Protein AF-A0A564VXL8-F1 (afdb_monomer)

Secondary structure (DSSP, 8-state):
----TT--------PPSS------------B-STT--BHHHHHHHHHTS-------EEEEEES-S----SS-HHHHHHHHHT-SEEEE--S-TTS-TT------HHHHHHHHHHHHH-TT-EEEEEEE--TT-GGG-BTTB-----TTS--TT-----TTS----SHHHHHHHHHHHHHTT--EEEEESTT----HHHHHHHHT--GGG-SSHHHHHHHHHHHHHHHHHHTT-EEEEESS-GGGT-SGGGG--TT-EEEEETSSB-TTTSBB--HHHHHHHHIIIIITTTS---EEEEE----TTGGGTHHHHHHHHHHHHHHTT-SEEE-SBT------THHHHTTS-S-EEEEE-SSSEEEEEETTEEEEEE--TT--SB--HHHHTT-EEEETTEEES-TTS-HHHHHHHHHHHHHHHHHHHHHS-HHHHHHHHHHHHTTTS----S--TTSS--GGGS-----B-SSTTTEEEEEEEPTTS-EEEEEEEEEESEEEEEEEEE-TTTTTTTT--SSPEEEEESEEEEEE-TTS---GGG--------TTS-EEEEEEEEEETTEEEEE--EEEE--TTSS--EEEPPPPSS-EEEEEEEEEEE-SBTTB-EEEEEEEET-EEEETTTTTTTS-EE---B---SS-SEEEBEEEEEEEEEETTEEEEEEEEEESSTT-EEEEEPPHHHHHHTTT-EEEEEESEEEETTS---PPPTTS-EEEEEEEESSSSS-SEEE-TT--EE-TTTSSEEEEEEEEPPTT-S-EEEEEEEESPPTT-EEEEEEEEEEETT-EE-----STT----EEEEE-HHHHHHS-TT--SEEEEETT--EEEE-TTS-EEE-HHHHHHHHHHTT--S-HHHHHHHHHHHTTT-----PPPEEEPP-SSTTSTTPEEEEETTEEEE-S---------S--------------SSHHHHHHHHEEEEE-SSEEEEEETTEEEEEEE-SS-------SEEEE-S--EEEEGGGTT-EEE--EEEESTT--SPPEEEES-TTTEEE-TTSEEEE-SSEEEEEEEEETTEEEEEEEEEE--BPP-EEEEEEEEEEETTEEEEEEEEEEEEEE-SSS---S--SS--SSEEE-TT-EEEEEE-TTTSTTEEEEEEEEETTTTEEEEEEEEEETT-EEEE--SSSSEEEEEEEEESTT--S---HHHHHHHHHHEEEEEE-

Organism: NCBI:txid89014

Solvent-accessible surface area (backbone atoms only — not comparable to full-atom values): 67188 Å² total; per-residue (Å²): 139,84,92,63,90,93,62,87,83,83,85,84,84,82,85,83,87,79,100,73,89,87,88,81,74,90,80,85,82,66,73,80,57,97,87,71,57,52,56,68,62,53,52,54,53,63,69,52,64,74,69,60,56,55,62,73,35,36,36,37,35,40,86,39,54,65,65,75,80,80,72,50,56,68,56,36,10,55,62,55,27,71,24,34,33,44,36,28,24,52,70,56,51,68,37,70,70,78,67,81,65,72,62,45,72,63,30,49,50,18,53,52,48,11,32,72,75,20,78,73,39,37,40,26,40,50,46,70,44,59,62,34,42,79,91,40,38,41,96,81,41,62,40,57,59,38,98,85,61,42,64,86,85,56,76,39,58,67,80,65,40,50,66,72,64,39,50,65,54,47,49,57,47,53,52,51,42,45,77,74,70,38,43,24,38,32,40,36,55,71,80,45,64,85,50,36,55,44,52,16,36,28,62,73,47,64,52,86,82,40,94,43,47,42,55,36,51,24,50,51,48,39,54,52,49,51,57,32,51,78,63,68,24,33,44,30,46,43,58,91,54,72,80,81,40,49,72,36,58,62,73,42,42,73,75,19,35,40,35,30,64,39,19,48,21,18,76,79,71,25,18,51,45,69,34,53,55,56,39,31,49,41,29,63,70,27,39,77,67,61,61,26,46,40,40,38,26,42,34,20,28,60,50,92,81,33,78,90,40,44,56,35,53,50,34,49,56,50,49,49,37,51,28,21,56,33,26,29,40,31,50,30,76,74,34,90,80,80,85,46,71,63,53,61,63,66,32,68,40,75,53,76,49,70,42,77,77,50,100,44,30,28,30,28,35,26,70,93,44,38,38,39,36,37,51,45,89,82,65,60,57,60,70,42,64,81,58,57,69,59,25,41,32,28,49,70,86,44,77,48,57,47,53,81,50,53,74,68,48,48,50,47,50,49,50,50,51,47,48,50,49,47,48,49,54,67,68,35,54,74,65,56,48,52,50,53,55,45,56,55,56,68,72,73,74,80,88,70,99,71,62,44,69,83,80,44,72,45,46,66,74,72,62,89,87,64,77,42,57,74,41,60,94,25,45,52,74,48,79,45,77,47,98,87,73,44,27,30,40,39,36,39,32,44,78,22,39,55,39,43,42,33,38,62,62,32,36,88,89,43,31,78,80,65,62,71,77,35,45,28,42,42,45,37,26,56,49,78,48,78,54,59,45,91,83,24,53,74,81,76,86,89,69,70,84,70,90,61,100,52,98,78,57,56,40,60,46,68,31,43,37,36,24,39,75,88,43,83,50,70,43,74,44,80,72,50,72,52,49,99,42,71,45,81,23,43,27,38,64,58,49,72,64,39,56,60,43,29,31,30,48,35,38,37,39,35,33,80,35,93,93,33,27,26,28,36,36,39,32,36,33,52,42,38,28,31,56,65,38,79,57,55,65,49,60,66,47,77,51,66,62,60,71,48,73,95,63,65,81,45,67,44,52,37,50,73,49,75,44,86,42,68,56,100,82,43,74,20,32,31,34,41,38,35,27,71,35,30,70,15,28,35,23,30,69,55,55,66,68,60,32,57,72,39,38,68,33,38,33,40,44,33,26,73,45,49,48,38,75,80,74,57,49,37,60,80,43,99,87,64,32,22,37,36,38,20,33,15,62,70,41,87,57,38,65,74,41,71,53,40,52,80,44,72,34,75,34,94,88,74,76,43,75,25,32,48,51,75,50,67,38,52,77,81,45,77,33,35,18,40,35,38,39,34,32,68,34,66,62,76,37,36,37,38,35,34,52,32,42,26,30,44,77,71,43,76,45,80,45,81,78,90,66,104,70,80,74,71,75,42,80,42,82,43,46,79,73,50,61,78,68,52,75,85,68,67,60,46,33,41,36,27,20,83,75,9,48,35,32,35,35,44,101,83,57,49,82,43,82,47,43,73,67,60,39,53,56,40,43,76,73,67,50,87,68,53,60,43,51,49,28,31,50,50,46,40,54,79,65,68,74,80,86,79,88,82,87,64,75,46,72,50,76,78,93,54,91,90,48,72,84,47,46,32,35,69,56,96,89,40,83,41,74,59,92,75,83,80,93,75,86,80,81,76,97,85,75,87,86,90,88,86,91,91,88,86,91,86,84,70,82,46,71,63,56,42,65,74,34,49,44,84,46,70,62,47,52,30,42,31,38,22,53,71,90,46,77,74,43,76,43,74,48,90,74,84,50,89,69,30,66,47,78,38,45,37,60,71,66,71,69,42,78,42,49,50,90,45,56,69,42,76,45,79,54,51,70,50,49,32,53,87,72,40,63,58,68,63,44,50,46,43,78,32,52,70,24,31,30,54,38,77,82,35,38,32,30,35,58,34,73,42,71,17,45,39,34,43,33,29,77,94,32,64,24,73,38,48,40,35,25,38,74,43,61,62,83,67,45,74,52,66,43,22,35,73,45,76,49,92,32,36,54,28,47,47,82,33,52,26,16,22,26,49,33,34,75,99,63,84,86,88,57,56,44,89,79,60,68,42,33,44,80,44,54,53,75,42,35,34,43,38,38,32,36,35,90,58,21,60,64,28,31,41,30,46,36,29,30,29,74,77,80,47,32,59,80,43,70,70,52,82,39,55,36,65,49,76,45,76,48,59,38,91,50,69,54,30,28,43,38,40,30,33,30,40,47,95,85,38,75,44,65,61,46,71,71,55,49,51,23,46,63,74,18,51,49,37,35,61,45,132

Mean predicted aligned error: 24.3 Å

Structure (mmCIF, N/CA/C/O backbone):
data_AF-A0A564VXL8-F1
#
_entry.id   AF-A0A564VXL8-F1
#
loop_
_atom_site.group_PDB
_atom_site.id
_atom_site.type_symbol
_atom_site.label_atom_id
_atom_site.label_alt_id
_atom_site.label_comp_id
_atom_site.label_asym_id
_atom_site.label_entity_id
_atom_site.label_seq_id
_atom_site.pdbx_PDB_ins_code
_atom_site.Cartn_x
_atom_site.Cartn_y
_atom_site.Cartn_z
_atom_site.occupancy
_atom_site.B_iso_or_equiv
_atom_site.auth_seq_id
_atom_site.auth_comp_id
_atom_site.auth_asym_id
_atom_site.auth_atom_id
_atom_site.pdbx_PDB_model_num
ATOM 1 N N . MET A 1 1 ? -8.190 -43.971 -50.756 1.00 29.62 1 MET A N 1
ATOM 2 C CA . MET A 1 1 ? -9.412 -43.405 -50.144 1.00 29.62 1 MET A CA 1
ATOM 3 C C . MET A 1 1 ? -10.398 -43.028 -51.246 1.00 29.62 1 MET A C 1
ATOM 5 O O . MET A 1 1 ? -9.946 -42.550 -52.278 1.00 29.62 1 MET A O 1
ATOM 9 N N . ALA A 1 2 ? -11.702 -43.246 -51.049 1.00 28.55 2 ALA A N 1
ATOM 10 C CA . ALA A 1 2 ? -12.784 -42.711 -51.888 1.00 28.55 2 ALA A CA 1
ATOM 11 C C . ALA A 1 2 ? -13.807 -42.001 -50.977 1.00 28.55 2 ALA A C 1
ATOM 13 O O . ALA A 1 2 ? -14.049 -42.472 -49.870 1.00 28.55 2 ALA A O 1
ATOM 14 N N . LYS A 1 3 ? -14.346 -40.857 -51.423 1.00 28.62 3 LYS A N 1
ATOM 15 C CA . LYS A 1 3 ? -15.185 -39.925 -50.641 1.00 28.62 3 LYS A CA 1
ATOM 16 C C . LYS A 1 3 ? -16.661 -40.353 -50.639 1.00 28.62 3 LYS A C 1
ATOM 18 O O . LYS A 1 3 ? -17.232 -40.532 -51.714 1.00 28.62 3 LYS A O 1
ATOM 23 N N . TYR A 1 4 ? -17.299 -40.394 -49.469 1.00 31.86 4 TYR A N 1
ATOM 24 C CA . TYR A 1 4 ? -18.759 -40.308 -49.344 1.00 31.86 4 TYR A CA 1
ATOM 25 C C . TYR A 1 4 ? -19.129 -39.565 -48.050 1.00 31.86 4 TYR A C 1
ATOM 27 O O . TYR A 1 4 ? -18.658 -39.933 -46.983 1.00 31.86 4 TYR A O 1
ATOM 35 N N . ASN A 1 5 ? -19.925 -38.495 -48.163 1.00 32.25 5 ASN A N 1
ATOM 36 C CA . ASN A 1 5 ? -20.487 -37.695 -47.061 1.00 32.25 5 ASN A CA 1
ATOM 37 C C . ASN A 1 5 ? -19.540 -37.292 -45.913 1.00 32.25 5 ASN A C 1
ATOM 39 O O . ASN A 1 5 ? -19.836 -37.480 -44.738 1.00 32.25 5 ASN A O 1
ATOM 43 N N . GLY A 1 6 ? -18.434 -36.635 -46.265 1.00 40.25 6 GLY A N 1
ATOM 44 C CA . GLY A 1 6 ? -17.789 -35.672 -45.362 1.00 40.25 6 GLY A CA 1
ATOM 45 C C . GLY A 1 6 ? -17.031 -36.229 -44.155 1.00 40.25 6 GLY A C 1
ATOM 46 O O . GLY A 1 6 ? -16.489 -35.435 -43.402 1.00 40.25 6 GLY A O 1
ATOM 47 N N . SER A 1 7 ? -16.915 -37.547 -43.989 1.00 31.95 7 SER A N 1
ATOM 48 C CA . SER A 1 7 ? -16.052 -38.163 -42.972 1.00 31.95 7 SER A CA 1
ATOM 49 C C . SER A 1 7 ? -15.096 -39.176 -43.609 1.00 31.95 7 SER A C 1
ATOM 51 O O . SER A 1 7 ? -15.462 -39.928 -44.514 1.00 31.95 7 SER A O 1
ATOM 53 N N . VAL A 1 8 ? -13.831 -39.143 -43.181 1.00 34.41 8 VAL A N 1
ATOM 54 C CA . VAL A 1 8 ? -12.792 -40.108 -43.561 1.00 34.41 8 VAL A CA 1
ATOM 55 C C . VAL A 1 8 ? -12.618 -41.071 -42.391 1.00 34.41 8 VAL A C 1
ATOM 57 O O . VAL A 1 8 ? -12.062 -40.691 -41.368 1.00 34.41 8 VAL A O 1
ATOM 60 N N . GLU A 1 9 ? -13.071 -42.316 -42.532 1.00 32.81 9 GLU A N 1
ATOM 61 C CA . GLU A 1 9 ? -12.716 -43.391 -41.597 1.00 32.81 9 GLU A CA 1
ATOM 62 C C . GLU A 1 9 ? -11.432 -44.101 -42.050 1.00 32.81 9 GLU A C 1
ATOM 64 O O . GLU A 1 9 ? -11.309 -44.553 -43.194 1.00 32.81 9 GLU A O 1
ATOM 69 N N . LEU A 1 10 ? -10.479 -44.243 -41.126 1.00 33.66 10 LEU A N 1
ATOM 70 C CA . LEU A 1 10 ? -9.322 -45.126 -41.266 1.00 33.66 10 LEU A CA 1
ATOM 71 C C . LEU A 1 10 ? -9.709 -46.537 -40.809 1.00 33.66 10 LEU A C 1
ATOM 73 O O . LEU A 1 10 ? -9.839 -46.804 -39.618 1.00 33.66 10 LEU A O 1
ATOM 77 N N . ILE A 1 11 ? -9.841 -47.468 -41.753 1.00 34.69 11 ILE A N 1
ATOM 78 C CA . ILE A 1 11 ? -9.915 -48.898 -41.431 1.00 34.69 11 ILE A CA 1
ATOM 79 C C . ILE A 1 11 ? -8.510 -49.351 -41.007 1.00 34.69 11 ILE A C 1
ATOM 81 O O . ILE A 1 11 ? -7.605 -49.418 -41.841 1.00 34.69 11 ILE A O 1
ATOM 85 N N . SER A 1 12 ? -8.315 -49.685 -39.728 1.00 34.81 12 SER A N 1
ATOM 86 C CA . SER A 1 12 ? -7.120 -50.409 -39.280 1.00 34.81 12 SER A CA 1
ATOM 87 C C . SER A 1 12 ? -7.321 -51.911 -39.524 1.00 34.81 12 SER A C 1
ATOM 89 O O . SER A 1 12 ? -8.365 -52.472 -39.192 1.00 34.81 12 SER A O 1
ATOM 91 N N . GLY A 1 13 ? -6.351 -52.574 -40.164 1.00 40.12 13 GLY A N 1
ATOM 92 C CA . GLY A 1 13 ? -6.460 -54.021 -40.390 1.00 40.12 13 GLY A CA 1
ATOM 93 C C . GLY A 1 13 ? -5.650 -54.639 -41.527 1.00 40.12 13 GLY A C 1
ATOM 94 O O . GLY A 1 13 ? -6.109 -55.626 -42.096 1.00 40.12 13 GLY A O 1
ATOM 95 N N . ILE A 1 14 ? -4.461 -54.131 -41.872 1.00 35.22 14 ILE A N 1
ATOM 96 C CA . ILE A 1 14 ? -3.555 -54.868 -42.770 1.00 35.22 14 ILE A CA 1
ATOM 97 C C . ILE A 1 14 ? -2.266 -55.202 -42.025 1.00 35.22 14 ILE A C 1
ATOM 99 O O . ILE A 1 14 ? -1.442 -54.335 -41.751 1.00 35.22 14 ILE A O 1
ATOM 103 N N . THR A 1 15 ? -2.092 -56.484 -41.712 1.00 37.84 15 THR A N 1
ATOM 104 C CA . THR A 1 15 ? -0.802 -57.056 -41.319 1.00 37.84 15 THR A CA 1
ATOM 105 C C . THR A 1 15 ? -0.006 -57.369 -42.583 1.00 37.84 15 THR A C 1
ATOM 107 O O . THR A 1 15 ? -0.531 -57.971 -43.521 1.00 37.84 15 THR A O 1
ATOM 110 N N . GLN A 1 16 ? 1.257 -56.956 -42.626 1.00 36.09 16 GLN A N 1
ATOM 111 C CA . GLN A 1 16 ? 2.110 -57.122 -43.798 1.00 36.09 16 GLN A CA 1
ATOM 112 C C . GLN A 1 16 ? 2.775 -58.506 -43.811 1.00 36.09 16 GLN A C 1
ATOM 114 O O . GLN A 1 16 ? 3.246 -59.001 -42.789 1.00 36.09 16 GLN A O 1
ATOM 119 N N . ALA A 1 17 ? 2.841 -59.121 -44.991 1.00 42.19 17 ALA A N 1
ATOM 120 C CA . ALA A 1 17 ? 3.703 -60.264 -45.247 1.00 42.19 17 ALA A CA 1
ATOM 121 C C . ALA A 1 17 ? 5.101 -59.761 -45.643 1.00 42.19 17 ALA A C 1
ATOM 123 O O . ALA A 1 17 ? 5.220 -58.980 -46.585 1.00 42.19 17 ALA A O 1
ATOM 124 N N . ASN A 1 18 ? 6.127 -60.298 -44.974 1.00 42.34 18 ASN A N 1
ATOM 125 C CA . ASN A 1 18 ? 7.558 -60.284 -45.328 1.00 42.34 18 ASN A CA 1
ATOM 126 C C . ASN A 1 18 ? 8.426 -59.172 -44.701 1.00 42.34 18 ASN A C 1
ATOM 128 O O . ASN A 1 18 ? 8.756 -58.183 -45.344 1.00 42.34 18 ASN A O 1
ATOM 132 N N . ASN A 1 19 ? 8.877 -59.440 -43.468 1.00 47.06 19 ASN A N 1
ATOM 133 C CA . ASN A 1 19 ? 9.958 -58.797 -42.700 1.00 47.06 19 ASN A CA 1
ATOM 134 C C . ASN A 1 19 ? 11.134 -58.201 -43.518 1.00 47.06 19 ASN A C 1
ATOM 136 O O . ASN A 1 19 ? 12.159 -58.873 -43.656 1.00 47.06 19 ASN A O 1
ATOM 140 N N . GLN A 1 20 ? 11.064 -56.939 -43.957 1.00 37.53 20 GLN A N 1
ATOM 141 C CA . GLN A 1 20 ? 12.248 -56.135 -44.305 1.00 37.53 20 GLN A CA 1
ATOM 142 C C . GLN A 1 20 ? 12.030 -54.642 -43.996 1.00 37.53 20 GLN A C 1
ATOM 144 O O . GLN A 1 20 ? 11.112 -54.029 -44.538 1.00 37.53 20 GLN A O 1
ATOM 149 N N . ASP A 1 21 ? 12.909 -54.073 -43.163 1.00 39.97 21 ASP A N 1
ATOM 150 C CA . ASP A 1 21 ? 13.113 -52.625 -42.978 1.00 39.97 21 ASP A CA 1
ATOM 151 C C . ASP A 1 21 ? 13.974 -52.080 -44.146 1.00 39.97 21 ASP A C 1
ATOM 153 O O . ASP A 1 21 ? 14.759 -52.837 -44.718 1.00 39.97 21 ASP A O 1
ATOM 157 N N . PHE A 1 22 ? 13.956 -50.836 -44.636 1.00 34.47 22 PHE A N 1
ATOM 158 C CA . PHE A 1 22 ? 13.780 -49.465 -44.117 1.00 34.47 22 PHE A CA 1
ATOM 159 C C . PHE A 1 22 ? 13.578 -48.551 -45.382 1.00 34.47 22 PHE A C 1
ATOM 161 O O . PHE A 1 22 ? 13.425 -49.070 -46.488 1.00 34.47 22 PHE A O 1
ATOM 168 N N . PRO A 1 23 ? 13.847 -47.232 -45.353 1.00 45.22 23 PRO A N 1
ATOM 169 C CA . PRO A 1 23 ? 13.042 -46.073 -44.968 1.00 45.22 23 PRO A CA 1
ATOM 170 C C . PRO A 1 23 ? 12.539 -45.301 -46.213 1.00 45.22 23 PRO A C 1
ATOM 172 O O . PRO A 1 23 ? 13.340 -44.893 -47.054 1.00 45.22 23 PRO A O 1
ATOM 175 N N . LEU A 1 24 ? 11.242 -45.018 -46.346 1.00 30.56 24 LEU A N 1
ATOM 176 C CA . LEU A 1 24 ? 10.763 -44.135 -47.419 1.00 30.56 24 LEU A CA 1
ATOM 177 C C . LEU A 1 24 ? 9.848 -43.045 -46.873 1.00 30.56 24 LEU A C 1
ATOM 179 O O . LEU A 1 24 ? 8.676 -43.270 -46.605 1.00 30.56 24 LEU A O 1
ATOM 183 N N . MET A 1 25 ? 10.493 -41.885 -46.743 1.00 29.72 25 MET A N 1
ATOM 184 C CA . MET A 1 25 ? 10.031 -40.531 -47.039 1.00 29.72 25 MET A CA 1
ATOM 185 C C . MET A 1 25 ? 8.633 -40.144 -46.568 1.00 29.72 25 MET A C 1
ATOM 187 O O . MET A 1 25 ? 7.625 -40.581 -47.114 1.00 29.72 25 MET A O 1
ATOM 191 N N . GLU A 1 26 ? 8.616 -39.179 -45.651 1.00 31.92 26 GLU A N 1
ATOM 192 C CA . GLU A 1 26 ? 7.490 -38.284 -45.422 1.00 31.92 26 GLU A CA 1
ATOM 193 C C . GLU A 1 26 ? 7.058 -37.637 -46.747 1.00 31.92 26 GLU A C 1
ATOM 195 O O . GLU A 1 26 ? 7.600 -36.623 -47.198 1.00 31.92 26 GLU A O 1
ATOM 200 N N . SER A 1 27 ? 6.072 -38.240 -47.406 1.00 33.03 27 SER A N 1
ATOM 201 C CA . SER A 1 27 ? 5.342 -37.597 -48.486 1.00 33.03 27 SER A CA 1
ATOM 202 C C . SER A 1 27 ? 4.476 -36.497 -47.879 1.00 33.03 27 SER A C 1
ATOM 204 O O . SER A 1 27 ? 3.426 -36.761 -47.295 1.00 33.03 27 SER A O 1
ATOM 206 N N . HIS A 1 28 ? 4.957 -35.268 -48.021 1.00 40.66 28 HIS A N 1
ATOM 207 C CA . HIS A 1 28 ? 4.242 -34.033 -47.753 1.00 40.66 28 HIS A CA 1
ATOM 208 C C . HIS A 1 28 ? 3.138 -33.853 -48.801 1.00 40.66 28 HIS A C 1
ATOM 210 O O . HIS A 1 28 ? 3.454 -33.678 -49.977 1.00 40.66 28 HIS A O 1
ATOM 216 N N . ALA A 1 29 ? 1.870 -33.881 -48.392 1.00 41.16 29 ALA A N 1
ATOM 217 C CA . ALA A 1 29 ? 0.790 -33.129 -49.039 1.00 41.16 29 ALA A CA 1
ATOM 218 C C . ALA A 1 29 ? -0.510 -33.277 -48.238 1.00 41.16 29 ALA A C 1
ATOM 220 O O . ALA A 1 29 ? -1.245 -34.246 -48.421 1.00 41.16 29 ALA A O 1
ATOM 221 N N . ILE A 1 30 ? -0.815 -32.290 -47.394 1.00 38.69 30 ILE A N 1
ATOM 222 C CA . ILE A 1 30 ? -2.192 -31.999 -46.984 1.00 38.69 30 ILE A CA 1
ATOM 223 C C . ILE A 1 30 ? -2.379 -30.483 -47.132 1.00 38.69 30 ILE A C 1
ATOM 225 O O . ILE A 1 30 ? -1.865 -29.702 -46.336 1.00 38.69 30 ILE A O 1
ATOM 229 N N . GLN A 1 31 ? -3.041 -30.092 -48.224 1.00 43.16 31 GLN A N 1
ATOM 230 C CA . GLN A 1 31 ? -3.655 -28.772 -48.406 1.00 43.16 31 GLN A CA 1
ATOM 231 C C . GLN A 1 31 ? -4.952 -28.731 -47.601 1.00 43.16 31 GLN A C 1
ATOM 233 O O . GLN A 1 31 ? -5.659 -29.741 -47.545 1.00 43.16 31 GLN A O 1
ATOM 238 N N . VAL A 1 32 ? -5.248 -27.586 -46.991 1.00 47.50 32 VAL A N 1
ATOM 239 C CA . VAL A 1 32 ? -6.334 -27.473 -46.005 1.00 47.50 32 VAL A CA 1
ATOM 240 C C . VAL A 1 32 ? -7.461 -26.541 -46.468 1.00 47.50 32 VAL A C 1
ATOM 242 O O . VAL A 1 32 ? -8.558 -26.636 -45.928 1.00 47.50 32 VAL A O 1
ATOM 245 N N . ASP A 1 33 ? -7.256 -25.724 -47.508 1.00 47.19 33 ASP A N 1
ATOM 246 C CA . ASP A 1 33 ? -8.294 -24.848 -48.068 1.00 47.19 33 ASP A CA 1
ATOM 247 C C . ASP A 1 33 ? -8.207 -24.652 -49.596 1.00 47.19 33 ASP A C 1
ATOM 249 O O . ASP A 1 33 ? -7.270 -25.106 -50.264 1.00 47.19 33 ASP A O 1
ATOM 253 N N . ASP A 1 34 ? -9.239 -23.999 -50.143 1.00 42.66 34 ASP A N 1
ATOM 254 C CA . ASP A 1 34 ? -9.434 -23.755 -51.579 1.00 42.66 34 ASP A CA 1
ATOM 255 C C . ASP A 1 34 ? -8.483 -22.675 -52.156 1.00 42.66 34 ASP A C 1
ATOM 257 O O . ASP A 1 34 ? -8.385 -22.549 -53.379 1.00 42.66 34 ASP A O 1
ATOM 261 N N . ASP A 1 35 ? -7.738 -21.953 -51.306 1.00 44.69 35 ASP A N 1
ATOM 262 C CA . ASP A 1 35 ? -6.829 -20.858 -51.692 1.00 44.69 35 ASP A CA 1
ATOM 263 C C . ASP A 1 35 ? -5.343 -21.271 -51.742 1.00 44.69 35 ASP A C 1
ATOM 265 O O . ASP A 1 35 ? -4.486 -20.513 -52.202 1.00 44.69 35 ASP A O 1
ATOM 269 N N . GLY A 1 36 ? -5.023 -22.515 -51.373 1.00 42.50 36 GLY A N 1
ATOM 270 C CA . GLY A 1 36 ? -3.720 -23.128 -51.637 1.00 42.50 36 GLY A CA 1
ATOM 271 C C . GLY A 1 36 ? -2.654 -22.917 -50.560 1.00 42.50 36 GLY A C 1
ATOM 272 O O . GLY A 1 36 ? -1.474 -23.140 -50.846 1.00 42.50 36 GLY A O 1
ATOM 273 N N . THR A 1 37 ? -3.041 -22.556 -49.336 1.00 45.72 37 THR A N 1
ATOM 274 C CA . THR A 1 37 ? -2.110 -22.320 -48.218 1.00 45.72 37 THR A CA 1
ATOM 275 C C . THR A 1 37 ? -1.658 -23.642 -47.579 1.00 45.72 37 THR A C 1
ATOM 277 O O . THR A 1 37 ? -2.438 -24.595 -47.462 1.00 45.72 37 THR A O 1
ATOM 280 N N . ARG A 1 38 ? -0.378 -23.755 -47.185 1.00 45.25 38 ARG A N 1
ATOM 281 C CA . ARG A 1 38 ? 0.159 -24.990 -46.581 1.00 45.25 38 ARG A CA 1
ATOM 282 C C . ARG A 1 38 ? -0.058 -25.026 -45.060 1.00 45.25 38 ARG A C 1
ATOM 284 O O . ARG A 1 38 ? 0.027 -24.012 -44.377 1.00 45.25 38 ARG A O 1
ATOM 291 N N . LEU A 1 39 ? -0.286 -26.226 -44.517 1.00 40.94 39 LEU A N 1
ATOM 292 C CA . LEU A 1 39 ? -0.550 -26.466 -43.089 1.00 40.94 39 LEU A CA 1
ATOM 293 C C . LEU A 1 39 ? 0.599 -26.020 -42.158 1.00 40.94 39 LEU A C 1
ATOM 295 O O . LEU A 1 39 ? 0.351 -25.635 -41.020 1.00 40.94 39 LEU A O 1
ATOM 299 N N . ASP A 1 40 ? 1.846 -26.045 -42.627 1.00 46.09 40 ASP A N 1
ATOM 300 C CA . ASP A 1 40 ? 3.012 -25.559 -41.881 1.00 46.09 40 ASP A CA 1
ATOM 301 C C . ASP A 1 40 ? 3.010 -24.032 -41.708 1.00 46.09 40 ASP A C 1
ATOM 303 O O . ASP A 1 40 ? 3.363 -23.550 -40.635 1.00 46.09 40 ASP A O 1
ATOM 307 N N . GLU A 1 41 ? 2.521 -23.276 -42.694 1.00 43.53 41 GLU A N 1
ATOM 308 C CA . GLU A 1 41 ? 2.374 -21.814 -42.596 1.00 43.53 41 GLU A CA 1
ATOM 309 C C . GLU A 1 41 ? 1.259 -21.413 -41.616 1.00 43.53 41 GLU A C 1
ATOM 311 O O . GLU A 1 41 ? 1.416 -20.449 -40.862 1.00 43.53 41 GLU A O 1
ATOM 316 N N . VAL A 1 42 ? 0.170 -22.192 -41.564 1.00 45.28 42 VAL A N 1
ATOM 317 C CA . VAL A 1 42 ? -0.944 -22.008 -40.612 1.00 45.28 42 VAL A CA 1
ATOM 318 C C . VAL A 1 42 ? -0.514 -22.335 -39.175 1.00 45.28 42 VAL A C 1
ATOM 320 O O . VAL A 1 42 ? -0.863 -21.626 -38.232 1.00 45.28 42 VAL A O 1
ATOM 323 N N . LEU A 1 43 ? 0.297 -23.379 -38.986 1.00 41.91 43 LEU A N 1
ATOM 324 C CA . LEU A 1 43 ? 0.823 -23.751 -37.669 1.00 41.91 43 LEU A CA 1
ATOM 325 C C . LEU A 1 43 ? 1.894 -22.773 -37.159 1.00 41.91 43 LEU A C 1
ATOM 327 O O . LEU A 1 43 ? 1.966 -22.538 -35.951 1.00 41.91 43 LEU A O 1
ATOM 331 N N . ASP A 1 44 ? 2.683 -22.158 -38.045 1.00 42.09 44 ASP A N 1
ATOM 332 C CA . ASP A 1 44 ? 3.592 -21.065 -37.669 1.00 42.09 44 ASP A CA 1
ATOM 333 C C . ASP A 1 44 ? 2.828 -19.786 -37.291 1.00 42.09 44 ASP A C 1
ATOM 335 O O . ASP A 1 44 ? 3.235 -19.090 -36.361 1.00 42.09 44 ASP A O 1
ATOM 339 N N . THR A 1 45 ? 1.680 -19.503 -37.920 1.00 36.69 45 THR A N 1
ATOM 340 C CA . THR A 1 45 ? 0.812 -18.383 -37.507 1.00 36.69 45 THR A CA 1
ATOM 341 C C . THR A 1 45 ? 0.081 -18.659 -36.189 1.00 36.69 45 THR A C 1
ATOM 343 O O . THR A 1 45 ? -0.051 -17.746 -35.377 1.00 36.69 45 THR A O 1
ATOM 346 N N . MET A 1 46 ? -0.313 -19.906 -35.903 1.00 35.81 46 MET A N 1
ATOM 347 C CA . MET A 1 46 ? -0.923 -20.272 -34.611 1.00 35.81 46 MET A CA 1
ATOM 348 C C . MET A 1 46 ? 0.079 -20.324 -33.445 1.00 35.81 46 MET A C 1
ATOM 350 O O . MET A 1 46 ? -0.278 -19.989 -32.318 1.00 35.81 46 MET A O 1
ATOM 354 N N . LYS A 1 47 ? 1.357 -20.648 -33.692 1.00 37.66 47 LYS A N 1
ATOM 355 C CA . LYS A 1 47 ? 2.435 -20.456 -32.697 1.00 37.66 47 LYS A CA 1
ATOM 356 C C . LYS A 1 47 ? 2.770 -18.980 -32.450 1.00 37.66 47 LYS A C 1
ATOM 358 O O . LYS A 1 47 ? 3.395 -18.660 -31.442 1.00 37.66 47 LYS A O 1
ATOM 363 N N . GLN A 1 48 ? 2.341 -18.088 -33.342 1.00 32.44 48 GLN A N 1
ATOM 364 C CA . GLN A 1 48 ? 2.463 -16.635 -33.232 1.00 32.44 48 GLN A CA 1
ATOM 365 C C . GLN A 1 48 ? 1.195 -15.969 -32.674 1.00 32.44 48 GLN A C 1
ATOM 367 O O . GLN A 1 48 ? 0.899 -14.819 -33.005 1.00 32.44 48 GLN A O 1
ATOM 372 N N . GLY A 1 49 ? 0.479 -16.619 -31.749 1.00 32.72 49 GLY A N 1
ATOM 373 C CA . GLY A 1 49 ? -0.231 -15.851 -30.727 1.00 32.72 49 GLY A CA 1
ATOM 374 C C . GLY A 1 49 ? 0.806 -14.955 -30.050 1.00 32.72 49 GLY A C 1
ATOM 375 O O . GLY A 1 49 ? 1.628 -15.452 -29.286 1.00 32.72 49 GLY A O 1
ATOM 376 N N . LYS A 1 50 ? 0.871 -13.676 -30.447 1.00 35.69 50 LYS A N 1
ATOM 377 C CA . LYS A 1 50 ? 1.931 -12.733 -30.065 1.00 35.69 50 LYS A CA 1
ATOM 378 C C . LYS A 1 50 ? 2.073 -12.750 -28.545 1.00 35.69 50 LYS A C 1
ATOM 380 O O . LYS A 1 50 ? 1.282 -12.131 -27.840 1.00 35.69 50 LYS A O 1
ATOM 385 N N . ILE A 1 51 ? 3.090 -13.447 -28.043 1.00 33.22 51 ILE A N 1
ATOM 386 C CA . ILE A 1 51 ? 3.539 -13.302 -26.664 1.00 33.22 51 ILE A CA 1
ATOM 387 C C . ILE A 1 51 ? 3.932 -11.830 -26.549 1.00 33.22 51 ILE A C 1
ATOM 389 O O . ILE A 1 51 ? 4.958 -11.413 -27.086 1.00 33.22 51 ILE A O 1
ATOM 393 N N . MET A 1 52 ? 3.092 -11.015 -25.914 1.00 41.56 52 MET A N 1
ATOM 394 C CA . MET A 1 52 ? 3.405 -9.623 -25.601 1.00 41.56 52 MET A CA 1
ATOM 395 C C . MET A 1 52 ? 4.406 -9.617 -24.441 1.00 41.56 52 MET A C 1
ATOM 397 O O . MET A 1 52 ? 4.079 -9.247 -23.320 1.00 41.56 52 MET A O 1
ATOM 401 N N . ARG A 1 53 ? 5.639 -10.068 -24.702 1.00 47.03 53 ARG A N 1
ATOM 402 C CA . ARG A 1 53 ? 6.751 -9.951 -23.758 1.00 47.03 53 ARG A CA 1
ATOM 403 C C . ARG A 1 53 ? 7.157 -8.482 -23.732 1.00 47.03 53 ARG A C 1
ATOM 405 O O . ARG A 1 53 ? 7.624 -7.957 -24.744 1.00 47.03 53 ARG A O 1
ATOM 412 N N . GLN A 1 54 ? 6.984 -7.799 -22.603 1.00 61.34 54 GLN A N 1
ATOM 413 C CA . GLN A 1 54 ? 7.665 -6.521 -22.424 1.00 61.34 54 GLN A CA 1
ATOM 414 C C . GLN A 1 54 ? 9.133 -6.832 -22.156 1.00 61.34 54 GLN A C 1
ATOM 416 O O . GLN A 1 54 ? 9.529 -7.113 -21.029 1.00 61.34 54 GLN A O 1
ATOM 421 N N . ASP A 1 55 ? 9.950 -6.794 -23.205 1.00 70.69 55 ASP A N 1
ATOM 422 C CA . ASP A 1 55 ? 11.393 -6.715 -23.017 1.00 70.69 55 ASP A CA 1
ATOM 423 C C . ASP A 1 55 ? 11.696 -5.431 -22.225 1.00 70.69 55 ASP A C 1
ATOM 425 O O . ASP A 1 55 ? 11.387 -4.334 -22.695 1.00 70.69 55 ASP A O 1
ATOM 429 N N . PHE A 1 56 ? 12.291 -5.570 -21.039 1.00 88.75 56 PHE A N 1
ATOM 430 C CA . PHE A 1 56 ? 12.860 -4.456 -20.280 1.00 88.75 56 PHE A CA 1
ATOM 431 C C . PHE A 1 56 ? 14.383 -4.592 -20.244 1.00 88.75 56 PHE A C 1
ATOM 433 O O . PHE A 1 56 ? 14.944 -5.400 -19.496 1.00 88.75 56 PHE A O 1
ATOM 440 N N . GLY A 1 57 ? 15.058 -3.838 -21.101 1.00 92.12 57 GLY A N 1
ATOM 441 C CA . GLY A 1 57 ? 16.502 -3.865 -21.280 1.00 92.12 57 GLY A CA 1
ATOM 442 C C . GLY A 1 57 ? 17.216 -2.718 -20.577 1.00 92.12 57 GLY A C 1
ATOM 443 O O . GLY A 1 57 ? 16.663 -1.639 -20.368 1.00 92.12 57 GLY A O 1
ATOM 444 N N . LEU A 1 58 ? 18.487 -2.928 -20.244 1.00 95.19 58 LEU A N 1
ATOM 445 C CA . LEU A 1 58 ? 19.360 -1.835 -19.818 1.00 95.19 58 LEU A CA 1
ATOM 446 C C . LEU A 1 58 ? 20.039 -1.216 -21.040 1.00 95.19 58 LEU A C 1
ATOM 448 O O . LEU A 1 58 ? 20.459 -1.932 -21.953 1.00 95.19 58 LEU A O 1
ATOM 452 N N . ALA A 1 59 ? 20.167 0.106 -21.037 1.00 95.31 59 ALA A N 1
ATOM 453 C CA . ALA A 1 59 ? 20.907 0.854 -22.041 1.00 95.31 59 ALA A CA 1
ATOM 454 C C . ALA A 1 59 ? 22.111 1.556 -21.405 1.00 95.31 59 ALA A C 1
ATOM 456 O O . ALA A 1 59 ? 22.031 2.078 -20.293 1.00 95.31 59 ALA A O 1
ATOM 457 N N . TRP A 1 60 ? 23.230 1.575 -22.121 1.00 94.56 60 TRP A N 1
ATOM 458 C CA . TRP A 1 60 ? 24.442 2.286 -21.727 1.00 94.56 60 TRP A CA 1
ATOM 459 C C . TRP A 1 60 ? 24.893 3.202 -22.856 1.00 94.56 60 TRP A C 1
ATOM 461 O O . TRP A 1 60 ? 24.871 2.802 -24.018 1.00 94.56 60 TRP A O 1
ATOM 471 N N . ILE A 1 61 ? 25.328 4.416 -22.522 1.00 91.38 61 ILE A N 1
ATOM 472 C CA . ILE A 1 61 ? 25.771 5.417 -23.496 1.00 91.38 61 ILE A CA 1
ATOM 473 C C . ILE A 1 61 ? 27.051 6.105 -23.032 1.00 91.38 61 ILE A C 1
ATOM 475 O O . ILE A 1 61 ? 27.130 6.562 -21.891 1.00 91.38 61 ILE A O 1
ATOM 479 N N . TYR A 1 62 ? 28.050 6.208 -23.916 1.00 88.62 62 TYR A N 1
ATOM 480 C CA . TYR A 1 62 ? 29.231 7.043 -23.686 1.00 88.62 62 TYR A CA 1
ATOM 481 C C . TYR A 1 62 ? 29.946 7.467 -24.974 1.00 88.62 62 TYR A C 1
ATOM 483 O O . TYR A 1 62 ? 29.988 6.736 -25.965 1.00 88.62 62 TYR A O 1
ATOM 491 N N . TRP A 1 63 ? 30.598 8.629 -24.933 1.00 83.19 63 TRP A N 1
ATOM 492 C CA . TRP A 1 63 ? 31.410 9.141 -26.034 1.00 83.19 63 TRP A CA 1
ATOM 493 C C . TRP A 1 63 ? 32.812 8.529 -26.003 1.00 83.19 63 TRP A C 1
ATOM 495 O O . TRP A 1 63 ? 33.771 9.133 -25.524 1.00 83.19 63 TRP A O 1
ATOM 505 N N . THR A 1 64 ? 32.920 7.275 -26.445 1.00 80.88 64 THR A N 1
ATOM 506 C CA . THR A 1 64 ? 34.187 6.543 -26.436 1.00 80.88 64 THR A CA 1
ATOM 507 C C . THR A 1 64 ? 34.371 5.653 -27.661 1.00 80.88 64 THR A C 1
ATOM 509 O O . THR A 1 64 ? 33.442 5.002 -28.137 1.00 80.88 64 THR A O 1
ATOM 512 N N . ASN A 1 65 ? 35.619 5.571 -28.121 1.00 79.56 65 ASN A N 1
ATOM 513 C CA . ASN A 1 65 ? 36.115 4.550 -29.044 1.00 79.56 65 ASN A CA 1
ATOM 514 C C . ASN A 1 65 ? 36.907 3.441 -28.319 1.00 79.56 65 ASN A C 1
ATOM 516 O O . ASN A 1 65 ? 37.491 2.572 -28.974 1.00 79.56 65 ASN A O 1
ATOM 520 N N . ASN A 1 66 ? 36.932 3.487 -26.985 1.00 86.88 66 ASN A N 1
ATOM 521 C CA . ASN A 1 66 ? 37.573 2.523 -26.110 1.00 86.88 66 ASN A CA 1
ATOM 522 C C . ASN A 1 66 ? 36.562 1.967 -25.095 1.00 86.88 66 ASN A C 1
ATOM 524 O O . ASN A 1 66 ? 36.048 2.702 -24.251 1.00 86.88 66 ASN A O 1
ATOM 528 N N . LEU A 1 67 ? 36.288 0.670 -25.194 1.00 90.12 67 LEU A N 1
ATOM 529 C CA . LEU A 1 67 ? 35.427 -0.074 -24.273 1.00 90.12 67 LEU A CA 1
ATOM 530 C C . LEU A 1 67 ? 36.215 -0.730 -23.131 1.00 90.12 67 LEU A C 1
ATOM 532 O O . LEU A 1 67 ? 35.626 -1.393 -22.288 1.00 90.12 67 LEU A O 1
ATOM 536 N N . GLU A 1 68 ? 37.537 -0.587 -23.085 1.00 92.00 68 GLU A N 1
ATOM 537 C CA . GLU A 1 68 ? 38.328 -1.109 -21.974 1.00 92.00 68 GLU A CA 1
ATOM 538 C C . GLU A 1 68 ? 38.066 -0.285 -20.706 1.00 92.00 68 GLU A C 1
ATOM 540 O O . GLU A 1 68 ? 38.308 0.924 -20.665 1.00 92.00 68 GLU A O 1
ATOM 545 N N . LEU A 1 69 ? 37.612 -0.955 -19.646 1.00 87.19 69 LEU A N 1
ATOM 546 C CA . LEU A 1 69 ? 37.446 -0.374 -18.309 1.00 87.19 69 LEU A CA 1
ATOM 547 C C . LEU A 1 69 ? 38.662 -0.664 -17.415 1.00 87.19 69 LEU A C 1
ATOM 549 O O . LEU A 1 69 ? 38.758 -0.137 -16.307 1.00 87.19 69 LEU A O 1
ATOM 553 N N . GLY A 1 70 ? 39.594 -1.496 -17.891 1.00 87.38 70 GLY A N 1
ATOM 554 C CA . GLY A 1 70 ? 40.824 -1.860 -17.187 1.00 87.38 70 GLY A CA 1
ATOM 555 C C . GLY A 1 70 ? 40.714 -3.118 -16.322 1.00 87.38 70 GLY A C 1
ATOM 556 O O . GLY A 1 70 ? 41.661 -3.425 -15.598 1.00 87.38 70 GLY A O 1
ATOM 557 N N . ASN A 1 71 ? 39.610 -3.874 -16.407 1.00 87.19 71 ASN A N 1
ATOM 558 C CA . ASN A 1 71 ? 39.418 -5.120 -15.643 1.00 87.19 71 ASN A CA 1
ATOM 559 C C . ASN A 1 71 ? 39.752 -6.385 -16.451 1.00 87.19 71 ASN A C 1
ATOM 561 O O . ASN A 1 71 ? 39.607 -7.505 -15.949 1.00 87.19 71 ASN A O 1
ATOM 565 N N . GLY A 1 72 ? 40.209 -6.204 -17.693 1.00 89.94 72 GLY A N 1
ATOM 566 C CA . GLY A 1 72 ? 40.484 -7.264 -18.658 1.00 89.94 72 GLY A CA 1
ATOM 567 C C . GLY A 1 72 ? 39.274 -7.582 -19.540 1.00 89.94 72 GLY A C 1
ATOM 568 O O . GLY A 1 72 ? 38.129 -7.406 -19.133 1.00 89.94 72 GLY A O 1
ATOM 569 N N . ILE A 1 73 ? 39.549 -8.095 -20.745 1.00 91.81 73 ILE A N 1
ATOM 570 C CA . ILE A 1 73 ? 38.561 -8.285 -21.823 1.00 91.81 73 ILE A CA 1
ATOM 571 C C . ILE A 1 73 ? 37.309 -9.048 -21.363 1.00 91.81 73 ILE A C 1
ATOM 573 O O . ILE A 1 73 ? 36.202 -8.627 -21.677 1.00 91.81 73 ILE A O 1
ATOM 577 N N . GLU A 1 74 ? 37.462 -10.150 -20.618 1.00 94.62 74 GLU A N 1
ATOM 578 C CA . GLU A 1 74 ? 36.318 -10.971 -20.186 1.00 94.62 74 GLU A CA 1
ATOM 579 C C . GLU A 1 74 ? 35.425 -10.234 -19.179 1.00 94.62 74 GLU A C 1
ATOM 581 O O . GLU A 1 74 ? 34.208 -10.227 -19.330 1.00 94.62 74 GLU A O 1
ATOM 586 N N . ASN A 1 75 ? 36.012 -9.577 -18.175 1.00 90.94 75 ASN A N 1
ATOM 587 C CA . ASN A 1 75 ? 35.241 -8.864 -17.153 1.00 90.94 75 ASN A CA 1
ATOM 588 C C . ASN A 1 75 ? 34.539 -7.638 -17.742 1.00 90.94 75 ASN A C 1
ATOM 590 O O . ASN A 1 75 ? 33.372 -7.395 -17.441 1.00 90.94 75 ASN A O 1
ATOM 594 N N . ASP A 1 76 ? 35.225 -6.901 -18.617 1.00 93.81 76 ASP A N 1
ATOM 595 C CA . ASP A 1 76 ? 34.632 -5.765 -19.318 1.00 93.81 76 ASP A CA 1
ATOM 596 C C . ASP A 1 76 ? 33.489 -6.250 -20.232 1.00 93.81 76 ASP A C 1
ATOM 598 O O . ASP A 1 76 ? 32.402 -5.672 -20.224 1.00 93.81 76 ASP A O 1
ATOM 602 N N . ALA A 1 77 ? 33.662 -7.377 -20.934 1.00 95.75 77 ALA A N 1
ATOM 603 C CA . ALA A 1 77 ? 32.604 -7.984 -21.743 1.00 95.75 77 ALA A CA 1
ATOM 604 C C . ALA A 1 77 ? 31.392 -8.431 -20.910 1.00 95.75 77 ALA A C 1
ATOM 606 O O . ALA A 1 77 ? 30.257 -8.190 -21.324 1.00 95.75 77 ALA A O 1
ATOM 607 N N . ILE A 1 78 ? 31.606 -9.023 -19.729 1.00 92.88 78 ILE A N 1
ATOM 608 C CA . ILE A 1 78 ? 30.529 -9.366 -18.790 1.00 92.88 78 ILE A CA 1
ATOM 609 C C . ILE A 1 78 ? 29.755 -8.104 -18.393 1.00 92.88 78 ILE A C 1
ATOM 611 O O . ILE A 1 78 ? 28.526 -8.116 -18.426 1.00 92.88 78 ILE A O 1
ATOM 615 N N . MET A 1 79 ? 30.441 -6.997 -18.091 1.00 91.62 79 MET A N 1
ATOM 616 C CA . MET A 1 79 ? 29.789 -5.732 -17.732 1.00 91.62 79 MET A CA 1
ATOM 617 C C . MET A 1 79 ? 28.910 -5.179 -18.862 1.00 91.62 79 MET A C 1
ATOM 619 O O . MET A 1 79 ? 27.765 -4.792 -18.617 1.00 91.62 79 MET A O 1
ATOM 623 N N . TYR A 1 80 ? 29.400 -5.181 -20.105 1.00 94.19 80 TYR A N 1
ATOM 624 C CA . TYR A 1 80 ? 28.598 -4.747 -21.254 1.00 94.19 80 TYR A CA 1
ATOM 625 C C . TYR A 1 80 ? 27.463 -5.720 -21.591 1.00 94.19 80 TYR A C 1
ATOM 627 O O . TYR A 1 80 ? 26.393 -5.269 -21.987 1.00 94.19 80 TYR A O 1
ATOM 635 N N . SER A 1 81 ? 27.639 -7.029 -21.370 1.00 94.12 81 SER A N 1
ATOM 636 C CA . SER A 1 81 ? 26.608 -8.042 -21.657 1.00 94.12 81 SER A CA 1
ATOM 637 C C . SER A 1 81 ? 25.330 -7.884 -20.827 1.00 94.12 81 SER A C 1
ATOM 639 O O . SER A 1 81 ? 24.269 -8.340 -21.238 1.00 94.12 81 SER A O 1
ATOM 641 N N . LYS A 1 82 ? 25.393 -7.173 -19.694 1.00 91.94 82 LYS A N 1
ATOM 642 C CA . LYS A 1 82 ? 24.214 -6.837 -18.876 1.00 91.94 82 LYS A CA 1
ATOM 643 C C . LYS A 1 82 ? 23.250 -5.859 -19.555 1.00 91.94 82 LYS A C 1
ATOM 645 O O . LYS A 1 82 ? 22.139 -5.661 -19.068 1.00 91.94 82 LYS A O 1
ATOM 650 N N . HIS A 1 83 ? 23.686 -5.229 -20.643 1.00 94.69 83 HIS A N 1
ATOM 651 C CA . HIS A 1 83 ? 22.922 -4.245 -21.393 1.00 94.69 83 HIS A CA 1
ATOM 652 C C . HIS A 1 83 ? 22.406 -4.861 -22.687 1.00 94.69 83 HIS A C 1
ATOM 654 O O . HIS A 1 83 ? 23.066 -5.695 -23.301 1.00 94.69 83 HIS A O 1
ATOM 660 N N . ASP A 1 84 ? 21.233 -4.406 -23.111 1.00 94.56 84 ASP A N 1
ATOM 661 C CA . ASP A 1 84 ? 20.656 -4.759 -24.406 1.00 94.56 84 ASP A CA 1
ATOM 662 C C . ASP A 1 84 ? 21.011 -3.707 -25.461 1.00 94.56 84 ASP A C 1
ATOM 664 O O . ASP A 1 84 ? 21.039 -4.010 -26.653 1.00 94.56 84 ASP A O 1
ATOM 668 N N . LEU A 1 85 ? 21.321 -2.478 -25.030 1.00 95.50 85 LEU A N 1
ATOM 669 C CA . LEU A 1 85 ? 21.774 -1.387 -25.888 1.00 95.50 85 LEU A CA 1
ATOM 670 C C . LEU A 1 85 ? 23.100 -0.827 -25.365 1.00 95.50 85 LEU A C 1
ATOM 672 O O . LEU A 1 85 ? 23.191 -0.402 -24.213 1.00 95.50 85 LEU A O 1
ATOM 676 N N . VAL A 1 86 ? 24.116 -0.779 -26.225 1.00 94.62 86 VAL A N 1
ATOM 677 C CA . VAL A 1 86 ? 25.387 -0.090 -25.958 1.00 94.62 86 VAL A CA 1
ATOM 678 C C . VAL A 1 86 ? 25.608 0.955 -27.038 1.00 94.62 86 VAL A C 1
ATOM 680 O O . VAL A 1 86 ? 25.748 0.641 -28.218 1.00 94.62 86 VAL A O 1
ATOM 683 N N . LEU A 1 87 ? 25.635 2.212 -26.623 1.00 92.25 87 LEU A N 1
ATOM 684 C CA . LEU A 1 87 ? 25.807 3.358 -27.491 1.00 92.25 87 LEU A CA 1
ATOM 685 C C . LEU A 1 87 ? 27.211 3.918 -27.329 1.00 92.25 87 LEU A C 1
ATOM 687 O O . LEU A 1 87 ? 27.652 4.226 -26.218 1.00 92.25 87 LEU A O 1
ATOM 691 N N . THR A 1 88 ? 27.895 4.081 -28.453 1.00 88.94 88 THR A N 1
ATOM 692 C CA . THR A 1 88 ? 29.241 4.647 -28.499 1.00 88.94 88 THR A CA 1
ATOM 693 C C . THR A 1 88 ? 29.306 5.770 -29.509 1.00 88.94 88 THR A C 1
ATOM 695 O O . THR A 1 88 ? 28.682 5.692 -30.564 1.00 88.94 88 THR A O 1
ATOM 698 N N . GLN A 1 89 ? 30.128 6.775 -29.236 1.00 81.12 89 GLN A N 1
ATOM 699 C CA . GLN A 1 89 ? 30.504 7.761 -30.240 1.00 81.12 89 GLN A CA 1
ATOM 700 C C . GLN A 1 89 ? 31.939 7.509 -30.697 1.00 81.12 89 GLN A C 1
ATOM 702 O O . GLN A 1 89 ? 32.892 7.936 -30.046 1.00 81.12 89 GLN A O 1
ATOM 707 N N . ARG A 1 90 ? 32.109 6.811 -31.828 1.00 75.75 90 ARG A N 1
ATOM 708 C CA . ARG A 1 90 ? 33.436 6.688 -32.453 1.00 75.75 90 ARG A CA 1
ATOM 709 C C . ARG A 1 90 ? 33.854 7.974 -33.167 1.00 75.75 90 ARG A C 1
ATOM 711 O O . ARG A 1 90 ? 35.045 8.235 -33.291 1.00 75.75 90 ARG A O 1
ATOM 718 N N . LEU A 1 91 ? 32.887 8.761 -33.625 1.00 70.00 91 LEU A N 1
ATOM 719 C CA . LEU A 1 91 ? 33.075 10.025 -34.329 1.00 70.00 91 LEU A CA 1
ATOM 720 C C . LEU A 1 91 ? 33.560 11.133 -33.378 1.00 70.00 91 LEU A C 1
ATOM 722 O O . LEU A 1 91 ? 32.868 11.474 -32.428 1.00 70.00 91 LEU A O 1
ATOM 726 N N . ASP A 1 92 ? 34.732 11.714 -33.630 1.00 62.44 92 ASP A N 1
ATOM 727 C CA . ASP A 1 92 ? 35.215 12.852 -32.836 1.00 62.44 92 ASP A CA 1
ATOM 728 C C . ASP A 1 92 ? 34.499 14.141 -33.265 1.00 62.44 92 ASP A C 1
ATOM 730 O O . ASP A 1 92 ? 34.683 14.597 -34.398 1.00 62.44 92 ASP A O 1
ATOM 734 N N . LEU A 1 93 ? 33.734 14.724 -32.333 1.00 59.47 93 LEU A N 1
ATOM 735 C CA . LEU A 1 93 ? 32.986 15.981 -32.477 1.00 59.47 93 LEU A CA 1
ATOM 736 C C . LEU A 1 93 ? 33.864 17.161 -32.929 1.00 59.47 93 LEU A C 1
ATOM 738 O O . LEU A 1 93 ? 33.379 18.077 -33.584 1.00 59.47 93 LEU A O 1
ATOM 742 N N . ASN A 1 94 ? 35.166 17.131 -32.626 1.00 55.59 94 ASN A N 1
ATOM 743 C CA . ASN A 1 94 ? 36.103 18.218 -32.915 1.00 55.59 94 ASN A CA 1
ATOM 744 C C . ASN A 1 94 ? 36.974 17.966 -34.160 1.00 55.59 94 ASN A C 1
ATOM 746 O O . ASN A 1 94 ? 37.915 18.724 -34.415 1.00 55.59 94 ASN A O 1
ATOM 750 N N . SER A 1 95 ? 36.716 16.904 -34.935 1.00 53.47 95 SER A N 1
ATOM 751 C CA . SER A 1 95 ? 37.541 16.528 -36.092 1.00 53.47 95 SER A CA 1
ATOM 752 C C . SER A 1 95 ? 36.737 16.388 -37.389 1.00 53.47 95 SER A C 1
ATOM 754 O O . SER A 1 95 ? 35.527 16.179 -37.395 1.00 53.47 95 SER A O 1
ATOM 756 N N . LEU A 1 96 ? 37.422 16.503 -38.534 1.00 51.84 96 LEU A N 1
ATOM 757 C CA . LEU A 1 96 ? 36.810 16.296 -39.849 1.00 51.84 96 LEU A CA 1
ATOM 758 C C . LEU A 1 96 ? 36.166 14.902 -39.934 1.00 51.84 96 LEU A C 1
ATOM 760 O O . LEU A 1 96 ? 36.825 13.896 -39.667 1.00 51.84 96 LEU A O 1
ATOM 764 N N . ALA A 1 97 ? 34.928 14.851 -40.441 1.00 54.97 97 ALA A N 1
ATOM 765 C CA . ALA A 1 97 ? 34.137 13.645 -40.722 1.00 54.97 97 ALA A CA 1
ATOM 766 C C . ALA A 1 97 ? 34.769 12.675 -41.756 1.00 54.97 97 ALA A C 1
ATOM 768 O O . ALA A 1 97 ? 34.096 11.825 -42.327 1.00 54.97 97 ALA A O 1
ATOM 769 N N . THR A 1 98 ? 36.065 12.792 -42.038 1.00 55.41 98 THR A N 1
ATOM 770 C CA . THR A 1 98 ? 36.819 11.919 -42.941 1.00 55.41 98 THR A CA 1
ATOM 771 C C . THR A 1 98 ? 37.666 10.881 -42.204 1.00 55.41 98 THR A C 1
ATOM 773 O O . THR A 1 98 ? 38.204 9.986 -42.850 1.00 55.41 98 THR A O 1
ATOM 776 N N . SER A 1 99 ? 37.801 10.964 -40.874 1.00 63.38 99 SER A N 1
ATOM 777 C CA . SER A 1 99 ? 38.724 10.111 -40.111 1.00 63.38 99 SER A CA 1
ATOM 778 C C . SER A 1 99 ? 38.261 8.657 -39.927 1.00 63.38 99 SER A C 1
ATOM 780 O O . SER A 1 99 ? 39.107 7.826 -39.599 1.00 63.38 99 SER A O 1
ATOM 782 N N . LYS A 1 100 ? 36.965 8.346 -40.154 1.00 74.44 100 LYS A N 1
ATOM 783 C CA . LYS A 1 100 ? 36.327 7.006 -40.052 1.00 74.44 100 LYS A CA 1
ATOM 784 C C . LYS A 1 100 ? 37.023 6.083 -39.021 1.00 74.44 100 LYS A C 1
ATOM 786 O O . LYS A 1 100 ? 37.607 5.063 -39.388 1.00 74.44 100 LYS A O 1
ATOM 791 N N . PRO A 1 101 ? 37.026 6.452 -37.727 1.00 75.19 101 PRO A N 1
ATOM 792 C CA . PRO A 1 101 ? 37.773 5.733 -36.699 1.00 75.19 101 PRO A CA 1
ATOM 793 C C . PRO A 1 101 ? 37.139 4.373 -36.379 1.00 75.19 101 PRO A C 1
ATOM 795 O O . PRO A 1 101 ? 35.916 4.213 -36.375 1.00 75.19 101 PRO A O 1
ATOM 798 N N . THR A 1 102 ? 37.977 3.378 -36.081 1.00 76.38 102 THR A N 1
ATOM 799 C CA . THR A 1 102 ? 37.542 2.027 -35.690 1.00 76.38 102 THR A CA 1
ATOM 800 C C . THR A 1 102 ? 37.864 1.749 -34.228 1.00 76.38 102 THR A C 1
ATOM 802 O O . THR A 1 102 ? 38.873 2.241 -33.728 1.00 76.38 102 THR A O 1
ATOM 805 N N . PHE A 1 103 ? 37.090 0.875 -33.580 1.00 84.94 103 PHE A N 1
ATOM 806 C CA . PHE A 1 103 ? 37.449 0.333 -32.268 1.00 84.94 103 PHE A CA 1
ATOM 807 C C . PHE A 1 103 ? 38.861 -0.268 -32.262 1.00 84.94 103 PHE A C 1
ATOM 809 O O . PHE A 1 103 ? 39.274 -0.927 -33.229 1.00 84.94 103 PHE A O 1
ATOM 816 N N . ALA A 1 104 ? 39.563 -0.083 -31.143 1.00 84.44 104 ALA A N 1
ATOM 817 C CA . ALA A 1 104 ? 40.801 -0.796 -30.850 1.00 84.44 104 ALA A CA 1
ATOM 818 C C . ALA A 1 104 ? 40.576 -2.323 -30.846 1.00 84.44 104 ALA A C 1
ATOM 820 O O . ALA A 1 104 ? 39.443 -2.797 -30.728 1.00 84.44 104 ALA A O 1
ATOM 821 N N . GLY A 1 105 ? 41.655 -3.102 -30.991 1.00 87.38 105 GLY A N 1
ATOM 822 C CA . GLY A 1 105 ? 41.586 -4.570 -31.031 1.00 87.38 105 GLY A CA 1
ATOM 823 C C . GLY A 1 105 ? 40.869 -5.162 -29.815 1.00 87.38 105 GLY A C 1
ATOM 824 O O . GLY A 1 105 ? 39.955 -5.970 -29.978 1.00 87.38 105 GLY A O 1
ATOM 825 N N . ASP A 1 106 ? 41.208 -4.674 -28.626 1.00 92.12 106 ASP A N 1
ATOM 826 C CA . ASP A 1 106 ? 40.633 -5.147 -27.367 1.00 92.12 106 ASP A CA 1
ATOM 827 C C . ASP A 1 106 ? 39.166 -4.725 -27.232 1.00 92.12 106 ASP A C 1
ATOM 829 O O . ASP A 1 106 ? 38.324 -5.548 -26.893 1.00 92.12 106 ASP A O 1
ATOM 833 N N . SER A 1 107 ? 38.805 -3.505 -27.643 1.00 91.88 107 SER A N 1
ATOM 834 C CA . SER A 1 107 ? 37.399 -3.068 -27.704 1.00 91.88 107 SER A CA 1
ATOM 835 C C . SER A 1 107 ? 36.547 -3.916 -28.660 1.00 91.88 107 SER A C 1
ATOM 837 O O . SER A 1 107 ? 35.406 -4.248 -28.341 1.00 91.88 107 SER A O 1
ATOM 839 N N . LYS A 1 108 ? 37.095 -4.328 -29.816 1.00 92.31 108 LYS A N 1
ATOM 840 C CA . LYS A 1 108 ? 36.420 -5.276 -30.725 1.00 92.31 108 LYS A CA 1
ATOM 841 C C . LYS A 1 108 ? 36.235 -6.642 -30.066 1.00 92.31 108 LYS A C 1
ATOM 843 O O . LYS A 1 108 ? 35.182 -7.253 -30.234 1.00 92.31 108 LYS A O 1
ATOM 848 N N . ALA A 1 109 ? 37.242 -7.118 -29.330 1.00 94.00 109 ALA A N 1
ATOM 849 C CA . ALA A 1 109 ? 37.172 -8.381 -28.603 1.00 94.00 109 ALA A CA 1
ATOM 850 C C . ALA A 1 109 ? 36.130 -8.331 -27.473 1.00 94.00 109 ALA A C 1
ATOM 852 O O . ALA A 1 109 ? 35.318 -9.248 -27.374 1.00 94.00 109 ALA A O 1
ATOM 853 N N . ILE A 1 110 ? 36.098 -7.242 -26.697 1.00 96.19 110 ILE A N 1
ATOM 854 C CA . ILE A 1 110 ? 35.115 -6.986 -25.636 1.00 96.19 110 ILE A CA 1
ATOM 855 C C . ILE A 1 110 ? 33.702 -7.000 -26.211 1.00 96.19 110 ILE A C 1
ATOM 857 O O . ILE A 1 110 ? 32.867 -7.770 -25.749 1.00 96.19 110 ILE A O 1
ATOM 861 N N . LEU A 1 111 ? 33.433 -6.201 -27.250 1.00 94.19 111 LEU A N 1
ATOM 862 C CA . LEU A 1 111 ? 32.093 -6.108 -27.830 1.00 94.19 111 LEU A CA 1
ATOM 863 C C . LEU A 1 111 ? 31.636 -7.440 -28.430 1.00 94.19 111 LEU A C 1
ATOM 865 O O . LEU A 1 111 ? 30.495 -7.853 -28.228 1.00 94.19 111 LEU A O 1
ATOM 869 N N . LYS A 1 112 ? 32.530 -8.137 -29.142 1.00 95.00 112 LYS A N 1
ATOM 870 C CA . LYS A 1 112 ? 32.240 -9.471 -29.673 1.00 95.00 112 LYS A CA 1
ATOM 871 C C . LYS A 1 112 ? 31.872 -10.431 -28.541 1.00 95.00 112 LYS A C 1
ATOM 873 O O . LYS A 1 112 ? 30.845 -11.097 -28.622 1.00 95.00 112 LYS A O 1
ATOM 878 N N . ARG A 1 113 ? 32.683 -10.475 -27.482 1.00 96.81 113 ARG A N 1
ATOM 879 C CA . ARG A 1 113 ? 32.461 -11.356 -26.335 1.00 96.81 113 ARG A CA 1
ATOM 880 C C . ARG A 1 113 ? 31.184 -10.996 -25.571 1.00 96.81 113 ARG A C 1
ATOM 882 O O . ARG A 1 113 ? 30.444 -11.888 -25.176 1.00 96.81 113 ARG A O 1
ATOM 889 N N . ALA A 1 114 ? 30.874 -9.711 -25.429 1.00 96.31 114 ALA A N 1
ATOM 890 C CA . ALA A 1 114 ? 29.641 -9.244 -24.803 1.00 96.31 114 ALA A CA 1
ATOM 891 C C . ALA A 1 114 ? 28.397 -9.690 -25.590 1.00 96.31 114 ALA A C 1
ATOM 893 O O . ALA A 1 114 ? 27.435 -10.145 -24.979 1.00 96.31 114 ALA A O 1
ATOM 894 N N . LYS A 1 115 ? 28.436 -9.641 -26.932 1.00 96.19 115 LYS A N 1
ATOM 895 C CA . LYS A 1 115 ? 27.366 -10.164 -27.805 1.00 96.19 115 LYS A CA 1
ATOM 896 C C . LYS A 1 115 ? 27.232 -11.690 -27.745 1.00 96.19 115 LYS A C 1
ATOM 898 O O . LYS A 1 115 ? 26.135 -12.213 -27.895 1.00 96.19 115 LYS A O 1
ATOM 903 N N . GLU A 1 116 ? 28.326 -12.420 -27.524 1.00 96.12 116 GLU A N 1
ATOM 904 C CA . GLU A 1 116 ? 28.268 -13.872 -27.284 1.00 96.12 116 GLU A CA 1
ATOM 905 C C . GLU A 1 116 ? 27.587 -14.201 -25.944 1.00 96.12 116 GLU A C 1
ATOM 907 O O . GLU A 1 116 ? 26.859 -15.186 -25.858 1.00 96.12 116 GLU A O 1
ATOM 912 N N . LEU A 1 117 ? 27.821 -13.384 -24.910 1.00 94.31 117 LEU A N 1
ATOM 913 C CA . LEU A 1 117 ? 27.217 -13.537 -23.582 1.00 94.31 117 LEU A CA 1
ATOM 914 C C . LEU A 1 117 ? 25.749 -13.084 -23.548 1.00 94.31 117 LEU A C 1
ATOM 916 O O . LEU A 1 117 ? 24.926 -13.734 -22.909 1.00 94.31 117 LEU A O 1
ATOM 920 N N . ASN A 1 118 ? 25.416 -12.003 -24.256 1.00 94.56 118 ASN A N 1
ATOM 921 C CA . ASN A 1 118 ? 24.052 -11.527 -24.459 1.00 94.56 118 ASN A CA 1
ATOM 922 C C . ASN A 1 118 ? 23.764 -11.366 -25.962 1.00 94.56 118 ASN A C 1
ATOM 924 O O . ASN A 1 118 ? 24.037 -10.306 -26.530 1.00 94.56 118 ASN A O 1
ATOM 928 N N . PRO A 1 119 ? 23.152 -12.372 -26.611 1.00 93.31 119 PRO A N 1
ATOM 929 C CA . PRO A 1 119 ? 22.792 -12.299 -28.026 1.00 93.31 119 PRO A CA 1
ATOM 930 C C . PRO A 1 119 ? 21.778 -11.198 -28.379 1.00 93.31 119 PRO A C 1
ATOM 932 O O . PRO A 1 119 ? 21.622 -10.887 -29.558 1.00 93.31 119 PRO A O 1
ATOM 935 N N . LYS A 1 120 ? 21.084 -10.610 -27.389 1.00 90.69 120 LYS A N 1
ATOM 936 C CA . LYS A 1 120 ? 20.179 -9.466 -27.589 1.00 90.69 120 LYS A CA 1
ATOM 937 C C . LYS A 1 120 ? 20.918 -8.123 -27.628 1.00 90.69 120 LYS A C 1
ATOM 939 O O . LYS A 1 120 ? 20.312 -7.131 -28.031 1.00 90.69 120 LYS A O 1
ATOM 944 N N . LEU A 1 121 ? 22.191 -8.075 -27.217 1.00 95.62 121 LEU A N 1
ATOM 945 C CA . LEU A 1 121 ? 22.981 -6.847 -27.160 1.00 95.62 121 LEU A CA 1
ATOM 946 C C . LEU A 1 121 ? 23.174 -6.255 -28.560 1.00 95.62 121 LEU A C 1
ATOM 948 O O . LEU A 1 121 ? 23.799 -6.857 -29.437 1.00 95.62 121 LEU A O 1
ATOM 952 N N . ARG A 1 122 ? 22.711 -5.018 -28.727 1.00 95.88 122 ARG A N 1
ATOM 953 C CA . ARG A 1 122 ? 22.878 -4.222 -29.940 1.00 95.88 122 ARG A CA 1
ATOM 954 C C . ARG A 1 122 ? 23.751 -3.009 -29.672 1.00 95.88 122 ARG A C 1
ATOM 956 O O . ARG A 1 122 ? 23.568 -2.289 -28.691 1.00 95.88 122 ARG A O 1
ATOM 963 N N . GLN A 1 123 ? 24.690 -2.778 -30.574 1.00 94.81 123 GLN A N 1
ATOM 964 C CA . GLN A 1 123 ? 25.597 -1.649 -30.543 1.00 94.81 123 GLN A CA 1
ATOM 965 C C . GLN A 1 123 ? 25.147 -0.579 -31.537 1.00 94.81 123 GLN A C 1
ATOM 967 O O . GLN A 1 123 ? 24.939 -0.862 -32.719 1.00 94.81 123 GLN A O 1
ATOM 972 N N . PHE A 1 124 ? 25.013 0.649 -31.045 1.00 94.62 124 PHE A N 1
ATOM 973 C CA . PHE A 1 124 ? 24.577 1.799 -31.829 1.00 94.62 124 PHE A CA 1
ATOM 974 C C . PHE A 1 124 ? 25.655 2.880 -31.867 1.00 94.62 124 PHE A C 1
ATOM 976 O O . PHE A 1 124 ? 26.292 3.184 -30.854 1.00 94.62 124 PHE A O 1
ATOM 983 N N . GLU A 1 125 ? 25.819 3.494 -33.036 1.00 90.19 125 GLU A N 1
ATOM 984 C CA . GLU A 1 125 ? 26.689 4.656 -33.208 1.00 90.19 125 GLU A CA 1
ATOM 985 C C . GLU A 1 125 ? 25.940 5.945 -32.952 1.00 90.19 125 GLU A C 1
ATOM 987 O O . GLU A 1 125 ? 24.905 6.203 -33.557 1.00 90.19 125 GLU A O 1
ATOM 992 N N . TYR A 1 126 ? 26.494 6.775 -32.086 1.00 87.19 126 TYR A N 1
ATOM 993 C CA . TYR A 1 126 ? 25.990 8.112 -31.843 1.00 87.19 126 TYR A CA 1
ATOM 994 C C . TYR A 1 126 ? 26.377 9.051 -32.994 1.00 87.19 126 TYR A C 1
ATOM 996 O O . TYR A 1 126 ? 27.559 9.182 -33.330 1.00 87.19 126 TYR A O 1
ATOM 1004 N N . ILE A 1 127 ? 25.383 9.733 -33.563 1.00 80.75 127 ILE A N 1
ATOM 1005 C CA . ILE A 1 127 ? 25.549 10.792 -34.560 1.00 80.75 127 ILE A CA 1
ATOM 1006 C C . ILE A 1 127 ? 24.753 12.029 -34.131 1.00 80.75 127 ILE A C 1
ATOM 1008 O O . ILE A 1 127 ? 23.560 11.947 -33.847 1.00 80.75 127 ILE A O 1
ATOM 1012 N N . GLN A 1 128 ? 25.403 13.190 -34.122 1.00 75.31 128 GLN A N 1
ATOM 1013 C CA . GLN A 1 128 ? 24.784 14.460 -33.741 1.00 75.31 128 GLN A CA 1
ATOM 1014 C C . GLN A 1 128 ? 24.562 15.353 -34.964 1.00 75.31 128 GLN A C 1
ATOM 1016 O O . GLN A 1 128 ? 25.399 15.376 -35.869 1.00 75.31 128 GLN A O 1
ATOM 1021 N N . SER A 1 129 ? 23.426 16.056 -35.005 1.00 66.56 129 SER A N 1
ATOM 1022 C CA . SER A 1 129 ? 23.123 17.039 -36.051 1.00 66.56 129 SER A CA 1
ATOM 1023 C C . SER A 1 129 ? 23.626 18.412 -35.649 1.00 66.56 129 SER A C 1
ATOM 1025 O O . SER A 1 129 ? 23.096 19.033 -34.732 1.00 66.56 129 SER A O 1
ATOM 1027 N N . GLU A 1 130 ? 24.598 18.928 -36.387 1.00 60.22 130 GLU A N 1
ATOM 1028 C CA . GLU A 1 130 ? 25.204 20.232 -36.092 1.00 60.22 130 GLU A CA 1
ATOM 1029 C C . GLU A 1 130 ? 24.523 21.388 -36.857 1.00 60.22 130 GLU A C 1
ATOM 1031 O O . GLU A 1 130 ? 24.797 22.556 -36.597 1.00 60.22 130 GLU A O 1
ATOM 1036 N N . SER A 1 131 ? 23.605 21.088 -37.791 1.00 52.91 131 SER A N 1
ATOM 1037 C CA . SER A 1 131 ? 22.895 22.077 -38.630 1.00 52.91 131 SER A CA 1
ATOM 1038 C C . SER A 1 131 ? 21.851 22.924 -37.883 1.00 52.91 131 SER A C 1
ATOM 1040 O O . SER A 1 131 ? 21.405 23.941 -38.405 1.00 52.91 131 SER A O 1
ATOM 1042 N N . GLY A 1 132 ? 21.448 22.521 -36.672 1.00 52.03 132 GLY A N 1
ATOM 1043 C CA . GLY A 1 132 ? 20.328 23.108 -35.916 1.00 52.03 132 GLY A CA 1
ATOM 1044 C C . GLY A 1 132 ? 20.694 23.627 -34.520 1.00 52.03 132 GLY A C 1
ATOM 1045 O O . GLY A 1 132 ? 19.827 23.792 -33.668 1.00 52.03 132 GLY A O 1
ATOM 1046 N N . ARG A 1 133 ? 21.977 23.864 -34.242 1.00 55.38 133 ARG A N 1
ATOM 1047 C CA . ARG A 1 133 ? 22.492 24.215 -32.908 1.00 55.38 133 ARG A CA 1
ATOM 1048 C C . ARG A 1 133 ? 22.901 25.699 -32.844 1.00 55.38 133 ARG A C 1
ATOM 1050 O O . ARG A 1 133 ? 23.684 26.176 -33.662 1.00 55.38 133 ARG A O 1
ATOM 1057 N N . ILE A 1 134 ? 22.351 26.459 -31.885 1.00 52.22 134 ILE A N 1
ATOM 1058 C CA . ILE A 1 134 ? 22.594 27.917 -31.733 1.00 52.22 134 ILE A CA 1
ATOM 1059 C C . ILE A 1 134 ? 24.003 28.261 -31.227 1.00 52.22 13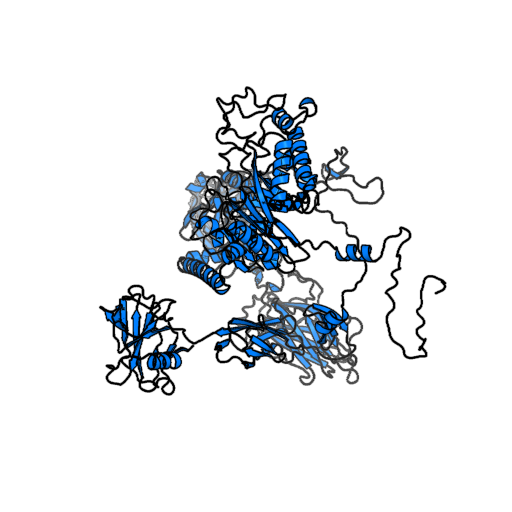4 ILE A C 1
ATOM 1061 O O . ILE A 1 134 ?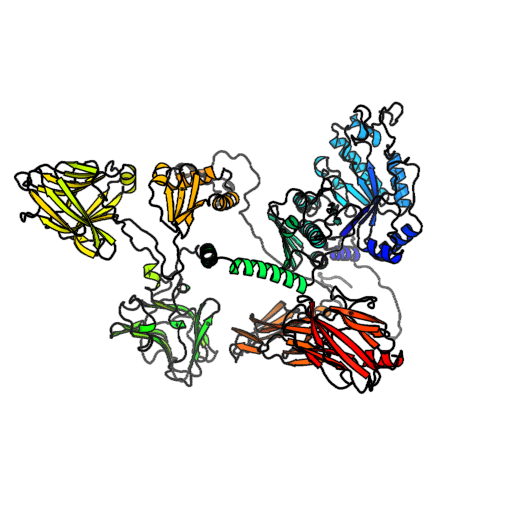 24.470 29.389 -31.382 1.00 52.22 134 ILE A O 1
ATOM 1065 N N . ASP A 1 135 ? 24.675 27.303 -30.600 1.00 55.34 135 ASP A N 1
ATOM 1066 C CA . ASP A 1 135 ? 26.034 27.416 -30.076 1.00 55.34 135 ASP A CA 1
ATOM 1067 C C . ASP A 1 135 ? 27.111 27.366 -31.173 1.00 55.34 135 ASP A C 1
ATOM 1069 O O . ASP A 1 135 ? 28.260 27.697 -30.892 1.00 55.34 135 ASP A O 1
ATOM 1073 N N . PHE A 1 136 ? 26.731 27.089 -32.428 1.00 54.44 136 PHE A N 1
ATOM 1074 C CA . PHE A 1 136 ? 27.587 27.195 -33.620 1.00 54.44 136 PHE A CA 1
ATOM 1075 C C . PHE A 1 136 ? 27.223 28.390 -34.516 1.00 54.44 136 PHE A C 1
ATOM 1077 O O . PHE A 1 136 ? 27.346 28.341 -35.742 1.00 54.44 136 PHE A O 1
ATOM 1084 N N . THR A 1 137 ? 26.746 29.479 -33.909 1.00 52.78 137 THR A N 1
ATOM 1085 C CA . THR A 1 137 ? 26.426 30.722 -34.621 1.00 52.78 137 THR A CA 1
ATOM 1086 C C . THR A 1 137 ? 27.615 31.685 -34.639 1.00 52.78 137 THR A C 1
ATOM 1088 O O . THR A 1 137 ? 28.286 31.896 -33.630 1.00 52.78 137 THR A O 1
ATOM 1091 N N . TYR A 1 138 ? 27.849 32.339 -35.780 1.00 49.06 138 TYR A N 1
ATOM 1092 C CA . TYR A 1 138 ? 28.757 33.487 -35.887 1.00 49.06 138 TYR A CA 1
ATOM 1093 C C . TYR A 1 138 ? 27.912 34.737 -36.166 1.00 49.06 138 TYR A C 1
ATOM 1095 O O . TYR A 1 138 ? 27.207 34.800 -37.167 1.00 49.06 138 TYR A O 1
ATOM 1103 N N . ASN A 1 139 ? 27.922 35.728 -35.263 1.00 52.81 139 ASN A N 1
ATOM 1104 C CA . ASN A 1 139 ? 27.044 36.916 -35.313 1.00 52.81 139 ASN A CA 1
ATOM 1105 C C . ASN A 1 139 ? 25.525 36.621 -35.359 1.00 52.81 139 ASN A C 1
ATOM 1107 O O . ASN A 1 139 ? 24.756 37.440 -35.862 1.00 52.81 139 ASN A O 1
ATOM 1111 N N . GLY A 1 140 ? 25.078 35.488 -34.808 1.00 56.66 140 GLY A N 1
ATOM 1112 C CA . GLY A 1 140 ? 23.660 35.102 -34.808 1.00 56.66 140 GLY A CA 1
ATOM 1113 C C . GLY A 1 140 ? 23.164 34.494 -36.125 1.00 56.66 140 GLY A C 1
ATOM 1114 O O . GLY A 1 140 ? 21.964 34.282 -36.260 1.00 56.66 140 GLY A O 1
ATOM 1115 N N . ASP A 1 141 ? 24.071 34.212 -37.064 1.00 57.62 141 ASP A N 1
ATOM 1116 C CA . ASP A 1 141 ? 23.805 33.442 -38.279 1.00 57.62 141 ASP A CA 1
ATOM 1117 C C . ASP A 1 141 ? 24.119 31.959 -38.016 1.00 57.62 141 ASP A C 1
ATOM 1119 O O . ASP A 1 141 ? 25.208 31.636 -37.524 1.00 57.62 141 ASP A O 1
ATOM 1123 N N . HIS A 1 142 ? 23.150 31.071 -38.257 1.00 61.31 142 HIS A N 1
ATOM 1124 C CA . HIS A 1 142 ? 23.274 29.629 -38.011 1.00 61.31 142 HIS A CA 1
ATOM 1125 C C . HIS A 1 142 ? 23.909 28.907 -39.203 1.00 61.31 142 HIS A C 1
ATOM 1127 O O . HIS A 1 142 ? 23.889 29.389 -40.335 1.00 61.31 142 HIS A O 1
ATOM 1133 N N . ALA A 1 143 ? 24.501 27.738 -38.952 1.00 64.69 143 ALA A N 1
ATOM 1134 C CA . ALA A 1 143 ? 25.133 26.936 -39.992 1.00 64.69 143 ALA A CA 1
ATOM 1135 C C . ALA A 1 143 ? 24.098 26.412 -41.004 1.00 64.69 143 ALA A C 1
ATOM 1137 O O . ALA A 1 143 ? 23.316 25.523 -40.684 1.00 64.69 143 ALA A O 1
ATOM 1138 N N . HIS A 1 144 ? 24.128 26.929 -42.237 1.00 67.94 144 HIS A N 1
ATOM 1139 C CA . HIS A 1 144 ? 23.233 26.520 -43.322 1.00 67.94 144 HIS A CA 1
ATOM 1140 C C . HIS A 1 144 ? 23.976 26.254 -44.639 1.00 67.94 144 HIS A C 1
ATOM 1142 O O . HIS A 1 144 ? 25.011 26.861 -44.936 1.00 67.94 144 HIS A O 1
ATOM 1148 N N . LEU A 1 145 ? 23.413 25.347 -45.442 1.00 70.44 145 LEU A N 1
ATOM 1149 C CA . LEU A 1 145 ? 23.837 25.095 -46.817 1.00 70.44 145 LEU A CA 1
ATOM 1150 C C . LEU A 1 145 ? 23.269 26.157 -47.763 1.00 70.44 145 LEU A C 1
ATOM 1152 O O . LEU A 1 145 ? 22.124 26.585 -47.624 1.00 70.44 145 LEU A O 1
ATOM 1156 N N . ASN A 1 146 ? 24.043 26.532 -48.780 1.00 70.44 146 ASN A N 1
ATOM 1157 C CA . ASN A 1 146 ? 23.535 27.330 -49.892 1.00 70.44 146 ASN A CA 1
ATOM 1158 C C . ASN A 1 146 ? 22.505 26.532 -50.714 1.00 70.44 146 ASN A C 1
ATOM 1160 O O . ASN A 1 146 ? 22.493 25.301 -50.704 1.00 70.44 146 ASN A O 1
ATOM 1164 N N . SER A 1 147 ? 21.711 27.229 -51.535 1.00 69.06 147 SER A N 1
ATOM 1165 C CA . SER A 1 147 ? 20.718 26.602 -52.425 1.00 69.06 147 SER A CA 1
ATOM 1166 C C . SER A 1 147 ? 21.299 25.640 -53.468 1.00 69.06 147 SER A C 1
ATOM 1168 O O . SER A 1 147 ? 20.558 24.884 -54.087 1.00 69.06 147 SER A O 1
ATOM 1170 N N . ASP A 1 148 ? 22.611 25.693 -53.710 1.00 70.81 148 ASP A N 1
ATOM 1171 C CA . ASP A 1 148 ? 23.342 24.769 -54.582 1.00 70.81 148 ASP A CA 1
ATOM 1172 C C . ASP A 1 148 ? 23.945 23.567 -53.824 1.00 70.81 148 ASP A C 1
ATOM 1174 O O . ASP A 1 148 ? 24.688 22.780 -54.411 1.00 70.81 148 ASP A O 1
ATOM 1178 N N . GLY A 1 149 ? 23.643 23.424 -52.528 1.00 65.62 149 GLY A N 1
ATOM 1179 C CA . GLY A 1 149 ? 24.163 22.364 -51.665 1.00 65.62 149 GLY A CA 1
ATOM 1180 C C . GLY A 1 149 ? 25.619 22.566 -51.235 1.00 65.62 149 GLY A C 1
ATOM 1181 O O . GLY A 1 149 ? 26.229 21.637 -50.703 1.00 65.62 149 GLY A O 1
ATOM 1182 N N . THR A 1 150 ? 26.206 23.748 -51.464 1.00 69.69 150 THR A N 1
ATOM 1183 C CA . THR A 1 150 ? 27.592 24.056 -51.080 1.00 69.69 150 THR A CA 1
ATOM 1184 C C . THR A 1 150 ? 27.687 24.893 -49.803 1.00 69.69 150 THR A C 1
ATOM 1186 O O . THR A 1 150 ? 26.747 25.567 -49.393 1.00 69.69 150 THR A O 1
ATOM 1189 N N . TRP A 1 151 ? 28.880 24.897 -49.203 1.00 65.94 151 TRP A N 1
ATOM 1190 C CA . TRP A 1 151 ? 29.261 25.804 -48.110 1.00 65.94 151 TRP A CA 1
ATOM 1191 C C . TRP A 1 151 ? 30.033 27.040 -48.597 1.00 65.94 151 TRP A C 1
ATOM 1193 O O . TRP A 1 151 ? 30.542 27.820 -47.790 1.00 65.94 151 TRP A O 1
ATOM 1203 N N . ILE A 1 152 ? 30.209 27.207 -49.913 1.00 61.72 152 ILE A N 1
ATOM 1204 C CA . ILE A 1 152 ? 31.073 28.254 -50.467 1.00 61.72 152 ILE A CA 1
ATOM 1205 C C . ILE A 1 152 ? 30.450 29.622 -50.160 1.00 61.72 152 ILE A C 1
ATOM 1207 O O . ILE A 1 152 ? 29.416 29.978 -50.713 1.00 61.72 152 ILE A O 1
ATOM 1211 N N . GLY A 1 153 ? 31.092 30.389 -49.274 1.00 58.16 153 GLY A N 1
ATOM 1212 C CA . GLY A 1 153 ? 30.618 31.708 -48.840 1.00 58.16 153 GLY A CA 1
ATOM 1213 C C . GLY A 1 153 ? 29.773 31.718 -47.560 1.00 58.16 153 GLY A C 1
ATOM 1214 O O . GLY A 1 153 ? 29.392 32.804 -47.137 1.00 58.16 153 GLY A O 1
ATOM 1215 N N . SER A 1 154 ? 29.527 30.562 -46.931 1.00 61.91 154 SER A N 1
ATOM 1216 C CA . SER A 1 154 ? 28.860 30.490 -45.623 1.00 61.91 154 SER A CA 1
ATOM 1217 C C . SER A 1 154 ? 29.718 31.138 -44.528 1.00 61.91 154 SER A C 1
ATOM 1219 O O . SER A 1 154 ? 30.935 30.939 -44.476 1.00 61.91 154 SER A O 1
ATOM 1221 N N . THR A 1 155 ? 29.079 31.931 -43.667 1.00 59.00 155 THR A N 1
ATOM 1222 C CA . THR A 1 155 ? 29.695 32.697 -42.570 1.00 59.00 155 THR A CA 1
ATOM 1223 C C . THR A 1 155 ? 29.761 31.945 -41.239 1.00 59.00 155 THR A C 1
ATOM 1225 O O . THR A 1 155 ? 30.313 32.482 -40.280 1.00 59.00 155 THR A O 1
ATOM 1228 N N . ALA A 1 156 ? 29.237 30.718 -41.170 1.00 61.88 156 ALA A N 1
ATOM 1229 C CA . ALA A 1 156 ? 29.175 29.928 -39.943 1.00 61.88 156 ALA A CA 1
ATOM 1230 C C . ALA A 1 156 ? 30.552 29.394 -39.494 1.00 61.88 156 ALA A C 1
ATOM 1232 O O . ALA A 1 156 ? 31.369 28.943 -40.303 1.00 61.88 156 ALA A O 1
ATOM 1233 N N . GLU A 1 157 ? 30.811 29.413 -38.183 1.00 62.06 157 GLU A N 1
ATOM 1234 C CA . GLU A 1 157 ? 32.043 28.881 -37.593 1.00 62.06 157 GLU A CA 1
ATOM 1235 C C . GLU A 1 157 ? 31.926 27.363 -37.364 1.00 62.06 157 GLU A C 1
ATOM 1237 O O . GLU A 1 157 ? 31.351 26.903 -36.387 1.00 62.06 157 GLU A O 1
ATOM 1242 N N . LEU A 1 158 ? 32.506 26.571 -38.273 1.00 60.03 158 LEU A N 1
ATOM 1243 C CA . LEU A 1 158 ? 32.414 25.097 -38.280 1.00 60.03 158 LEU A CA 1
ATOM 1244 C C . LEU A 1 158 ? 33.638 24.401 -37.649 1.00 60.03 158 LEU A C 1
ATOM 1246 O O . LEU A 1 158 ? 34.012 23.297 -38.060 1.00 60.03 158 LEU A O 1
ATOM 1250 N N . SER A 1 159 ? 34.354 25.081 -36.748 1.00 57.88 159 SER A N 1
ATOM 1251 C CA . SER A 1 159 ? 35.645 24.633 -36.198 1.00 57.88 159 SER A CA 1
ATOM 1252 C C . SER A 1 159 ? 35.520 23.531 -35.131 1.00 57.88 159 SER A C 1
ATOM 1254 O O . SER A 1 159 ? 36.521 22.877 -34.845 1.00 57.88 159 SER A O 1
ATOM 1256 N N . GLY A 1 160 ? 34.311 23.277 -34.613 1.00 53.06 160 GLY A N 1
ATOM 1257 C CA . GLY A 1 160 ? 34.016 22.268 -33.584 1.00 53.06 160 GLY A CA 1
ATOM 1258 C C . GLY A 1 160 ? 32.792 21.395 -33.881 1.00 53.06 160 GLY A C 1
ATOM 1259 O O . GLY A 1 160 ? 32.157 20.928 -32.945 1.00 53.06 160 GLY A O 1
ATOM 1260 N N . CYS A 1 161 ? 32.443 21.226 -35.162 1.00 55.66 161 CYS A N 1
ATOM 1261 C CA . CYS A 1 161 ? 31.281 20.448 -35.598 1.00 55.66 161 CYS A CA 1
ATOM 1262 C C . CYS A 1 161 ? 31.689 19.230 -36.428 1.00 55.66 161 CYS A C 1
ATOM 1264 O O . CYS A 1 161 ? 32.574 19.305 -37.295 1.00 55.66 161 CYS A O 1
ATOM 1266 N N . THR A 1 162 ? 30.922 18.151 -36.284 1.00 57.97 162 THR A N 1
ATOM 1267 C CA . THR A 1 162 ? 30.957 17.030 -37.222 1.00 57.97 162 THR A CA 1
ATOM 1268 C C . THR A 1 162 ? 30.429 17.454 -38.599 1.00 57.97 162 THR A C 1
ATOM 1270 O O . THR A 1 162 ? 29.289 17.880 -38.759 1.00 57.97 162 THR A O 1
ATOM 1273 N N . LYS A 1 163 ? 31.254 17.286 -39.638 1.00 64.56 163 LYS A N 1
ATOM 1274 C CA . LYS A 1 163 ? 30.974 17.752 -41.007 1.00 64.56 163 LYS A CA 1
ATOM 1275 C C . LYS A 1 163 ? 30.102 16.810 -41.861 1.00 64.56 163 LYS A C 1
ATOM 1277 O O . LYS A 1 163 ? 30.546 16.397 -42.932 1.00 64.56 163 LYS A O 1
ATOM 1282 N N . ILE A 1 164 ? 28.906 16.441 -41.393 1.00 70.00 164 ILE A N 1
ATOM 1283 C CA . ILE A 1 164 ? 27.938 15.615 -42.146 1.00 70.00 164 ILE A CA 1
ATOM 1284 C C . ILE A 1 164 ? 26.800 16.513 -42.627 1.00 70.00 164 ILE A C 1
ATOM 1286 O O . ILE A 1 164 ? 25.947 16.921 -41.846 1.00 70.00 164 ILE A O 1
ATOM 1290 N N . TYR A 1 165 ? 26.810 16.855 -43.913 1.00 73.12 165 TYR A N 1
ATOM 1291 C CA . TYR A 1 165 ? 26.020 17.976 -44.421 1.00 73.12 165 TYR A CA 1
ATOM 1292 C C . TYR A 1 165 ? 25.057 17.617 -45.539 1.00 73.12 165 TYR A C 1
ATOM 1294 O O . TYR A 1 165 ? 24.102 18.348 -45.749 1.00 73.12 165 TYR A O 1
ATOM 1302 N N . THR A 1 166 ? 25.275 16.514 -46.245 1.00 79.88 166 THR A N 1
ATOM 1303 C CA . THR A 1 166 ? 24.389 16.076 -47.327 1.00 79.88 166 THR A CA 1
ATOM 1304 C C . THR A 1 166 ? 23.842 14.685 -47.051 1.00 79.88 166 THR A C 1
ATOM 1306 O O . THR A 1 166 ? 24.473 13.872 -46.374 1.00 79.88 166 THR A O 1
ATOM 1309 N N . TYR A 1 167 ? 22.684 14.374 -47.627 1.00 87.31 167 TYR A N 1
ATOM 1310 C CA . TYR A 1 167 ? 22.098 13.037 -47.565 1.00 87.31 167 TYR A CA 1
ATOM 1311 C C . TYR A 1 167 ? 23.041 11.937 -48.081 1.00 87.31 167 TYR A C 1
ATOM 1313 O O . TYR A 1 167 ? 23.055 10.828 -47.548 1.00 87.31 167 TYR A O 1
ATOM 1321 N N . GLU A 1 168 ? 23.871 12.245 -49.080 1.00 87.88 168 GLU A N 1
ATOM 1322 C CA . GLU A 1 168 ? 24.888 11.322 -49.595 1.00 87.88 168 GLU A CA 1
ATOM 1323 C C . GLU A 1 168 ? 25.974 11.040 -48.547 1.00 87.88 168 GLU A C 1
ATOM 1325 O O . GLU A 1 168 ? 26.274 9.883 -48.272 1.00 87.88 168 GLU A O 1
ATOM 1330 N N . GLN A 1 169 ? 26.481 12.074 -47.867 1.00 83.00 169 GLN A N 1
ATOM 1331 C CA . GLN A 1 169 ? 27.439 11.900 -46.770 1.00 83.00 169 GLN A CA 1
ATOM 1332 C C . GLN A 1 169 ? 26.842 11.108 -45.605 1.00 83.00 169 GLN A C 1
ATOM 1334 O O . GLN A 1 169 ? 27.535 10.301 -44.990 1.00 83.00 169 GLN A O 1
ATOM 1339 N N . ILE A 1 170 ? 25.558 11.320 -45.299 1.00 86.75 170 ILE A N 1
ATOM 1340 C CA . ILE A 1 170 ? 24.838 10.514 -44.309 1.00 86.75 170 ILE A CA 1
ATOM 1341 C C . ILE A 1 170 ? 24.845 9.043 -44.738 1.00 86.75 170 ILE A C 1
ATOM 1343 O O . ILE A 1 170 ? 25.231 8.177 -43.956 1.00 86.75 170 ILE A O 1
ATOM 1347 N N . CYS A 1 171 ? 24.476 8.760 -45.988 1.00 91.56 171 CYS A N 1
ATOM 1348 C CA . CYS A 1 171 ? 24.492 7.411 -46.546 1.00 91.56 171 CYS A CA 1
ATOM 1349 C C . CYS A 1 171 ? 25.881 6.753 -46.458 1.00 91.56 171 CYS A C 1
ATOM 1351 O O . CYS A 1 171 ? 25.966 5.622 -45.981 1.00 91.56 171 CYS A O 1
ATOM 1353 N N . ASP A 1 172 ? 26.952 7.471 -46.808 1.00 88.56 172 ASP A N 1
ATOM 1354 C CA . ASP A 1 172 ? 28.339 6.987 -46.720 1.00 88.56 172 ASP A CA 1
ATOM 1355 C C . ASP A 1 172 ? 28.756 6.597 -45.292 1.00 88.56 172 ASP A C 1
ATOM 1357 O O . ASP A 1 172 ? 29.579 5.694 -45.088 1.00 88.56 172 ASP A O 1
ATOM 1361 N N . TRP A 1 173 ? 28.223 7.298 -44.289 1.00 86.62 173 TRP A N 1
ATOM 1362 C CA . TRP A 1 173 ? 28.439 6.983 -42.878 1.00 86.62 173 TRP A CA 1
ATOM 1363 C C . TRP A 1 173 ? 27.637 5.767 -42.432 1.00 86.62 173 TRP A C 1
ATOM 1365 O O . TRP A 1 173 ? 28.186 4.905 -41.747 1.00 86.62 173 TRP A O 1
ATOM 1375 N N . LEU A 1 174 ? 26.377 5.656 -42.857 1.00 91.38 174 LEU A N 1
ATOM 1376 C CA . LEU A 1 174 ? 25.562 4.472 -42.587 1.00 91.38 174 LEU A CA 1
ATOM 1377 C C . LEU A 1 174 ? 26.197 3.210 -43.187 1.00 91.38 174 LEU A C 1
ATOM 1379 O O . LEU A 1 174 ? 26.264 2.183 -42.511 1.00 91.38 174 LEU A O 1
ATOM 1383 N N . ASP A 1 175 ? 26.714 3.292 -44.416 1.00 93.38 175 ASP A N 1
ATOM 1384 C CA . ASP A 1 175 ? 27.448 2.193 -45.054 1.00 93.38 175 ASP A CA 1
ATOM 1385 C C . ASP A 1 175 ? 28.681 1.804 -44.225 1.00 93.38 175 ASP A C 1
ATOM 1387 O O . ASP A 1 175 ? 28.856 0.638 -43.871 1.00 93.38 175 ASP A O 1
ATOM 1391 N N . TYR A 1 176 ? 29.474 2.787 -43.792 1.00 89.75 176 TYR A N 1
ATOM 1392 C CA . TYR A 1 176 ? 30.635 2.545 -42.934 1.00 89.75 176 TYR A CA 1
ATOM 1393 C C . TYR A 1 176 ? 30.280 1.918 -41.570 1.00 89.75 176 TYR A C 1
ATOM 1395 O O . TYR A 1 176 ? 30.962 1.002 -41.097 1.00 89.75 176 TYR A O 1
ATOM 1403 N N . PHE A 1 177 ? 29.219 2.381 -40.906 1.00 90.19 177 PHE A N 1
ATOM 1404 C CA . PHE A 1 177 ? 28.786 1.808 -39.628 1.00 90.19 177 PHE A CA 1
ATOM 1405 C C . PHE A 1 177 ? 28.354 0.355 -39.790 1.00 90.19 177 PHE A C 1
ATOM 1407 O O . PHE A 1 177 ? 28.756 -0.498 -38.994 1.00 90.19 177 PHE A O 1
ATOM 1414 N N . LYS A 1 178 ? 27.629 0.046 -40.869 1.00 92.94 178 LYS A N 1
ATOM 1415 C CA . LYS A 1 178 ? 27.247 -1.330 -41.173 1.00 92.94 178 LYS A CA 1
ATOM 1416 C C . LYS A 1 178 ? 28.462 -2.210 -41.464 1.00 92.94 178 LYS A C 1
ATOM 1418 O O . LYS A 1 178 ? 28.576 -3.292 -40.891 1.00 92.94 178 LYS A O 1
ATOM 1423 N N . GLU A 1 179 ? 29.390 -1.738 -42.296 1.00 91.56 179 GLU A N 1
ATOM 1424 C CA . GLU A 1 179 ? 30.636 -2.446 -42.629 1.00 91.56 179 GLU A CA 1
ATOM 1425 C C . GLU A 1 179 ? 31.501 -2.731 -41.395 1.00 91.56 179 GLU A C 1
ATOM 1427 O O . GLU A 1 179 ? 32.185 -3.753 -41.330 1.00 91.56 179 GLU A O 1
ATOM 1432 N N . THR A 1 180 ? 31.460 -1.849 -40.394 1.00 87.19 180 THR A N 1
ATOM 1433 C CA . THR A 1 180 ? 32.233 -2.000 -39.154 1.00 87.19 180 THR A CA 1
ATOM 1434 C C . THR A 1 180 ? 31.492 -2.717 -38.024 1.00 87.19 180 THR A C 1
ATOM 1436 O O . THR A 1 180 ? 32.035 -2.815 -36.921 1.00 87.19 180 THR A O 1
ATOM 1439 N N . GLY A 1 181 ? 30.316 -3.286 -38.307 1.00 88.31 181 GLY A N 1
ATOM 1440 C CA . GLY A 1 181 ? 29.617 -4.213 -37.414 1.00 88.31 181 GLY A CA 1
ATOM 1441 C C . GLY A 1 181 ? 28.653 -3.573 -36.414 1.00 88.31 181 GLY A C 1
ATOM 1442 O O . GLY A 1 181 ? 28.297 -4.234 -35.434 1.00 88.31 181 GLY A O 1
ATOM 1443 N N . SER A 1 182 ? 28.239 -2.325 -36.641 1.00 92.06 182 SER A N 1
ATOM 1444 C CA . SER A 1 182 ? 27.186 -1.680 -35.851 1.00 92.06 182 SER A CA 1
ATOM 1445 C C . SER A 1 182 ? 25.804 -2.221 -36.211 1.00 92.06 182 SER A C 1
ATOM 1447 O O . SER A 1 182 ? 25.530 -2.572 -37.363 1.00 92.06 182 SER A O 1
ATOM 1449 N N . ASP A 1 183 ? 24.925 -2.276 -35.214 1.00 96.00 183 ASP A N 1
ATOM 1450 C CA . ASP A 1 183 ? 23.546 -2.751 -35.366 1.00 96.00 183 ASP A CA 1
ATOM 1451 C C . ASP A 1 183 ? 22.576 -1.596 -35.645 1.00 96.00 183 ASP A C 1
ATOM 1453 O O . ASP A 1 183 ? 21.486 -1.815 -36.177 1.00 96.00 183 ASP A O 1
ATOM 1457 N N . GLY A 1 184 ? 22.975 -0.361 -35.332 1.00 95.31 184 GLY A N 1
ATOM 1458 C CA . GLY A 1 184 ? 22.164 0.814 -35.600 1.00 95.31 184 GLY A CA 1
ATOM 1459 C C . GLY A 1 184 ? 22.848 2.150 -35.335 1.00 95.31 184 GLY A C 1
ATOM 1460 O O . GLY A 1 184 ? 24.050 2.219 -35.074 1.00 95.31 184 GLY A O 1
ATOM 1461 N N . VAL A 1 185 ? 22.055 3.218 -35.414 1.00 92.88 185 VAL A N 1
ATOM 1462 C CA . VAL A 1 185 ? 22.499 4.607 -35.225 1.00 92.88 185 VAL A CA 1
ATOM 1463 C C . VAL A 1 185 ? 21.580 5.349 -34.254 1.00 92.88 185 VAL A C 1
ATOM 1465 O O . VAL A 1 185 ? 20.361 5.264 -34.367 1.00 92.88 185 VAL A O 1
ATOM 1468 N N . PHE A 1 186 ? 22.160 6.074 -33.302 1.00 91.31 186 PHE A N 1
ATOM 1469 C CA . PHE A 1 186 ? 21.470 6.986 -32.396 1.00 91.31 186 PHE A CA 1
ATOM 1470 C C . PHE A 1 186 ? 21.573 8.413 -32.924 1.00 91.31 186 PHE A C 1
ATOM 1472 O O . PHE A 1 186 ? 22.667 8.967 -32.999 1.00 91.31 186 PHE A O 1
ATOM 1479 N N . TRP A 1 187 ? 20.431 8.988 -33.280 1.00 87.62 187 TRP A N 1
ATOM 1480 C CA . TRP A 1 187 ? 20.302 10.311 -33.874 1.00 87.62 187 TRP A CA 1
ATOM 1481 C C . TRP A 1 187 ? 20.027 11.352 -32.790 1.00 87.62 187 TRP A C 1
ATOM 1483 O O . TRP A 1 187 ? 18.895 11.460 -32.314 1.00 87.62 187 TRP A O 1
ATOM 1493 N N . ASP A 1 188 ? 21.052 12.131 -32.438 1.00 81.31 188 ASP A N 1
ATOM 1494 C CA . ASP A 1 188 ? 20.957 13.205 -31.449 1.00 81.31 188 ASP A CA 1
ATOM 1495 C C . ASP A 1 188 ? 20.839 14.605 -32.069 1.00 81.31 188 ASP A C 1
ATOM 1497 O O . ASP A 1 188 ? 21.536 14.936 -33.026 1.00 81.31 188 ASP A O 1
ATOM 1501 N N . ASP A 1 189 ? 19.958 15.442 -31.531 1.00 75.81 189 ASP A N 1
ATOM 1502 C CA . ASP A 1 189 ? 19.666 16.804 -32.009 1.00 75.81 189 ASP A CA 1
ATOM 1503 C C . ASP A 1 189 ? 19.150 16.945 -33.471 1.00 75.81 189 ASP A C 1
ATOM 1505 O O . ASP A 1 189 ? 19.017 18.053 -33.992 1.00 75.81 189 ASP A O 1
ATOM 1509 N N . TRP A 1 190 ? 18.758 15.860 -34.151 1.00 73.75 190 TRP A N 1
ATOM 1510 C CA . TRP A 1 190 ? 18.325 15.877 -35.570 1.00 73.75 190 TRP A CA 1
ATOM 1511 C C . TRP A 1 190 ? 16.929 16.476 -35.843 1.00 73.75 190 TRP A C 1
ATOM 1513 O O . TRP A 1 190 ? 16.483 16.488 -36.990 1.00 73.75 190 TRP A O 1
ATOM 1523 N N . GLY A 1 191 ? 16.241 16.973 -34.809 1.00 71.00 191 GLY A N 1
ATOM 1524 C CA . GLY A 1 191 ? 14.918 17.611 -34.891 1.00 71.00 191 GLY A CA 1
ATOM 1525 C C . GLY A 1 191 ? 14.892 19.107 -34.549 1.00 71.00 191 GLY A C 1
ATOM 1526 O O . GLY A 1 191 ? 13.802 19.662 -34.395 1.00 71.00 191 GLY A O 1
ATOM 1527 N N . TYR A 1 192 ? 16.056 19.749 -34.388 1.00 70.75 192 TYR A N 1
ATOM 1528 C CA . TYR A 1 192 ? 16.191 21.167 -34.012 1.00 70.75 192 TYR A CA 1
ATOM 1529 C C . TYR A 1 192 ? 16.502 22.105 -35.192 1.00 70.75 192 TYR A C 1
ATOM 1531 O O . TYR A 1 192 ? 16.918 23.239 -34.972 1.00 70.75 192 TYR A O 1
ATOM 1539 N N . ASP A 1 193 ? 16.303 21.674 -36.441 1.00 76.56 193 ASP A N 1
ATOM 1540 C CA . ASP A 1 193 ? 16.544 22.532 -37.608 1.00 76.56 193 ASP A CA 1
ATOM 1541 C C . ASP A 1 193 ? 15.678 23.812 -37.569 1.00 76.56 193 ASP A C 1
ATOM 1543 O O . ASP A 1 193 ? 14.499 23.772 -37.210 1.00 76.56 193 ASP A O 1
ATOM 1547 N N . PHE A 1 194 ? 16.262 24.959 -37.938 1.00 73.00 194 PHE A N 1
ATOM 1548 C CA . PHE A 1 194 ? 15.625 26.277 -37.783 1.00 73.00 194 PHE A CA 1
ATOM 1549 C C . PHE A 1 194 ? 14.794 26.715 -38.987 1.00 73.00 194 PHE A C 1
ATOM 1551 O O . PHE A 1 194 ? 13.810 27.441 -38.822 1.00 73.00 194 PHE A O 1
ATOM 1558 N N . ALA A 1 195 ? 15.183 26.293 -40.192 1.00 80.19 195 ALA A N 1
ATOM 1559 C CA . ALA A 1 195 ? 14.499 26.648 -41.425 1.00 80.19 195 ALA A CA 1
ATOM 1560 C C . ALA A 1 195 ? 14.227 25.422 -42.295 1.00 80.19 195 ALA A C 1
ATOM 1562 O O . ALA A 1 195 ? 14.969 24.440 -42.327 1.00 80.19 195 ALA A O 1
ATOM 1563 N N . LYS A 1 196 ? 13.120 25.500 -43.028 1.00 86.88 196 LYS A N 1
ATOM 1564 C CA . LYS A 1 196 ? 12.675 24.457 -43.951 1.00 86.88 196 LYS A CA 1
ATOM 1565 C C . LYS A 1 196 ? 13.682 24.266 -45.087 1.00 86.88 196 LYS A C 1
ATOM 1567 O O . LYS A 1 196 ? 13.912 23.146 -45.534 1.00 86.88 196 LYS A O 1
ATOM 1572 N N . GLU A 1 197 ? 14.264 25.365 -45.552 1.00 85.50 197 GLU A N 1
ATOM 1573 C CA . GLU A 1 197 ? 15.264 25.413 -46.611 1.00 85.50 197 GLU A CA 1
ATOM 1574 C C . GLU A 1 197 ? 16.513 24.612 -46.226 1.00 85.50 197 GLU A C 1
ATOM 1576 O O . GLU A 1 197 ? 16.985 23.823 -47.039 1.00 85.50 197 GLU A O 1
ATOM 1581 N N . ASP A 1 198 ? 16.972 24.719 -44.976 1.00 79.06 198 ASP A N 1
ATOM 1582 C CA . ASP A 1 198 ? 18.154 24.007 -44.471 1.00 79.06 198 ASP A CA 1
ATOM 1583 C C . ASP A 1 198 ? 17.947 22.490 -44.505 1.00 79.06 198 ASP A C 1
ATOM 1585 O O . ASP A 1 198 ? 18.788 21.745 -45.014 1.00 79.06 198 ASP A O 1
ATOM 1589 N N . VAL A 1 199 ? 16.774 22.044 -44.041 1.00 84.38 199 VAL A N 1
ATOM 1590 C CA . VAL A 1 199 ? 16.349 20.641 -44.116 1.00 84.38 199 VAL A CA 1
ATOM 1591 C C . VAL A 1 199 ? 16.316 20.176 -45.568 1.00 84.38 199 VAL A C 1
ATOM 1593 O O . VAL A 1 199 ? 16.838 19.111 -45.896 1.00 84.38 199 VAL A O 1
ATOM 1596 N N . CYS A 1 200 ? 15.727 20.980 -46.455 1.00 88.12 200 CYS A N 1
ATOM 1597 C CA . CYS A 1 200 ? 15.601 20.615 -47.857 1.00 88.12 200 CYS A CA 1
ATOM 1598 C C . CYS A 1 200 ? 16.969 20.500 -48.537 1.00 88.12 200 CYS A C 1
ATOM 1600 O O . CYS A 1 200 ? 17.238 19.489 -49.178 1.00 88.12 200 CYS A O 1
ATOM 1602 N N . TYR A 1 201 ? 17.868 21.466 -48.353 1.00 85.38 201 TYR A N 1
ATOM 1603 C CA . TYR A 1 201 ? 19.197 21.426 -48.964 1.00 85.38 201 TYR A CA 1
ATOM 1604 C C . TYR A 1 201 ? 20.062 20.287 -48.416 1.00 85.38 201 TYR A C 1
ATOM 1606 O O . TYR A 1 201 ? 20.710 19.596 -49.203 1.00 85.38 201 TYR A O 1
ATOM 1614 N N . GLN A 1 202 ? 20.020 20.020 -47.104 1.00 82.00 202 GLN A N 1
ATOM 1615 C CA . GLN A 1 202 ? 20.708 18.872 -46.497 1.00 82.00 202 GLN A CA 1
ATOM 1616 C C . GLN A 1 202 ? 20.215 17.547 -47.094 1.00 82.00 202 GLN A C 1
ATOM 1618 O O . GLN A 1 202 ? 21.017 16.658 -47.394 1.00 82.00 202 GLN A O 1
ATOM 1623 N N . MET A 1 203 ? 18.902 17.423 -47.304 1.00 87.81 203 MET A N 1
ATOM 1624 C CA . MET A 1 203 ? 18.275 16.199 -47.802 1.00 87.81 203 MET A CA 1
ATOM 1625 C C . MET A 1 203 ? 18.212 16.108 -49.336 1.00 87.81 203 MET A C 1
ATOM 1627 O O . MET A 1 203 ? 17.768 15.092 -49.867 1.00 87.81 203 MET A O 1
ATOM 1631 N N . GLY A 1 204 ? 18.675 17.130 -50.065 1.00 88.00 204 GLY A N 1
ATOM 1632 C CA . GLY A 1 204 ? 18.586 17.188 -51.528 1.00 88.00 204 GLY A CA 1
ATOM 1633 C C . GLY A 1 204 ? 17.152 17.355 -52.055 1.00 88.00 204 GLY A C 1
ATOM 1634 O O . GLY A 1 204 ? 16.853 16.951 -53.177 1.00 88.00 204 GLY A O 1
ATOM 1635 N N . LEU A 1 205 ? 16.263 17.927 -51.244 1.00 90.88 205 LEU A N 1
ATOM 1636 C CA . LEU A 1 205 ? 14.869 18.222 -51.562 1.00 90.88 205 LEU A CA 1
ATOM 1637 C C . LEU A 1 205 ? 14.711 19.649 -52.105 1.00 90.88 205 LEU A C 1
ATOM 1639 O O . LEU A 1 205 ? 15.516 20.539 -51.829 1.00 90.88 205 LEU A O 1
ATOM 1643 N N . ASN A 1 206 ? 13.630 19.887 -52.843 1.00 91.12 206 ASN A N 1
ATOM 1644 C CA . ASN A 1 206 ? 13.262 21.218 -53.313 1.00 91.12 206 ASN A CA 1
ATOM 1645 C C . ASN A 1 206 ? 12.395 21.941 -52.255 1.00 91.12 206 ASN A C 1
ATOM 1647 O O . ASN A 1 206 ? 11.286 21.479 -51.980 1.00 91.12 206 ASN A O 1
ATOM 1651 N N . PRO A 1 207 ? 12.823 23.093 -51.693 1.00 90.94 207 PRO A N 1
ATOM 1652 C CA . PRO A 1 207 ? 12.061 23.807 -50.661 1.00 90.94 207 PRO A CA 1
ATOM 1653 C C . PRO A 1 207 ? 10.656 24.254 -51.083 1.00 90.94 207 PRO A C 1
ATOM 1655 O O . PRO A 1 207 ? 9.816 24.509 -50.220 1.00 90.94 207 PRO A O 1
ATOM 1658 N N . ALA A 1 208 ? 10.397 24.381 -52.389 1.00 92.38 208 ALA A N 1
ATOM 1659 C CA . ALA A 1 208 ? 9.087 24.759 -52.917 1.00 92.38 208 ALA A CA 1
ATOM 1660 C C . ALA A 1 208 ? 8.028 23.651 -52.778 1.00 92.38 208 ALA A C 1
ATOM 1662 O O . ALA A 1 208 ? 6.841 23.957 -52.841 1.00 92.38 208 ALA A O 1
ATOM 1663 N N . ASP A 1 209 ? 8.442 22.398 -52.566 1.00 94.94 209 ASP A N 1
ATOM 1664 C CA . ASP A 1 209 ? 7.532 21.251 -52.444 1.00 94.94 209 ASP A CA 1
ATOM 1665 C C . ASP A 1 209 ? 6.973 21.093 -51.015 1.00 94.94 209 ASP A C 1
ATOM 1667 O O . ASP A 1 209 ? 6.121 20.241 -50.764 1.00 94.94 209 ASP A O 1
ATOM 1671 N N . TYR A 1 210 ? 7.437 21.919 -50.071 1.00 93.19 210 TYR A N 1
ATOM 1672 C CA . TYR A 1 210 ? 7.062 21.860 -48.661 1.00 93.19 210 TYR A CA 1
ATOM 1673 C C . TYR A 1 210 ? 6.589 23.234 -48.189 1.00 93.19 210 TYR A C 1
ATOM 1675 O O . TYR A 1 210 ? 7.288 24.232 -48.352 1.00 93.19 210 TYR A O 1
ATOM 1683 N N . ASP A 1 211 ? 5.425 23.299 -47.546 1.00 89.81 211 ASP A N 1
ATOM 1684 C CA . ASP A 1 211 ? 4.862 24.573 -47.077 1.00 89.81 211 ASP A CA 1
ATOM 1685 C C . ASP A 1 211 ? 5.406 25.000 -45.705 1.00 89.81 211 ASP A C 1
ATOM 1687 O O . ASP A 1 211 ? 5.463 26.187 -45.390 1.00 89.81 211 ASP A O 1
ATOM 1691 N N . THR A 1 212 ? 5.826 24.040 -44.874 1.00 91.94 212 THR A N 1
ATOM 1692 C CA . THR A 1 212 ? 6.235 24.278 -43.480 1.00 91.94 212 THR A CA 1
ATOM 1693 C C . THR A 1 212 ? 7.512 23.521 -43.122 1.00 91.94 212 THR A C 1
ATOM 1695 O O . THR A 1 212 ? 7.844 22.512 -43.744 1.00 91.94 212 THR A O 1
ATOM 1698 N N . LEU A 1 213 ? 8.206 23.981 -42.076 1.00 87.25 213 LEU A N 1
ATOM 1699 C CA . LEU A 1 213 ? 9.351 23.277 -41.489 1.00 87.25 213 LEU A CA 1
ATOM 1700 C C . LEU A 1 213 ? 8.975 21.854 -41.048 1.00 87.25 213 LEU A C 1
ATOM 1702 O O . LEU A 1 213 ? 9.696 20.915 -41.360 1.00 87.25 213 LEU A O 1
ATOM 1706 N N . ASN A 1 214 ? 7.821 21.677 -40.395 1.00 89.69 214 ASN A N 1
ATOM 1707 C CA . ASN A 1 214 ? 7.361 20.357 -39.958 1.00 89.69 214 ASN A CA 1
ATOM 1708 C C . ASN A 1 214 ? 7.146 19.395 -41.135 1.00 89.69 214 ASN A C 1
ATOM 1710 O O . ASN A 1 214 ? 7.526 18.234 -41.034 1.00 89.69 214 ASN A O 1
ATOM 1714 N N . ALA A 1 215 ? 6.614 19.871 -42.268 1.00 91.06 215 ALA A N 1
ATOM 1715 C CA . ALA A 1 215 ? 6.457 19.040 -43.464 1.00 91.06 215 ALA A CA 1
ATOM 1716 C C . ALA A 1 215 ? 7.812 18.552 -44.011 1.00 91.06 215 ALA A C 1
ATOM 1718 O O . ALA A 1 215 ? 7.949 17.375 -44.339 1.00 91.06 215 ALA A O 1
ATOM 1719 N N . ALA A 1 216 ? 8.823 19.427 -44.047 1.00 90.25 216 ALA A N 1
ATOM 1720 C CA . ALA A 1 216 ? 10.175 19.051 -44.460 1.00 90.25 216 ALA A CA 1
ATOM 1721 C C . ALA A 1 216 ? 10.864 18.122 -43.440 1.00 90.25 216 ALA A C 1
ATOM 1723 O O . ALA A 1 216 ? 11.492 17.142 -43.833 1.00 90.25 216 ALA A O 1
ATOM 1724 N N . LEU A 1 217 ? 10.713 18.377 -42.134 1.00 88.31 217 LEU A N 1
ATOM 1725 C CA . LEU A 1 217 ? 11.235 17.516 -41.065 1.00 88.31 217 LEU A CA 1
ATOM 1726 C C . LEU A 1 217 ? 10.610 16.116 -41.097 1.00 88.31 217 LEU A C 1
ATOM 1728 O O . LEU A 1 217 ? 11.305 15.124 -40.886 1.00 88.31 217 LEU A O 1
ATOM 1732 N N . ASN A 1 218 ? 9.310 16.027 -41.383 1.00 90.88 218 ASN A N 1
ATOM 1733 C CA . ASN A 1 218 ? 8.612 14.756 -41.532 1.00 90.88 218 ASN A CA 1
ATOM 1734 C C . ASN A 1 218 ? 9.222 13.922 -42.667 1.00 90.88 218 ASN A C 1
ATOM 1736 O O . ASN A 1 218 ? 9.503 12.740 -42.480 1.00 90.88 218 ASN A O 1
ATOM 1740 N N . GLU A 1 219 ? 9.485 14.541 -43.820 1.00 93.12 219 GLU A N 1
ATOM 1741 C CA . GLU A 1 219 ? 10.132 13.848 -44.935 1.00 93.12 219 GLU A CA 1
ATOM 1742 C C . GLU A 1 219 ? 11.592 13.493 -44.628 1.00 93.12 219 GLU A C 1
ATOM 1744 O O . GLU A 1 219 ? 12.015 12.366 -44.887 1.00 93.12 219 GLU A O 1
ATOM 1749 N N . LYS A 1 220 ? 12.348 14.398 -43.988 1.00 89.44 220 LYS A N 1
ATOM 1750 C CA . LYS A 1 220 ? 13.713 14.123 -43.513 1.00 89.44 220 LYS A CA 1
ATOM 1751 C C . LYS A 1 220 ? 13.753 12.844 -42.676 1.00 89.44 220 LYS A C 1
ATOM 1753 O O . LYS A 1 220 ? 14.531 11.946 -42.990 1.00 89.44 220 LYS A O 1
ATOM 1758 N N . TRP A 1 221 ? 12.883 12.706 -41.674 1.00 90.06 221 TRP A N 1
ATOM 1759 C CA . TRP A 1 221 ? 12.827 11.494 -40.852 1.00 90.06 221 TRP A CA 1
ATOM 1760 C C . TRP A 1 221 ? 12.476 10.240 -41.661 1.00 90.06 221 TRP A C 1
ATOM 1762 O O . TRP A 1 221 ? 13.158 9.225 -41.513 1.00 90.06 221 TRP A O 1
ATOM 1772 N N . LYS A 1 222 ? 11.496 10.302 -42.575 1.00 92.69 222 LYS A N 1
ATOM 1773 C CA . LYS A 1 222 ? 11.159 9.171 -43.465 1.00 92.69 222 LYS A CA 1
ATOM 1774 C C . LYS A 1 222 ? 12.355 8.727 -44.310 1.00 92.69 222 LYS A C 1
ATOM 1776 O O . LYS A 1 222 ? 12.626 7.526 -44.420 1.00 92.69 222 LYS A O 1
ATOM 1781 N N . MET A 1 223 ? 13.103 9.679 -44.869 1.00 94.12 223 MET A N 1
ATOM 1782 C CA . MET A 1 223 ? 14.305 9.412 -45.663 1.00 94.12 223 MET A CA 1
ATOM 1783 C C . MET A 1 223 ? 15.429 8.782 -44.832 1.00 94.12 223 MET A C 1
ATOM 1785 O O . MET A 1 223 ? 16.074 7.843 -45.308 1.00 94.12 223 MET A O 1
ATOM 1789 N N . LEU A 1 224 ? 15.666 9.272 -43.609 1.00 91.56 224 LEU A N 1
ATOM 1790 C CA . LEU A 1 224 ? 16.690 8.738 -42.703 1.00 91.56 224 LEU A CA 1
ATOM 1791 C C . LEU A 1 224 ? 16.350 7.314 -42.249 1.00 91.56 224 LEU A C 1
ATOM 1793 O O . LEU A 1 224 ? 17.191 6.421 -42.354 1.00 91.56 224 LEU A O 1
ATOM 1797 N N . ILE A 1 225 ? 15.102 7.073 -41.842 1.00 93.81 225 ILE A N 1
ATOM 1798 C CA . ILE A 1 225 ? 14.624 5.746 -41.430 1.00 93.81 225 ILE A CA 1
ATOM 1799 C C . ILE A 1 225 ? 14.768 4.746 -42.575 1.00 93.81 225 ILE A C 1
ATOM 1801 O O . ILE A 1 225 ? 15.379 3.686 -42.421 1.00 93.81 225 ILE A O 1
ATOM 1805 N N . THR A 1 226 ? 14.303 5.129 -43.764 1.00 95.94 226 THR A N 1
ATOM 1806 C CA . THR A 1 226 ? 14.429 4.303 -44.969 1.00 95.94 226 THR A CA 1
ATOM 1807 C C . THR A 1 226 ? 15.894 4.004 -45.298 1.00 95.94 226 THR A C 1
ATOM 1809 O O . THR A 1 226 ? 16.221 2.888 -45.708 1.00 95.94 226 THR A O 1
ATOM 1812 N N . ALA A 1 227 ? 16.796 4.976 -45.126 1.00 95.81 227 ALA A N 1
ATOM 1813 C CA . ALA A 1 227 ? 18.223 4.795 -45.378 1.00 95.81 227 ALA A CA 1
ATOM 1814 C C . ALA A 1 227 ? 18.873 3.801 -44.404 1.00 95.81 227 ALA A C 1
ATOM 1816 O O . ALA A 1 227 ? 19.684 2.982 -44.847 1.00 95.81 227 ALA A O 1
ATOM 1817 N N . CYS A 1 228 ? 18.508 3.852 -43.118 1.00 96.25 228 CYS A N 1
ATOM 1818 C CA . CYS A 1 228 ? 18.945 2.896 -42.099 1.00 96.25 228 CYS A CA 1
ATOM 1819 C C . CYS A 1 228 ? 18.422 1.485 -42.402 1.00 96.25 228 CYS A C 1
ATOM 1821 O O . CYS A 1 228 ? 19.210 0.542 -42.519 1.00 96.25 228 CYS A O 1
ATOM 1823 N N . HIS A 1 229 ? 17.113 1.335 -42.626 1.00 97.06 229 HIS A N 1
ATOM 1824 C CA . HIS A 1 229 ? 16.492 0.026 -42.856 1.00 97.06 229 HIS A CA 1
ATOM 1825 C C . HIS A 1 229 ? 17.004 -0.658 -44.124 1.00 97.06 229 HIS A C 1
ATOM 1827 O O . HIS A 1 229 ? 17.289 -1.854 -44.092 1.00 97.06 229 HIS A O 1
ATOM 1833 N N . LYS A 1 230 ? 17.229 0.088 -45.217 1.00 96.75 230 LYS A N 1
ATOM 1834 C CA . LYS A 1 230 ? 17.844 -0.448 -46.450 1.00 96.75 230 LYS A CA 1
ATOM 1835 C C . LYS A 1 230 ? 19.227 -1.066 -46.221 1.00 96.75 230 LYS A C 1
ATOM 1837 O O . LYS A 1 230 ? 19.636 -1.931 -46.988 1.00 96.75 230 LYS A O 1
ATOM 1842 N N . ARG A 1 231 ? 19.937 -0.633 -45.177 1.00 96.81 231 ARG A N 1
ATOM 1843 C CA . ARG A 1 231 ? 21.267 -1.127 -44.787 1.00 96.81 231 ARG A CA 1
ATOM 1844 C C . ARG A 1 231 ? 21.212 -2.168 -43.668 1.00 96.81 231 ARG A C 1
ATOM 1846 O O . ARG A 1 231 ? 22.251 -2.640 -43.211 1.00 96.81 231 ARG A O 1
ATOM 1853 N N . GLY A 1 232 ? 20.013 -2.536 -43.212 1.00 95.94 232 GLY A N 1
ATOM 1854 C CA . GLY A 1 232 ? 19.828 -3.416 -42.062 1.00 95.94 232 GLY A CA 1
ATOM 1855 C C . GLY A 1 232 ? 20.391 -2.814 -40.773 1.00 95.94 232 GLY A C 1
ATOM 1856 O O . GLY A 1 232 ? 21.012 -3.539 -39.993 1.00 95.94 232 GLY A O 1
ATOM 1857 N N . LEU A 1 233 ? 20.251 -1.497 -40.604 1.00 97.12 233 LEU A N 1
ATOM 1858 C CA . LEU A 1 233 ? 20.551 -0.764 -39.376 1.00 97.12 233 LEU A CA 1
ATOM 1859 C C . LEU A 1 233 ? 19.236 -0.365 -38.702 1.00 97.12 233 LEU A C 1
ATOM 1861 O O . LEU A 1 233 ? 18.341 0.161 -39.365 1.00 97.12 233 LEU A O 1
ATOM 1865 N N . ALA A 1 234 ? 19.141 -0.585 -37.393 1.00 96.50 234 ALA A N 1
ATOM 1866 C CA . ALA A 1 234 ? 18.103 0.017 -36.564 1.00 96.50 234 ALA A CA 1
ATOM 1867 C C . ALA A 1 234 ? 18.434 1.490 -36.288 1.00 96.50 234 ALA A C 1
ATOM 1869 O O . ALA A 1 234 ? 19.588 1.913 -36.419 1.00 96.50 234 ALA A O 1
ATOM 1870 N N . LEU A 1 235 ? 17.451 2.273 -35.855 1.00 92.94 235 LEU A N 1
ATOM 1871 C CA . LEU A 1 235 ? 17.710 3.627 -35.378 1.00 92.94 235 LEU A CA 1
ATOM 1872 C C . LEU A 1 235 ? 17.162 3.890 -33.978 1.00 92.94 235 LEU A C 1
ATOM 1874 O O . LEU A 1 235 ? 16.193 3.273 -33.539 1.00 92.94 235 LEU A O 1
ATOM 1878 N N . ILE A 1 236 ? 17.794 4.841 -33.297 1.00 93.06 236 ILE A N 1
ATOM 1879 C CA . ILE A 1 236 ? 17.291 5.443 -32.069 1.00 93.06 236 ILE A CA 1
ATOM 1880 C C . ILE A 1 236 ? 17.094 6.934 -32.318 1.00 93.06 236 ILE A C 1
ATOM 1882 O O . ILE A 1 236 ? 18.037 7.606 -32.730 1.00 93.06 236 ILE A O 1
ATOM 1886 N N . THR A 1 237 ? 15.895 7.457 -32.083 1.00 88.38 237 THR A N 1
ATOM 1887 C CA . THR A 1 237 ? 15.619 8.900 -32.190 1.00 88.38 237 THR A CA 1
ATOM 1888 C C . THR A 1 237 ? 15.686 9.553 -30.818 1.00 88.38 237 THR A C 1
ATOM 1890 O O . THR A 1 237 ? 15.031 9.050 -29.905 1.00 88.38 237 THR A O 1
ATOM 1893 N N . ASN A 1 238 ? 16.398 10.673 -30.671 1.00 83.00 238 ASN A N 1
ATOM 1894 C CA . ASN A 1 238 ? 16.395 11.469 -29.442 1.00 83.00 238 ASN A CA 1
ATOM 1895 C C . ASN A 1 238 ? 15.571 12.763 -29.578 1.00 83.00 238 ASN A C 1
ATOM 1897 O O . ASN A 1 238 ? 15.474 13.340 -30.661 1.00 83.00 238 ASN A O 1
ATOM 1901 N N . GLY A 1 239 ? 15.011 13.234 -28.462 1.00 62.25 239 GLY A N 1
ATOM 1902 C CA . GLY A 1 239 ? 14.278 14.497 -28.360 1.00 62.25 239 GLY A CA 1
ATOM 1903 C C . GLY A 1 239 ? 12.760 14.307 -28.398 1.00 62.25 239 GLY A C 1
ATOM 1904 O O . GLY A 1 239 ? 12.187 13.917 -29.412 1.00 62.25 239 GLY A O 1
ATOM 1905 N N . GLY A 1 240 ? 12.090 14.618 -27.282 1.00 54.34 240 GLY A N 1
ATOM 1906 C CA . GLY A 1 240 ? 10.668 14.353 -26.994 1.00 54.34 240 GLY A CA 1
ATOM 1907 C C . GLY A 1 240 ? 9.611 15.086 -27.840 1.00 54.34 240 GLY A C 1
ATOM 1908 O O . GLY A 1 240 ? 8.579 15.483 -27.309 1.00 54.34 240 GLY A O 1
ATOM 1909 N N . ARG A 1 241 ? 9.835 15.287 -29.145 1.00 52.00 241 ARG A N 1
ATOM 1910 C CA . ARG A 1 241 ? 8.899 15.929 -30.090 1.00 52.00 241 ARG A CA 1
ATOM 1911 C C . ARG A 1 241 ? 8.313 15.046 -31.214 1.00 52.00 241 ARG A C 1
ATOM 1913 O O . ARG A 1 241 ? 7.680 15.630 -32.097 1.00 52.00 241 ARG A O 1
ATOM 1920 N N . PRO A 1 242 ? 8.462 13.705 -31.263 1.00 55.25 242 PRO A N 1
ATOM 1921 C CA . PRO A 1 242 ? 8.191 12.957 -32.493 1.00 55.25 242 PRO A CA 1
ATOM 1922 C C . PRO A 1 242 ? 6.744 13.084 -33.008 1.00 55.25 242 PRO A C 1
ATOM 1924 O O . PRO A 1 242 ? 6.526 13.044 -34.217 1.00 55.25 242 PRO A O 1
ATOM 1927 N N . PHE A 1 243 ? 5.768 13.339 -32.129 1.00 58.53 243 PHE A N 1
ATOM 1928 C CA . PHE A 1 243 ? 4.342 13.310 -32.481 1.00 58.53 243 PHE A CA 1
ATOM 1929 C C . PHE A 1 243 ? 3.782 14.594 -33.110 1.00 58.53 243 PHE A C 1
ATOM 1931 O O . PHE A 1 243 ? 2.718 14.545 -33.718 1.00 58.53 243 PHE A O 1
ATOM 1938 N N . ASN A 1 244 ? 4.483 15.731 -33.014 1.00 67.06 244 ASN A N 1
ATOM 1939 C CA . ASN A 1 244 ? 3.960 17.020 -33.504 1.00 67.06 244 ASN A CA 1
ATOM 1940 C C . ASN A 1 244 ? 4.474 17.406 -34.904 1.00 67.06 244 ASN A C 1
ATOM 1942 O O . ASN A 1 244 ? 4.082 18.443 -35.441 1.00 67.06 244 ASN A O 1
ATOM 1946 N N . VAL A 1 245 ? 5.375 16.605 -35.483 1.00 77.69 245 VAL A N 1
ATOM 1947 C CA . VAL A 1 245 ? 6.058 16.907 -36.755 1.00 77.69 245 VAL A CA 1
ATOM 1948 C C . VAL A 1 245 ? 5.307 16.331 -37.960 1.00 77.69 245 VAL A C 1
ATOM 1950 O O . VAL A 1 245 ? 5.218 16.983 -38.996 1.00 77.69 245 VAL A O 1
ATOM 1953 N N . GLY A 1 246 ? 4.738 15.131 -37.830 1.00 82.31 246 GLY A N 1
ATOM 1954 C CA . GLY A 1 246 ? 4.023 14.434 -38.899 1.00 82.31 246 GLY A CA 1
ATOM 1955 C C . GLY A 1 246 ? 3.908 12.936 -38.613 1.00 82.31 246 GLY A C 1
ATOM 1956 O O . GLY A 1 246 ? 3.991 12.528 -37.462 1.00 82.31 246 GLY A O 1
ATOM 1957 N N . ASP A 1 247 ? 3.714 12.121 -39.648 1.00 87.25 247 ASP A N 1
ATOM 1958 C CA . ASP A 1 247 ? 3.471 10.671 -39.597 1.00 87.25 247 ASP A CA 1
ATOM 1959 C C . ASP A 1 247 ? 4.729 9.799 -39.781 1.00 87.25 247 ASP A C 1
ATOM 1961 O O . ASP A 1 247 ? 4.618 8.585 -39.947 1.00 87.25 247 ASP A O 1
ATOM 1965 N N . TRP A 1 248 ? 5.932 10.377 -39.776 1.00 88.69 248 TRP A N 1
ATOM 1966 C CA . TRP A 1 248 ? 7.193 9.654 -39.985 1.00 88.69 248 TRP A CA 1
ATOM 1967 C C . TRP A 1 248 ? 7.399 8.465 -39.035 1.00 88.69 248 TRP A C 1
ATOM 1969 O O . TRP A 1 248 ? 8.025 7.483 -39.426 1.00 88.69 248 TRP A O 1
ATOM 1979 N N . TYR A 1 249 ? 6.840 8.504 -37.820 1.00 86.69 249 TYR A N 1
ATOM 1980 C CA . TYR A 1 249 ? 6.906 7.398 -36.855 1.00 86.69 249 TYR A CA 1
ATOM 1981 C C . TYR A 1 249 ? 6.283 6.099 -37.397 1.00 86.69 249 TYR A C 1
ATOM 1983 O O . TYR A 1 249 ? 6.631 5.017 -36.935 1.00 86.69 249 TYR A O 1
ATOM 1991 N N . SER A 1 250 ? 5.402 6.179 -38.404 1.00 88.25 250 SER A N 1
ATOM 1992 C CA . SER A 1 250 ? 4.825 5.007 -39.082 1.00 88.25 250 SER A CA 1
ATOM 1993 C C . SER A 1 250 ? 5.854 4.201 -39.883 1.00 88.25 250 SER A C 1
ATOM 1995 O O . SER A 1 250 ? 5.609 3.039 -40.202 1.00 88.25 250 SER A O 1
ATOM 1997 N N . TYR A 1 251 ? 7.014 4.796 -40.184 1.00 91.88 251 TYR A N 1
ATOM 1998 C CA . TYR A 1 251 ? 8.130 4.123 -40.847 1.00 91.88 251 TYR A CA 1
ATOM 1999 C C . TYR A 1 251 ? 9.007 3.352 -39.856 1.00 91.88 251 TYR A C 1
ATOM 2001 O O . TYR A 1 251 ? 9.816 2.535 -40.288 1.00 91.88 251 TYR A O 1
ATOM 2009 N N . LEU A 1 252 ? 8.859 3.581 -38.546 1.00 92.19 252 LEU A N 1
ATOM 2010 C CA . LEU A 1 252 ? 9.603 2.845 -37.530 1.00 92.19 252 LEU A CA 1
ATOM 2011 C C . LEU A 1 252 ? 9.071 1.414 -37.387 1.00 92.19 252 LEU A C 1
ATOM 2013 O O . LEU A 1 252 ? 7.863 1.162 -37.424 1.00 92.19 252 LEU A O 1
ATOM 2017 N N . ASN A 1 253 ? 9.983 0.473 -37.168 1.00 93.38 253 ASN A N 1
ATOM 2018 C CA . ASN A 1 253 ? 9.665 -0.926 -36.911 1.00 93.38 253 ASN A CA 1
ATOM 2019 C C . ASN A 1 253 ? 10.064 -1.352 -35.484 1.00 93.38 253 ASN A C 1
ATOM 2021 O O . ASN A 1 253 ? 10.548 -0.558 -34.683 1.00 93.38 253 ASN A O 1
ATOM 2025 N N . GLU A 1 254 ? 9.830 -2.620 -35.154 1.00 91.25 254 GLU A N 1
ATOM 2026 C CA . GLU A 1 254 ? 10.070 -3.207 -33.824 1.00 91.25 254 GLU A CA 1
ATOM 2027 C C . GLU A 1 254 ? 11.541 -3.231 -33.373 1.00 91.25 254 GLU A C 1
ATOM 2029 O O . GLU A 1 254 ? 11.826 -3.409 -32.186 1.00 91.25 254 GLU A O 1
ATOM 2034 N N . ASN A 1 255 ? 12.480 -3.035 -34.302 1.00 92.75 255 ASN A N 1
ATOM 2035 C CA . ASN A 1 255 ? 13.899 -2.905 -33.992 1.00 92.75 255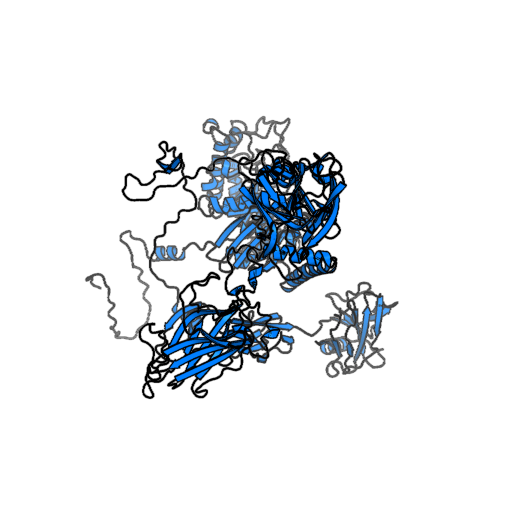 ASN A CA 1
ATOM 2036 C C . ASN A 1 255 ? 14.284 -1.462 -33.638 1.00 92.75 255 ASN A C 1
ATOM 2038 O O . ASN A 1 255 ? 15.347 -1.256 -33.051 1.00 92.75 255 ASN A O 1
ATOM 2042 N N . ASP A 1 256 ? 13.460 -0.472 -33.959 1.00 94.69 256 ASP A N 1
ATOM 2043 C CA . ASP A 1 256 ? 13.777 0.928 -33.698 1.00 94.69 256 ASP A CA 1
ATOM 2044 C C . ASP A 1 256 ? 13.398 1.339 -32.271 1.00 94.69 256 ASP A C 1
ATOM 2046 O O . ASP A 1 256 ? 12.568 0.707 -31.607 1.00 94.69 256 ASP A O 1
ATOM 2050 N N . VAL A 1 257 ? 14.036 2.404 -31.783 1.00 94.00 257 VAL A N 1
ATOM 2051 C CA . VAL A 1 257 ? 13.847 2.903 -30.417 1.00 94.00 257 VAL A CA 1
ATOM 2052 C C . VAL A 1 257 ? 13.604 4.411 -30.421 1.00 94.00 257 VAL A C 1
ATOM 2054 O O . VAL A 1 257 ? 14.235 5.160 -31.160 1.00 94.00 257 VAL A O 1
ATOM 2057 N N . ILE A 1 258 ? 12.714 4.882 -29.557 1.00 91.62 258 ILE A N 1
ATOM 2058 C CA . ILE A 1 258 ? 12.539 6.305 -29.262 1.00 91.62 258 ILE A CA 1
ATOM 2059 C C . ILE A 1 258 ? 13.138 6.566 -27.882 1.00 91.62 258 ILE A C 1
ATOM 2061 O O . ILE A 1 258 ? 12.669 6.009 -26.892 1.00 91.62 258 ILE A O 1
ATOM 2065 N N . ALA A 1 259 ? 14.178 7.391 -27.810 1.00 91.75 259 ALA A N 1
ATOM 2066 C CA . ALA A 1 259 ? 14.780 7.831 -26.561 1.00 91.75 259 ALA A CA 1
ATOM 2067 C C . ALA A 1 259 ? 14.084 9.095 -26.045 1.00 91.75 259 ALA A C 1
ATOM 2069 O O . ALA A 1 259 ? 14.024 10.123 -26.722 1.00 91.75 259 ALA A O 1
ATOM 2070 N N . MET A 1 260 ? 13.566 9.013 -24.823 1.00 90.25 260 MET A N 1
ATOM 2071 C CA . MET A 1 260 ? 13.078 10.150 -24.056 1.00 90.25 260 MET A CA 1
ATOM 2072 C C . MET A 1 260 ? 14.179 10.604 -23.107 1.00 90.25 260 MET A C 1
ATOM 2074 O O . MET A 1 260 ? 14.335 10.061 -22.015 1.00 90.25 260 MET A O 1
ATOM 2078 N N . GLU A 1 261 ? 14.970 11.578 -23.539 1.00 88.50 261 GLU A N 1
ATOM 2079 C CA . GLU A 1 261 ? 16.011 12.170 -22.707 1.00 88.50 261 GLU A CA 1
ATOM 2080 C C . GLU A 1 261 ? 15.442 13.095 -21.626 1.00 88.50 261 GLU A C 1
ATOM 2082 O O . GLU A 1 261 ? 14.478 13.825 -21.858 1.00 88.50 261 GLU A O 1
ATOM 2087 N N . SER A 1 262 ? 16.087 13.104 -20.453 1.00 91.31 262 SER A N 1
ATOM 2088 C CA . SER A 1 262 ? 15.679 13.904 -19.294 1.00 91.31 262 SER A CA 1
ATOM 2089 C C . SER A 1 262 ? 14.243 13.590 -18.868 1.00 91.31 262 SER A C 1
ATOM 2091 O O . SER A 1 262 ? 13.495 14.483 -18.477 1.00 91.31 262 SER A O 1
ATOM 2093 N N . CYS A 1 263 ? 13.867 12.314 -18.972 1.00 91.75 263 CYS A N 1
ATOM 2094 C CA . CYS A 1 263 ? 12.498 11.846 -18.808 1.00 91.75 263 CYS A CA 1
ATOM 2095 C C . CYS A 1 263 ? 11.978 12.075 -17.382 1.00 91.75 263 CYS A C 1
ATOM 2097 O O . CYS A 1 263 ? 11.109 12.908 -17.141 1.00 91.75 263 CYS A O 1
ATOM 2099 N N . MET A 1 264 ? 12.533 11.363 -16.412 1.00 94.38 264 MET A N 1
ATOM 2100 C CA . MET A 1 264 ? 12.218 11.454 -14.990 1.00 94.38 264 MET A CA 1
ATOM 2101 C C . MET A 1 264 ? 13.273 12.243 -14.212 1.00 94.38 264 MET A C 1
ATOM 2103 O O . MET A 1 264 ? 12.943 12.838 -13.183 1.00 94.38 264 MET A O 1
ATOM 2107 N N . ILE A 1 265 ? 14.527 12.266 -14.679 1.00 95.00 265 ILE A N 1
ATOM 2108 C CA . ILE A 1 265 ? 15.613 13.039 -14.063 1.00 95.00 265 ILE A CA 1
ATOM 2109 C C . ILE A 1 265 ? 16.422 13.777 -15.127 1.00 95.00 265 ILE A C 1
ATOM 2111 O O . ILE A 1 265 ? 17.049 13.169 -15.994 1.00 95.00 265 ILE A O 1
ATOM 2115 N N . SER A 1 266 ? 16.444 15.105 -15.013 1.00 93.12 266 SER A N 1
ATOM 2116 C CA . SER A 1 266 ? 17.044 16.002 -16.001 1.00 93.12 266 SER A CA 1
ATOM 2117 C C . SER A 1 266 ? 18.572 15.952 -16.032 1.00 93.12 266 SER A C 1
ATOM 2119 O O . SER A 1 266 ? 19.221 15.957 -14.984 1.00 93.12 266 SER A O 1
ATOM 2121 N N . SER A 1 267 ? 19.163 16.035 -17.228 1.00 89.50 267 SER A N 1
ATOM 2122 C CA . SER A 1 267 ? 20.593 16.342 -17.390 1.00 89.50 267 SER A CA 1
ATOM 2123 C C . SER A 1 267 ? 20.952 17.736 -16.859 1.00 89.50 267 SER A C 1
ATOM 2125 O O . SER A 1 267 ? 22.070 17.957 -16.384 1.00 89.50 267 SER A O 1
ATOM 2127 N N . ALA A 1 268 ? 19.993 18.668 -16.855 1.00 88.50 268 ALA A N 1
ATOM 2128 C CA . ALA A 1 268 ? 20.136 20.018 -16.327 1.00 88.50 268 ALA A CA 1
ATOM 2129 C C . ALA A 1 268 ? 19.952 20.032 -14.798 1.00 88.50 268 ALA A C 1
ATOM 2131 O O . ALA A 1 268 ? 18.890 20.341 -14.255 1.00 88.50 268 ALA A O 1
ATOM 2132 N N . GLY A 1 269 ? 21.025 19.684 -14.085 1.00 87.50 269 GLY A N 1
ATOM 2133 C CA . GLY A 1 269 ? 21.094 19.792 -12.624 1.00 87.50 269 GLY A CA 1
ATOM 2134 C C . GLY A 1 269 ? 20.488 18.619 -11.848 1.00 87.50 269 GLY A C 1
ATOM 2135 O O . GLY A 1 269 ? 20.228 18.773 -10.653 1.00 87.50 269 GLY A O 1
ATOM 2136 N N . ASN A 1 270 ? 20.269 17.468 -12.502 1.00 93.50 270 ASN A N 1
ATOM 2137 C CA . ASN A 1 270 ? 19.727 16.244 -11.897 1.00 93.50 270 ASN A CA 1
ATOM 2138 C C . ASN A 1 270 ? 18.424 16.496 -11.124 1.00 93.50 270 ASN A C 1
ATOM 2140 O O . ASN A 1 270 ? 18.258 16.053 -9.985 1.00 93.50 270 ASN A O 1
ATOM 2144 N N . THR A 1 271 ? 17.533 17.281 -11.729 1.00 95.06 271 THR A N 1
ATOM 2145 C CA . THR A 1 271 ? 16.255 17.683 -11.138 1.00 95.06 271 THR A CA 1
ATOM 2146 C C . THR A 1 271 ? 15.127 16.733 -11.516 1.00 95.06 271 THR A C 1
ATOM 2148 O O . THR A 1 271 ? 15.165 16.118 -12.583 1.00 95.06 271 THR A O 1
ATOM 2151 N N . TRP A 1 272 ? 14.127 16.620 -10.642 1.00 94.75 272 TRP A N 1
ATOM 2152 C CA . TRP A 1 272 ? 12.912 15.848 -10.894 1.00 94.75 272 TRP A CA 1
ATOM 2153 C C . TRP A 1 272 ? 12.170 16.355 -12.134 1.00 94.75 272 TRP A C 1
ATOM 2155 O O . TRP A 1 272 ? 11.981 17.558 -12.307 1.00 94.75 272 TRP A O 1
ATOM 2165 N N . GLN A 1 273 ? 11.728 15.423 -12.974 1.00 93.88 273 GLN A N 1
ATOM 2166 C CA . GLN A 1 273 ? 10.897 15.658 -14.155 1.00 93.88 273 GLN A CA 1
ATOM 2167 C C . GLN A 1 273 ? 9.652 14.754 -14.103 1.00 93.88 273 GLN A C 1
ATOM 2169 O O . GLN A 1 273 ? 9.554 13.869 -13.246 1.00 93.88 273 GLN A O 1
ATOM 2174 N N . ASN A 1 274 ? 8.688 15.005 -14.994 1.00 92.44 274 ASN A N 1
ATOM 2175 C CA . ASN A 1 274 ? 7.399 14.297 -15.053 1.00 92.44 274 ASN A CA 1
ATOM 2176 C C . ASN A 1 274 ? 7.237 13.417 -16.309 1.00 92.44 274 ASN A C 1
ATOM 2178 O O . ASN A 1 274 ? 6.117 13.054 -16.675 1.00 92.44 274 ASN A O 1
ATOM 2182 N N . GLY A 1 275 ? 8.333 13.088 -16.998 1.00 90.62 275 GLY A N 1
ATOM 2183 C CA . GLY A 1 275 ? 8.310 12.352 -18.266 1.00 90.62 275 GLY A CA 1
ATOM 2184 C C . GLY A 1 275 ? 7.796 10.918 -18.158 1.00 90.62 275 GLY A C 1
ATOM 2185 O O . GLY A 1 275 ? 7.431 10.342 -19.178 1.00 90.62 275 GLY A O 1
ATOM 2186 N N . HIS A 1 276 ? 7.652 10.366 -16.948 1.00 92.88 276 HIS A N 1
ATOM 2187 C CA . HIS A 1 276 ? 6.933 9.108 -16.719 1.00 92.88 276 HIS A CA 1
ATOM 2188 C C . HIS A 1 276 ? 5.492 9.152 -17.259 1.00 92.88 276 HIS A C 1
ATOM 2190 O O . HIS A 1 276 ? 5.023 8.171 -17.828 1.00 92.88 276 HIS A O 1
ATOM 2196 N N . THR A 1 277 ? 4.843 10.321 -17.217 1.00 92.25 277 THR A N 1
ATOM 2197 C CA . THR A 1 277 ? 3.529 10.537 -17.849 1.00 92.25 277 THR A CA 1
ATOM 2198 C C . THR A 1 277 ? 3.608 10.335 -19.362 1.00 92.25 277 THR A C 1
ATOM 2200 O O . THR A 1 277 ? 2.796 9.628 -19.945 1.00 92.25 277 THR A O 1
ATOM 2203 N N . SER A 1 278 ? 4.641 10.886 -20.004 1.00 90.50 278 SER A N 1
ATOM 2204 C CA . SER A 1 278 ? 4.838 10.752 -21.448 1.00 90.50 278 SER A CA 1
ATOM 2205 C C . SER A 1 278 ? 5.216 9.329 -21.874 1.00 90.50 278 SER A C 1
ATOM 2207 O O . SER A 1 278 ? 4.836 8.909 -22.967 1.00 90.50 278 SER A O 1
ATOM 2209 N N . LEU A 1 279 ? 5.920 8.570 -21.022 1.00 92.44 279 LEU A N 1
ATOM 2210 C CA . LEU A 1 279 ? 6.154 7.138 -21.240 1.00 92.44 279 LEU A CA 1
ATOM 2211 C C . LEU A 1 279 ? 4.827 6.371 -21.275 1.00 92.44 279 LEU A C 1
ATOM 2213 O O . LEU A 1 279 ? 4.579 5.624 -22.224 1.00 92.44 279 LEU A O 1
ATOM 2217 N N . TYR A 1 280 ? 3.963 6.605 -20.282 1.00 93.56 280 TYR A N 1
ATOM 2218 C CA . TYR A 1 280 ? 2.646 5.977 -20.198 1.00 93.56 280 TYR A CA 1
ATOM 2219 C C . TYR A 1 280 ? 1.753 6.367 -21.381 1.00 93.56 280 TYR A C 1
ATOM 2221 O O . TYR A 1 280 ? 1.144 5.501 -22.014 1.00 93.56 280 TYR A O 1
ATOM 2229 N N . ASP A 1 281 ? 1.723 7.653 -21.738 1.00 90.94 281 ASP A N 1
ATOM 2230 C CA . ASP A 1 281 ? 0.951 8.158 -22.875 1.00 90.94 281 ASP A CA 1
ATOM 2231 C C . ASP A 1 281 ? 1.426 7.546 -24.196 1.00 90.94 281 ASP A C 1
ATOM 2233 O O . ASP A 1 281 ? 0.605 7.207 -25.050 1.00 90.94 281 ASP A O 1
ATOM 2237 N N . TYR A 1 282 ? 2.739 7.370 -24.377 1.00 90.06 282 TYR A N 1
ATOM 2238 C CA . TYR A 1 282 ? 3.273 6.668 -25.540 1.00 90.06 282 TYR A CA 1
ATOM 2239 C C . TYR A 1 282 ? 2.832 5.206 -25.566 1.00 90.06 282 TYR A C 1
ATOM 2241 O O . TYR A 1 282 ? 2.316 4.723 -26.578 1.00 90.06 282 TYR A O 1
ATOM 2249 N N . TYR A 1 283 ? 3.027 4.500 -24.453 1.00 90.12 283 TYR A N 1
ATOM 2250 C CA . TYR A 1 283 ? 2.702 3.086 -24.346 1.00 90.12 283 TYR A CA 1
ATOM 2251 C C . TYR A 1 283 ? 1.228 2.829 -24.683 1.00 90.12 283 TYR A C 1
ATOM 2253 O O . TYR A 1 283 ? 0.924 2.020 -25.562 1.00 90.12 283 TYR A O 1
ATOM 2261 N N . THR A 1 284 ? 0.326 3.572 -24.044 1.00 89.44 284 THR A N 1
ATOM 2262 C CA . THR A 1 284 ? -1.126 3.405 -24.178 1.00 89.44 284 THR A CA 1
ATOM 2263 C C . THR A 1 284 ? -1.663 3.887 -25.522 1.00 89.44 284 THR A C 1
ATOM 2265 O O . THR A 1 284 ? -2.418 3.168 -26.174 1.00 89.44 284 THR A O 1
ATOM 2268 N N . ASN A 1 285 ? -1.264 5.075 -25.986 1.00 87.44 285 ASN A N 1
ATOM 2269 C CA . ASN A 1 285 ? -1.887 5.680 -27.165 1.00 87.44 285 ASN A CA 1
ATOM 2270 C C . ASN A 1 285 ? -1.241 5.258 -28.488 1.00 87.44 285 ASN A C 1
ATOM 2272 O O . ASN A 1 285 ? -1.923 5.288 -29.522 1.00 87.44 285 ASN A O 1
ATOM 2276 N N . TRP A 1 286 ? 0.039 4.871 -28.469 1.00 87.06 286 TRP A N 1
ATOM 2277 C CA . TRP A 1 286 ? 0.837 4.638 -29.676 1.00 87.06 286 TRP A CA 1
ATOM 2278 C C . TRP A 1 286 ? 1.306 3.195 -29.825 1.00 87.06 286 TRP A C 1
ATOM 2280 O O . TRP A 1 286 ? 1.062 2.597 -30.874 1.00 87.06 286 TRP A O 1
ATOM 2290 N N . TYR A 1 287 ? 1.961 2.641 -28.803 1.00 88.12 287 TYR A N 1
ATOM 2291 C CA . TYR A 1 287 ? 2.596 1.325 -28.899 1.00 88.12 287 TYR A CA 1
ATOM 2292 C C . TYR A 1 287 ? 1.577 0.179 -28.865 1.00 88.12 287 TYR A C 1
ATOM 2294 O O . TYR A 1 287 ? 1.512 -0.611 -29.805 1.00 88.12 287 TYR A O 1
ATOM 2302 N N . VAL A 1 288 ? 0.730 0.118 -27.828 1.00 85.19 288 VAL A N 1
ATOM 2303 C CA . VAL A 1 288 ? -0.265 -0.962 -27.653 1.00 85.19 288 VAL A CA 1
ATOM 2304 C C . VAL A 1 288 ? -1.280 -0.994 -28.802 1.00 85.19 288 VAL A C 1
ATOM 2306 O O . VAL A 1 288 ? -1.658 -2.067 -29.262 1.00 85.19 288 VAL A O 1
ATOM 2309 N N . ASN A 1 289 ? -1.641 0.175 -29.338 1.00 83.62 289 ASN A N 1
ATOM 2310 C CA . ASN A 1 289 ? -2.558 0.301 -30.476 1.00 83.62 289 ASN A CA 1
ATOM 2311 C C . ASN A 1 289 ? -1.885 0.072 -31.843 1.00 83.62 289 ASN A C 1
ATOM 2313 O O . ASN A 1 289 ? -2.526 0.233 -32.880 1.00 83.62 289 ASN A O 1
ATOM 2317 N N . GLY A 1 290 ? -0.582 -0.227 -31.877 1.00 84.00 290 GLY A N 1
ATOM 2318 C CA . GLY A 1 290 ? 0.165 -0.493 -33.108 1.00 84.00 290 GLY A CA 1
ATOM 2319 C C . GLY A 1 290 ? 0.396 0.719 -34.019 1.00 84.00 290 GLY A C 1
ATOM 2320 O O . GLY A 1 290 ? 0.872 0.535 -35.140 1.00 84.00 290 GLY A O 1
ATOM 2321 N N . LYS A 1 291 ? 0.101 1.950 -33.568 1.00 85.50 291 LYS A N 1
ATOM 2322 C CA . LYS A 1 291 ? 0.344 3.188 -34.340 1.00 85.50 291 LYS A CA 1
ATOM 2323 C C . LYS A 1 291 ? 1.834 3.457 -34.541 1.00 85.50 291 LYS A C 1
ATOM 2325 O O . LYS A 1 291 ? 2.226 4.021 -35.558 1.00 85.50 291 LYS A O 1
ATOM 2330 N N . CYS A 1 292 ? 2.653 3.062 -33.571 1.00 88.31 292 CYS A N 1
ATOM 2331 C CA . CYS A 1 292 ? 4.105 3.068 -33.668 1.00 88.31 292 CYS A CA 1
ATOM 2332 C C . CYS A 1 292 ? 4.638 1.738 -33.134 1.00 88.31 292 CYS A C 1
ATOM 2334 O O . CYS A 1 292 ? 4.245 1.302 -32.055 1.00 88.31 292 CYS A O 1
ATOM 2336 N N . LYS A 1 293 ? 5.536 1.092 -33.882 1.00 89.00 293 LYS A N 1
ATOM 2337 C CA . LYS A 1 293 ? 6.126 -0.200 -33.494 1.00 89.00 293 LYS A CA 1
ATOM 2338 C C . LYS A 1 293 ? 7.436 -0.055 -32.718 1.00 89.00 293 LYS A C 1
ATOM 2340 O O . LYS A 1 293 ? 7.921 -1.046 -32.182 1.00 89.00 293 LYS A O 1
ATOM 2345 N N . ALA A 1 294 ? 8.004 1.150 -32.666 1.00 91.62 294 ALA A N 1
ATOM 2346 C CA . ALA A 1 294 ? 9.266 1.392 -31.982 1.00 91.62 294 ALA A CA 1
ATOM 2347 C C . ALA A 1 294 ? 9.130 1.204 -30.470 1.00 91.62 294 ALA A C 1
ATOM 2349 O O . ALA A 1 294 ? 8.154 1.632 -29.846 1.00 91.62 294 ALA A O 1
ATOM 2350 N N . LYS A 1 295 ? 10.158 0.618 -29.868 1.00 92.81 295 LYS A N 1
ATOM 2351 C CA . LYS A 1 295 ? 10.282 0.515 -28.413 1.00 92.81 295 LYS A CA 1
ATOM 2352 C C . LYS A 1 295 ? 10.645 1.883 -27.826 1.00 92.81 295 LYS A C 1
ATOM 2354 O O . LYS A 1 295 ? 11.245 2.710 -28.504 1.00 92.81 295 LYS A O 1
ATOM 2359 N N . ILE A 1 296 ? 10.311 2.134 -26.562 1.00 92.56 296 ILE A N 1
ATOM 2360 C CA . ILE A 1 296 ? 10.633 3.409 -25.895 1.00 92.56 296 ILE A CA 1
ATOM 2361 C C . ILE A 1 296 ? 11.701 3.234 -24.819 1.00 92.56 296 ILE A C 1
ATOM 2363 O O . ILE A 1 296 ? 11.682 2.262 -24.061 1.00 92.56 296 ILE A O 1
ATOM 2367 N N . TRP A 1 297 ? 12.633 4.176 -24.764 1.00 94.31 297 TRP A N 1
ATOM 2368 C CA . TRP A 1 297 ? 13.743 4.221 -23.823 1.00 94.31 297 TRP A CA 1
ATOM 2369 C C . TRP A 1 297 ? 13.618 5.457 -22.932 1.00 94.31 297 TRP A C 1
ATOM 2371 O O . TRP A 1 297 ? 13.604 6.578 -23.433 1.00 94.31 297 TRP A O 1
ATOM 2381 N N . SER A 1 298 ? 13.561 5.259 -21.614 1.00 94.94 298 SER A N 1
ATOM 2382 C CA . SER A 1 298 ? 13.732 6.343 -20.643 1.00 94.94 298 SER A CA 1
ATOM 2383 C C . SER A 1 298 ? 15.223 6.611 -20.409 1.00 94.94 298 SER A C 1
ATOM 2385 O O . SER A 1 298 ? 15.947 5.753 -19.895 1.00 94.94 298 SER A O 1
ATOM 2387 N N . LEU A 1 299 ? 15.696 7.786 -20.822 1.00 94.06 299 LEU A N 1
ATOM 2388 C CA . LEU A 1 299 ? 17.082 8.224 -20.673 1.00 94.06 299 LEU A CA 1
ATOM 2389 C C . LEU A 1 299 ? 17.161 9.298 -19.578 1.00 94.06 299 LEU A C 1
ATOM 2391 O O . LEU A 1 299 ? 16.831 10.464 -19.792 1.00 94.06 299 LEU A O 1
ATOM 2395 N N . ASP A 1 300 ? 17.609 8.884 -18.395 1.00 95.25 300 ASP A N 1
ATOM 2396 C CA . ASP A 1 300 ? 17.653 9.690 -17.172 1.00 95.25 300 ASP A CA 1
ATOM 2397 C C . ASP A 1 300 ? 19.081 9.957 -16.705 1.00 95.25 300 ASP A C 1
ATOM 2399 O O . ASP A 1 300 ? 20.004 9.270 -17.123 1.00 95.25 300 ASP A O 1
ATOM 2403 N N . TYR A 1 301 ? 19.284 10.927 -15.808 1.00 93.19 301 TYR A N 1
ATOM 2404 C CA . TYR A 1 301 ? 20.622 11.336 -15.363 1.00 93.19 301 TYR A CA 1
ATOM 2405 C C . TYR A 1 301 ? 20.797 11.244 -13.848 1.00 93.19 301 TYR A C 1
ATOM 2407 O O . TYR A 1 301 ? 20.316 12.098 -13.101 1.00 93.19 301 TYR A O 1
ATOM 2415 N N . ALA A 1 302 ? 21.556 10.252 -13.376 1.00 90.12 302 ALA A N 1
ATOM 2416 C CA . ALA A 1 302 ? 21.843 10.102 -11.955 1.00 90.12 302 ALA A CA 1
ATOM 2417 C C . ALA A 1 302 ? 22.721 11.249 -11.404 1.00 90.12 302 ALA A C 1
ATOM 2419 O O . ALA A 1 302 ? 23.737 11.598 -12.017 1.00 90.12 302 ALA A O 1
ATOM 2420 N N . PRO A 1 303 ? 22.410 11.793 -10.209 1.00 88.81 303 PRO A N 1
ATOM 2421 C CA . PRO A 1 303 ? 23.301 12.718 -9.516 1.00 88.81 303 PRO A CA 1
ATOM 2422 C C . PRO A 1 303 ? 24.673 12.088 -9.251 1.00 88.81 303 PRO A C 1
ATOM 2424 O O . PRO A 1 303 ? 24.763 10.951 -8.781 1.00 88.81 303 PRO A O 1
ATOM 2427 N N . LYS A 1 304 ? 25.762 12.843 -9.450 1.00 82.06 304 LYS A N 1
ATOM 2428 C CA . LYS A 1 304 ? 27.124 12.382 -9.096 1.00 82.06 304 LYS A CA 1
ATOM 2429 C C . LYS A 1 304 ? 27.268 12.049 -7.605 1.00 82.06 304 LYS A C 1
ATOM 2431 O O . LYS A 1 304 ? 28.057 11.184 -7.246 1.00 82.06 304 LYS A O 1
ATOM 2436 N N . SER A 1 305 ? 26.494 12.719 -6.748 1.00 79.12 305 SER A N 1
ATOM 2437 C CA . SER A 1 305 ? 26.438 12.502 -5.296 1.00 79.12 305 SER A CA 1
ATOM 2438 C C . SER A 1 305 ? 25.547 11.331 -4.873 1.00 79.12 305 SER A C 1
ATOM 2440 O O . SER A 1 305 ? 25.370 11.112 -3.681 1.00 79.12 305 SER A O 1
ATOM 2442 N N . SER A 1 306 ? 24.983 10.566 -5.811 1.00 82.75 306 SER A N 1
ATOM 2443 C CA . SER A 1 306 ? 24.042 9.484 -5.495 1.00 82.75 306 SER A CA 1
ATOM 2444 C C . SER A 1 306 ? 24.658 8.269 -4.807 1.00 82.75 306 SER A C 1
ATOM 2446 O O . SER A 1 306 ? 23.919 7.340 -4.521 1.00 82.75 306 SER A O 1
ATOM 2448 N N . GLY A 1 307 ? 25.965 8.252 -4.513 1.00 83.00 307 GLY A N 1
ATOM 2449 C CA . GLY A 1 307 ? 26.659 7.104 -3.913 1.00 83.00 307 GLY A CA 1
ATOM 2450 C C . GLY A 1 307 ? 25.909 6.468 -2.736 1.00 83.00 307 GLY A C 1
ATOM 2451 O O . GLY A 1 307 ? 25.738 5.252 -2.725 1.00 83.00 307 GLY A O 1
ATOM 2452 N N . ASP A 1 308 ? 25.371 7.291 -1.834 1.00 78.62 308 ASP A N 1
ATOM 2453 C CA . ASP A 1 308 ? 24.697 6.834 -0.611 1.00 78.62 308 ASP A CA 1
ATOM 2454 C C . ASP A 1 308 ? 23.268 6.301 -0.848 1.00 78.62 308 ASP A C 1
ATOM 2456 O O . ASP A 1 308 ? 22.779 5.472 -0.086 1.00 78.62 308 ASP A O 1
ATOM 2460 N N . TYR A 1 309 ? 22.605 6.708 -1.938 1.00 89.38 309 TYR A N 1
ATOM 2461 C CA . TYR A 1 309 ? 21.216 6.334 -2.267 1.00 89.38 309 TYR A CA 1
ATOM 2462 C C . TYR A 1 309 ? 21.059 5.728 -3.672 1.00 89.38 309 TYR A C 1
ATOM 2464 O O . TYR A 1 309 ? 19.957 5.645 -4.221 1.00 89.38 309 TYR A O 1
ATOM 2472 N N . ARG A 1 310 ? 22.163 5.266 -4.272 1.00 90.25 310 ARG A N 1
ATOM 2473 C CA . ARG A 1 310 ? 22.240 4.788 -5.663 1.00 90.25 310 ARG A CA 1
ATOM 2474 C C . ARG A 1 310 ? 21.236 3.675 -5.942 1.00 90.25 310 ARG A C 1
ATOM 2476 O O . ARG A 1 310 ? 20.581 3.674 -6.978 1.00 90.25 310 ARG A O 1
ATOM 2483 N N . ASN A 1 311 ? 21.091 2.747 -5.004 1.00 91.69 311 ASN A N 1
ATOM 2484 C CA . ASN A 1 311 ? 20.208 1.596 -5.162 1.00 91.69 311 ASN A CA 1
ATOM 2485 C C . ASN A 1 311 ? 18.725 1.996 -5.119 1.00 91.69 311 ASN A C 1
ATOM 2487 O O . ASN A 1 311 ? 17.928 1.457 -5.883 1.00 91.69 311 ASN A O 1
ATOM 2491 N N . GLN A 1 312 ? 18.354 2.983 -4.297 1.00 91.25 312 GLN A N 1
ATOM 2492 C CA . GLN A 1 312 ? 16.994 3.542 -4.267 1.00 91.25 312 GLN A CA 1
ATOM 2493 C C . GLN A 1 312 ? 16.685 4.308 -5.556 1.00 91.25 312 GLN A C 1
ATOM 2495 O O . GLN A 1 312 ? 15.602 4.169 -6.116 1.00 91.25 312 GLN A O 1
ATOM 2500 N N . LEU A 1 313 ? 17.663 5.063 -6.063 1.00 93.38 313 LEU A N 1
ATOM 2501 C CA . LEU A 1 313 ? 17.566 5.759 -7.343 1.00 93.38 313 LEU A CA 1
ATOM 2502 C C . LEU A 1 313 ? 17.343 4.783 -8.508 1.00 93.38 313 LEU A C 1
ATOM 2504 O O . LEU A 1 313 ? 16.436 4.980 -9.309 1.00 93.38 313 LEU A O 1
ATOM 2508 N N . ILE A 1 314 ? 18.140 3.713 -8.588 1.00 93.50 314 ILE A N 1
ATOM 2509 C CA . ILE A 1 314 ? 17.984 2.677 -9.620 1.00 93.50 314 ILE A CA 1
ATOM 2510 C C . ILE A 1 314 ? 16.640 1.956 -9.461 1.00 93.50 314 ILE A C 1
ATOM 2512 O O . ILE A 1 314 ? 15.975 1.701 -10.462 1.00 93.50 314 ILE A O 1
ATOM 2516 N N . THR A 1 315 ? 16.219 1.679 -8.221 1.00 93.81 315 THR A N 1
ATOM 2517 C CA . THR A 1 315 ? 14.905 1.087 -7.925 1.00 93.81 315 THR A CA 1
ATOM 2518 C C . THR A 1 315 ? 13.780 1.954 -8.493 1.00 93.81 315 THR A C 1
ATOM 2520 O O . THR A 1 315 ? 12.961 1.440 -9.247 1.00 93.81 315 THR A O 1
ATOM 2523 N N . TYR A 1 316 ? 13.787 3.262 -8.207 1.00 95.38 316 TYR A N 1
ATOM 2524 C CA . TYR A 1 316 ? 12.812 4.222 -8.736 1.00 95.38 316 TYR A CA 1
ATOM 2525 C C . TYR A 1 316 ? 12.771 4.220 -10.264 1.00 95.38 316 TYR A C 1
ATOM 2527 O O . TYR A 1 316 ? 11.714 4.020 -10.857 1.00 95.38 316 TYR A O 1
ATOM 2535 N N . LEU A 1 317 ? 13.934 4.414 -10.894 1.00 95.31 317 LEU A N 1
ATOM 2536 C CA . LEU A 1 317 ? 14.039 4.524 -12.345 1.00 95.31 317 LEU A CA 1
ATOM 2537 C C . LEU A 1 317 ? 13.535 3.257 -13.039 1.00 95.31 317 LEU A C 1
ATOM 2539 O O . LEU A 1 317 ? 12.809 3.352 -14.025 1.00 95.31 317 LEU A O 1
ATOM 2543 N N . CYS A 1 318 ? 13.878 2.078 -12.516 1.00 95.19 318 CYS A N 1
ATOM 2544 C CA . CYS A 1 318 ? 13.437 0.813 -13.094 1.00 95.19 318 CYS A CA 1
ATOM 2545 C C . CYS A 1 318 ? 11.943 0.559 -12.851 1.00 95.19 318 CYS A C 1
ATOM 2547 O O . CYS A 1 318 ? 11.237 0.235 -13.801 1.00 95.19 318 CYS A O 1
ATOM 2549 N N . ALA A 1 319 ? 11.457 0.740 -11.618 1.00 95.06 319 ALA A N 1
ATOM 2550 C CA . ALA A 1 319 ? 10.058 0.499 -11.262 1.00 95.06 319 ALA A CA 1
ATOM 2551 C C . ALA A 1 319 ? 9.114 1.412 -12.053 1.00 95.06 319 ALA A C 1
ATOM 2553 O O . ALA A 1 319 ? 8.204 0.927 -12.721 1.00 95.06 319 ALA A O 1
ATOM 2554 N N . MET A 1 320 ? 9.375 2.724 -12.047 1.00 96.25 320 MET A N 1
ATOM 2555 C CA . MET A 1 320 ? 8.531 3.701 -12.737 1.00 96.25 320 MET A CA 1
ATOM 2556 C C . MET A 1 320 ? 8.557 3.511 -14.256 1.00 96.25 320 MET A C 1
ATOM 2558 O O . MET A 1 320 ? 7.508 3.520 -14.894 1.00 96.25 320 MET A O 1
ATOM 2562 N N . SER A 1 321 ? 9.735 3.271 -14.843 1.00 95.19 321 SER A N 1
ATOM 2563 C CA . SER A 1 321 ? 9.848 3.001 -16.283 1.00 95.19 321 SER A CA 1
ATOM 2564 C C . SER A 1 321 ? 9.070 1.757 -16.688 1.00 95.19 321 SER A C 1
ATOM 2566 O O . SER A 1 321 ? 8.354 1.779 -17.689 1.00 95.19 321 SER A O 1
ATOM 2568 N N . LEU A 1 322 ? 9.188 0.678 -15.911 1.00 93.38 322 LEU A N 1
ATOM 2569 C CA . LEU A 1 322 ? 8.489 -0.567 -16.191 1.00 93.38 322 LEU A CA 1
ATOM 2570 C C . LEU A 1 322 ? 6.967 -0.377 -16.083 1.00 93.38 322 LEU A C 1
ATOM 2572 O O . LEU A 1 322 ? 6.254 -0.724 -17.027 1.00 93.38 322 LEU A O 1
ATOM 2576 N N . ALA A 1 323 ? 6.497 0.250 -14.997 1.00 94.38 323 ALA A N 1
ATOM 2577 C CA . ALA A 1 323 ? 5.083 0.529 -14.740 1.00 94.38 323 ALA A CA 1
ATOM 2578 C C . ALA A 1 323 ? 4.460 1.545 -15.713 1.00 94.38 323 ALA A C 1
ATOM 2580 O O . ALA A 1 323 ? 3.253 1.531 -15.921 1.00 94.38 323 ALA A O 1
ATOM 2581 N N . CYS A 1 324 ? 5.272 2.374 -16.377 1.00 94.50 324 CYS A N 1
ATOM 2582 C CA . CYS A 1 324 ? 4.829 3.267 -17.453 1.00 94.50 324 CYS A CA 1
ATOM 2583 C C . CYS A 1 324 ? 4.990 2.664 -18.861 1.00 94.50 324 CYS A C 1
ATOM 2585 O O . CYS A 1 324 ? 4.727 3.336 -19.853 1.00 94.50 324 CYS A O 1
ATOM 2587 N N . GLY A 1 325 ? 5.428 1.407 -18.983 1.00 91.75 325 GLY A N 1
ATOM 2588 C CA . GLY A 1 325 ? 5.488 0.708 -20.269 1.00 91.75 325 GLY A CA 1
ATOM 2589 C C . GLY A 1 325 ? 6.755 0.959 -21.089 1.00 91.75 325 GLY A C 1
ATOM 2590 O O . GLY A 1 325 ? 6.781 0.661 -22.286 1.00 91.75 325 GLY A O 1
ATOM 2591 N N . ALA A 1 326 ? 7.820 1.475 -20.472 1.00 93.56 326 ALA A N 1
ATOM 2592 C CA . ALA A 1 326 ? 9.107 1.615 -21.137 1.00 93.56 326 ALA A CA 1
ATOM 2593 C C . ALA A 1 326 ? 9.772 0.261 -21.402 1.00 93.56 326 ALA A C 1
ATOM 2595 O O . ALA A 1 326 ? 9.551 -0.714 -20.688 1.00 93.56 326 ALA A O 1
ATOM 2596 N N . HIS A 1 327 ? 10.597 0.207 -22.442 1.00 93.56 327 HIS A N 1
ATOM 2597 C CA . HIS A 1 327 ? 11.306 -1.004 -22.862 1.00 93.56 327 HIS A CA 1
ATOM 2598 C C . HIS A 1 327 ? 12.791 -0.950 -22.520 1.00 93.56 327 HIS A C 1
ATOM 2600 O O . HIS A 1 327 ? 13.436 -1.985 -22.404 1.00 93.56 327 HIS A O 1
ATOM 2606 N N . TYR A 1 328 ? 13.346 0.252 -22.376 1.00 95.06 328 TYR A N 1
ATOM 2607 C CA . TYR A 1 328 ? 14.739 0.445 -22.004 1.00 95.06 328 TYR A CA 1
ATOM 2608 C C . TYR A 1 328 ? 14.871 1.540 -20.948 1.00 95.06 328 TYR A C 1
ATOM 2610 O O . TYR A 1 328 ? 14.069 2.477 -20.917 1.00 95.06 328 TYR A O 1
ATOM 2618 N N . ILE A 1 329 ? 15.905 1.439 -20.113 1.00 96.19 329 ILE A N 1
ATOM 2619 C CA . ILE A 1 329 ? 16.247 2.431 -19.085 1.00 96.19 329 ILE A CA 1
ATOM 2620 C C . ILE A 1 329 ? 17.759 2.655 -19.026 1.00 96.19 329 ILE A C 1
ATOM 2622 O O . ILE A 1 329 ? 18.552 1.728 -19.208 1.00 96.19 329 ILE A O 1
ATOM 2626 N N . SER A 1 330 ? 18.157 3.889 -18.730 1.00 95.06 330 SER A N 1
ATOM 2627 C CA . SER A 1 330 ? 19.531 4.259 -18.381 1.00 95.06 330 SER A CA 1
ATOM 2628 C C . SER A 1 330 ? 19.541 5.413 -17.381 1.00 95.06 330 SER A C 1
ATOM 2630 O O . SER A 1 330 ? 18.649 6.255 -17.423 1.00 95.06 330 SER A O 1
ATOM 2632 N N . ALA A 1 331 ? 20.583 5.506 -16.556 1.00 92.06 331 ALA A N 1
ATOM 2633 C CA . ALA A 1 331 ? 20.735 6.547 -15.535 1.00 92.06 331 ALA A CA 1
ATOM 2634 C C . ALA A 1 331 ? 21.958 7.455 -15.781 1.00 92.06 331 ALA A C 1
ATOM 2636 O O . ALA A 1 331 ? 22.631 7.896 -14.847 1.00 92.06 331 ALA A O 1
ATOM 2637 N N . GLY A 1 332 ? 22.242 7.736 -17.049 1.00 84.06 332 GLY A N 1
ATOM 2638 C CA . GLY A 1 332 ? 23.140 8.797 -17.480 1.00 84.06 332 GLY A CA 1
ATOM 2639 C C . GLY A 1 332 ? 24.272 8.280 -18.348 1.00 84.06 332 GLY A C 1
ATOM 2640 O O . GLY A 1 332 ? 24.349 7.104 -18.706 1.00 84.06 332 GLY A O 1
ATOM 2641 N N . VAL A 1 333 ? 25.183 9.190 -18.668 1.00 85.44 333 VAL A N 1
ATOM 2642 C CA . VAL A 1 333 ? 26.347 8.895 -19.495 1.00 85.44 333 VAL A CA 1
ATOM 2643 C C . VAL A 1 333 ? 27.403 8.142 -18.681 1.00 85.44 333 VAL A C 1
ATOM 2645 O O . VAL A 1 333 ? 27.763 8.559 -17.580 1.00 85.44 333 VAL A O 1
ATOM 2648 N N . ASN A 1 334 ? 27.917 7.044 -19.239 1.00 88.25 334 ASN A N 1
ATOM 2649 C CA . ASN A 1 334 ? 28.876 6.134 -18.610 1.00 88.25 334 ASN A CA 1
ATOM 2650 C C . ASN A 1 334 ? 28.408 5.588 -17.245 1.00 88.25 334 ASN A C 1
ATOM 2652 O O . ASN A 1 334 ? 29.189 5.469 -16.298 1.00 88.25 334 ASN A O 1
ATOM 2656 N N . PHE A 1 335 ? 27.116 5.278 -17.122 1.00 88.94 335 PHE A N 1
ATOM 2657 C CA . PHE A 1 335 ? 26.530 4.770 -15.886 1.00 88.94 335 PHE A CA 1
ATOM 2658 C C . PHE A 1 335 ? 26.108 3.307 -16.042 1.00 88.94 335 PHE A C 1
ATOM 2660 O O . PHE A 1 335 ? 25.162 2.999 -16.759 1.00 88.94 335 PHE A O 1
ATOM 2667 N N . PHE A 1 336 ? 26.780 2.401 -15.329 1.00 88.62 336 PHE A N 1
ATOM 2668 C CA . PHE A 1 336 ? 26.397 0.987 -15.283 1.00 88.62 336 PHE A CA 1
ATOM 2669 C C . PHE A 1 336 ? 25.267 0.765 -14.271 1.00 88.62 336 PHE A C 1
ATOM 2671 O O . PHE A 1 336 ? 25.390 1.125 -13.092 1.00 88.62 336 PHE A O 1
ATOM 2678 N N . MET A 1 337 ? 24.168 0.180 -14.745 1.00 87.75 337 MET A N 1
ATOM 2679 C CA . MET A 1 337 ? 23.012 -0.203 -13.935 1.00 87.75 337 MET A CA 1
ATOM 2680 C C . MET A 1 337 ? 22.950 -1.719 -13.760 1.00 87.75 337 MET A C 1
ATOM 2682 O O . MET A 1 337 ? 23.434 -2.473 -14.598 1.00 87.75 337 MET A O 1
ATOM 2686 N N . GLU A 1 338 ? 22.308 -2.151 -12.679 1.00 87.06 338 GLU A N 1
ATOM 2687 C CA . GLU A 1 338 ? 21.909 -3.541 -12.458 1.00 87.06 338 GLU A CA 1
ATOM 2688 C C . GLU A 1 338 ? 20.381 -3.593 -12.393 1.00 87.06 338 GLU A C 1
ATOM 2690 O O . GLU A 1 338 ? 19.748 -2.634 -11.938 1.00 87.06 338 GLU A O 1
ATOM 2695 N N . LYS A 1 339 ? 19.785 -4.704 -12.834 1.00 88.44 339 LYS A N 1
ATOM 2696 C CA . LYS A 1 339 ? 18.341 -4.922 -12.710 1.00 88.44 339 LYS A CA 1
ATOM 2697 C C . LYS A 1 339 ? 17.995 -5.272 -11.254 1.00 88.44 339 LYS A C 1
ATOM 2699 O O . LYS A 1 339 ? 18.628 -6.168 -10.697 1.00 88.44 339 LYS A O 1
ATOM 2704 N N . PRO A 1 340 ? 17.017 -4.593 -10.632 1.00 88.75 340 PRO A N 1
ATOM 2705 C CA . PRO A 1 340 ? 16.472 -5.030 -9.350 1.00 88.75 340 PRO A CA 1
ATOM 2706 C C . PRO A 1 340 ? 15.743 -6.381 -9.451 1.00 88.75 340 PRO A C 1
ATOM 2708 O O . PRO A 1 340 ? 15.335 -6.775 -10.544 1.00 88.75 340 PRO A O 1
ATOM 2711 N N . PHE A 1 341 ? 15.528 -7.055 -8.312 1.00 82.94 341 PHE A N 1
ATOM 2712 C CA . PHE A 1 341 ? 14.991 -8.429 -8.275 1.00 82.94 341 PHE A CA 1
ATOM 2713 C C . PHE A 1 341 ? 13.639 -8.599 -8.992 1.00 82.94 341 PHE A C 1
ATOM 2715 O O . PHE A 1 341 ? 13.397 -9.637 -9.592 1.00 82.94 341 PHE A O 1
ATOM 2722 N N . PHE A 1 342 ? 12.765 -7.586 -8.954 1.00 83.12 342 PHE A N 1
ATOM 2723 C CA . PHE A 1 342 ? 11.395 -7.686 -9.475 1.00 83.12 342 PHE A CA 1
ATOM 2724 C C . PHE A 1 342 ? 11.311 -7.634 -11.007 1.00 83.12 342 PHE A C 1
ATOM 2726 O O . PHE A 1 342 ? 10.273 -7.961 -11.576 1.00 83.12 342 PHE A O 1
ATOM 2733 N N . ILE A 1 343 ? 12.376 -7.193 -11.692 1.00 86.00 343 ILE A N 1
ATOM 2734 C CA . ILE A 1 343 ? 12.344 -6.993 -13.148 1.00 86.00 343 ILE A CA 1
ATOM 2735 C C . ILE A 1 343 ? 12.145 -8.310 -13.888 1.00 86.00 343 ILE A C 1
ATOM 2737 O O . ILE A 1 343 ? 11.409 -8.339 -14.866 1.00 86.00 343 ILE A O 1
ATOM 2741 N N . GLU A 1 344 ? 12.801 -9.384 -13.451 1.00 79.69 344 GLU A N 1
ATOM 2742 C CA . GLU A 1 344 ? 12.718 -10.680 -14.130 1.00 79.69 344 GLU A CA 1
ATOM 2743 C C . GLU A 1 344 ? 11.278 -11.204 -14.094 1.00 79.69 344 GLU A C 1
ATOM 2745 O O . GLU A 1 344 ? 10.669 -11.396 -15.144 1.00 79.69 344 GLU A O 1
ATOM 2750 N N . THR A 1 345 ? 10.674 -11.257 -12.907 1.00 77.81 345 THR A N 1
ATOM 2751 C CA . THR A 1 345 ? 9.290 -11.707 -12.727 1.00 77.81 345 THR A CA 1
ATOM 2752 C C . THR A 1 345 ? 8.279 -10.863 -13.508 1.00 77.81 345 THR A C 1
ATOM 2754 O O . THR A 1 345 ? 7.414 -11.396 -14.196 1.00 77.81 345 THR A O 1
ATOM 2757 N N . LEU A 1 346 ? 8.412 -9.534 -13.473 1.00 81.75 346 LEU A N 1
ATOM 2758 C CA . LEU A 1 346 ? 7.450 -8.612 -14.093 1.00 81.75 346 LEU A CA 1
ATOM 2759 C C . LEU A 1 346 ? 7.699 -8.363 -15.589 1.00 81.75 346 LEU A C 1
ATOM 2761 O O . LEU A 1 346 ? 7.065 -7.498 -16.191 1.00 81.75 346 LEU A O 1
ATOM 2765 N N . THR A 1 347 ? 8.625 -9.097 -16.209 1.00 76.88 347 THR A N 1
ATOM 2766 C CA . THR A 1 347 ? 8.860 -9.055 -17.665 1.00 76.88 347 THR A CA 1
ATOM 2767 C C . THR A 1 347 ? 8.581 -10.392 -18.354 1.00 76.88 347 THR A C 1
ATOM 2769 O O . THR A 1 347 ? 8.541 -10.454 -19.587 1.00 76.88 347 THR A O 1
ATOM 2772 N N . GLU A 1 348 ? 8.326 -11.455 -17.586 1.00 65.25 348 GLU A N 1
ATOM 2773 C CA . GLU A 1 348 ? 8.113 -12.822 -18.068 1.00 65.25 348 GLU A CA 1
ATOM 2774 C C . GLU A 1 348 ? 6.668 -13.294 -17.837 1.00 65.25 348 GLU A C 1
ATOM 2776 O O . GLU A 1 348 ? 6.403 -14.202 -17.060 1.00 65.25 348 GLU A O 1
ATOM 2781 N N . GLY A 1 349 ? 5.706 -12.692 -18.550 1.00 55.53 349 GLY A N 1
ATOM 2782 C CA . GLY A 1 349 ? 4.302 -13.119 -18.521 1.00 55.53 349 GLY A CA 1
ATOM 2783 C C . GLY A 1 349 ? 3.548 -12.840 -19.822 1.00 55.53 349 GLY A C 1
ATOM 2784 O O . GLY A 1 349 ? 3.984 -12.049 -20.658 1.00 55.53 349 GLY A O 1
ATOM 2785 N N . THR A 1 350 ? 2.425 -13.535 -20.019 1.00 49.50 350 THR A N 1
ATOM 2786 C CA . THR A 1 350 ? 1.635 -13.518 -21.267 1.00 49.50 350 THR A CA 1
ATOM 2787 C C . THR A 1 350 ? 0.505 -12.487 -21.267 1.00 49.50 350 THR A C 1
ATOM 2789 O O . THR A 1 350 ? 0.083 -12.056 -22.340 1.00 49.50 350 THR A O 1
ATOM 2792 N N . LYS A 1 351 ? 0.043 -12.053 -20.085 1.00 63.41 351 LYS A N 1
ATOM 2793 C CA . LYS A 1 351 ? -0.982 -11.017 -19.903 1.00 63.41 351 LYS A CA 1
ATOM 2794 C C . LYS A 1 351 ? -0.435 -9.927 -18.991 1.00 63.41 351 LYS A C 1
ATOM 2796 O O . LYS A 1 351 ? -0.061 -10.194 -17.853 1.00 63.41 351 LYS A O 1
ATOM 2801 N N . LYS A 1 352 ? -0.376 -8.711 -19.527 1.00 73.62 352 LYS A N 1
ATOM 2802 C CA . LYS A 1 352 ? 0.173 -7.538 -18.859 1.00 73.62 352 LYS A CA 1
ATOM 2803 C C . LYS A 1 352 ? -0.881 -6.446 -18.797 1.00 73.62 352 LYS A C 1
ATOM 2805 O O . LYS A 1 352 ? -1.441 -6.079 -19.829 1.00 73.62 352 LYS A O 1
ATOM 2810 N N . ILE A 1 353 ? -1.080 -5.887 -17.613 1.00 86.25 353 ILE A N 1
ATOM 2811 C CA . ILE A 1 353 ? -1.979 -4.758 -17.393 1.00 86.25 353 ILE A CA 1
ATOM 2812 C C . ILE A 1 353 ? -1.150 -3.634 -16.784 1.00 86.25 353 ILE A C 1
ATOM 2814 O O . ILE A 1 353 ? -0.585 -3.785 -15.710 1.00 86.25 353 ILE A O 1
ATOM 2818 N N . ILE A 1 354 ? -1.044 -2.518 -17.502 1.00 90.75 354 ILE A N 1
ATOM 2819 C CA . ILE A 1 354 ? -0.481 -1.274 -16.975 1.00 90.75 354 ILE A CA 1
ATOM 2820 C C . ILE A 1 354 ? -1.633 -0.302 -16.789 1.00 90.75 354 ILE A C 1
ATOM 2822 O O . ILE A 1 354 ? -2.351 -0.020 -17.747 1.00 90.75 354 ILE A O 1
ATOM 2826 N N . THR A 1 355 ? -1.782 0.207 -15.572 1.00 91.62 355 THR A N 1
ATOM 2827 C CA . THR A 1 355 ? -2.842 1.140 -15.199 1.00 91.62 355 THR A CA 1
ATOM 2828 C C . THR A 1 355 ? -2.227 2.363 -14.543 1.00 91.62 355 THR A C 1
ATOM 2830 O O . THR A 1 355 ? -1.478 2.250 -13.575 1.00 91.62 355 THR A O 1
ATOM 2833 N N . LYS A 1 356 ? -2.554 3.550 -15.052 1.00 93.50 356 LYS A N 1
ATOM 2834 C CA . LYS A 1 356 ? -2.303 4.802 -14.339 1.00 93.50 356 LYS A CA 1
ATOM 2835 C C . LYS A 1 356 ? -3.414 4.993 -13.312 1.00 93.50 356 LYS A C 1
ATOM 2837 O O . LYS A 1 356 ? -4.567 5.162 -13.697 1.00 93.50 356 LYS A O 1
ATOM 2842 N N . MET A 1 357 ? -3.064 4.948 -12.031 1.00 89.00 357 MET A N 1
ATOM 2843 C CA . MET A 1 357 ? -4.003 5.209 -10.938 1.00 89.00 357 MET A CA 1
ATOM 2844 C C . MET A 1 357 ? -4.153 6.719 -10.718 1.00 89.00 357 MET A C 1
ATOM 2846 O O . MET A 1 357 ? -5.267 7.222 -10.624 1.00 89.00 357 MET A O 1
ATOM 2850 N N . ASP A 1 358 ? -3.034 7.453 -10.724 1.00 90.06 358 ASP A N 1
ATOM 2851 C CA . ASP A 1 358 ? -2.990 8.919 -10.722 1.00 90.06 358 ASP A CA 1
ATOM 2852 C C . ASP A 1 358 ? -1.697 9.439 -11.399 1.00 90.06 358 ASP A C 1
ATOM 2854 O O . ASP A 1 358 ? -0.907 8.667 -11.940 1.00 90.06 358 ASP A O 1
ATOM 2858 N N . ASP A 1 359 ? -1.454 10.756 -11.420 1.00 86.19 359 ASP A N 1
ATOM 2859 C CA . ASP A 1 359 ? -0.266 11.360 -12.063 1.00 86.19 359 ASP A CA 1
ATOM 2860 C C . ASP A 1 359 ? 1.091 10.928 -11.468 1.00 86.19 359 ASP A C 1
ATOM 2862 O O . ASP A 1 359 ? 2.142 11.090 -12.101 1.00 86.19 359 ASP A O 1
ATOM 2866 N N . ASN A 1 360 ? 1.088 10.378 -10.259 1.00 89.81 360 ASN A N 1
ATOM 2867 C CA . ASN A 1 360 ? 2.245 9.923 -9.498 1.00 89.81 360 ASN A CA 1
ATOM 2868 C C . ASN A 1 360 ? 2.180 8.434 -9.115 1.00 89.81 360 ASN A C 1
ATOM 2870 O O . ASN A 1 360 ? 3.192 7.925 -8.627 1.00 89.81 360 ASN A O 1
ATOM 2874 N N . THR A 1 361 ? 1.058 7.751 -9.354 1.00 93.44 361 THR A N 1
ATOM 2875 C CA . THR A 1 361 ? 0.857 6.338 -9.005 1.00 93.44 361 THR A CA 1
ATOM 2876 C C . THR A 1 361 ? 0.530 5.493 -10.235 1.00 93.44 361 THR A C 1
ATOM 2878 O O . THR A 1 361 ? -0.448 5.745 -10.944 1.00 93.44 361 THR A O 1
ATOM 2881 N N . TYR A 1 362 ? 1.345 4.466 -10.477 1.00 96.25 362 TYR A N 1
ATOM 2882 C CA . TYR A 1 362 ? 1.209 3.548 -11.611 1.00 96.25 362 TYR A CA 1
ATOM 2883 C C . TYR A 1 362 ? 1.245 2.107 -11.124 1.00 96.25 362 TYR A C 1
ATOM 2885 O O . TYR A 1 362 ? 2.043 1.764 -10.255 1.00 96.25 362 TYR A O 1
ATOM 2893 N N . HIS A 1 363 ? 0.414 1.269 -11.728 1.00 95.25 363 HIS A N 1
ATOM 2894 C CA . HIS A 1 363 ? 0.278 -0.139 -11.401 1.00 95.25 363 HIS A CA 1
ATOM 2895 C C . HIS A 1 363 ? 0.606 -1.008 -12.612 1.00 95.25 363 HIS A C 1
ATOM 2897 O O . HIS A 1 363 ? 0.154 -0.738 -13.727 1.00 95.25 363 HIS A O 1
ATOM 2903 N N . LEU A 1 364 ? 1.389 -2.055 -12.383 1.00 93.56 364 LEU A N 1
ATOM 2904 C CA . LEU A 1 364 ? 1.744 -3.079 -13.349 1.00 93.56 364 LEU A CA 1
ATOM 2905 C C . LEU A 1 364 ? 1.372 -4.446 -12.790 1.00 93.56 364 LEU A C 1
ATOM 2907 O O . LEU A 1 364 ? 1.916 -4.854 -11.773 1.00 93.56 364 LEU A O 1
ATOM 2911 N N . GLN A 1 365 ? 0.548 -5.180 -13.523 1.00 89.44 365 GLN A N 1
ATOM 2912 C CA . GLN A 1 365 ? 0.222 -6.571 -13.242 1.00 89.44 365 GLN A CA 1
ATOM 2913 C C . GLN A 1 365 ? 0.734 -7.465 -14.371 1.00 89.44 365 GLN A C 1
ATOM 2915 O O . GLN A 1 365 ? 0.493 -7.183 -15.552 1.00 89.44 365 GLN A O 1
ATOM 2920 N N . VAL A 1 366 ? 1.433 -8.540 -14.011 1.00 83.06 366 VAL A N 1
ATOM 2921 C CA . VAL A 1 366 ? 1.941 -9.567 -14.929 1.00 83.06 366 VAL A CA 1
ATOM 2922 C C . VAL A 1 366 ? 1.691 -10.940 -14.311 1.00 83.06 366 VAL A C 1
ATOM 2924 O O . VAL A 1 366 ? 2.383 -11.347 -13.382 1.00 83.06 366 VAL A O 1
ATOM 2927 N N . GLY A 1 367 ? 0.696 -11.660 -14.834 1.00 80.06 367 GLY A N 1
ATOM 2928 C CA . GLY A 1 367 ? 0.197 -12.868 -14.167 1.00 80.06 367 GLY A CA 1
ATOM 2929 C C . GLY A 1 367 ? -0.356 -12.537 -12.777 1.00 80.06 367 GLY A C 1
ATOM 2930 O O . GLY A 1 367 ? -1.130 -11.589 -12.648 1.00 80.06 367 GLY A O 1
ATOM 2931 N N . ASP A 1 368 ? 0.084 -13.286 -11.765 1.00 79.44 368 ASP A N 1
ATOM 2932 C CA . ASP A 1 368 ? -0.303 -13.093 -10.357 1.00 79.44 368 ASP A CA 1
ATOM 2933 C C . ASP A 1 368 ? 0.578 -12.074 -9.620 1.00 79.44 368 ASP A C 1
ATOM 2935 O O . ASP A 1 368 ? 0.360 -11.813 -8.440 1.00 79.44 368 ASP A O 1
ATOM 2939 N N . HIS A 1 369 ? 1.586 -11.519 -10.303 1.00 82.12 369 HIS A N 1
ATOM 2940 C CA . HIS A 1 369 ? 2.503 -10.555 -9.712 1.00 82.12 369 HIS A CA 1
ATOM 2941 C C . HIS A 1 369 ? 2.086 -9.119 -10.013 1.00 82.12 369 HIS A C 1
ATOM 2943 O O . HIS A 1 369 ? 1.767 -8.770 -11.155 1.00 82.12 369 HIS A O 1
ATOM 2949 N N . GLU A 1 370 ? 2.163 -8.270 -8.995 1.00 90.38 370 GLU A N 1
ATOM 2950 C CA . GLU A 1 370 ? 1.751 -6.871 -9.035 1.00 90.38 370 GLU A CA 1
ATOM 2951 C C . GLU A 1 370 ? 2.872 -5.947 -8.553 1.00 90.38 370 GLU A C 1
ATOM 2953 O O . GLU A 1 370 ? 3.585 -6.231 -7.589 1.00 90.38 370 GLU A O 1
ATOM 2958 N N . LEU A 1 371 ? 3.022 -4.810 -9.231 1.00 93.00 371 LEU A N 1
ATOM 2959 C CA . LEU A 1 371 ? 3.907 -3.717 -8.853 1.00 93.00 371 LEU A CA 1
ATOM 2960 C C . LEU A 1 371 ? 3.144 -2.397 -8.872 1.00 93.00 371 LEU A C 1
ATOM 2962 O O . LEU A 1 371 ? 2.787 -1.894 -9.937 1.00 93.00 371 LEU A O 1
ATOM 2966 N N . GLU A 1 372 ? 2.984 -1.793 -7.701 1.00 94.62 372 GLU A N 1
ATOM 2967 C CA . GLU A 1 372 ? 2.482 -0.431 -7.539 1.00 94.62 372 GLU A CA 1
ATOM 2968 C C . GLU A 1 372 ? 3.645 0.520 -7.248 1.00 94.62 372 GLU A C 1
ATOM 2970 O O . GLU A 1 372 ? 4.496 0.258 -6.393 1.00 94.62 372 GLU A O 1
ATOM 2975 N N . VAL A 1 373 ? 3.716 1.622 -7.989 1.00 95.44 373 VAL A N 1
ATOM 2976 C CA . VAL A 1 373 ? 4.819 2.582 -7.941 1.00 95.44 373 VAL A CA 1
ATOM 2977 C C . VAL A 1 373 ? 4.283 3.944 -7.543 1.00 95.44 373 VAL A C 1
ATOM 2979 O O . VAL A 1 373 ? 3.593 4.582 -8.332 1.00 95.44 373 VAL A O 1
ATOM 2982 N N . HIS A 1 374 ? 4.675 4.427 -6.363 1.00 92.31 374 HIS A N 1
ATOM 2983 C CA . HIS A 1 374 ? 4.258 5.728 -5.845 1.00 92.31 374 HIS A CA 1
ATOM 2984 C C . HIS A 1 374 ? 5.413 6.724 -5.861 1.00 92.31 374 HIS A C 1
ATOM 2986 O O . HIS A 1 374 ? 6.341 6.680 -5.040 1.00 92.31 374 HIS A O 1
ATOM 2992 N N . ARG A 1 375 ? 5.336 7.683 -6.780 1.00 92.31 375 ARG A N 1
ATOM 2993 C CA . ARG A 1 375 ? 6.216 8.850 -6.808 1.00 92.31 375 ARG A CA 1
ATOM 2994 C C . ARG A 1 375 ? 5.769 9.865 -5.761 1.00 92.31 375 ARG A C 1
ATOM 2996 O O . ARG A 1 375 ? 4.584 10.116 -5.559 1.00 92.31 375 ARG A O 1
ATOM 3003 N N . TRP A 1 376 ? 6.728 10.511 -5.102 1.00 90.88 376 TRP A N 1
ATOM 3004 C CA . TRP A 1 376 ? 6.409 11.591 -4.171 1.00 90.88 376 TRP A CA 1
ATOM 3005 C C . TRP A 1 376 ? 5.749 12.766 -4.914 1.00 90.88 376 TRP A C 1
ATOM 3007 O O . TRP A 1 376 ? 6.375 13.397 -5.761 1.00 90.88 376 TRP A O 1
ATOM 3017 N N . LYS A 1 377 ? 4.498 13.098 -4.568 1.00 84.56 377 LYS A N 1
ATOM 3018 C CA . LYS A 1 377 ? 3.705 14.132 -5.264 1.00 84.56 377 LYS A CA 1
ATOM 3019 C C . LYS A 1 377 ? 4.340 15.525 -5.311 1.00 84.56 377 LYS A C 1
ATOM 3021 O O . LYS A 1 377 ? 4.070 16.296 -6.223 1.00 84.56 377 LYS A O 1
ATOM 3026 N N . SER A 1 378 ? 5.184 15.851 -4.332 1.00 85.94 378 SER A N 1
ATOM 3027 C CA . SER A 1 378 ? 5.912 17.126 -4.262 1.00 85.94 378 SER A CA 1
ATOM 3028 C C . SER A 1 378 ? 7.369 16.985 -4.709 1.00 85.94 378 SER A C 1
ATOM 3030 O O . SER A 1 378 ? 8.218 17.737 -4.248 1.00 85.94 378 SER A O 1
ATOM 3032 N N . ALA A 1 379 ? 7.680 15.994 -5.549 1.00 85.62 379 ALA A N 1
ATOM 3033 C CA . ALA A 1 379 ? 9.010 15.814 -6.112 1.00 85.62 379 ALA A CA 1
ATOM 3034 C C . ALA A 1 379 ? 9.362 16.978 -7.052 1.00 85.62 379 ALA A C 1
ATOM 3036 O O . ALA A 1 379 ? 8.929 17.028 -8.205 1.00 85.62 379 ALA A O 1
ATOM 3037 N N . ASP A 1 380 ? 10.160 17.906 -6.529 1.00 88.56 380 ASP A N 1
ATOM 3038 C CA . ASP A 1 380 ? 10.684 19.082 -7.207 1.00 88.56 380 ASP A CA 1
ATOM 3039 C C . ASP A 1 380 ? 12.170 19.314 -6.867 1.00 88.56 380 ASP A C 1
ATOM 3041 O O . ASP A 1 380 ? 12.743 18.709 -5.956 1.00 88.56 380 ASP A O 1
ATOM 3045 N N . GLY A 1 381 ? 12.836 20.168 -7.646 1.00 92.25 381 GLY A N 1
ATOM 3046 C CA . GLY A 1 381 ? 14.251 20.485 -7.439 1.00 92.25 381 GLY A CA 1
ATOM 3047 C C . GLY A 1 381 ? 15.198 19.303 -7.687 1.00 92.25 381 GLY A C 1
ATOM 3048 O O . GLY A 1 381 ? 14.875 18.363 -8.413 1.00 92.25 381 GLY A O 1
ATOM 3049 N N . THR A 1 382 ? 16.414 19.383 -7.138 1.00 93.25 382 THR A N 1
ATOM 3050 C CA . THR A 1 382 ? 17.464 18.365 -7.315 1.00 93.25 382 THR A CA 1
ATOM 3051 C C . THR A 1 382 ? 17.140 17.090 -6.542 1.00 93.25 382 THR A C 1
ATOM 3053 O O . THR A 1 382 ? 16.817 17.134 -5.352 1.00 93.25 382 THR A O 1
ATOM 3056 N N . VAL A 1 383 ? 17.302 15.939 -7.197 1.00 93.12 383 VAL A N 1
ATOM 3057 C CA . VAL A 1 383 ? 17.141 14.630 -6.561 1.00 93.12 383 VAL A CA 1
ATOM 3058 C C . VAL A 1 383 ? 18.175 14.465 -5.441 1.00 93.12 383 VAL A C 1
ATOM 3060 O O . VAL A 1 383 ? 19.377 14.643 -5.631 1.00 93.12 383 VAL A O 1
ATOM 3063 N N . SER A 1 384 ? 17.690 14.116 -4.256 1.00 92.12 384 SER A N 1
ATOM 3064 C CA . SER A 1 384 ? 18.473 13.874 -3.040 1.00 92.12 384 SER A CA 1
ATOM 3065 C C . SER A 1 384 ? 17.967 12.636 -2.296 1.00 92.12 384 SER A C 1
ATOM 3067 O O . SER A 1 384 ? 16.820 12.226 -2.499 1.00 92.12 384 SER A O 1
ATOM 3069 N N . GLU A 1 385 ? 18.776 12.088 -1.383 1.00 89.06 385 GLU A N 1
ATOM 3070 C CA . GLU A 1 385 ? 18.404 10.954 -0.517 1.00 89.06 385 GLU A CA 1
ATOM 3071 C C . GLU A 1 385 ? 17.055 11.177 0.193 1.00 89.06 385 GLU A C 1
ATOM 3073 O O . GLU A 1 385 ? 16.191 10.299 0.227 1.00 89.06 385 GLU A O 1
ATOM 3078 N N . SER A 1 386 ? 16.822 12.388 0.707 1.00 85.75 386 SER A N 1
ATOM 3079 C CA . SER A 1 386 ? 15.584 12.721 1.419 1.00 85.75 386 SER A CA 1
ATOM 3080 C C . SER A 1 386 ? 14.363 12.811 0.502 1.00 85.75 386 SER A C 1
ATOM 3082 O O . SER A 1 386 ? 13.243 12.604 0.959 1.00 85.75 386 SER A O 1
ATOM 3084 N N . SER A 1 387 ? 14.552 13.131 -0.781 1.00 89.94 387 SER A N 1
ATOM 3085 C CA . SER A 1 387 ? 13.463 13.173 -1.764 1.00 89.94 387 SER A CA 1
ATOM 3086 C C . SER A 1 387 ? 13.151 11.791 -2.345 1.00 89.94 387 SER A C 1
ATOM 3088 O O . SER A 1 387 ? 11.983 11.423 -2.423 1.00 89.94 387 SER A O 1
ATOM 3090 N N . ILE A 1 388 ? 14.171 10.991 -2.685 1.00 89.81 388 ILE A N 1
ATOM 3091 C CA . ILE A 1 388 ? 13.993 9.660 -3.288 1.00 89.81 388 ILE A CA 1
ATOM 3092 C C . ILE A 1 388 ? 13.419 8.658 -2.280 1.00 89.81 388 ILE A C 1
ATOM 3094 O O . ILE A 1 388 ? 12.580 7.841 -2.639 1.00 89.81 388 ILE A O 1
ATOM 3098 N N . SER A 1 389 ? 13.789 8.771 -0.998 1.00 84.25 389 SER A N 1
ATOM 3099 C CA . SER A 1 389 ? 13.280 7.910 0.083 1.00 84.25 389 SER A CA 1
ATOM 3100 C C . SER A 1 389 ? 11.790 8.096 0.394 1.00 84.25 389 SER A C 1
ATOM 3102 O O . SER A 1 389 ? 11.218 7.283 1.121 1.00 84.25 389 SER A O 1
ATOM 3104 N N . LYS A 1 390 ? 11.160 9.150 -0.144 1.00 86.50 390 LYS A N 1
ATOM 3105 C CA . LYS A 1 390 ? 9.710 9.389 -0.056 1.00 86.50 390 LYS A CA 1
ATOM 3106 C C . LYS A 1 390 ? 8.921 8.687 -1.162 1.00 86.50 390 LYS A C 1
ATOM 3108 O O . LYS A 1 390 ? 7.703 8.604 -1.045 1.00 86.50 390 LYS A O 1
ATOM 3113 N N . CYS A 1 391 ? 9.591 8.209 -2.211 1.00 87.94 391 CYS A N 1
ATOM 3114 C CA . CYS A 1 391 ? 8.982 7.298 -3.173 1.00 87.94 391 CYS A CA 1
ATOM 3115 C C . CYS A 1 391 ? 8.952 5.892 -2.559 1.00 87.94 391 CYS A C 1
ATOM 3117 O O . CYS A 1 391 ? 9.891 5.495 -1.861 1.00 87.94 391 CYS A O 1
ATOM 3119 N N . TYR A 1 392 ? 7.877 5.148 -2.792 1.00 83.44 392 TYR A N 1
ATOM 3120 C CA . TYR A 1 392 ? 7.725 3.788 -2.283 1.00 83.44 392 TYR A CA 1
ATOM 3121 C C . TYR A 1 392 ? 6.991 2.915 -3.293 1.00 83.44 392 TYR A C 1
ATOM 3123 O O . TYR A 1 392 ? 6.357 3.415 -4.221 1.00 83.44 392 TYR A O 1
ATOM 3131 N N . TYR A 1 393 ? 7.128 1.608 -3.116 1.00 88.81 393 TYR A N 1
ATOM 3132 C CA . TYR A 1 393 ? 6.658 0.615 -4.068 1.00 88.81 393 TYR A CA 1
ATOM 3133 C C . TYR A 1 393 ? 6.006 -0.533 -3.312 1.00 88.81 393 TYR A C 1
ATOM 3135 O O . TYR A 1 393 ? 6.474 -0.871 -2.221 1.00 88.81 393 TYR A O 1
ATOM 3143 N N . LEU A 1 394 ? 4.983 -1.142 -3.895 1.00 83.75 394 LEU A N 1
ATOM 3144 C CA . LEU A 1 394 ? 4.388 -2.385 -3.416 1.00 83.75 394 LEU A CA 1
ATOM 3145 C C . LEU A 1 394 ? 4.664 -3.457 -4.464 1.00 83.75 394 LEU A C 1
ATOM 3147 O O . LEU A 1 394 ? 4.310 -3.266 -5.620 1.00 83.75 394 LEU A O 1
ATOM 3151 N N . TYR A 1 395 ? 5.326 -4.545 -4.081 1.00 84.44 395 TYR A N 1
ATOM 3152 C CA . TYR A 1 395 ? 5.480 -5.735 -4.918 1.00 84.44 395 TYR A CA 1
ATOM 3153 C C . TYR A 1 395 ? 4.718 -6.875 -4.251 1.00 84.44 395 TYR A C 1
ATOM 3155 O O . TYR A 1 395 ? 5.058 -7.226 -3.121 1.00 84.44 395 TYR A O 1
ATOM 3163 N N . ASP A 1 396 ? 3.665 -7.383 -4.888 1.00 81.31 396 ASP A N 1
ATOM 3164 C CA . ASP A 1 396 ? 2.726 -8.361 -4.313 1.00 81.31 396 ASP A CA 1
ATOM 3165 C C . ASP A 1 396 ? 2.270 -7.953 -2.902 1.00 81.31 396 ASP A C 1
ATOM 3167 O O . ASP A 1 396 ? 2.452 -8.668 -1.914 1.00 81.31 396 ASP A O 1
ATOM 3171 N N . SER A 1 397 ? 1.764 -6.719 -2.784 1.00 75.12 397 SER A N 1
ATOM 3172 C CA . SER A 1 397 ? 1.373 -6.077 -1.515 1.00 75.12 397 SER A CA 1
ATOM 3173 C C . SER A 1 397 ? 2.499 -5.877 -0.482 1.00 75.12 397 SER A C 1
ATOM 3175 O O . SER A 1 397 ? 2.251 -5.383 0.620 1.00 75.12 397 SER A O 1
ATOM 3177 N N . THR A 1 398 ? 3.753 -6.196 -0.812 1.00 73.19 398 THR A N 1
ATOM 3178 C CA . THR A 1 398 ? 4.899 -6.023 0.090 1.00 73.19 398 THR A CA 1
ATOM 3179 C C . THR A 1 398 ? 5.608 -4.693 -0.175 1.00 73.19 398 THR A C 1
ATOM 3181 O O . THR A 1 398 ? 6.138 -4.487 -1.272 1.00 73.19 398 THR A O 1
ATOM 3184 N N . PRO A 1 399 ? 5.684 -3.778 0.811 1.00 76.94 399 PRO A N 1
ATOM 3185 C CA . PRO A 1 399 ? 6.308 -2.482 0.612 1.00 76.94 399 PRO A CA 1
ATOM 3186 C C . PRO A 1 399 ? 7.835 -2.565 0.572 1.00 76.94 399 PRO A C 1
ATOM 3188 O O . PRO A 1 399 ? 8.474 -3.184 1.425 1.00 76.94 399 PRO A O 1
ATOM 3191 N N . PHE A 1 400 ? 8.445 -1.834 -0.357 1.00 79.62 400 PHE A N 1
ATOM 3192 C CA . PHE A 1 400 ? 9.889 -1.632 -0.415 1.00 79.62 400 PHE A CA 1
ATOM 3193 C C . PHE A 1 400 ? 10.236 -0.238 -0.953 1.00 79.62 400 PHE A C 1
ATOM 3195 O O . PHE A 1 400 ? 9.410 0.475 -1.516 1.00 79.62 400 PHE A O 1
ATOM 3202 N N . ASN A 1 401 ? 11.483 0.185 -0.746 1.00 82.56 401 ASN A N 1
ATOM 3203 C CA . ASN A 1 401 ? 12.049 1.409 -1.333 1.00 82.56 401 ASN A CA 1
ATOM 3204 C C . ASN A 1 401 ? 13.435 1.176 -1.969 1.00 82.56 401 ASN A C 1
ATOM 3206 O O . ASN A 1 401 ? 13.959 2.047 -2.662 1.00 82.56 401 ASN A O 1
ATOM 3210 N N . ASN A 1 402 ? 14.034 0.007 -1.728 1.00 86.06 402 ASN A N 1
ATOM 3211 C CA . ASN A 1 402 ? 15.334 -0.402 -2.232 1.00 86.06 402 ASN A CA 1
ATOM 3212 C C . ASN A 1 402 ? 15.294 -1.894 -2.578 1.00 86.06 402 ASN A C 1
ATOM 3214 O O . ASN A 1 402 ? 15.387 -2.747 -1.697 1.00 86.06 402 ASN A O 1
ATOM 3218 N N . ALA A 1 403 ? 15.197 -2.198 -3.867 1.00 83.75 403 ALA A N 1
ATOM 3219 C CA . ALA A 1 403 ? 15.105 -3.564 -4.375 1.00 83.75 403 ALA A CA 1
ATOM 3220 C C . ALA A 1 403 ? 16.468 -4.267 -4.538 1.00 83.75 403 ALA A C 1
ATOM 3222 O O . ALA A 1 403 ? 16.583 -5.251 -5.262 1.00 83.75 403 ALA A O 1
ATOM 3223 N N . PHE A 1 404 ? 17.512 -3.775 -3.868 1.00 83.62 404 PHE A N 1
ATOM 3224 C CA . PHE A 1 404 ? 18.820 -4.438 -3.777 1.00 83.62 404 PHE A CA 1
ATOM 3225 C C . PHE A 1 404 ? 19.126 -4.941 -2.361 1.00 83.62 404 PHE A C 1
ATOM 3227 O O . PHE A 1 404 ? 20.211 -5.461 -2.104 1.00 83.62 404 PHE A O 1
ATOM 3234 N N . LEU A 1 405 ? 18.193 -4.763 -1.424 1.00 70.69 405 LEU A N 1
ATOM 3235 C CA . LEU A 1 405 ? 18.283 -5.347 -0.093 1.00 70.69 405 LEU A CA 1
ATOM 3236 C C . LEU A 1 405 ? 17.758 -6.783 -0.123 1.00 70.69 405 LEU A C 1
ATOM 3238 O O . LEU A 1 405 ? 16.794 -7.088 -0.818 1.00 70.69 405 LEU A O 1
ATOM 3242 N N . THR A 1 406 ? 18.370 -7.662 0.668 1.00 58.50 406 THR A N 1
ATOM 3243 C CA . THR A 1 406 ? 17.823 -9.002 0.918 1.00 58.50 406 THR A CA 1
ATOM 3244 C C . THR A 1 406 ? 16.468 -8.893 1.628 1.00 58.50 406 THR A C 1
ATOM 3246 O O . THR A 1 406 ? 16.199 -7.880 2.276 1.00 58.50 406 THR A O 1
ATOM 3249 N N . ALA A 1 407 ? 15.631 -9.937 1.593 1.00 50.69 407 ALA A N 1
ATOM 3250 C CA . ALA A 1 407 ? 14.352 -9.951 2.320 1.00 50.69 407 ALA A CA 1
ATOM 3251 C C . ALA A 1 407 ? 14.516 -9.579 3.812 1.00 50.69 407 ALA A C 1
ATOM 3253 O O . ALA A 1 407 ? 13.730 -8.811 4.362 1.00 50.69 407 ALA A O 1
ATOM 3254 N N . SER A 1 408 ? 15.613 -10.015 4.446 1.00 46.47 408 SER A N 1
ATOM 3255 C CA . SER A 1 408 ? 15.980 -9.607 5.809 1.00 46.47 408 SER A CA 1
ATOM 3256 C C . SER A 1 408 ? 16.370 -8.127 5.923 1.00 46.47 408 SER A C 1
ATOM 3258 O O . SER A 1 408 ? 16.110 -7.508 6.947 1.00 46.47 408 SER A O 1
ATOM 3260 N N . GLY A 1 409 ? 16.995 -7.544 4.896 1.00 46.62 409 GLY A N 1
ATOM 3261 C CA . GLY A 1 409 ? 17.335 -6.121 4.827 1.00 46.62 409 GLY A CA 1
ATOM 3262 C C . GLY A 1 409 ? 16.114 -5.221 4.611 1.00 46.62 409 GLY A C 1
ATOM 3263 O O . GLY A 1 409 ? 16.032 -4.161 5.231 1.00 46.62 409 GLY A O 1
ATOM 3264 N N . ILE A 1 410 ? 15.141 -5.665 3.806 1.00 49.88 410 ILE A N 1
ATOM 3265 C CA . ILE A 1 410 ? 13.828 -5.013 3.660 1.00 49.88 410 ILE A CA 1
ATOM 3266 C C . ILE A 1 410 ? 13.074 -5.096 4.990 1.00 49.88 410 ILE A C 1
ATOM 3268 O O . ILE A 1 410 ? 12.644 -4.070 5.513 1.00 49.88 410 ILE A O 1
ATOM 3272 N N . GLY A 1 411 ? 13.020 -6.287 5.597 1.00 48.12 411 GLY A N 1
ATOM 3273 C CA . GLY A 1 411 ? 12.433 -6.502 6.919 1.00 48.12 411 GLY A CA 1
ATOM 3274 C C . GLY A 1 411 ? 13.098 -5.667 8.016 1.00 48.12 411 GLY A C 1
ATOM 3275 O O . GLY A 1 411 ? 12.399 -5.115 8.857 1.00 48.12 411 GLY A O 1
ATOM 3276 N N . TYR A 1 412 ? 14.423 -5.489 7.990 1.00 45.16 412 TYR A N 1
ATOM 3277 C CA . TYR A 1 412 ? 15.159 -4.647 8.940 1.00 45.16 412 TYR A CA 1
ATOM 3278 C C . TYR A 1 412 ? 14.893 -3.152 8.738 1.00 45.16 412 TYR A C 1
ATOM 3280 O O . TYR A 1 412 ? 14.695 -2.439 9.715 1.00 45.16 412 TYR A O 1
ATOM 3288 N N . GLN A 1 413 ? 14.846 -2.651 7.498 1.00 50.78 413 GLN A N 1
ATOM 3289 C CA . GLN A 1 413 ? 14.481 -1.252 7.246 1.00 50.78 413 GLN A CA 1
ATOM 3290 C C . GLN A 1 413 ? 13.019 -0.976 7.580 1.00 50.78 413 GLN A C 1
ATOM 3292 O O . GLN A 1 413 ? 12.710 0.079 8.132 1.00 50.78 413 GLN A O 1
ATOM 3297 N N . PHE A 1 414 ? 12.129 -1.923 7.288 1.00 47.56 414 PHE A N 1
ATOM 3298 C CA . PHE A 1 414 ? 10.736 -1.845 7.695 1.00 47.56 414 PHE A CA 1
ATOM 3299 C C . PHE A 1 414 ? 10.621 -1.871 9.216 1.00 47.56 414 PHE A C 1
ATOM 3301 O O . PHE A 1 414 ? 10.004 -0.976 9.769 1.00 47.56 414 PHE A O 1
ATOM 3308 N N . SER A 1 415 ? 11.321 -2.778 9.898 1.00 48.59 415 SER A N 1
ATOM 3309 C CA . SER A 1 415 ? 11.404 -2.823 11.365 1.00 48.59 415 SER A CA 1
ATOM 3310 C C . SER A 1 415 ? 12.057 -1.570 11.948 1.00 48.59 415 SER A C 1
ATOM 3312 O O . SER A 1 415 ? 11.697 -1.152 13.034 1.00 48.59 415 SER A O 1
ATOM 3314 N N . GLY A 1 416 ? 12.996 -0.937 11.242 1.00 44.84 416 GLY A N 1
ATOM 3315 C CA . GLY A 1 416 ? 13.643 0.318 11.629 1.00 44.84 416 GLY A CA 1
ATOM 3316 C C . GLY A 1 416 ? 12.734 1.538 11.456 1.00 44.84 416 GLY A C 1
ATOM 3317 O O . GLY A 1 416 ? 12.730 2.456 12.273 1.00 44.84 416 GLY A O 1
ATOM 3318 N N . ARG A 1 417 ? 11.925 1.557 10.392 1.00 50.03 417 ARG A N 1
ATOM 3319 C CA . ARG A 1 417 ? 10.876 2.564 10.184 1.00 50.03 417 ARG A CA 1
ATOM 3320 C C . ARG A 1 417 ? 9.734 2.352 11.161 1.00 50.03 417 ARG A C 1
ATOM 3322 O O . ARG A 1 417 ? 9.276 3.333 11.731 1.00 50.03 417 ARG A O 1
ATOM 3329 N N . LEU A 1 418 ? 9.332 1.103 11.377 1.00 46.09 418 LEU A N 1
ATOM 3330 C CA . LEU A 1 418 ? 8.347 0.698 12.364 1.00 46.09 418 LEU A CA 1
ATOM 3331 C C . LEU A 1 418 ? 8.846 1.074 13.751 1.00 46.09 418 LEU A C 1
ATOM 3333 O O . LEU A 1 418 ? 8.134 1.788 14.419 1.00 46.09 418 LEU A O 1
ATOM 3337 N N . SER A 1 419 ? 10.095 0.790 14.115 1.00 47.41 419 SER A N 1
ATOM 3338 C CA . SER A 1 419 ? 10.671 1.193 15.402 1.00 47.41 419 SER A CA 1
ATOM 3339 C C . SER A 1 419 ? 10.869 2.701 15.533 1.00 47.41 419 SER A C 1
ATOM 3341 O O . SER A 1 419 ? 10.781 3.237 16.627 1.00 47.41 419 SER A O 1
ATOM 3343 N N . THR A 1 420 ? 11.090 3.435 14.437 1.00 48.56 420 THR A N 1
ATOM 3344 C CA . THR A 1 420 ? 11.093 4.909 14.448 1.00 48.56 420 THR A CA 1
ATOM 3345 C C . THR A 1 420 ? 9.680 5.463 14.617 1.00 48.56 420 THR A C 1
ATOM 3347 O O . THR A 1 420 ? 9.487 6.469 15.296 1.00 48.56 420 THR A O 1
ATOM 3350 N N . VAL A 1 421 ? 8.687 4.832 13.990 1.00 45.12 421 VAL A N 1
ATOM 3351 C CA . VAL A 1 421 ? 7.267 5.160 14.136 1.00 45.12 421 VAL A CA 1
ATOM 3352 C C . VAL A 1 421 ? 6.799 4.804 15.542 1.00 45.12 421 VAL A C 1
ATOM 3354 O O . VAL A 1 421 ? 6.230 5.668 16.185 1.00 45.12 421 VAL A O 1
ATOM 3357 N N . GLU A 1 422 ? 7.129 3.626 16.059 1.00 47.12 422 GLU A N 1
ATOM 3358 C CA . GLU A 1 422 ? 6.921 3.164 17.430 1.00 47.12 422 GLU A CA 1
ATOM 3359 C C . GLU A 1 422 ? 7.645 4.078 18.407 1.00 47.12 422 GLU A C 1
ATOM 3361 O O . GLU A 1 422 ? 7.017 4.558 19.321 1.00 47.12 422 GLU A O 1
ATOM 3366 N N . SER A 1 423 ? 8.901 4.460 18.178 1.00 51.09 423 SER A N 1
ATOM 3367 C CA . SER A 1 423 ? 9.628 5.403 19.038 1.00 51.09 423 SER A CA 1
ATOM 3368 C C . SER A 1 423 ? 9.018 6.806 19.010 1.00 51.09 423 SER A C 1
ATOM 3370 O O . SER A 1 423 ? 8.987 7.489 20.032 1.00 51.09 423 SER A O 1
ATOM 3372 N N . ARG A 1 424 ? 8.490 7.255 17.864 1.00 48.94 424 ARG A N 1
ATOM 3373 C CA . ARG A 1 424 ? 7.711 8.499 17.774 1.00 48.94 424 ARG A CA 1
ATOM 3374 C C . ARG A 1 424 ? 6.372 8.360 18.483 1.00 48.94 424 ARG A C 1
ATOM 3376 O O . ARG A 1 424 ? 5.991 9.285 19.185 1.00 48.94 424 ARG A O 1
ATOM 3383 N N . ILE A 1 425 ? 5.690 7.229 18.326 1.00 46.78 425 ILE A N 1
ATOM 3384 C CA . ILE A 1 425 ? 4.445 6.888 19.011 1.00 46.78 425 ILE A CA 1
ATOM 3385 C C . ILE A 1 425 ? 4.703 6.814 20.513 1.00 46.78 425 ILE A C 1
ATOM 3387 O O . ILE A 1 425 ? 3.939 7.399 21.256 1.00 46.78 425 ILE A O 1
ATOM 3391 N N . ASP A 1 426 ? 5.790 6.217 20.980 1.00 49.09 426 ASP A N 1
ATOM 3392 C CA . ASP A 1 426 ? 6.191 6.043 22.379 1.00 49.09 426 ASP A CA 1
ATOM 3393 C C . ASP A 1 426 ? 6.690 7.354 22.992 1.00 49.09 426 ASP A C 1
ATOM 3395 O O . ASP A 1 426 ? 6.395 7.667 24.149 1.00 49.09 426 ASP A O 1
ATOM 3399 N N . GLY A 1 427 ? 7.380 8.163 22.188 1.00 43.41 427 GLY A N 1
ATOM 3400 C CA . GLY A 1 427 ? 7.811 9.518 22.515 1.00 43.41 427 GLY A CA 1
ATOM 3401 C C . GLY A 1 427 ? 6.688 10.555 22.453 1.00 43.41 427 GLY A C 1
ATOM 3402 O O . GLY A 1 427 ? 6.852 11.661 22.973 1.00 43.41 427 GLY A O 1
ATOM 3403 N N . MET A 1 428 ? 5.537 10.227 21.855 1.00 48.16 428 MET A N 1
ATOM 3404 C CA . MET A 1 428 ? 4.341 11.052 21.984 1.00 48.16 428 MET A CA 1
ATOM 3405 C C . MET A 1 428 ? 3.890 11.056 23.443 1.00 48.16 428 MET A C 1
ATOM 3407 O O . MET A 1 428 ? 3.958 10.060 24.163 1.00 48.16 428 MET A O 1
ATOM 3411 N N . THR A 1 429 ? 3.385 12.199 23.893 1.00 48.44 429 THR A N 1
ATOM 3412 C CA . THR A 1 429 ? 2.666 12.246 25.162 1.00 48.44 429 THR A CA 1
ATOM 3413 C C . THR A 1 429 ? 1.469 11.297 25.088 1.00 48.44 429 THR A C 1
ATOM 3415 O O . THR A 1 429 ? 0.897 11.082 24.017 1.00 48.44 429 THR A O 1
ATOM 3418 N N . GLU A 1 430 ? 1.068 10.735 26.227 1.00 42.53 430 GLU A N 1
ATOM 3419 C CA . GLU A 1 430 ? -0.098 9.846 26.313 1.00 42.53 430 GLU A CA 1
ATOM 3420 C C . GLU A 1 430 ? -1.354 10.474 25.669 1.00 42.53 430 GLU A C 1
ATOM 3422 O O . GLU A 1 430 ? -2.122 9.785 25.000 1.00 42.53 430 GLU A O 1
ATOM 3427 N N . ASP A 1 431 ? -1.484 11.800 25.767 1.00 40.34 431 ASP A N 1
ATOM 3428 C CA . ASP A 1 431 ? -2.531 12.601 25.124 1.00 40.34 431 ASP A CA 1
ATOM 3429 C C . ASP A 1 431 ? -2.495 12.533 23.583 1.00 40.34 431 ASP A C 1
ATOM 3431 O O . ASP A 1 431 ? -3.536 12.399 22.945 1.00 40.34 431 ASP A O 1
ATOM 3435 N N . ASN A 1 432 ? -1.316 12.584 22.954 1.00 43.31 432 ASN A N 1
ATOM 3436 C CA . ASN A 1 432 ? -1.181 12.582 21.491 1.00 43.31 432 ASN A CA 1
ATOM 3437 C C . ASN A 1 432 ? -1.474 11.206 20.874 1.00 43.31 432 ASN A C 1
ATOM 3439 O O . ASN A 1 432 ? -2.076 11.129 19.798 1.00 43.31 432 ASN A O 1
ATOM 3443 N N . ARG A 1 433 ? -1.103 10.121 21.570 1.00 46.16 433 ARG A N 1
ATOM 3444 C CA . ARG A 1 433 ? -1.470 8.751 21.174 1.00 46.16 433 ARG A CA 1
ATOM 3445 C C . ARG A 1 433 ? -2.984 8.539 21.243 1.00 46.16 433 ARG A C 1
ATOM 3447 O O . ARG A 1 433 ? -3.576 8.041 20.287 1.00 46.16 433 ARG A O 1
ATOM 3454 N N . LYS A 1 434 ? -3.617 8.978 22.338 1.00 42.53 434 LYS A N 1
ATOM 3455 C CA . LYS A 1 434 ? -5.076 8.889 22.530 1.00 42.53 434 LYS A CA 1
ATOM 3456 C C . LYS A 1 434 ? -5.843 9.699 21.486 1.00 42.53 434 LYS A C 1
ATOM 3458 O O . LYS A 1 434 ? -6.811 9.192 20.926 1.00 42.53 434 LYS A O 1
ATOM 3463 N N . ASN A 1 435 ? -5.375 10.904 21.158 1.00 41.09 435 ASN A N 1
ATOM 3464 C CA . ASN A 1 435 ? -5.995 11.738 20.127 1.00 41.09 435 ASN A CA 1
ATOM 3465 C C . ASN A 1 435 ? -5.910 11.084 18.740 1.00 41.09 435 ASN A C 1
ATOM 3467 O O . ASN A 1 435 ? -6.926 10.963 18.066 1.00 41.09 435 ASN A O 1
ATOM 3471 N N . SER A 1 436 ? -4.734 10.593 18.338 1.00 39.34 436 SER A N 1
ATOM 3472 C CA . SER A 1 436 ? -4.538 9.979 17.013 1.00 39.34 436 SER A CA 1
ATOM 3473 C C . SER A 1 436 ? -5.364 8.699 16.833 1.00 39.34 436 SER A C 1
ATOM 3475 O O . SER A 1 436 ? -5.992 8.518 15.796 1.00 39.34 436 SER A O 1
ATOM 3477 N N . SER A 1 437 ? -5.437 7.848 17.865 1.00 36.25 437 SER A N 1
ATOM 3478 C CA . SER A 1 437 ? -6.282 6.644 17.858 1.00 36.25 437 SER A CA 1
ATOM 3479 C C . SER A 1 437 ? -7.779 6.963 17.841 1.00 36.25 437 SER A C 1
ATOM 3481 O O . SER A 1 437 ? -8.547 6.192 17.271 1.00 36.25 437 SER A O 1
ATOM 3483 N N . SER A 1 438 ? -8.192 8.077 18.453 1.00 36.31 438 SER A N 1
ATOM 3484 C CA . SER A 1 438 ? -9.589 8.526 18.426 1.00 36.31 438 SER A CA 1
ATOM 3485 C C . SER A 1 438 ? -9.962 9.022 17.026 1.00 36.31 438 SER A C 1
ATOM 3487 O O . SER A 1 438 ? -10.968 8.588 16.486 1.00 36.31 438 SER A O 1
ATOM 3489 N N . PHE A 1 439 ? -9.104 9.822 16.381 1.00 39.81 439 PHE A N 1
ATOM 3490 C CA . PHE A 1 439 ? -9.332 10.307 15.012 1.00 39.81 439 PHE A CA 1
ATOM 3491 C C . PHE A 1 439 ? -9.285 9.205 13.941 1.00 39.81 439 PHE A C 1
ATOM 3493 O O . PHE A 1 439 ? -10.015 9.292 12.961 1.00 39.81 439 PHE A O 1
ATOM 3500 N N . TRP A 1 440 ? -8.455 8.170 14.114 1.00 35.69 440 TRP A N 1
ATOM 3501 C CA . TRP A 1 440 ? -8.363 7.057 13.158 1.00 35.69 440 TRP A CA 1
ATOM 3502 C C . TRP A 1 440 ? -9.577 6.117 13.242 1.00 35.69 440 TRP A C 1
ATOM 3504 O O . TRP A 1 440 ? -10.096 5.699 12.214 1.00 35.69 440 TRP A O 1
ATOM 3514 N N . ARG A 1 441 ? -10.105 5.868 14.453 1.00 35.31 441 ARG A N 1
ATOM 3515 C CA . ARG A 1 441 ? -11.388 5.162 14.645 1.00 35.31 441 ARG A CA 1
ATOM 3516 C C . ARG A 1 441 ? -12.585 5.959 14.117 1.00 35.31 441 ARG A C 1
ATOM 3518 O O . ARG A 1 441 ? -13.496 5.375 13.551 1.00 35.31 441 ARG A O 1
ATOM 3525 N N . MET A 1 442 ? -12.548 7.290 14.220 1.00 39.28 442 MET A N 1
ATOM 3526 C CA . MET A 1 442 ? -13.577 8.178 13.655 1.00 39.28 442 MET A CA 1
ATOM 3527 C C . MET A 1 442 ? -13.662 8.148 12.116 1.00 39.28 442 MET A C 1
ATOM 3529 O O . MET A 1 442 ? -14.649 8.628 11.571 1.00 39.28 442 MET A O 1
ATOM 3533 N N . ALA A 1 443 ? -12.640 7.647 11.411 1.00 36.41 443 ALA A N 1
ATOM 3534 C CA . ALA A 1 443 ? -12.567 7.692 9.948 1.00 36.41 443 ALA A CA 1
ATOM 3535 C C . ALA A 1 443 ? -12.990 6.388 9.243 1.00 36.41 443 ALA A C 1
ATOM 3537 O O . ALA A 1 443 ? -13.179 6.417 8.031 1.00 36.41 443 ALA A O 1
ATOM 3538 N N . ILE A 1 444 ? -13.116 5.265 9.964 1.00 36.72 444 ILE A N 1
ATOM 3539 C CA . ILE A 1 444 ? -13.308 3.930 9.359 1.00 36.72 444 ILE A CA 1
ATOM 3540 C C . ILE A 1 444 ? -14.686 3.314 9.655 1.00 36.72 444 ILE A C 1
ATOM 3542 O O . ILE A 1 444 ? -15.206 2.624 8.786 1.00 36.72 444 ILE A O 1
ATOM 3546 N N . ASP A 1 445 ? -15.323 3.616 10.793 1.00 38.50 445 ASP A N 1
ATOM 3547 C CA . ASP A 1 445 ? -16.501 2.845 11.249 1.00 38.50 445 ASP A CA 1
ATOM 3548 C C . ASP A 1 445 ? -17.888 3.489 10.992 1.00 38.50 445 ASP A C 1
ATOM 3550 O O . ASP A 1 445 ? -18.901 2.869 11.294 1.00 38.50 445 ASP A O 1
ATOM 3554 N N . ASP A 1 446 ? -18.000 4.699 10.422 1.00 38.62 446 ASP A N 1
ATOM 3555 C CA . ASP A 1 446 ? -19.225 5.518 10.596 1.00 38.62 446 ASP A CA 1
ATOM 3556 C C . ASP A 1 446 ? -20.085 5.840 9.353 1.00 38.62 446 ASP A C 1
ATOM 3558 O O . ASP A 1 446 ? -20.795 6.846 9.338 1.00 38.62 446 ASP A O 1
ATOM 3562 N N . TRP A 1 447 ? -20.093 5.000 8.311 1.00 38.22 447 TRP A N 1
ATOM 3563 C CA . TRP A 1 447 ? -20.967 5.196 7.130 1.00 38.22 447 TRP A CA 1
ATOM 3564 C C . TRP A 1 447 ? -21.949 4.030 6.870 1.00 38.22 447 TRP A C 1
ATOM 3566 O O . TRP A 1 447 ? -22.112 3.592 5.733 1.00 38.22 447 TRP A O 1
ATOM 3576 N N . GLN A 1 448 ? -22.648 3.546 7.904 1.00 38.56 448 GLN A N 1
ATOM 3577 C CA . GLN A 1 448 ? -23.849 2.700 7.756 1.00 38.56 448 GLN A CA 1
ATOM 3578 C C . GLN A 1 448 ? -25.066 3.393 8.413 1.00 38.56 448 GLN A C 1
ATOM 3580 O O . GLN A 1 448 ? -24.981 3.770 9.584 1.00 38.56 448 GLN A O 1
ATOM 3585 N N . PRO A 1 449 ? -26.171 3.642 7.676 1.00 39.16 449 PRO A N 1
ATOM 3586 C CA . PRO A 1 449 ? -27.336 4.377 8.183 1.00 39.16 449 PRO A CA 1
ATOM 3587 C C . PRO A 1 449 ? -28.306 3.546 9.047 1.00 39.16 449 PRO A C 1
ATOM 3589 O O . PRO A 1 449 ? -29.125 4.151 9.737 1.00 39.16 449 PRO A O 1
ATOM 3592 N N . ASP A 1 450 ? -28.202 2.212 9.051 1.00 47.28 450 ASP A N 1
ATOM 3593 C CA . ASP A 1 450 ? -29.137 1.298 9.725 1.00 47.28 450 ASP A CA 1
ATOM 3594 C C . ASP A 1 450 ? -28.404 0.361 10.710 1.00 47.28 450 ASP A C 1
ATOM 3596 O O . ASP A 1 450 ? -27.310 -0.112 10.408 1.00 47.28 450 ASP A O 1
ATOM 3600 N N . LEU A 1 451 ? -29.001 0.089 11.883 1.00 51.97 451 LEU A N 1
ATOM 3601 C CA . LEU A 1 451 ? -28.507 -0.916 12.842 1.00 51.97 451 LEU A CA 1
ATOM 3602 C C . LEU A 1 451 ? -28.989 -2.320 12.443 1.00 51.97 451 LEU A C 1
ATOM 3604 O O . LEU A 1 451 ? -30.168 -2.515 12.137 1.00 51.97 451 LEU A O 1
ATOM 3608 N N . SER A 1 452 ? -28.094 -3.299 12.530 1.00 64.69 452 SER A N 1
ATOM 3609 C CA . SER A 1 452 ? -28.344 -4.731 12.351 1.00 64.69 452 SER A CA 1
ATOM 3610 C C . SER A 1 452 ? -28.310 -5.478 13.692 1.00 64.69 452 SER A C 1
ATOM 3612 O O . SER A 1 452 ? -27.782 -4.977 14.684 1.00 64.69 452 SER A O 1
ATOM 3614 N N . TYR A 1 453 ? -28.813 -6.718 13.757 1.00 66.06 453 TYR A N 1
ATOM 3615 C CA . TYR A 1 453 ? -28.704 -7.537 14.981 1.00 66.06 453 TYR A CA 1
ATOM 3616 C C . TYR A 1 453 ? -27.248 -7.868 15.373 1.00 66.06 453 TYR A C 1
ATOM 3618 O O . TYR A 1 453 ? -27.017 -8.272 16.513 1.00 66.06 453 TYR A O 1
ATOM 3626 N N . LEU A 1 454 ? -26.284 -7.724 14.451 1.00 70.06 454 LEU A N 1
ATOM 3627 C CA . LEU A 1 454 ? -24.853 -7.916 14.716 1.00 70.06 454 LEU A CA 1
ATOM 3628 C C . LEU A 1 454 ? -24.248 -6.771 15.531 1.00 70.06 454 LEU A C 1
ATOM 3630 O O . LEU A 1 454 ? -23.225 -6.970 16.184 1.00 70.06 454 LEU A O 1
ATOM 3634 N N . ASP A 1 455 ? -24.902 -5.610 15.535 1.00 67.81 455 ASP A N 1
ATOM 3635 C CA . ASP A 1 455 ? -24.491 -4.460 16.336 1.00 67.81 455 ASP A CA 1
ATOM 3636 C C . ASP A 1 455 ? -24.854 -4.636 17.820 1.00 67.81 455 ASP A C 1
ATOM 3638 O O . ASP A 1 455 ? -24.237 -4.014 18.681 1.00 67.81 455 ASP A O 1
ATOM 3642 N N . TYR A 1 456 ? -25.797 -5.538 18.125 1.00 72.62 456 TYR A N 1
ATOM 3643 C CA . TYR A 1 456 ? -26.240 -5.882 19.477 1.00 72.62 456 TYR A CA 1
ATOM 3644 C C . TYR A 1 456 ? -25.411 -7.027 20.062 1.00 72.62 456 TYR A C 1
ATOM 3646 O O . TYR A 1 456 ? -24.954 -7.943 19.369 1.00 72.62 456 TYR A O 1
ATOM 3654 N N . ARG A 1 457 ? -25.309 -7.084 21.392 1.00 84.38 457 ARG A N 1
ATOM 3655 C CA . ARG A 1 457 ? -24.724 -8.235 22.074 1.00 84.38 457 ARG A CA 1
ATOM 3656 C C . ARG A 1 457 ? -25.653 -9.438 21.951 1.00 84.38 457 ARG A C 1
ATOM 3658 O O . ARG A 1 457 ? -26.639 -9.577 22.675 1.00 84.38 457 ARG A O 1
ATOM 3665 N N . ASN A 1 458 ? -25.275 -10.384 21.095 1.00 87.44 458 ASN A N 1
ATOM 3666 C CA . ASN A 1 458 ? -25.997 -11.645 20.960 1.00 87.44 458 ASN A CA 1
ATOM 3667 C C . ASN A 1 458 ? -25.861 -12.507 22.231 1.00 87.44 458 ASN A C 1
ATOM 3669 O O . ASN A 1 458 ? -24.861 -13.196 22.453 1.00 87.44 458 ASN A O 1
ATOM 3673 N N . LEU A 1 459 ? -26.901 -12.500 23.066 1.00 87.12 459 LEU A N 1
ATOM 3674 C CA . LEU A 1 459 ? -26.959 -13.216 24.336 1.00 87.12 459 LEU A CA 1
ATOM 3675 C C . LEU A 1 459 ? -26.839 -14.731 24.143 1.00 87.12 459 LEU A C 1
ATOM 3677 O O . LEU A 1 459 ? -26.237 -15.399 24.984 1.00 87.12 459 LEU A O 1
ATOM 3681 N N . ALA A 1 460 ? -27.328 -15.277 23.022 1.00 82.94 460 ALA A N 1
ATOM 3682 C CA . ALA A 1 460 ? -27.208 -16.704 22.708 1.00 82.94 460 ALA A CA 1
ATOM 3683 C C . ALA A 1 460 ? -25.740 -17.163 22.562 1.00 82.94 460 ALA A C 1
ATOM 3685 O O . ALA A 1 460 ? -25.453 -18.353 22.687 1.00 82.94 460 ALA A O 1
ATOM 3686 N N . ALA A 1 461 ? -24.804 -16.227 22.356 1.00 78.19 461 ALA A N 1
ATOM 3687 C CA . ALA A 1 461 ? -23.375 -16.490 22.220 1.00 78.19 461 ALA A CA 1
ATOM 3688 C C . ALA A 1 461 ? -22.603 -16.498 23.557 1.00 78.19 461 ALA A C 1
ATOM 3690 O O . ALA A 1 461 ? -21.414 -16.834 23.565 1.00 78.19 461 ALA A O 1
ATOM 3691 N N . LEU A 1 462 ? -23.217 -16.080 24.673 1.00 71.00 462 LEU A N 1
ATOM 3692 C CA . LEU A 1 462 ? -22.478 -15.692 25.883 1.00 71.00 462 LEU A CA 1
ATOM 3693 C C . LEU A 1 462 ? -21.992 -16.842 26.764 1.00 71.00 462 LEU A C 1
ATOM 3695 O O . LEU A 1 462 ? -21.002 -16.649 27.463 1.00 71.00 462 LEU A O 1
ATOM 3699 N N . ASP A 1 463 ? -22.619 -18.016 26.732 1.00 57.84 463 ASP A N 1
ATOM 3700 C CA . ASP A 1 463 ? -22.104 -19.186 27.449 1.00 57.84 463 ASP A CA 1
ATOM 3701 C C . ASP A 1 463 ? -22.796 -20.466 26.965 1.00 57.84 463 ASP A C 1
ATOM 3703 O O . ASP A 1 463 ? -24.016 -20.599 27.064 1.00 57.84 463 ASP A O 1
ATOM 3707 N N . VAL A 1 464 ? -22.034 -21.423 26.428 1.00 50.69 464 VAL A N 1
ATOM 3708 C CA . VAL A 1 464 ? -22.590 -22.666 25.872 1.00 50.69 464 VAL A CA 1
ATOM 3709 C C . VAL A 1 464 ? -21.814 -23.863 26.376 1.00 50.69 464 VAL A C 1
ATOM 3711 O O . VAL A 1 464 ? -20.891 -24.321 25.719 1.00 50.69 464 VAL A O 1
ATOM 3714 N N . VAL A 1 465 ? -22.251 -24.445 27.485 1.00 56.66 465 VAL A N 1
ATOM 3715 C CA . VAL A 1 465 ? -22.363 -25.908 27.567 1.00 56.66 465 VAL A CA 1
ATOM 3716 C C . VAL A 1 465 ? -23.231 -26.270 28.759 1.00 56.66 465 VAL A C 1
ATOM 3718 O O . VAL A 1 465 ? -22.732 -26.428 29.862 1.00 56.66 465 VAL A O 1
ATOM 3721 N N . ASN A 1 466 ? -24.540 -26.382 28.524 1.00 65.50 466 ASN A N 1
ATOM 3722 C CA . ASN A 1 466 ? -25.474 -27.196 29.312 1.00 65.50 466 ASN A CA 1
ATOM 3723 C C . ASN A 1 466 ? -26.768 -27.369 28.504 1.00 65.50 466 ASN A C 1
ATOM 3725 O O . ASN A 1 466 ? -27.835 -26.875 28.873 1.00 65.50 466 ASN A O 1
ATOM 3729 N N . PHE A 1 467 ? -26.661 -28.044 27.355 1.00 83.12 467 PHE A N 1
ATOM 3730 C CA . PHE A 1 467 ? -27.848 -28.522 26.656 1.00 83.12 467 PHE A CA 1
ATOM 3731 C C . PHE A 1 467 ? -28.546 -29.573 27.515 1.00 83.12 467 PHE A C 1
ATOM 3733 O O . PHE A 1 467 ? -27.921 -30.471 28.079 1.00 83.12 467 PHE A O 1
ATOM 3740 N N . THR A 1 468 ? -29.860 -29.461 27.586 1.00 85.56 468 THR A N 1
ATOM 3741 C CA . THR A 1 468 ? -30.742 -30.458 28.173 1.00 85.56 468 THR A CA 1
ATOM 3742 C C . THR A 1 468 ? -31.499 -31.142 27.051 1.00 85.56 468 THR A C 1
ATOM 3744 O O . THR A 1 468 ? -31.928 -30.497 26.095 1.00 85.56 468 THR A O 1
ATOM 3747 N N . TYR A 1 469 ? -31.627 -32.459 27.172 1.00 87.62 469 TYR A N 1
ATOM 3748 C CA . TYR A 1 469 ? -32.220 -33.322 26.162 1.00 87.62 469 TYR A CA 1
ATOM 3749 C C . TYR A 1 469 ? -33.310 -34.157 26.815 1.00 87.62 469 TYR A C 1
ATOM 3751 O O . TYR A 1 469 ? -33.151 -34.616 27.946 1.00 87.62 469 TYR A O 1
ATOM 3759 N N . SER A 1 470 ? -34.393 -34.407 26.085 1.00 82.75 470 SER A N 1
ATOM 3760 C CA . SER A 1 470 ? -35.388 -35.396 26.528 1.00 82.75 470 SER A CA 1
ATOM 3761 C C . SER A 1 470 ? -34.877 -36.835 26.373 1.00 82.75 470 SER A C 1
ATOM 3763 O O . SER A 1 470 ? -35.183 -37.675 27.210 1.00 82.75 470 SER A O 1
ATOM 3765 N N . HIS A 1 471 ? -34.078 -37.079 25.329 1.00 82.56 471 HIS A N 1
ATOM 3766 C CA . HIS A 1 471 ? -33.427 -38.353 24.987 1.00 82.56 471 HIS A CA 1
ATOM 3767 C C . HIS A 1 471 ? -31.977 -38.081 24.563 1.00 82.56 471 HIS A C 1
ATOM 3769 O O . HIS A 1 471 ? -31.713 -37.923 23.366 1.00 82.56 471 HIS A O 1
ATOM 3775 N N . PRO A 1 472 ? -31.056 -37.887 25.523 1.00 81.94 472 PRO A N 1
ATOM 3776 C CA . PRO A 1 472 ? -29.660 -37.529 25.249 1.00 81.94 472 PRO A CA 1
ATOM 3777 C C . PRO A 1 472 ? -28.896 -38.599 24.461 1.00 81.94 472 PRO A C 1
ATOM 3779 O O . PRO A 1 472 ? -27.898 -38.293 23.820 1.00 81.94 472 PRO A O 1
ATOM 3782 N N . GLU A 1 473 ? -29.352 -39.850 24.494 1.00 85.75 473 GLU A N 1
ATOM 3783 C CA . GLU A 1 473 ? -28.767 -40.960 23.745 1.00 85.75 473 GLU A CA 1
ATOM 3784 C C . GLU A 1 473 ? -28.979 -40.850 22.228 1.00 85.75 473 GLU A C 1
ATOM 3786 O O . GLU A 1 473 ? -28.221 -41.442 21.465 1.00 85.75 473 GLU A O 1
ATOM 3791 N N . ASN A 1 474 ? -29.977 -40.068 21.802 1.00 87.69 474 ASN A N 1
ATOM 3792 C CA . ASN A 1 474 ? -30.428 -39.985 20.413 1.00 87.69 474 ASN A CA 1
ATOM 3793 C C . ASN A 1 474 ? -30.270 -38.582 19.809 1.00 87.69 474 ASN A C 1
ATOM 3795 O O . ASN A 1 474 ? -30.599 -38.393 18.639 1.00 87.69 474 ASN A O 1
ATOM 3799 N N . VAL A 1 475 ? -29.836 -37.579 20.585 1.00 90.75 475 VAL A N 1
ATOM 3800 C CA . VAL A 1 475 ? -29.727 -36.185 20.123 1.00 90.75 475 VAL A CA 1
ATOM 3801 C C . VAL A 1 475 ? -28.499 -35.491 20.689 1.00 90.75 475 VAL A C 1
ATOM 3803 O O . VAL A 1 475 ? -28.215 -35.590 21.880 1.00 90.75 475 VAL A O 1
ATOM 3806 N N . LYS A 1 476 ? -27.816 -34.717 19.842 1.00 90.38 476 LYS A N 1
ATOM 3807 C CA . LYS A 1 476 ? -26.692 -33.860 20.223 1.00 90.38 476 LYS A CA 1
ATOM 3808 C C . LYS A 1 476 ? -26.850 -32.475 19.606 1.00 90.38 476 LYS A C 1
ATOM 3810 O O . LYS A 1 476 ? -27.084 -32.374 18.410 1.00 90.38 476 LYS A O 1
ATOM 3815 N N . ALA A 1 477 ? -26.683 -31.427 20.409 1.00 89.44 477 ALA A N 1
ATOM 3816 C CA . ALA A 1 477 ? -26.748 -30.043 19.952 1.00 89.44 477 ALA A CA 1
ATOM 3817 C C . ALA A 1 477 ? -25.417 -29.308 20.162 1.00 89.44 477 ALA A C 1
ATOM 3819 O O . ALA A 1 477 ? -24.701 -29.577 21.132 1.00 89.44 477 ALA A O 1
ATOM 3820 N N . ILE A 1 478 ? -25.080 -28.405 19.240 1.00 88.25 478 ILE A N 1
ATOM 3821 C CA . ILE A 1 478 ? -23.860 -27.589 19.247 1.00 88.25 478 ILE A CA 1
ATOM 3822 C C . ILE A 1 478 ? -24.219 -26.175 18.779 1.00 88.25 478 ILE A C 1
ATOM 3824 O O . ILE A 1 478 ? -24.921 -26.018 17.785 1.00 88.25 478 ILE A O 1
ATOM 3828 N N . LEU A 1 479 ? -23.717 -25.150 19.473 1.00 87.69 479 LEU A N 1
ATOM 3829 C CA . LEU A 1 479 ? -23.695 -23.784 18.942 1.00 87.69 479 LEU A CA 1
ATOM 3830 C C . LEU A 1 479 ? -22.344 -23.535 18.268 1.00 87.69 479 LEU A C 1
ATOM 3832 O O . LEU A 1 479 ? -21.302 -23.726 18.901 1.00 87.69 479 LEU A O 1
ATOM 3836 N N . ARG A 1 480 ? -22.356 -23.110 17.005 1.00 86.25 480 ARG A N 1
ATOM 3837 C CA . ARG A 1 480 ? -21.167 -22.676 16.266 1.00 86.25 480 ARG A CA 1
ATOM 3838 C C . ARG A 1 480 ? -21.136 -21.159 16.207 1.00 86.25 480 ARG A C 1
ATOM 3840 O O . ARG A 1 480 ? -22.129 -20.547 15.842 1.00 86.25 480 ARG A O 1
ATOM 3847 N N . LYS A 1 481 ? -20.006 -20.562 16.578 1.00 84.19 481 LYS A N 1
ATOM 3848 C CA . LYS A 1 481 ? -19.740 -19.138 16.349 1.00 84.19 481 LYS A CA 1
ATOM 3849 C C . LYS A 1 481 ? -18.973 -19.029 15.039 1.00 84.19 481 LYS A C 1
ATOM 3851 O O . LYS A 1 481 ? -17.949 -19.697 14.909 1.00 84.19 481 LYS A O 1
ATOM 3856 N N . ASN A 1 482 ? -19.486 -18.248 14.104 1.00 80.25 482 ASN A N 1
ATOM 3857 C CA . ASN A 1 482 ? -18.883 -18.046 12.793 1.00 80.25 482 ASN A CA 1
ATOM 3858 C C . ASN A 1 482 ? -17.879 -16.880 12.844 1.00 80.25 482 ASN A C 1
ATOM 3860 O O . ASN A 1 482 ? -17.941 -16.038 13.744 1.00 80.25 482 ASN A O 1
ATOM 3864 N N . ASP A 1 483 ? -16.951 -16.833 11.884 1.00 71.62 483 ASP A N 1
ATOM 3865 C CA . ASP A 1 483 ? -15.877 -15.824 11.828 1.00 71.62 483 ASP A CA 1
ATOM 3866 C C . ASP A 1 483 ? -16.408 -14.393 11.592 1.00 71.62 483 ASP A C 1
ATOM 3868 O O . ASP A 1 483 ? -15.746 -13.418 11.939 1.00 71.62 483 ASP A O 1
ATOM 3872 N N . ASP A 1 484 ? -17.625 -14.271 11.055 1.00 64.06 484 ASP A N 1
ATOM 3873 C CA . ASP A 1 484 ? -18.349 -13.014 10.824 1.00 64.06 484 ASP A CA 1
ATOM 3874 C C . ASP A 1 484 ? -19.132 -12.507 12.054 1.00 64.06 484 ASP A C 1
ATOM 3876 O O . ASP A 1 484 ? -19.815 -11.488 11.981 1.00 64.06 484 ASP A O 1
ATOM 3880 N N . GLY A 1 485 ? -19.053 -13.210 13.191 1.00 66.12 485 GLY A N 1
ATOM 3881 C CA . GLY A 1 485 ? -19.759 -12.858 14.427 1.00 66.12 485 GLY A CA 1
ATOM 3882 C C . GLY A 1 485 ? -21.174 -13.437 14.560 1.00 66.12 485 GLY A C 1
ATOM 3883 O O . GLY A 1 485 ? -21.781 -13.307 15.628 1.00 66.12 485 GLY A O 1
ATOM 3884 N N . THR A 1 486 ? -21.699 -14.129 13.543 1.00 82.38 486 THR A N 1
ATOM 3885 C CA . THR A 1 486 ? -22.988 -14.839 13.623 1.00 82.38 486 THR A CA 1
ATOM 3886 C C . THR A 1 486 ? -22.888 -16.140 14.435 1.00 82.38 486 THR A C 1
ATOM 3888 O O . THR A 1 486 ? -21.800 -16.643 14.735 1.00 82.38 486 THR A O 1
ATOM 3891 N N . VAL A 1 487 ? -24.035 -16.700 14.840 1.00 86.38 487 VAL A N 1
ATOM 3892 C CA . VAL A 1 487 ? -24.101 -17.949 15.618 1.00 86.38 487 VAL A CA 1
ATOM 3893 C C . VAL A 1 487 ? -25.089 -18.922 14.990 1.00 86.38 487 VAL A C 1
ATOM 3895 O O . VAL A 1 487 ? -26.233 -18.558 14.774 1.00 86.38 487 VAL A O 1
ATOM 3898 N N . ASP A 1 488 ? -24.700 -20.175 14.778 1.00 90.19 488 ASP A N 1
ATOM 3899 C CA . ASP A 1 488 ? -25.584 -21.234 14.281 1.00 90.19 488 ASP A CA 1
ATOM 3900 C C . ASP A 1 488 ? -25.872 -22.270 15.375 1.00 90.19 488 ASP A C 1
ATOM 3902 O O . ASP A 1 488 ? -24.973 -22.648 16.127 1.00 90.19 488 ASP A O 1
ATOM 3906 N N . LEU A 1 489 ? -27.107 -22.780 15.458 1.00 90.50 489 LEU A N 1
ATOM 3907 C CA . LEU A 1 489 ? -27.455 -23.926 16.310 1.00 90.50 489 LEU A CA 1
ATOM 3908 C C . LEU A 1 489 ? -27.659 -25.172 15.457 1.00 90.50 489 LEU A C 1
ATOM 3910 O O . LEU A 1 489 ? -28.652 -25.275 14.745 1.00 90.50 489 LEU A O 1
ATOM 3914 N N . GLU A 1 490 ? -26.763 -26.142 15.597 1.00 92.44 490 GLU A N 1
ATOM 3915 C CA . GLU A 1 490 ? -26.837 -27.437 14.925 1.00 92.44 490 GLU A CA 1
ATOM 3916 C C . GLU A 1 490 ? -27.340 -28.515 15.885 1.00 92.44 490 GLU A C 1
ATOM 3918 O O . GLU A 1 490 ? -26.817 -28.670 16.991 1.00 92.44 490 GLU A O 1
ATOM 3923 N N . ILE A 1 491 ? -28.337 -29.290 15.460 1.00 91.62 491 ILE A N 1
ATOM 3924 C CA . ILE A 1 491 ? -28.917 -30.388 16.234 1.00 91.62 491 ILE A CA 1
ATOM 3925 C C . ILE A 1 491 ? -28.903 -31.660 15.398 1.00 91.62 491 ILE A C 1
ATOM 3927 O O . ILE A 1 491 ? -29.637 -31.776 14.421 1.00 91.62 491 ILE A O 1
ATOM 3931 N N . THR A 1 492 ? -28.109 -32.640 15.816 1.00 93.06 492 THR A N 1
ATOM 3932 C CA . THR A 1 492 ? -28.053 -33.969 15.206 1.00 93.06 492 THR A CA 1
ATOM 3933 C C . THR A 1 492 ? -28.983 -34.930 15.936 1.00 93.06 492 THR A C 1
ATOM 3935 O O . THR A 1 492 ? -28.881 -35.105 17.150 1.00 93.06 492 THR A O 1
ATOM 3938 N N . TYR A 1 493 ? -29.854 -35.587 15.178 1.00 90.12 493 TYR A N 1
ATOM 3939 C CA . TYR A 1 493 ? -30.769 -36.640 15.594 1.00 90.12 493 TYR A CA 1
ATOM 3940 C C . TYR A 1 493 ? -30.268 -38.002 15.093 1.00 90.12 493 TYR A C 1
ATOM 3942 O O . TYR A 1 493 ? -29.831 -38.140 13.951 1.00 90.12 493 TYR A O 1
ATOM 3950 N N . THR A 1 494 ? -30.343 -39.027 15.937 1.00 91.44 494 THR A N 1
ATOM 3951 C CA . THR A 1 494 ? -29.995 -40.414 15.609 1.00 91.44 494 THR A CA 1
ATOM 3952 C C . THR A 1 494 ? -31.057 -41.336 16.185 1.00 91.44 494 THR A C 1
ATOM 3954 O O . THR A 1 494 ? -31.220 -41.420 17.397 1.00 91.44 494 THR A O 1
ATOM 3957 N N . ASN A 1 495 ? -31.798 -42.016 15.315 1.00 89.50 495 ASN A N 1
ATOM 3958 C CA . ASN A 1 495 ? -32.920 -42.893 15.641 1.00 89.50 495 ASN A CA 1
ATOM 3959 C C . ASN A 1 495 ? -33.910 -42.239 16.614 1.00 89.50 495 ASN A C 1
ATOM 3961 O O . ASN A 1 495 ? -34.436 -42.873 17.528 1.00 89.50 495 ASN A O 1
ATOM 3965 N N . CYS A 1 496 ? -34.151 -40.942 16.425 1.00 87.88 496 CYS A N 1
ATOM 3966 C CA . CYS A 1 496 ? -34.890 -40.143 17.381 1.00 87.88 496 CYS A CA 1
ATOM 3967 C C . CYS A 1 496 ? -36.367 -40.053 16.989 1.00 87.88 496 CYS A C 1
ATOM 3969 O O . CYS A 1 496 ? -36.715 -39.499 15.950 1.00 87.88 496 CYS A O 1
ATOM 3971 N N . GLU A 1 497 ? -37.260 -40.582 17.825 1.00 87.12 497 GLU A N 1
ATOM 3972 C CA . GLU A 1 497 ? -38.705 -40.418 17.620 1.00 87.12 497 GLU A CA 1
ATOM 3973 C C . GLU A 1 497 ? -39.163 -39.007 18.015 1.00 87.12 497 GLU A C 1
ATOM 3975 O O . GLU A 1 497 ? -39.976 -38.390 17.330 1.00 87.12 497 GLU A O 1
ATOM 3980 N N . TYR A 1 498 ? -38.637 -38.472 19.117 1.00 87.12 498 TYR A N 1
ATOM 3981 C CA . TYR A 1 498 ? -38.867 -37.094 19.534 1.00 87.12 498 TYR A CA 1
ATOM 3982 C C . TYR A 1 498 ? -37.757 -36.606 20.460 1.00 87.12 498 TYR A C 1
ATOM 3984 O O . TYR A 1 498 ? -37.146 -37.393 21.179 1.00 87.12 498 TYR A O 1
ATOM 3992 N N . ASN A 1 499 ? -37.528 -35.299 20.505 1.00 87.94 499 ASN A N 1
ATOM 3993 C CA . ASN A 1 499 ? -36.661 -34.678 21.497 1.00 87.94 499 ASN A CA 1
ATOM 3994 C C . ASN A 1 499 ? -37.032 -33.211 21.699 1.00 87.94 499 ASN A C 1
ATOM 3996 O O . ASN A 1 499 ? -37.500 -32.542 20.778 1.00 87.94 499 ASN A O 1
ATOM 4000 N N . ASN A 1 500 ? -36.774 -32.718 22.905 1.00 87.56 500 ASN A N 1
ATOM 4001 C CA . ASN A 1 500 ? -36.730 -31.296 23.185 1.00 87.56 500 ASN A CA 1
ATOM 4002 C C . ASN A 1 500 ? -35.304 -30.921 23.591 1.00 87.56 500 ASN A C 1
ATOM 4004 O O . ASN A 1 500 ? -34.864 -31.315 24.677 1.00 87.56 500 ASN A O 1
ATOM 4008 N N . VAL A 1 501 ? -34.602 -30.200 22.718 1.00 89.44 501 VAL A N 1
ATOM 4009 C CA . VAL A 1 501 ? -33.281 -29.638 23.009 1.00 89.44 501 VAL A CA 1
ATOM 4010 C C . VAL A 1 501 ? -33.491 -28.287 23.658 1.00 89.44 501 VAL A C 1
ATOM 4012 O O . VAL A 1 501 ? -34.182 -27.448 23.093 1.00 89.44 501 VAL A O 1
ATOM 4015 N N . ALA A 1 502 ? -32.886 -28.047 24.815 1.00 87.88 502 ALA A N 1
ATOM 4016 C CA . ALA A 1 502 ? -32.970 -26.742 25.456 1.00 87.88 502 ALA A CA 1
ATOM 4017 C C . ALA A 1 502 ? -31.642 -26.299 26.046 1.00 87.88 502 ALA A C 1
ATOM 4019 O O . ALA A 1 502 ? -30.961 -27.100 26.685 1.00 87.88 502 ALA A O 1
ATOM 4020 N N . PHE A 1 503 ? -31.316 -25.018 25.923 1.00 87.75 503 PHE A N 1
ATOM 4021 C CA . PHE A 1 503 ? -30.167 -24.425 26.601 1.00 87.75 503 PHE A CA 1
ATOM 4022 C C . PHE A 1 503 ? -30.537 -23.074 27.205 1.00 87.75 503 PHE A C 1
ATOM 4024 O O . PHE A 1 503 ? -31.314 -22.295 26.647 1.00 87.75 503 PHE A O 1
ATOM 4031 N N . TYR A 1 504 ? -30.028 -22.841 28.410 1.00 84.81 504 TYR A N 1
ATOM 4032 C CA . TYR A 1 504 ? -30.321 -21.643 29.180 1.00 84.81 504 TYR A CA 1
ATOM 4033 C C . TYR A 1 504 ? -29.371 -20.533 28.764 1.00 84.81 504 TYR A C 1
ATOM 4035 O O . TYR A 1 504 ? -28.160 -20.697 28.867 1.00 84.81 504 TYR A O 1
ATOM 4043 N N . VAL A 1 505 ? -29.938 -19.411 28.334 1.00 87.44 505 VAL A N 1
ATOM 4044 C CA . VAL A 1 505 ? -29.176 -18.219 27.953 1.00 87.44 505 VAL A CA 1
ATOM 4045 C C . VAL A 1 505 ? -29.126 -17.244 29.127 1.00 87.44 505 VAL A C 1
ATOM 4047 O O . VAL A 1 505 ? -28.064 -16.756 29.509 1.00 87.44 505 VAL A O 1
ATOM 4050 N N . ILE A 1 506 ? -30.279 -17.041 29.770 1.00 88.44 506 ILE A N 1
ATOM 4051 C CA . ILE A 1 506 ? -30.411 -16.242 30.987 1.00 88.44 506 ILE A CA 1
ATOM 4052 C C . ILE A 1 506 ? -30.849 -17.169 32.128 1.00 88.44 506 ILE A C 1
ATOM 4054 O O . ILE A 1 506 ? -31.834 -17.913 32.023 1.00 88.44 506 ILE A O 1
ATOM 4058 N N . THR A 1 507 ? -30.113 -17.129 33.231 1.00 85.94 507 THR A N 1
ATOM 4059 C CA . THR A 1 507 ? -30.329 -17.912 34.448 1.00 85.94 507 THR A CA 1
ATOM 4060 C C . THR A 1 507 ? -30.360 -17.000 35.668 1.00 85.94 507 THR A C 1
ATOM 4062 O O . THR A 1 507 ? -29.824 -15.891 35.663 1.00 85.94 507 THR A O 1
ATOM 4065 N N . SER A 1 508 ? -30.876 -17.522 36.781 1.00 81.69 508 SER A N 1
ATOM 4066 C CA . SER A 1 508 ? -30.836 -16.833 38.075 1.00 81.69 508 SER A CA 1
ATOM 4067 C C . SER A 1 508 ? -29.418 -16.485 38.552 1.00 81.69 508 SER A C 1
ATOM 4069 O O . SER A 1 508 ? -29.278 -15.704 39.484 1.00 81.69 508 SER A O 1
ATOM 4071 N N . SER A 1 509 ? -28.369 -17.077 37.964 1.00 80.50 509 SER A N 1
ATOM 4072 C CA . SER A 1 509 ? -26.974 -16.809 38.323 1.00 80.50 509 SER A CA 1
ATOM 4073 C C . SER A 1 509 ? -26.279 -15.785 37.423 1.00 80.50 509 SER A C 1
ATOM 4075 O O . SER A 1 509 ? -25.227 -15.294 37.823 1.00 80.50 509 SER A O 1
ATOM 4077 N N . ASN A 1 510 ? -26.811 -15.476 36.231 1.00 84.81 510 ASN A N 1
ATOM 4078 C CA . ASN A 1 510 ? -26.192 -14.517 35.306 1.00 84.81 510 ASN A CA 1
ATOM 4079 C C . ASN A 1 510 ? -27.075 -13.304 34.965 1.00 84.81 510 ASN A C 1
ATOM 4081 O O . ASN A 1 510 ? -26.543 -12.312 34.487 1.00 84.81 510 ASN A O 1
ATOM 4085 N N . TYR A 1 511 ? -28.385 -13.319 35.233 1.00 84.00 511 TYR A N 1
ATOM 4086 C CA . TYR A 1 511 ? -29.268 -12.239 34.767 1.00 84.00 511 TYR A CA 1
ATOM 4087 C C . TYR A 1 511 ? -28.866 -10.844 35.291 1.00 84.00 511 TYR A C 1
ATOM 4089 O O . TYR A 1 511 ? -28.915 -9.876 34.536 1.00 84.00 511 TYR A O 1
ATOM 4097 N N . GLU A 1 512 ? -28.381 -10.739 36.537 1.00 84.44 512 GLU A N 1
ATOM 4098 C CA . GLU A 1 512 ? -27.850 -9.477 37.081 1.00 84.44 512 GLU A CA 1
ATOM 4099 C C . GLU A 1 512 ? -26.550 -9.045 36.395 1.00 84.44 512 GLU A C 1
ATOM 4101 O O . GLU A 1 512 ? -26.354 -7.860 36.155 1.00 84.44 512 GLU A O 1
ATOM 4106 N N . SER A 1 513 ? -25.661 -9.982 36.043 1.00 82.00 513 SER A N 1
ATOM 4107 C CA . SER A 1 513 ? -24.388 -9.653 35.383 1.00 82.00 513 SER A CA 1
ATOM 4108 C C . SER A 1 513 ? -24.548 -9.325 33.900 1.00 82.00 513 SER A C 1
ATOM 4110 O O . SER A 1 513 ? -23.677 -8.677 33.317 1.00 82.00 513 SER A O 1
ATOM 4112 N N . LEU A 1 514 ? -25.657 -9.746 33.287 1.00 81.94 514 LEU A N 1
ATOM 4113 C CA . LEU A 1 514 ? -26.002 -9.384 31.917 1.00 81.94 514 LEU A CA 1
ATOM 4114 C C . LEU A 1 514 ? -26.433 -7.919 31.784 1.00 81.94 514 LEU A C 1
ATOM 4116 O O . LEU A 1 514 ? -26.349 -7.400 30.677 1.00 81.94 514 LEU A O 1
ATOM 4120 N N . ASN A 1 515 ? -26.812 -7.249 32.884 1.00 83.69 515 ASN A N 1
ATOM 4121 C CA . ASN A 1 515 ? -27.247 -5.846 32.903 1.00 83.69 515 ASN A CA 1
ATOM 4122 C C . ASN A 1 515 ? -28.330 -5.531 31.853 1.00 83.69 515 ASN A C 1
ATOM 4124 O O . ASN A 1 515 ? -28.268 -4.496 31.190 1.00 83.69 515 ASN A O 1
ATOM 4128 N N . LEU A 1 516 ? -29.313 -6.424 31.703 1.00 84.94 516 LEU A N 1
ATOM 4129 C CA . LEU A 1 516 ? -30.412 -6.227 30.757 1.00 84.94 516 LEU A CA 1
ATOM 4130 C C . LEU A 1 516 ? -31.161 -4.921 31.061 1.00 84.94 516 LEU A C 1
ATOM 4132 O O . LEU A 1 516 ? -31.390 -4.568 32.219 1.00 84.94 516 LEU A O 1
ATOM 4136 N N . THR A 1 517 ? -31.566 -4.216 30.012 1.00 83.25 517 THR A N 1
ATOM 4137 C CA . THR A 1 517 ? -32.171 -2.880 30.074 1.00 83.25 517 THR A CA 1
ATOM 4138 C C . THR A 1 517 ? -33.601 -2.882 30.614 1.00 83.25 517 THR A C 1
ATOM 4140 O O . THR A 1 517 ? -34.137 -1.834 30.979 1.00 83.25 517 THR A O 1
ATOM 4143 N N . GLY A 1 518 ? -34.234 -4.057 30.653 1.00 83.31 518 GLY A N 1
ATOM 4144 C CA . GLY A 1 518 ? -35.656 -4.227 30.951 1.00 83.31 518 GLY A CA 1
ATOM 4145 C C . GLY A 1 518 ? -36.569 -3.988 29.745 1.00 83.31 518 GLY A C 1
ATOM 4146 O O . GLY A 1 518 ? -37.789 -4.137 29.870 1.00 83.31 518 GLY A O 1
ATOM 4147 N N . GLN A 1 519 ? -36.007 -3.641 28.581 1.00 87.69 519 GLN A N 1
ATOM 4148 C CA . GLN A 1 519 ? -36.727 -3.686 27.313 1.00 87.69 519 GLN A CA 1
ATOM 4149 C C . GLN A 1 519 ? -36.937 -5.137 26.853 1.00 87.69 519 GLN A C 1
ATOM 4151 O O . GLN A 1 519 ? -36.302 -6.059 27.374 1.00 87.69 519 GLN A O 1
ATOM 4156 N N . PRO A 1 520 ? -37.869 -5.374 25.915 1.00 88.19 520 PRO A N 1
ATOM 4157 C CA . PRO A 1 520 ? -38.101 -6.702 25.377 1.00 88.19 520 PRO A CA 1
ATOM 4158 C C . PRO A 1 520 ? -36.842 -7.339 24.784 1.00 88.19 520 PRO A C 1
ATOM 4160 O O . PRO A 1 520 ? -36.040 -6.664 24.138 1.00 88.19 520 PRO A O 1
ATOM 4163 N N . LEU A 1 521 ? -36.709 -8.655 24.921 1.00 89.94 521 LEU A N 1
ATOM 4164 C CA . LEU A 1 521 ? -35.747 -9.417 24.135 1.00 89.94 521 LEU A CA 1
ATOM 4165 C C . LEU A 1 521 ? -36.353 -9.768 22.782 1.00 89.94 521 LEU A C 1
ATOM 4167 O O . LEU A 1 521 ? -37.550 -10.063 22.678 1.00 89.94 521 LEU A O 1
ATOM 4171 N N . GLU A 1 522 ? -35.503 -9.793 21.766 1.00 87.50 522 GLU A N 1
ATOM 4172 C CA . GLU A 1 522 ? -35.840 -10.307 20.447 1.00 87.50 522 GLU A CA 1
ATOM 4173 C C . GLU A 1 522 ? -35.063 -11.595 20.176 1.00 87.50 522 GLU A C 1
ATOM 4175 O O . GLU A 1 522 ? -33.846 -11.644 20.345 1.00 87.50 522 GLU A O 1
ATOM 4180 N N . PHE A 1 523 ? -35.791 -12.642 19.785 1.00 87.31 523 PHE A N 1
ATOM 4181 C CA . PHE A 1 523 ? -35.259 -13.953 19.425 1.00 87.31 523 PHE A CA 1
ATOM 4182 C C . PHE A 1 523 ? -35.550 -14.226 17.951 1.00 87.31 523 PHE A C 1
ATOM 4184 O O . PHE A 1 523 ? -36.700 -14.095 17.517 1.00 87.31 523 PHE A O 1
ATOM 4191 N N . GLY A 1 524 ? -34.535 -14.644 17.202 1.00 84.25 524 GLY A N 1
ATOM 4192 C CA . GLY A 1 524 ? -34.680 -14.939 15.782 1.00 84.25 524 GLY A CA 1
ATOM 4193 C C . GLY A 1 524 ? -33.533 -15.762 15.211 1.00 84.25 524 GLY A C 1
ATOM 4194 O O . GLY A 1 524 ? -32.577 -16.108 15.906 1.00 84.25 524 GLY A O 1
ATOM 4195 N N . PHE A 1 525 ? -33.679 -16.117 13.940 1.00 83.88 525 PHE A N 1
ATOM 4196 C CA . PHE A 1 525 ? -32.679 -16.798 13.116 1.00 83.88 525 PHE A CA 1
ATOM 4197 C C . PHE A 1 525 ? -32.964 -16.503 11.635 1.00 83.88 525 PHE A C 1
ATOM 4199 O O . PHE A 1 525 ? -34.098 -16.183 11.267 1.00 83.88 525 PHE A O 1
ATOM 4206 N N . SER A 1 526 ? -31.953 -16.593 10.773 1.00 77.06 526 SER A N 1
ATOM 4207 C CA . SER A 1 526 ? -32.094 -16.278 9.346 1.00 77.06 526 SER A CA 1
ATOM 4208 C C . SER A 1 526 ? -32.715 -17.415 8.537 1.00 77.06 526 SER A C 1
ATOM 4210 O O . SER A 1 526 ? -33.520 -17.141 7.652 1.00 77.06 526 SER A O 1
ATOM 4212 N N . ASP A 1 527 ? -32.399 -18.673 8.859 1.00 77.81 527 ASP A N 1
ATOM 4213 C CA . ASP A 1 527 ? -32.887 -19.838 8.109 1.00 77.81 527 ASP A CA 1
ATOM 4214 C C . ASP A 1 527 ? -32.907 -21.133 8.949 1.00 77.81 527 ASP A C 1
ATOM 4216 O O . ASP A 1 527 ? -32.266 -21.216 10.002 1.00 77.81 527 ASP A O 1
ATOM 4220 N N . VAL A 1 528 ? -33.634 -22.156 8.479 1.00 80.94 528 VAL A N 1
ATOM 4221 C CA . VAL A 1 528 ? -33.641 -23.520 9.035 1.00 80.94 528 VAL A CA 1
ATOM 4222 C C . VAL A 1 528 ? -33.293 -24.537 7.953 1.00 80.94 528 VAL A C 1
ATOM 4224 O O . VAL A 1 528 ? -34.095 -24.820 7.064 1.00 80.94 528 VAL A O 1
ATOM 4227 N N . ILE A 1 529 ? -32.134 -25.172 8.088 1.00 84.44 529 ILE A N 1
ATOM 4228 C CA . ILE A 1 529 ? -31.643 -26.168 7.134 1.00 84.44 529 ILE A CA 1
ATOM 4229 C C . ILE A 1 529 ? -31.862 -27.569 7.710 1.00 84.44 529 ILE A C 1
ATOM 4231 O O . ILE A 1 529 ? -31.341 -27.893 8.776 1.00 84.44 529 ILE A O 1
ATOM 4235 N N . PHE A 1 530 ? -32.612 -28.415 7.000 1.00 83.75 530 PHE A N 1
ATOM 4236 C CA . PHE A 1 530 ? -32.805 -29.830 7.336 1.00 83.75 530 PHE A CA 1
ATOM 4237 C C . PHE A 1 530 ? -31.907 -30.700 6.448 1.00 83.75 530 PHE A C 1
ATOM 4239 O O . PHE A 1 530 ? -32.216 -30.902 5.277 1.00 83.75 530 PHE A O 1
ATOM 4246 N N . ASN A 1 531 ? -30.823 -31.242 7.004 1.00 86.62 531 ASN A N 1
ATOM 4247 C CA . ASN A 1 531 ? -29.938 -32.193 6.332 1.00 86.62 531 ASN A CA 1
ATOM 4248 C C . ASN A 1 531 ? -30.115 -33.595 6.934 1.00 86.62 531 ASN A C 1
ATOM 4250 O O . ASN A 1 531 ? -29.456 -33.967 7.904 1.00 86.62 531 ASN A O 1
ATOM 4254 N N . MET A 1 532 ? -31.064 -34.351 6.395 1.00 83.56 532 MET A N 1
ATOM 4255 C CA . MET A 1 532 ? -31.549 -35.599 6.983 1.00 83.56 532 MET A CA 1
ATOM 4256 C C . MET A 1 532 ? -31.206 -36.798 6.089 1.00 83.56 532 MET A C 1
ATOM 4258 O O . MET A 1 532 ? -31.181 -36.657 4.869 1.00 83.56 532 MET A O 1
ATOM 4262 N N . SER A 1 533 ? -30.962 -37.975 6.673 1.00 83.31 533 SER A N 1
ATOM 4263 C CA . SER A 1 533 ? -30.648 -39.186 5.902 1.00 83.31 533 SER A CA 1
ATOM 4264 C C . SER A 1 533 ? -31.850 -39.688 5.091 1.00 83.31 533 SER A C 1
ATOM 4266 O O . SER A 1 533 ? -32.997 -39.379 5.416 1.00 83.31 533 SER A O 1
ATOM 4268 N N . GLU A 1 534 ? -31.608 -40.469 4.032 1.00 79.06 534 GLU A N 1
ATOM 4269 C CA . GLU A 1 534 ? -32.662 -40.941 3.116 1.00 79.06 534 GLU A CA 1
ATOM 4270 C C . GLU A 1 534 ? -33.746 -41.772 3.821 1.00 79.06 534 GLU A C 1
ATOM 4272 O O . GLU A 1 534 ? -34.924 -41.706 3.471 1.00 79.06 534 GLU A O 1
ATOM 4277 N N . GLU A 1 535 ? -33.360 -42.547 4.834 1.00 77.69 535 GLU A N 1
ATOM 4278 C CA . GLU A 1 535 ? -34.262 -43.334 5.674 1.00 77.69 535 GLU A CA 1
ATOM 4279 C C . GLU A 1 535 ? -34.901 -42.530 6.814 1.00 77.69 535 GLU A C 1
ATOM 4281 O O . GLU A 1 535 ? -35.796 -43.035 7.503 1.00 77.69 535 GLU A O 1
ATOM 4286 N N . SER A 1 536 ? -34.446 -41.293 7.034 1.00 80.00 536 SER A N 1
ATOM 4287 C CA . SER A 1 536 ? -35.041 -40.405 8.016 1.00 80.00 536 SER A CA 1
ATOM 4288 C C . SER A 1 536 ? -36.448 -40.033 7.602 1.00 80.00 536 SER A C 1
ATOM 4290 O O . SER A 1 536 ? -36.751 -39.733 6.448 1.00 80.00 536 SER A O 1
ATOM 4292 N N . TRP A 1 537 ? -37.315 -39.921 8.597 1.00 75.06 537 TRP A N 1
ATOM 4293 C CA . TRP A 1 537 ? -38.507 -39.130 8.402 1.00 75.06 537 TRP A CA 1
ATOM 4294 C C . TRP A 1 537 ? -38.126 -37.651 8.249 1.00 75.06 537 TRP A C 1
ATOM 4296 O O . TRP A 1 537 ? -37.429 -37.093 9.097 1.00 75.06 537 TRP A O 1
ATOM 4306 N N . THR A 1 538 ? -38.570 -37.026 7.162 1.00 65.12 538 THR A N 1
ATOM 4307 C CA . THR A 1 538 ? -38.340 -35.613 6.842 1.00 65.12 538 THR A CA 1
ATOM 4308 C C . THR A 1 538 ? -39.642 -35.004 6.328 1.00 65.12 538 THR A C 1
ATOM 4310 O O . THR A 1 538 ? -40.536 -35.714 5.859 1.00 65.12 538 THR A O 1
ATOM 4313 N N . LEU A 1 539 ? -39.808 -33.689 6.463 1.00 59.06 539 LEU A N 1
ATOM 4314 C CA . LEU A 1 539 ? -41.015 -33.016 5.985 1.00 59.06 539 LEU A CA 1
ATOM 4315 C C . LEU A 1 539 ? -40.974 -32.851 4.450 1.00 59.06 539 LEU A C 1
ATOM 4317 O O . LEU A 1 539 ? -39.940 -32.448 3.920 1.00 59.06 539 LEU A O 1
ATOM 4321 N N . PRO A 1 540 ? -42.086 -33.071 3.722 1.00 43.81 540 PRO A N 1
ATOM 4322 C CA . PRO A 1 540 ? -42.162 -32.764 2.295 1.00 43.81 540 PRO A CA 1
ATOM 4323 C C . PRO A 1 540 ? -42.152 -31.239 2.075 1.00 43.81 540 PRO A C 1
ATOM 4325 O O . PRO A 1 540 ? -43.019 -30.543 2.597 1.00 43.81 540 PRO A O 1
ATOM 4328 N N . ASN A 1 541 ? -41.207 -30.713 1.292 1.00 46.44 541 ASN A N 1
ATOM 4329 C CA . ASN A 1 541 ? -41.200 -29.339 0.754 1.00 46.44 541 ASN A CA 1
ATOM 4330 C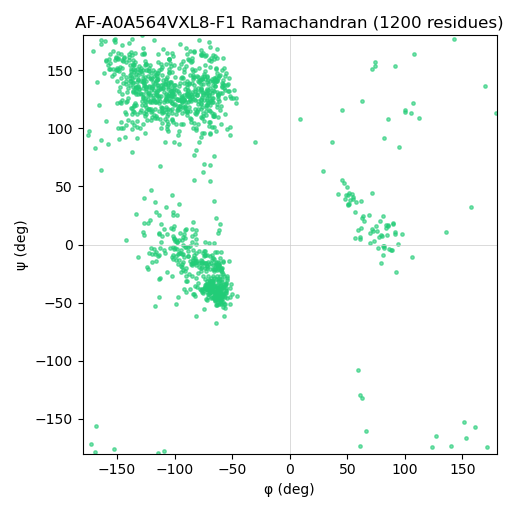 C . ASN A 1 541 ? -41.450 -28.182 1.752 1.00 46.44 541 ASN A C 1
ATOM 4332 O O . ASN A 1 541 ? -42.249 -27.291 1.474 1.00 46.44 541 ASN A O 1
ATOM 4336 N N . GLY A 1 542 ? -40.757 -28.141 2.893 1.00 47.06 542 GLY A N 1
ATOM 4337 C CA . GLY A 1 542 ? -40.587 -26.883 3.637 1.00 47.06 542 GLY A CA 1
ATOM 4338 C C . GLY A 1 542 ? -41.849 -26.225 4.222 1.00 47.06 542 GLY A C 1
ATOM 4339 O O . GLY A 1 542 ? -41.816 -25.035 4.524 1.00 47.06 542 GLY A O 1
ATOM 4340 N N . THR A 1 543 ? -42.978 -26.920 4.421 1.00 48.28 543 THR A N 1
ATOM 4341 C CA . THR A 1 543 ? -44.089 -26.324 5.194 1.00 48.28 543 THR A CA 1
ATOM 4342 C C . THR A 1 543 ? -44.884 -27.333 6.022 1.00 48.28 543 THR A C 1
ATOM 4344 O O . THR A 1 543 ? -45.818 -27.967 5.543 1.00 48.28 543 THR A O 1
ATOM 4347 N N . ALA A 1 544 ? -44.570 -27.380 7.319 1.00 44.25 544 ALA A N 1
ATOM 4348 C CA . ALA A 1 544 ? -45.561 -27.234 8.386 1.00 44.25 544 ALA A CA 1
ATOM 4349 C C . ALA A 1 544 ? -44.853 -26.793 9.678 1.00 44.25 544 ALA A C 1
ATOM 4351 O O . ALA A 1 544 ? -44.510 -27.607 10.533 1.00 44.25 544 ALA A O 1
ATOM 4352 N N . TYR A 1 545 ? -44.672 -25.482 9.833 1.00 60.22 545 TYR A N 1
ATOM 4353 C CA . TYR A 1 545 ? -44.623 -24.877 11.158 1.00 60.22 545 TYR A CA 1
ATOM 4354 C C . TYR A 1 545 ? -46.080 -24.691 11.603 1.00 60.22 545 TYR A C 1
ATOM 4356 O O . TYR A 1 545 ? -46.749 -23.762 11.166 1.00 60.22 545 TYR A O 1
ATOM 4364 N N . TYR A 1 546 ? -46.609 -25.608 12.414 1.00 53.72 546 TYR A N 1
ATOM 4365 C CA . TYR A 1 546 ? -47.841 -25.375 13.172 1.00 53.72 546 TYR A CA 1
ATOM 4366 C C . TYR A 1 546 ? -47.697 -25.973 14.565 1.00 53.72 546 TYR A C 1
ATOM 4368 O O . TYR A 1 546 ? -47.718 -27.187 14.764 1.00 53.72 546 TYR A O 1
ATOM 4376 N N . GLY A 1 547 ? -47.556 -25.078 15.540 1.00 52.66 547 GLY A N 1
ATOM 4377 C CA . GLY A 1 547 ? -47.610 -25.402 16.952 1.00 52.66 547 GLY A CA 1
ATOM 4378 C C . GLY A 1 547 ? -49.021 -25.808 17.376 1.00 52.66 547 GLY A C 1
ATOM 4379 O O . GLY A 1 547 ? -49.854 -25.027 17.791 1.00 52.66 547 GLY A O 1
ATOM 4380 N N . ALA A 1 548 ? -49.312 -27.082 17.403 1.00 49.81 548 ALA A N 1
ATOM 4381 C CA . ALA A 1 548 ? -50.240 -27.528 18.421 1.00 49.81 548 ALA A CA 1
ATOM 4382 C C . ALA A 1 548 ? -49.465 -28.555 19.214 1.00 49.81 548 ALA A C 1
ATOM 4384 O O . ALA A 1 548 ? -48.836 -29.430 18.625 1.00 49.81 548 ALA A O 1
ATOM 4385 N N . ASN A 1 549 ? -49.443 -28.402 20.539 1.00 53.56 549 ASN A N 1
ATOM 4386 C CA . ASN A 1 549 ? -48.801 -29.328 21.469 1.00 53.56 549 ASN A CA 1
ATOM 4387 C C . ASN A 1 549 ? -49.596 -30.652 21.499 1.00 53.56 549 ASN A C 1
ATOM 4389 O O . ASN A 1 549 ? -50.130 -31.073 22.521 1.00 53.56 549 ASN A O 1
ATOM 4393 N N . ILE A 1 550 ? -49.797 -31.247 20.323 1.00 61.47 550 ILE A N 1
ATOM 4394 C CA . ILE A 1 550 ? -50.612 -32.422 20.087 1.00 61.47 550 ILE A CA 1
ATOM 4395 C C . ILE A 1 550 ? -49.638 -33.573 19.945 1.00 61.47 550 ILE A C 1
ATOM 4397 O O . ILE A 1 550 ? -48.954 -33.725 18.936 1.00 61.47 550 ILE A O 1
ATOM 4401 N N . TRP A 1 551 ? -49.620 -34.402 20.981 1.00 63.28 551 TRP A N 1
ATOM 4402 C CA . TRP A 1 551 ? -48.710 -35.524 21.209 1.00 63.28 551 TRP A CA 1
ATOM 4403 C C . TRP A 1 551 ? -48.809 -36.684 20.183 1.00 63.28 551 TRP A C 1
ATOM 4405 O O . TRP A 1 551 ? -48.434 -37.815 20.475 1.00 63.28 551 TRP A O 1
ATOM 4415 N N . GLY A 1 552 ? -49.307 -36.439 18.973 1.00 63.81 552 GLY A N 1
ATOM 4416 C CA . GLY A 1 552 ? -49.499 -37.450 17.931 1.00 63.81 552 GLY A CA 1
ATOM 4417 C C . GLY A 1 552 ? -49.192 -36.984 16.510 1.00 63.81 552 GLY A C 1
ATOM 4418 O O . GLY A 1 552 ? -49.408 -37.763 15.588 1.00 63.81 552 GLY A O 1
ATOM 4419 N N . TYR A 1 553 ? -48.706 -35.752 16.321 1.00 71.81 553 TYR A N 1
ATOM 4420 C CA . TYR A 1 553 ? -48.344 -35.235 15.002 1.00 71.81 553 TYR A CA 1
ATOM 4421 C C . TYR A 1 553 ? -46.838 -34.972 14.915 1.00 71.81 553 TYR A C 1
ATOM 4423 O O . TYR A 1 553 ? -46.243 -34.508 15.892 1.00 71.81 553 TYR A O 1
ATOM 4431 N N . PRO A 1 554 ? -46.215 -35.258 13.763 1.00 74.44 554 PRO A N 1
ATOM 4432 C CA . PRO A 1 554 ? -44.839 -34.862 13.519 1.00 74.44 554 PRO A CA 1
ATOM 4433 C C . PRO A 1 554 ? -44.713 -33.336 13.497 1.00 74.44 554 PRO A C 1
ATOM 4435 O O . PRO A 1 554 ? -45.585 -32.653 12.958 1.00 74.44 554 PRO A O 1
ATOM 4438 N N . SER A 1 555 ? -43.643 -32.793 14.070 1.00 75.56 555 SER A N 1
ATOM 4439 C CA . SER A 1 555 ? -43.495 -31.341 14.229 1.00 75.56 555 SER A CA 1
ATOM 4440 C C . SER A 1 555 ? -42.046 -30.941 14.478 1.00 75.56 555 SER A C 1
ATOM 4442 O O . SER A 1 555 ? -41.339 -31.660 15.184 1.00 75.56 555 SER A O 1
ATOM 4444 N N . PHE A 1 556 ? -41.653 -29.760 14.001 1.00 80.62 556 PHE A N 1
ATOM 4445 C CA . PHE A 1 556 ? -40.407 -29.084 14.360 1.00 80.62 556 PHE A CA 1
ATOM 4446 C C . PHE A 1 556 ? -40.721 -27.656 14.824 1.00 80.62 556 PHE A C 1
ATOM 4448 O O . PHE A 1 556 ? -41.430 -26.931 14.127 1.00 80.62 556 PHE A O 1
ATOM 4455 N N . ARG A 1 557 ? -40.250 -27.266 16.013 1.00 80.12 557 ARG A N 1
ATOM 4456 C CA . ARG A 1 557 ? -40.578 -25.976 16.635 1.00 80.12 557 ARG A CA 1
ATOM 4457 C C . ARG A 1 557 ? -39.428 -25.466 17.514 1.00 80.12 557 ARG A C 1
ATOM 4459 O O . ARG A 1 557 ? -39.312 -25.900 18.662 1.00 80.12 557 ARG A O 1
ATOM 4466 N N . PRO A 1 558 ? -38.608 -24.529 17.021 1.00 85.06 558 PRO A N 1
ATOM 4467 C CA . PRO A 1 558 ? -37.847 -23.617 17.865 1.00 85.06 558 PRO A CA 1
ATOM 4468 C C . PRO A 1 558 ? -38.787 -22.688 18.644 1.00 85.06 558 PRO A C 1
ATOM 4470 O O . PRO A 1 558 ? -39.824 -22.298 18.126 1.00 85.06 558 PRO A O 1
ATOM 4473 N N . TYR A 1 559 ? -38.486 -22.361 19.895 1.00 85.06 559 TYR A N 1
ATOM 4474 C CA . TYR A 1 559 ? -39.246 -21.379 20.676 1.00 85.06 559 TYR A CA 1
ATOM 4475 C C . TYR A 1 559 ? -38.419 -20.843 21.846 1.00 85.06 559 TYR A C 1
ATOM 4477 O O . TYR A 1 559 ? -37.491 -21.503 22.313 1.00 85.06 559 TYR A O 1
ATOM 4485 N N . LEU A 1 560 ? -38.771 -19.659 22.349 1.00 89.31 560 LEU A N 1
ATOM 4486 C CA . LEU A 1 560 ? -38.158 -19.083 23.549 1.00 89.31 560 LEU A CA 1
ATOM 4487 C C . LEU A 1 560 ? -39.106 -19.237 24.738 1.00 89.31 560 LEU A C 1
ATOM 4489 O O . LEU A 1 560 ? -40.277 -18.888 24.646 1.00 89.31 560 LEU A O 1
ATOM 4493 N N . HIS A 1 561 ? -38.605 -19.713 25.869 1.00 90.81 561 HIS A N 1
ATOM 4494 C CA . HIS A 1 561 ? -39.301 -19.651 27.152 1.00 90.81 561 HIS A CA 1
ATOM 4495 C C . HIS A 1 561 ? -38.585 -18.656 28.052 1.00 90.81 561 HIS A C 1
ATOM 4497 O O . HIS A 1 561 ? -37.359 -18.708 28.152 1.00 90.81 561 HIS A O 1
ATOM 4503 N N . TYR A 1 562 ? -39.313 -17.780 28.730 1.00 92.31 562 TYR A N 1
ATOM 4504 C CA . TYR A 1 562 ? -38.706 -16.737 29.548 1.00 92.31 562 TYR A CA 1
ATOM 4505 C C . TYR A 1 562 ? -39.537 -16.433 30.797 1.00 92.31 562 TYR A C 1
ATOM 4507 O O . TYR A 1 562 ? -40.721 -16.747 30.864 1.00 92.31 562 TYR A O 1
ATOM 4515 N N . VAL A 1 563 ? -38.887 -15.839 31.799 1.00 92.81 563 VAL A N 1
ATOM 4516 C CA . VAL A 1 563 ? -39.506 -15.418 33.060 1.00 92.81 563 VAL A CA 1
ATOM 4517 C C . VAL A 1 563 ? -39.319 -13.923 33.227 1.00 92.81 563 VAL A C 1
ATOM 4519 O O . VAL A 1 563 ? -38.213 -13.475 33.546 1.00 92.81 563 VAL A O 1
ATOM 4522 N N . THR A 1 564 ? -40.401 -13.168 33.056 1.00 93.19 564 THR A N 1
ATOM 4523 C CA . THR A 1 564 ? -40.422 -11.715 33.271 1.00 93.19 564 THR A CA 1
ATOM 4524 C C . THR A 1 564 ? -41.192 -11.405 34.543 1.00 93.19 564 THR A C 1
ATOM 4526 O O . THR A 1 564 ? -42.326 -11.847 34.704 1.00 93.19 564 THR A O 1
ATOM 4529 N N . ASP A 1 565 ? -40.572 -10.668 35.464 1.00 89.94 565 ASP A N 1
ATOM 4530 C CA . ASP A 1 565 ? -41.176 -10.243 36.736 1.00 89.94 565 ASP A CA 1
ATOM 4531 C C . ASP A 1 565 ? -41.823 -11.399 37.535 1.00 89.94 565 ASP A C 1
ATOM 4533 O O . ASP A 1 565 ? -42.840 -11.242 38.211 1.00 89.94 565 ASP A O 1
ATOM 4537 N N . GLY A 1 566 ? -41.220 -12.592 37.454 1.00 87.06 566 GLY A N 1
ATOM 4538 C CA . GLY A 1 566 ? -41.683 -13.804 38.137 1.00 87.06 566 GLY A CA 1
ATOM 4539 C C . GLY A 1 566 ? -42.838 -14.545 37.452 1.00 87.06 566 GLY A C 1
ATOM 4540 O O . GLY A 1 566 ? -43.362 -15.494 38.034 1.00 87.06 566 GLY A O 1
ATOM 4541 N N . VAL A 1 567 ? -43.232 -14.140 36.242 1.00 90.62 567 VAL A N 1
ATOM 4542 C CA . VAL A 1 567 ? -44.249 -14.812 35.422 1.00 90.62 567 VAL A CA 1
ATOM 4543 C C . VAL A 1 567 ? -43.567 -15.587 34.293 1.00 90.62 567 VAL A C 1
ATOM 4545 O O . VAL A 1 567 ? -42.818 -15.000 33.513 1.00 90.62 567 VAL A O 1
ATOM 4548 N N . ASP A 1 568 ? -43.826 -16.896 34.214 1.00 91.88 568 ASP A N 1
ATOM 4549 C CA . ASP A 1 568 ? -43.404 -17.755 33.098 1.00 91.88 568 ASP A CA 1
ATOM 4550 C C . ASP A 1 568 ? -44.245 -17.460 31.840 1.00 91.88 568 ASP A C 1
ATOM 4552 O O . ASP A 1 568 ? -45.477 -17.463 31.898 1.00 91.88 568 ASP A O 1
ATOM 4556 N N . ASP A 1 569 ? -43.585 -17.253 30.700 1.00 89.31 569 ASP A N 1
ATOM 4557 C CA . ASP A 1 569 ? -44.191 -17.067 29.376 1.00 89.31 569 ASP A CA 1
ATOM 4558 C C . ASP A 1 569 ? -43.386 -17.816 28.290 1.00 89.31 569 ASP A C 1
ATOM 4560 O O . ASP A 1 569 ? -42.207 -18.147 28.454 1.00 89.31 569 ASP A O 1
ATOM 4564 N N . GLU A 1 570 ? -44.016 -18.061 27.135 1.00 87.88 570 GLU A N 1
ATOM 4565 C CA . GLU A 1 570 ? -43.368 -18.685 25.976 1.00 87.88 570 GLU A CA 1
ATOM 4566 C C . GLU A 1 570 ? -43.707 -18.011 24.636 1.00 87.88 570 GLU A C 1
ATOM 4568 O O . GLU A 1 570 ? -44.862 -17.736 24.315 1.00 87.88 570 GLU A O 1
ATOM 4573 N N . LEU A 1 571 ? -42.678 -17.813 23.808 1.00 86.00 571 LEU A N 1
ATOM 4574 C CA . LEU A 1 571 ? -42.762 -17.342 22.427 1.00 86.00 571 LEU A CA 1
ATOM 4575 C C . LEU A 1 571 ? -42.751 -18.536 21.483 1.00 86.00 571 LEU A C 1
ATOM 4577 O O . LEU A 1 571 ? -41.725 -18.997 20.992 1.00 86.00 571 LEU A O 1
ATOM 4581 N N . THR A 1 572 ? -43.946 -19.052 21.266 1.00 74.75 572 THR A N 1
ATOM 4582 C CA . THR A 1 572 ? -44.249 -20.290 20.544 1.00 74.75 572 THR A CA 1
ATOM 4583 C C . THR A 1 572 ? -44.268 -20.128 19.012 1.00 74.75 572 THR A C 1
ATOM 4585 O O . THR A 1 572 ? -44.327 -21.117 18.282 1.00 74.75 572 THR A O 1
ATOM 4588 N N . TRP A 1 573 ? -44.326 -18.862 18.591 1.00 69.50 573 TRP A N 1
ATOM 4589 C CA . TRP A 1 573 ? -44.719 -18.274 17.305 1.00 69.50 573 TRP A CA 1
ATOM 4590 C C . TRP A 1 573 ? -43.648 -17.620 16.446 1.00 69.50 573 TRP A C 1
ATOM 4592 O O . TRP A 1 573 ? -43.226 -16.547 16.869 1.00 69.50 573 TRP A O 1
ATOM 4602 N N . ILE A 1 574 ? -43.285 -18.103 15.252 1.00 69.00 574 ILE A N 1
ATOM 4603 C CA . ILE A 1 574 ? -42.622 -17.194 14.290 1.00 69.00 574 ILE A CA 1
ATOM 4604 C C . ILE A 1 574 ? -43.680 -16.211 13.771 1.00 69.00 574 ILE A C 1
ATOM 4606 O O . ILE A 1 574 ? -44.737 -16.638 13.303 1.00 69.00 574 ILE A O 1
ATOM 4610 N N . LYS A 1 575 ? -43.419 -14.904 13.878 1.00 63.94 575 LYS A N 1
ATOM 4611 C CA . LYS A 1 575 ? -44.391 -13.846 13.559 1.00 63.94 575 LYS A CA 1
ATOM 4612 C C . LYS A 1 575 ? -44.336 -13.410 12.089 1.00 63.94 575 LYS A C 1
ATOM 4614 O O . LYS A 1 575 ? -45.367 -13.039 11.532 1.00 63.94 575 LYS A O 1
ATOM 4619 N N . GLY A 1 576 ? -43.161 -13.470 11.457 1.00 61.34 576 GLY A N 1
ATOM 4620 C CA . GLY A 1 576 ? -42.944 -13.091 10.057 1.00 61.34 576 GLY A CA 1
ATOM 4621 C C . GLY A 1 576 ? -41.463 -13.067 9.658 1.00 61.34 576 GLY A C 1
ATOM 4622 O O . GLY A 1 576 ? -40.604 -13.445 10.454 1.00 61.34 576 GLY A O 1
ATOM 4623 N N . VAL A 1 577 ? -41.192 -12.621 8.425 1.00 56.06 577 VAL A N 1
ATOM 4624 C CA . VAL A 1 577 ? -39.846 -12.354 7.883 1.00 56.06 577 VAL A CA 1
ATOM 4625 C C . VAL A 1 577 ? -39.615 -10.838 7.886 1.00 56.06 577 VAL A C 1
ATOM 4627 O O . VAL A 1 577 ? -40.459 -10.113 7.359 1.00 56.06 577 VAL A O 1
ATOM 4630 N N . GLY A 1 578 ? -38.506 -10.370 8.468 1.00 52.75 578 GLY A N 1
ATOM 4631 C CA . GLY A 1 578 ? -38.149 -8.946 8.579 1.00 52.75 578 GLY A CA 1
ATOM 4632 C C . GLY A 1 578 ? -38.189 -8.434 10.017 1.00 52.75 578 GLY A C 1
ATOM 4633 O O . GLY A 1 578 ? -39.270 -8.307 10.581 1.00 52.75 578 GLY A O 1
ATOM 4634 N N . SER A 1 579 ? -37.023 -8.165 10.606 1.00 56.91 579 SER A N 1
ATOM 4635 C CA . SER A 1 579 ? -36.878 -7.566 11.942 1.00 56.91 579 SER A CA 1
ATOM 4636 C C . SER A 1 579 ? -36.943 -6.025 11.890 1.00 56.91 579 SER A C 1
ATOM 4638 O O . SER A 1 579 ? -36.709 -5.424 10.844 1.00 56.91 579 SER A O 1
ATOM 4640 N N . GLU A 1 580 ? -37.230 -5.361 13.019 1.00 51.66 580 GLU A N 1
ATOM 4641 C CA . GLU A 1 580 ? -37.032 -3.903 13.153 1.00 51.66 580 GLU A CA 1
ATOM 4642 C C . GLU A 1 580 ? -35.538 -3.512 13.226 1.00 51.66 580 GLU A C 1
ATOM 4644 O O . GLU A 1 580 ? -35.230 -2.329 13.135 1.00 51.66 580 GLU A O 1
ATOM 4649 N N . VAL A 1 581 ? -34.620 -4.483 13.353 1.00 56.12 581 VAL A N 1
ATOM 4650 C CA . VAL A 1 581 ? -33.155 -4.311 13.230 1.00 56.12 581 VAL A CA 1
ATOM 4651 C C . VAL A 1 581 ? -32.624 -4.790 11.865 1.00 56.12 581 VAL A C 1
ATOM 4653 O O . VAL A 1 581 ? -31.614 -5.480 11.766 1.00 56.12 581 VAL A O 1
ATOM 4656 N N . GLY A 1 582 ? -33.345 -4.449 10.790 1.00 49.78 582 GLY A N 1
ATOM 4657 C CA . GLY A 1 582 ? -32.769 -4.271 9.448 1.00 49.78 582 GLY A CA 1
ATOM 4658 C C . GLY A 1 582 ? -32.747 -5.463 8.481 1.00 49.78 582 GLY A C 1
ATOM 4659 O O . GLY A 1 582 ? -32.758 -5.227 7.275 1.00 49.78 582 GLY A O 1
ATOM 4660 N N . GLU A 1 583 ? -32.782 -6.724 8.930 1.00 52.72 583 GLU A N 1
ATOM 4661 C CA . GLU A 1 583 ? -32.688 -7.876 8.007 1.00 52.72 583 GLU A CA 1
ATOM 4662 C C . GLU A 1 583 ? -33.966 -8.722 7.878 1.00 52.72 583 GLU A C 1
ATOM 4664 O O . GLU A 1 583 ? -34.772 -8.866 8.803 1.00 52.72 583 GLU A O 1
ATOM 4669 N N . SER A 1 584 ? -34.134 -9.339 6.702 1.00 53.25 584 SER A N 1
ATOM 4670 C CA . SER A 1 584 ? -35.205 -10.282 6.358 1.00 53.25 584 SER A CA 1
ATOM 4671 C C . SER A 1 584 ? -34.989 -11.666 6.988 1.00 53.25 584 SER A C 1
ATOM 4673 O O . SER A 1 584 ? -34.835 -12.660 6.283 1.00 53.25 584 SER A O 1
ATOM 4675 N N . THR A 1 585 ? -34.981 -11.732 8.319 1.00 56.03 585 THR A N 1
ATOM 4676 C CA . THR A 1 585 ? -34.866 -12.971 9.110 1.00 56.03 585 THR A CA 1
ATOM 4677 C C . THR A 1 585 ? -36.213 -13.378 9.722 1.00 56.03 585 THR A C 1
ATOM 4679 O O . THR A 1 585 ? -37.135 -12.561 9.834 1.00 56.03 585 THR A O 1
ATOM 4682 N N . GLY A 1 586 ? -36.369 -14.653 10.094 1.00 58.25 586 GLY A N 1
ATOM 4683 C CA . GLY A 1 586 ? -37.551 -15.138 10.809 1.00 58.25 586 GLY A CA 1
ATOM 4684 C C . GLY A 1 586 ? -37.485 -14.746 12.286 1.00 58.25 586 GLY A C 1
ATOM 4685 O O . GLY A 1 586 ? -36.678 -15.304 13.030 1.00 58.25 586 GLY A O 1
ATOM 4686 N N . HIS A 1 587 ? -38.336 -13.816 12.731 1.00 66.75 587 HIS A N 1
ATOM 4687 C CA . HIS A 1 587 ? -38.347 -13.344 14.123 1.00 66.75 587 HIS A CA 1
ATOM 4688 C C . HIS A 1 587 ? -39.634 -13.737 14.869 1.00 66.75 587 HIS A C 1
ATOM 4690 O O . HIS A 1 587 ? -40.717 -13.896 14.289 1.00 66.75 587 HIS A O 1
ATOM 4696 N N . TYR A 1 588 ? -39.506 -13.923 16.184 1.00 72.94 588 TYR A N 1
ATOM 4697 C CA . TYR A 1 588 ? -40.614 -14.199 17.103 1.00 72.94 588 TYR A CA 1
ATOM 4698 C C . TYR A 1 588 ? -41.202 -12.886 17.632 1.00 72.94 588 TYR A C 1
ATOM 4700 O O . TYR A 1 588 ? -40.573 -11.834 17.552 1.00 72.94 588 TYR A O 1
ATOM 4708 N N . GLU A 1 589 ? -42.409 -12.922 18.208 1.00 77.75 589 GLU A N 1
ATOM 4709 C CA . GLU A 1 589 ? -42.877 -11.783 19.011 1.00 77.75 589 GLU A CA 1
ATOM 4710 C C . GLU A 1 589 ? -41.861 -11.457 20.106 1.00 77.75 589 GLU A C 1
ATOM 4712 O O . GLU A 1 589 ? -41.333 -12.363 20.737 1.00 77.75 589 GLU A O 1
ATOM 4717 N N . ARG A 1 590 ? -41.579 -10.174 20.340 1.00 85.38 590 ARG A N 1
ATOM 4718 C CA . ARG A 1 590 ? -40.682 -9.782 21.428 1.00 85.38 590 ARG A CA 1
ATOM 4719 C C . ARG A 1 590 ? -41.272 -10.171 22.783 1.00 85.38 590 ARG A C 1
ATOM 4721 O O . ARG A 1 590 ? -42.493 -10.231 22.946 1.00 85.38 590 ARG A O 1
ATOM 4728 N N . THR A 1 591 ? -40.409 -10.411 23.765 1.00 88.06 591 THR A N 1
ATOM 4729 C CA . THR A 1 591 ? -40.856 -10.705 25.134 1.00 88.06 591 THR A CA 1
ATOM 4730 C C . THR A 1 591 ? -41.617 -9.517 25.738 1.00 88.06 591 THR A C 1
ATOM 4732 O O . THR A 1 591 ? -41.587 -8.396 25.234 1.00 88.06 591 THR A O 1
ATOM 4735 N N . LYS A 1 592 ? -42.285 -9.715 26.875 1.00 88.56 592 LYS A N 1
ATOM 4736 C CA . LYS A 1 592 ? -42.776 -8.572 27.664 1.00 88.56 592 LYS A CA 1
ATOM 4737 C C . LYS A 1 592 ? -41.589 -7.778 28.221 1.00 88.56 592 LYS A C 1
ATOM 4739 O O . LYS A 1 592 ? -40.616 -8.384 28.676 1.00 88.56 592 LYS A O 1
ATOM 4744 N N . SER A 1 593 ? -41.695 -6.449 28.218 1.00 86.38 593 SER A N 1
ATOM 4745 C CA . SER A 1 593 ? -40.799 -5.573 28.983 1.00 86.38 593 SER A CA 1
ATOM 4746 C C . SER A 1 593 ? -40.917 -5.883 30.477 1.00 86.38 593 SER A C 1
ATOM 4748 O O . SER A 1 593 ? -42.008 -6.206 30.951 1.00 86.38 593 SER A O 1
ATOM 4750 N N . GLY A 1 594 ? -39.818 -5.760 31.213 1.00 87.00 594 GLY A N 1
ATOM 4751 C CA . GLY A 1 594 ? -39.741 -6.076 32.640 1.00 87.00 594 GLY A CA 1
ATOM 4752 C C . GLY A 1 594 ? -38.434 -6.779 33.004 1.00 87.00 594 GLY A C 1
ATOM 4753 O O . GLY A 1 594 ? -37.530 -6.914 32.179 1.00 87.00 594 GLY A O 1
ATOM 4754 N N . THR A 1 595 ? -38.315 -7.242 34.247 1.00 90.56 595 THR A N 1
ATOM 4755 C CA . THR A 1 595 ? -37.094 -7.905 34.729 1.00 90.56 595 THR A CA 1
ATOM 4756 C C . THR A 1 595 ? -37.063 -9.351 34.256 1.00 90.56 595 THR A C 1
ATOM 4758 O O . THR A 1 595 ? -37.756 -10.211 34.809 1.00 90.56 595 THR A O 1
ATOM 4761 N N . ILE A 1 596 ? -36.244 -9.637 33.244 1.00 90.75 596 ILE A N 1
ATOM 4762 C CA . ILE A 1 596 ? -36.084 -10.993 32.713 1.00 90.75 596 ILE A CA 1
ATOM 4763 C C . ILE A 1 596 ? -35.030 -11.729 33.532 1.00 90.75 596 ILE A C 1
ATOM 4765 O O . ILE A 1 596 ? -33.833 -11.482 33.428 1.00 90.75 596 ILE A O 1
ATOM 4769 N N . THR A 1 597 ? -35.503 -12.645 34.371 1.00 89.75 597 THR A N 1
ATOM 4770 C CA . THR A 1 597 ? -34.663 -13.411 35.311 1.00 89.75 597 THR A CA 1
ATOM 4771 C C . THR A 1 597 ? -34.230 -14.763 34.752 1.00 89.75 597 THR A C 1
ATOM 4773 O O . THR A 1 597 ? -33.273 -15.370 35.235 1.00 89.75 597 THR A O 1
ATOM 4776 N N . SER A 1 598 ? -34.919 -15.248 33.716 1.00 89.25 598 SER A N 1
ATOM 4777 C CA . SER A 1 598 ? -34.508 -16.426 32.964 1.00 89.25 598 SER A CA 1
ATOM 4778 C C . SER A 1 598 ? -35.024 -16.385 31.530 1.00 89.25 598 SER A C 1
ATOM 4780 O O . SER A 1 598 ? -36.118 -15.894 31.275 1.00 89.25 598 SER A O 1
ATOM 4782 N N . ALA A 1 599 ? -34.242 -16.938 30.607 1.00 90.62 599 ALA A N 1
ATOM 4783 C CA . ALA A 1 599 ? -34.610 -17.156 29.219 1.00 90.62 599 ALA A CA 1
ATOM 4784 C C . ALA A 1 599 ? -33.900 -18.411 28.708 1.00 90.62 599 ALA A C 1
ATOM 4786 O O . ALA A 1 599 ? -32.694 -18.599 28.909 1.00 90.62 599 ALA A O 1
ATOM 4787 N N . ARG A 1 600 ? -34.661 -19.283 28.057 1.00 89.12 600 ARG A N 1
ATOM 4788 C CA . ARG A 1 600 ? -34.210 -20.565 27.532 1.00 89.12 600 ARG A CA 1
ATOM 4789 C C . ARG A 1 600 ? -34.710 -20.734 26.112 1.00 89.12 600 ARG A C 1
ATOM 4791 O O . ARG A 1 600 ? -35.908 -20.610 25.864 1.00 89.12 600 ARG A O 1
ATOM 4798 N N . ILE A 1 601 ? -33.799 -21.069 25.212 1.00 89.81 601 ILE A N 1
ATOM 4799 C CA . ILE A 1 601 ? -34.140 -21.422 23.838 1.00 89.81 601 ILE A CA 1
ATOM 4800 C C . ILE A 1 601 ? -34.402 -22.927 23.801 1.00 89.81 601 ILE A C 1
ATOM 48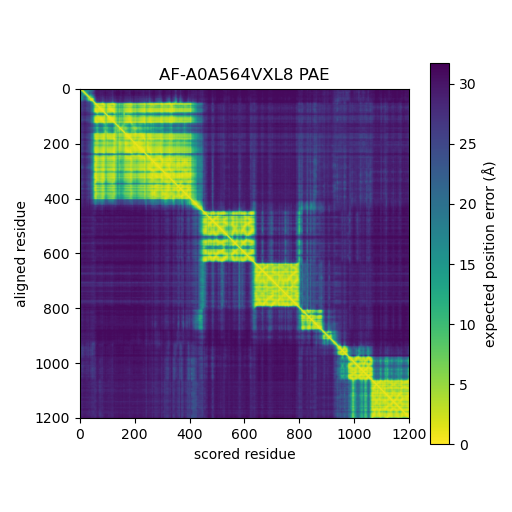02 O O . ILE A 1 601 ? -33.605 -23.715 24.318 1.00 89.81 601 ILE A O 1
ATOM 4806 N N . TYR A 1 602 ? -35.531 -23.307 23.215 1.00 88.44 602 TYR A N 1
ATOM 4807 C CA . TYR A 1 602 ? -35.951 -24.682 22.993 1.00 88.44 602 TYR A CA 1
ATOM 4808 C C . TYR A 1 602 ? -36.027 -24.988 21.502 1.00 88.44 602 TYR A C 1
ATOM 4810 O O . TYR A 1 602 ? -36.420 -24.134 20.711 1.00 88.44 602 TYR A O 1
ATOM 4818 N N . VAL A 1 603 ? -35.735 -26.233 21.137 1.00 89.00 603 VAL A N 1
ATOM 4819 C CA . VAL A 1 603 ? -36.015 -26.795 19.818 1.00 89.00 603 VAL A CA 1
ATOM 4820 C C . VAL A 1 603 ? -36.663 -28.164 19.987 1.00 89.00 603 VAL A C 1
ATOM 4822 O O . VAL A 1 603 ? -36.020 -29.151 20.353 1.00 89.00 603 VAL A O 1
ATOM 4825 N N . TRP A 1 604 ? -37.965 -28.207 19.718 1.00 86.50 604 TRP A N 1
ATOM 4826 C CA . TRP A 1 604 ? -38.772 -29.418 19.713 1.00 86.50 604 TRP A CA 1
ATOM 4827 C C . TRP A 1 604 ? -38.741 -30.077 18.337 1.00 86.50 604 TRP A C 1
ATOM 4829 O O . TRP A 1 604 ? -38.978 -29.412 17.329 1.00 86.50 604 TRP A O 1
ATOM 4839 N N . ALA A 1 605 ? -38.526 -31.389 18.298 1.00 85.31 605 ALA A N 1
ATOM 4840 C CA . ALA A 1 605 ? -38.663 -32.190 17.089 1.00 85.31 605 ALA A CA 1
ATOM 4841 C C . ALA A 1 605 ? -39.363 -33.515 17.392 1.00 85.31 605 ALA A C 1
ATOM 4843 O O . ALA A 1 605 ? -39.105 -34.140 18.423 1.00 85.31 605 ALA A O 1
ATOM 4844 N N . ARG A 1 606 ? -40.242 -33.954 16.488 1.00 82.62 606 ARG A N 1
ATOM 4845 C CA . ARG A 1 606 ? -40.962 -35.226 16.589 1.00 82.62 606 ARG A CA 1
ATOM 4846 C C . ARG A 1 606 ? -41.290 -35.814 15.220 1.00 82.62 606 ARG A C 1
ATOM 4848 O O . ARG A 1 606 ? -41.728 -35.087 14.331 1.00 82.62 606 ARG A O 1
ATOM 4855 N N . SER A 1 607 ? -41.157 -37.132 15.108 1.00 82.19 607 SER A N 1
ATOM 4856 C CA . SER A 1 607 ? -41.552 -37.943 13.959 1.00 82.19 607 SER A CA 1
ATOM 4857 C C . SER A 1 607 ? -42.965 -38.563 14.116 1.00 82.19 607 SER A C 1
ATOM 4859 O O . SER A 1 607 ? -43.574 -38.472 15.187 1.00 82.19 607 SER A O 1
ATOM 4861 N N . PRO A 1 608 ? -43.525 -39.215 13.075 1.00 75.25 608 PRO A N 1
ATOM 4862 C CA . PRO A 1 608 ? -44.847 -39.852 13.112 1.00 75.25 608 PRO A CA 1
ATOM 4863 C C . PRO A 1 608 ? -44.965 -41.073 14.031 1.00 75.25 608 PRO A C 1
ATOM 4865 O O . PRO A 1 608 ? -46.077 -41.560 14.235 1.00 75.25 608 PRO A O 1
ATOM 4868 N N . GLY A 1 609 ? -43.856 -41.578 14.578 1.00 72.69 609 GLY A N 1
ATOM 4869 C CA . GLY A 1 609 ? -43.830 -42.711 15.503 1.00 72.69 609 GLY A CA 1
ATOM 4870 C C . GLY A 1 609 ? -42.632 -43.640 15.292 1.00 72.69 609 GLY A C 1
ATOM 4871 O O . GLY A 1 609 ? -41.865 -43.480 14.346 1.00 72.69 609 GLY A O 1
ATOM 4872 N N . SER A 1 610 ? -42.505 -44.659 16.146 1.00 74.81 610 SER A N 1
ATOM 4873 C CA . SER A 1 610 ? -41.371 -45.611 16.182 1.00 74.81 610 SER A CA 1
ATOM 4874 C C . SER A 1 610 ? -40.990 -46.328 14.869 1.00 74.81 610 SER A C 1
ATOM 4876 O O . SER A 1 610 ? -39.906 -46.900 14.791 1.00 74.81 610 SER A O 1
ATOM 4878 N N . SER A 1 611 ? -41.836 -46.314 13.831 1.00 71.75 611 SER A N 1
ATOM 4879 C CA . SER A 1 611 ? -41.534 -46.894 12.511 1.00 71.75 611 SER A CA 1
ATOM 4880 C C . SER A 1 611 ? -40.844 -45.932 11.535 1.00 71.75 611 SER A C 1
ATOM 4882 O O . SER A 1 611 ? -40.447 -46.359 10.455 1.00 71.75 611 SER A O 1
ATOM 4884 N N . GLN A 1 612 ? -40.754 -44.643 11.868 1.00 75.50 612 GLN A N 1
ATOM 4885 C CA . GLN A 1 612 ? -40.192 -43.581 11.030 1.00 75.50 612 GLN A CA 1
ATOM 4886 C C . GLN A 1 612 ? -39.488 -42.575 11.949 1.00 75.50 612 GLN A C 1
ATOM 4888 O O . GLN A 1 612 ? -40.154 -41.776 12.598 1.00 75.50 612 GLN A O 1
ATOM 4893 N N . LEU A 1 613 ? -38.161 -42.649 12.062 1.00 86.12 613 LEU A N 1
ATOM 4894 C CA . LEU A 1 613 ? -37.363 -41.897 13.043 1.00 86.12 613 LEU A CA 1
ATOM 4895 C C . LEU A 1 613 ? -36.625 -40.722 12.388 1.00 86.12 613 LEU A C 1
ATOM 4897 O O . LEU A 1 613 ? -36.360 -40.751 11.189 1.00 86.12 613 LEU A O 1
ATOM 4901 N N . LEU A 1 614 ? -36.284 -39.701 13.176 1.00 85.38 614 LEU A N 1
ATOM 4902 C CA . LEU A 1 614 ? -35.408 -38.604 12.763 1.00 85.38 614 LEU A CA 1
ATOM 4903 C C . LEU A 1 614 ? -33.950 -39.076 12.786 1.00 85.38 614 LEU A C 1
ATOM 4905 O O . LEU A 1 614 ? -33.450 -39.518 13.827 1.00 85.38 614 LEU A O 1
ATOM 4909 N N . ASN A 1 615 ? -33.280 -38.941 11.647 1.00 86.19 615 ASN A N 1
ATOM 4910 C CA . ASN A 1 615 ? -31.870 -39.238 11.443 1.00 86.19 615 ASN A CA 1
ATOM 4911 C C . ASN A 1 615 ? -31.227 -38.138 10.584 1.00 86.19 615 ASN A C 1
ATOM 4913 O O . ASN A 1 615 ? -31.618 -37.922 9.443 1.00 86.19 615 ASN A O 1
ATOM 4917 N N . GLY A 1 616 ? -30.247 -37.427 11.137 1.00 87.06 616 GLY A N 1
ATOM 4918 C CA . GLY A 1 616 ? -29.543 -36.330 10.464 1.00 87.06 616 GLY A CA 1
ATOM 4919 C C . GLY A 1 616 ? -29.532 -35.041 11.276 1.00 87.06 616 GLY A C 1
ATOM 4920 O O . GLY A 1 616 ? -29.783 -35.066 12.478 1.00 87.06 616 GLY A O 1
ATOM 4921 N N . THR A 1 617 ? -29.202 -33.921 10.646 1.00 90.25 617 THR A N 1
ATOM 4922 C CA . THR A 1 617 ? -28.909 -32.650 11.315 1.00 90.25 617 THR A CA 1
ATOM 4923 C C . THR A 1 617 ? -29.884 -31.556 10.901 1.00 90.25 617 THR A C 1
ATOM 4925 O O . THR A 1 617 ? -30.183 -31.385 9.722 1.00 90.25 617 THR A O 1
ATOM 4928 N N . VAL A 1 618 ? -30.350 -30.780 11.877 1.00 87.81 618 VAL A N 1
ATOM 4929 C CA . VAL A 1 618 ? -31.118 -29.553 11.657 1.00 87.81 618 VAL A CA 1
ATOM 4930 C C . VAL A 1 618 ? -30.320 -28.357 12.161 1.00 87.81 618 VAL A C 1
ATOM 4932 O O . VAL A 1 618 ? -29.877 -28.368 13.309 1.00 87.81 618 VAL A O 1
ATOM 4935 N N . THR A 1 619 ? -30.164 -27.330 11.327 1.00 90.25 619 THR A N 1
ATOM 4936 C CA . THR A 1 619 ? -29.382 -26.125 11.639 1.00 90.25 619 THR A CA 1
ATOM 4937 C C . THR A 1 619 ? -30.265 -24.882 11.629 1.00 90.25 619 THR A C 1
ATOM 4939 O O . THR A 1 619 ? -30.893 -24.596 10.614 1.00 90.25 619 THR A O 1
ATOM 4942 N N . LEU A 1 620 ? -30.290 -24.124 12.730 1.00 87.56 620 LEU A N 1
ATOM 4943 C CA . LEU A 1 620 ? -30.798 -22.746 12.758 1.00 87.56 620 LEU A CA 1
ATOM 4944 C C . LEU A 1 620 ? -29.637 -21.798 12.440 1.00 87.56 620 LEU A C 1
ATOM 4946 O O . LEU A 1 620 ? -28.687 -21.737 13.223 1.00 87.56 620 LEU A O 1
ATOM 4950 N N . LYS A 1 621 ? -29.707 -21.089 11.311 1.00 86.56 621 LYS A N 1
ATOM 4951 C CA . LYS A 1 621 ? -28.661 -20.164 10.850 1.00 86.56 621 LYS A CA 1
ATOM 4952 C C . LYS A 1 621 ? -28.800 -18.786 11.495 1.00 86.56 621 LYS A C 1
ATOM 4954 O O . LYS A 1 621 ? -29.918 -18.308 11.660 1.00 86.56 621 LYS A O 1
ATOM 4959 N N . ASN A 1 622 ? -27.685 -18.142 11.833 1.00 85.69 622 ASN A N 1
ATOM 4960 C CA . ASN A 1 622 ? -27.628 -16.787 12.400 1.00 85.69 622 ASN A CA 1
ATOM 4961 C C . ASN A 1 622 ? -28.599 -16.576 13.581 1.00 85.69 622 ASN A C 1
ATOM 4963 O O . ASN A 1 622 ? -29.298 -15.569 13.672 1.00 85.69 622 ASN A O 1
ATOM 4967 N N . LEU A 1 623 ? -28.677 -17.562 14.471 1.00 87.44 623 LEU A N 1
ATOM 4968 C CA . LEU A 1 623 ? -29.434 -17.523 15.710 1.00 87.44 623 LEU A CA 1
ATOM 4969 C C . LEU A 1 623 ? -29.004 -16.334 16.576 1.00 87.44 623 LEU A C 1
ATOM 4971 O O . LEU A 1 623 ? -27.835 -16.204 16.955 1.00 87.44 623 LEU A O 1
ATOM 4975 N N . TYR A 1 624 ? -29.971 -15.516 16.975 1.00 86.94 624 TYR A N 1
ATOM 4976 C CA . TYR A 1 624 ? -29.737 -14.399 17.874 1.00 86.94 624 TYR A CA 1
ATOM 4977 C C . TYR A 1 624 ? -30.777 -14.323 18.991 1.00 86.94 624 TYR A C 1
ATOM 4979 O O . TYR A 1 624 ? -31.948 -14.671 18.826 1.00 86.94 624 TYR A O 1
ATOM 4987 N N . LEU A 1 625 ? -30.319 -13.861 20.152 1.00 88.88 625 LEU A N 1
ATOM 4988 C CA . LEU A 1 625 ? -31.163 -13.371 21.235 1.00 88.88 625 LEU A CA 1
ATOM 4989 C C . LEU A 1 625 ? -30.566 -12.049 21.705 1.00 88.88 625 LEU A C 1
ATOM 4991 O O . LEU A 1 625 ? -29.474 -12.060 22.261 1.00 88.88 625 LEU A O 1
ATOM 4995 N N . ILE A 1 626 ? -31.247 -10.934 21.481 1.00 88.06 626 ILE A N 1
ATOM 4996 C CA . ILE A 1 626 ? -30.708 -9.593 21.754 1.00 88.06 626 ILE A CA 1
ATOM 4997 C C . ILE A 1 626 ? -31.618 -8.821 22.703 1.00 88.06 626 ILE A C 1
ATOM 4999 O O . ILE A 1 626 ? -32.833 -9.035 22.724 1.00 88.06 626 ILE A O 1
ATOM 5003 N N . ASP A 1 627 ? -31.031 -7.923 23.489 1.00 88.12 627 ASP A N 1
ATOM 5004 C CA . ASP A 1 627 ? -31.772 -6.948 24.286 1.00 88.12 627 ASP A CA 1
ATOM 5005 C C . ASP A 1 627 ? -32.048 -5.712 23.432 1.00 88.12 627 ASP A C 1
ATOM 5007 O O . ASP A 1 627 ? -31.146 -4.938 23.121 1.00 88.12 627 ASP A O 1
ATOM 5011 N N . THR A 1 628 ? -33.309 -5.509 23.046 1.00 79.12 628 THR A N 1
ATOM 5012 C CA . THR A 1 628 ? -33.680 -4.407 22.140 1.00 79.12 628 THR A CA 1
ATOM 5013 C C . THR A 1 628 ? -33.426 -3.023 22.739 1.00 79.12 628 THR A C 1
ATOM 5015 O O . THR A 1 628 ? -33.384 -2.032 22.011 1.00 79.12 628 THR A O 1
ATOM 5018 N N . GLY A 1 629 ? -33.219 -2.937 24.055 1.00 72.19 629 GLY A N 1
ATOM 5019 C CA . GLY A 1 629 ? -32.856 -1.700 24.724 1.00 72.19 629 GLY A CA 1
ATOM 5020 C C . GLY A 1 629 ? -31.367 -1.372 24.710 1.00 72.19 629 GLY A C 1
ATOM 5021 O O . GLY A 1 629 ? -31.036 -0.238 25.057 1.00 72.19 629 GLY A O 1
ATOM 5022 N N . GLU A 1 630 ? -30.483 -2.296 24.317 1.00 67.56 630 GLU A N 1
ATOM 5023 C CA . GLU A 1 630 ? -29.021 -2.127 24.396 1.00 67.56 630 GLU A CA 1
ATOM 5024 C C . GLU A 1 630 ? -28.541 -0.863 23.665 1.00 67.56 630 GLU A C 1
ATOM 5026 O O . GLU A 1 630 ? -27.749 -0.099 24.214 1.00 67.56 630 GLU A O 1
ATOM 5031 N N . HIS A 1 631 ? -29.154 -0.570 22.514 1.00 54.75 631 HIS A N 1
ATOM 5032 C CA . HIS A 1 631 ? -28.903 0.627 21.702 1.00 54.75 631 HIS A CA 1
ATOM 5033 C C . HIS A 1 631 ? -30.064 1.636 21.731 1.00 54.75 631 HIS A C 1
ATOM 5035 O O . HIS A 1 631 ? -30.100 2.573 20.936 1.00 54.75 631 HIS A O 1
ATOM 5041 N N . SER A 1 632 ? -31.028 1.506 22.655 1.00 52.06 632 SER A N 1
ATOM 5042 C CA . SER A 1 632 ? -32.178 2.434 22.722 1.00 52.06 632 SER A CA 1
ATOM 5043 C C . SER A 1 632 ? -31.785 3.883 23.027 1.00 52.06 632 SER A C 1
ATOM 5045 O O . SER A 1 632 ? -32.555 4.809 22.779 1.00 52.06 632 SER A O 1
ATOM 5047 N N . ASP A 1 633 ? -30.574 4.086 23.543 1.00 44.06 633 ASP A N 1
ATOM 5048 C CA . ASP A 1 633 ? -29.987 5.398 23.787 1.00 44.06 633 ASP A CA 1
ATOM 5049 C C . ASP A 1 633 ? -29.299 6.005 22.551 1.00 44.06 633 ASP A C 1
ATOM 5051 O O . ASP A 1 633 ? -29.045 7.210 22.549 1.00 44.06 633 ASP A O 1
ATOM 5055 N N . GLU A 1 634 ? -29.009 5.196 21.526 1.00 42.66 634 GLU A N 1
ATOM 5056 C CA . GLU A 1 634 ? -28.259 5.573 20.317 1.00 42.66 634 GLU A CA 1
ATOM 5057 C C . GLU A 1 634 ? -29.170 6.036 19.166 1.00 42.66 634 GLU A C 1
ATOM 5059 O O . GLU A 1 634 ? -28.713 6.721 18.248 1.00 42.66 634 GLU A O 1
ATOM 5064 N N . ILE A 1 635 ? -30.478 5.767 19.260 1.00 42.34 635 ILE A N 1
ATOM 5065 C CA . ILE A 1 635 ? -31.513 6.291 18.362 1.00 42.34 635 ILE A CA 1
ATOM 5066 C C . ILE A 1 635 ? -32.194 7.496 19.040 1.00 42.34 635 ILE A C 1
ATOM 5068 O O . ILE A 1 635 ? -32.992 7.353 19.961 1.00 42.34 635 ILE A O 1
ATOM 5072 N N . SER A 1 636 ? -31.840 8.706 18.589 1.00 40.03 636 SER A N 1
ATOM 5073 C CA . SER A 1 636 ? -32.500 10.003 18.856 1.00 40.03 636 SER A CA 1
ATOM 5074 C C . SER A 1 636 ? -33.084 10.219 20.273 1.00 40.03 636 SER A C 1
ATOM 5076 O O . SER A 1 636 ? -34.284 10.051 20.505 1.00 40.03 636 SER A O 1
ATOM 5078 N N . LYS A 1 637 ? -32.284 10.724 21.223 1.00 39.88 637 LYS A N 1
ATOM 5079 C CA . LYS A 1 637 ? -32.831 11.341 22.448 1.00 39.88 637 LYS A CA 1
ATOM 5080 C C . LYS A 1 637 ? -33.127 12.822 22.206 1.00 39.88 637 LYS A C 1
ATOM 5082 O O . LYS A 1 637 ? -32.231 13.588 21.868 1.00 39.88 637 LYS A O 1
ATOM 5087 N N . LYS A 1 638 ? -34.366 13.254 22.464 1.00 42.22 638 LYS A N 1
ATOM 5088 C CA . LYS A 1 638 ? -34.726 14.683 22.494 1.00 42.22 638 LYS A CA 1
ATOM 5089 C C . LYS A 1 638 ? -33.950 15.378 23.612 1.00 42.22 638 LYS A C 1
ATOM 5091 O O . LYS A 1 638 ? -34.182 15.126 24.801 1.00 42.22 638 LYS A O 1
ATOM 5096 N N . TRP A 1 639 ? -32.994 16.217 23.237 1.00 46.66 639 TRP A N 1
ATOM 5097 C CA . TRP A 1 639 ? -32.216 17.019 24.169 1.00 46.66 639 TRP A CA 1
ATOM 5098 C C . TRP A 1 639 ? -32.739 18.444 24.097 1.00 46.66 639 TRP A C 1
ATOM 5100 O O . TRP A 1 639 ? -32.670 19.070 23.053 1.00 46.66 639 TRP A O 1
ATOM 5110 N N . TYR A 1 640 ? -33.302 18.925 25.203 1.00 52.94 640 TYR A N 1
ATOM 5111 C CA . TYR A 1 640 ? -33.878 20.259 25.277 1.00 52.94 640 TYR A CA 1
ATOM 5112 C C . TYR A 1 640 ? -32.861 21.218 25.910 1.00 52.94 640 TYR A C 1
ATOM 5114 O O . TYR A 1 640 ? -32.503 21.061 27.086 1.00 52.94 640 TYR A O 1
ATOM 5122 N N . THR A 1 641 ? -32.400 22.214 25.157 1.00 62.19 641 THR A N 1
ATOM 5123 C CA . THR A 1 641 ? -31.554 23.314 25.632 1.00 62.19 641 THR A CA 1
ATOM 5124 C C . THR A 1 641 ? -32.433 24.417 26.213 1.00 62.19 641 THR A C 1
ATOM 5126 O O . THR A 1 641 ? -33.380 24.876 25.579 1.00 62.19 641 THR A O 1
ATOM 5129 N N . ASN A 1 642 ? -32.155 24.845 27.452 1.00 75.62 642 ASN A N 1
ATOM 5130 C CA . ASN A 1 642 ? -32.991 25.848 28.114 1.00 75.62 642 ASN A CA 1
ATOM 5131 C C . ASN A 1 642 ? -32.664 27.218 27.521 1.00 75.62 642 ASN A C 1
ATOM 5133 O O . ASN A 1 642 ? -31.711 27.864 27.953 1.00 75.62 642 ASN A O 1
ATOM 5137 N N . ILE A 1 643 ? -33.456 27.646 26.546 1.00 82.56 643 ILE A N 1
ATOM 5138 C CA . ILE A 1 643 ? -33.335 28.939 25.869 1.00 82.56 643 ILE A CA 1
ATOM 5139 C C . ILE A 1 643 ? -33.979 30.077 26.677 1.00 82.56 643 ILE A C 1
ATOM 5141 O O . ILE A 1 643 ? -34.186 31.179 26.168 1.00 82.56 643 ILE A O 1
ATOM 5145 N N . PHE A 1 644 ? -34.322 29.841 27.951 1.00 86.56 644 PHE A N 1
ATOM 5146 C CA . PHE A 1 644 ? -34.789 30.906 28.831 1.00 86.56 644 PHE A CA 1
ATOM 5147 C C . PHE A 1 644 ? -33.672 31.941 29.038 1.00 86.56 644 PHE A C 1
ATOM 5149 O O . PHE A 1 644 ? -32.547 31.574 29.383 1.00 86.56 644 PHE A O 1
ATOM 5156 N N . PRO A 1 645 ? -33.960 33.241 28.877 1.00 82.12 645 PRO A N 1
ATOM 5157 C CA . PRO A 1 645 ? -32.925 34.264 28.806 1.00 82.12 645 PRO A CA 1
ATOM 5158 C C . PRO A 1 645 ? -32.119 34.382 30.102 1.00 82.12 645 PRO A C 1
ATOM 5160 O O . PRO A 1 645 ? -32.672 34.352 31.208 1.00 82.12 645 PRO A O 1
ATOM 5163 N N . SER A 1 646 ? -30.805 34.597 29.974 1.00 72.69 646 SER A N 1
ATOM 5164 C CA . SER A 1 646 ? -29.884 34.797 31.102 1.00 72.69 646 SER A CA 1
ATOM 5165 C C . SER A 1 646 ? -30.047 36.156 31.779 1.00 72.69 646 SER A C 1
ATOM 5167 O O . SER A 1 646 ? -29.819 36.236 32.980 1.00 72.69 646 SER A O 1
ATOM 5169 N N . ASP A 1 647 ? -30.600 37.158 31.093 1.00 81.88 647 ASP A N 1
ATOM 5170 C CA . ASP A 1 647 ? -30.975 38.480 31.620 1.00 81.88 647 ASP A CA 1
ATOM 5171 C C . ASP A 1 647 ? -32.185 39.043 30.862 1.00 81.88 647 ASP A C 1
ATOM 5173 O O . ASP A 1 647 ? -32.484 38.598 29.761 1.00 81.88 647 ASP A O 1
ATOM 5177 N N . PHE A 1 648 ? -32.904 40.012 31.436 1.00 89.94 648 PHE A N 1
ATOM 5178 C CA . PHE A 1 648 ? -34.010 40.693 30.749 1.00 89.94 648 PHE A CA 1
ATOM 5179 C C . PHE A 1 648 ? -33.501 41.982 30.096 1.00 89.94 648 PHE A C 1
ATOM 5181 O O . PHE A 1 648 ? -32.931 42.832 30.775 1.00 89.94 648 PHE A O 1
ATOM 5188 N N . ASN A 1 649 ? -33.708 42.132 28.784 1.00 89.44 649 ASN A N 1
ATOM 5189 C CA . ASN A 1 649 ? -33.196 43.265 28.001 1.00 89.44 649 ASN A CA 1
ATOM 5190 C C . ASN A 1 649 ? -34.206 44.420 27.854 1.00 89.44 649 ASN A C 1
ATOM 5192 O O . ASN A 1 649 ? -33.863 45.482 27.337 1.00 89.44 649 ASN A O 1
ATOM 5196 N N . ASN A 1 650 ? -35.435 44.243 28.343 1.00 88.62 650 ASN A N 1
ATOM 5197 C CA . ASN A 1 650 ? -36.480 45.257 28.341 1.00 88.62 650 ASN A CA 1
ATOM 5198 C C . ASN A 1 650 ? -37.215 45.266 29.687 1.00 88.62 650 ASN A C 1
ATOM 5200 O O . ASN A 1 650 ? -38.100 44.447 29.940 1.00 88.62 650 ASN A O 1
ATOM 5204 N N . THR A 1 651 ? -36.851 46.200 30.564 1.00 89.38 651 THR A N 1
ATOM 5205 C CA . THR A 1 651 ? -37.353 46.245 31.944 1.00 89.38 651 THR A CA 1
ATOM 5206 C C . THR A 1 651 ? -37.831 47.638 32.333 1.00 89.38 651 THR A C 1
ATOM 5208 O O . THR A 1 651 ? -37.133 48.623 32.103 1.00 89.38 651 THR A O 1
ATOM 5211 N N . SER A 1 652 ? -38.976 47.718 33.004 1.00 92.06 652 SER A N 1
ATOM 5212 C CA . SER A 1 652 ? -39.485 48.931 33.643 1.00 92.06 652 SER A CA 1
ATOM 5213 C C . SER A 1 652 ? -40.253 48.563 34.906 1.00 92.06 652 SER A C 1
ATOM 5215 O O . SER A 1 652 ? -41.218 47.814 34.850 1.00 92.06 652 SER A O 1
ATOM 5217 N N . ALA A 1 653 ? -39.841 49.082 36.061 1.00 88.25 653 ALA A N 1
ATOM 5218 C CA . ALA A 1 653 ? -40.564 48.982 37.336 1.00 88.25 653 ALA A CA 1
ATOM 5219 C C . ALA A 1 653 ? -40.920 47.570 37.878 1.00 88.25 653 ALA A C 1
ATOM 5221 O O . ALA A 1 653 ? -41.535 47.472 38.944 1.00 88.25 653 ALA A O 1
ATOM 5222 N N . LEU A 1 654 ? -40.473 46.484 37.239 1.00 92.38 654 LEU A N 1
ATOM 5223 C CA . LEU A 1 654 ? -40.320 45.167 37.863 1.00 92.38 654 LEU A CA 1
ATOM 5224 C C . LEU A 1 654 ? -38.838 44.902 38.114 1.00 92.38 654 LEU A C 1
ATOM 5226 O O . LEU A 1 654 ? -38.016 45.049 37.212 1.00 92.38 654 LEU A O 1
ATOM 5230 N N . THR A 1 655 ? -38.498 44.497 39.334 1.00 91.19 655 THR A N 1
ATOM 5231 C CA . THR A 1 655 ? -37.140 44.046 39.660 1.00 91.19 655 THR A CA 1
ATOM 5232 C C . THR A 1 655 ? -37.132 42.532 39.714 1.00 91.19 655 THR A C 1
ATOM 5234 O O . THR A 1 655 ? -37.865 41.955 40.514 1.00 91.19 655 THR A O 1
ATOM 5237 N N . VAL A 1 656 ? -36.299 41.894 38.892 1.00 92.19 656 VAL A N 1
ATOM 5238 C CA . VAL A 1 656 ? -36.125 40.440 38.909 1.00 92.19 656 VAL A CA 1
ATOM 5239 C C . VAL A 1 656 ? -34.774 40.097 39.511 1.00 92.19 656 VAL A C 1
ATOM 5241 O O . VAL A 1 656 ? -33.731 40.423 38.955 1.00 92.19 656 VAL A O 1
ATOM 5244 N N . THR A 1 657 ? -34.799 39.406 40.642 1.00 90.81 657 THR A N 1
ATOM 5245 C CA . THR A 1 657 ? -33.639 38.677 41.161 1.00 90.81 657 THR A CA 1
ATOM 5246 C C . THR A 1 657 ? -33.701 37.256 40.638 1.00 90.81 657 THR A C 1
ATOM 5248 O O . THR A 1 657 ? -34.709 36.585 40.845 1.00 90.81 657 THR A O 1
ATOM 5251 N N . LYS A 1 658 ? -32.643 36.807 39.963 1.00 90.19 658 LYS A N 1
ATOM 5252 C CA . LYS A 1 658 ? -32.562 35.479 39.356 1.00 90.19 658 LYS A CA 1
ATOM 5253 C C . LYS A 1 658 ? -31.311 34.752 39.822 1.00 90.19 658 LYS A C 1
ATOM 5255 O O . LYS A 1 658 ? -30.233 35.337 39.865 1.00 90.19 658 LYS A O 1
ATOM 5260 N N . THR A 1 659 ? -31.457 33.473 40.129 1.00 90.19 659 THR A N 1
ATOM 5261 C CA . THR A 1 659 ? -30.357 32.571 40.471 1.00 90.19 659 THR A CA 1
ATOM 5262 C C . THR A 1 659 ? -30.488 31.285 39.675 1.00 90.19 659 THR A C 1
ATOM 5264 O O . THR A 1 659 ? -31.575 30.713 39.585 1.00 90.19 659 THR A O 1
ATOM 5267 N N . THR A 1 660 ? -29.381 30.812 39.113 1.00 85.12 660 THR A N 1
ATOM 5268 C CA . THR A 1 660 ? -29.339 29.520 38.426 1.00 85.12 660 THR A CA 1
ATOM 5269 C C . THR A 1 660 ? -29.571 28.388 39.426 1.00 85.12 660 THR A C 1
ATOM 5271 O O . THR A 1 660 ? -28.949 28.344 40.486 1.00 85.12 660 THR A O 1
ATOM 5274 N N . SER A 1 661 ? -30.455 27.467 39.068 1.00 82.38 661 SER A N 1
ATOM 5275 C CA . SER A 1 661 ? -30.801 26.250 39.798 1.00 82.38 661 SER A CA 1
ATOM 5276 C C . SER A 1 661 ? -30.697 25.041 38.853 1.00 82.38 661 SER A C 1
ATOM 5278 O O . SER A 1 661 ? -30.316 25.180 37.686 1.00 82.38 661 SER A O 1
ATOM 5280 N N . LYS A 1 662 ? -30.979 23.833 39.350 1.00 79.50 662 LYS A N 1
ATOM 5281 C CA . LYS A 1 662 ? -30.955 22.596 38.560 1.00 79.50 662 LYS A CA 1
ATOM 5282 C C . LYS A 1 662 ? -32.168 21.727 38.868 1.00 79.50 662 LYS A C 1
ATOM 5284 O O . LYS A 1 662 ? -32.397 21.413 40.030 1.00 79.50 662 LYS A O 1
ATOM 5289 N N . LYS A 1 663 ? -32.847 21.251 37.824 1.00 76.19 663 LYS A N 1
ATOM 5290 C CA . LYS A 1 663 ? -33.897 20.225 37.908 1.00 76.19 663 LYS A CA 1
ATOM 5291 C C . LYS A 1 663 ? -33.436 18.991 37.137 1.00 76.19 663 LYS A C 1
ATOM 5293 O O . LYS A 1 663 ? -33.053 19.113 35.977 1.00 76.19 663 LYS A O 1
ATOM 5298 N N . GLN A 1 664 ? -33.378 17.831 37.803 1.00 67.25 664 GLN A N 1
ATOM 5299 C CA . GLN A 1 664 ? -32.874 16.560 37.241 1.00 67.25 664 GLN A CA 1
ATOM 5300 C C . GLN A 1 664 ? -31.592 16.739 36.392 1.00 67.25 664 GLN A C 1
ATOM 5302 O O . GLN A 1 664 ? -31.465 16.189 35.305 1.00 67.25 664 GLN A O 1
ATOM 5307 N N . THR A 1 665 ? -30.646 17.549 36.891 1.00 62.12 665 THR A N 1
ATOM 5308 C CA . THR A 1 665 ? -29.359 17.957 36.273 1.00 62.12 665 THR A CA 1
ATOM 5309 C C . THR A 1 665 ? -29.371 19.069 35.211 1.00 62.12 665 THR A C 1
ATOM 5311 O O . THR A 1 665 ? -28.309 19.659 34.996 1.00 62.12 665 THR A O 1
ATOM 5314 N N . ARG A 1 666 ? -30.514 19.449 34.619 1.00 64.56 666 ARG A N 1
ATOM 5315 C CA . ARG A 1 666 ? -30.571 20.529 33.609 1.00 64.56 666 ARG A CA 1
ATOM 5316 C C . ARG A 1 666 ? -30.648 21.922 34.256 1.00 64.56 666 ARG A C 1
ATOM 5318 O O . ARG A 1 666 ? -31.281 22.059 35.309 1.00 64.56 666 ARG A O 1
ATOM 5325 N N . PRO A 1 667 ? -30.012 22.954 33.664 1.00 73.75 667 PRO A N 1
ATOM 5326 C CA . PRO A 1 667 ? -30.035 24.311 34.201 1.00 73.75 667 PRO A CA 1
ATOM 5327 C C . PRO A 1 667 ? -31.431 24.928 34.078 1.00 73.75 667 PRO A C 1
ATOM 5329 O O . PRO A 1 667 ? -32.042 24.910 33.012 1.00 73.75 667 PRO A O 1
ATOM 5332 N N . VAL A 1 668 ? -31.914 25.500 35.175 1.00 85.19 668 VAL A N 1
ATOM 5333 C CA . VAL A 1 668 ? -33.204 26.199 35.295 1.00 85.19 668 VAL A CA 1
ATOM 5334 C C . VAL A 1 668 ? -33.024 27.443 36.163 1.00 85.19 668 VAL A C 1
ATOM 5336 O O . VAL A 1 668 ? -31.954 27.642 36.742 1.00 85.19 668 VAL A O 1
ATOM 5339 N N . TYR A 1 669 ? -34.045 28.290 36.281 1.00 91.19 669 TYR A N 1
ATOM 5340 C CA . TYR A 1 669 ? -33.914 29.563 36.994 1.00 91.19 669 TYR A CA 1
ATOM 5341 C C . TYR A 1 669 ? -34.908 29.724 38.139 1.00 91.19 669 TYR A C 1
ATOM 5343 O O . TYR A 1 669 ? -36.120 29.690 37.946 1.00 91.19 669 TYR A O 1
ATOM 5351 N N . ASP A 1 670 ? -34.384 29.999 39.329 1.00 93.38 670 ASP A N 1
ATOM 5352 C CA . ASP A 1 670 ? -35.177 30.492 40.449 1.00 93.38 670 ASP A CA 1
ATOM 5353 C C . ASP A 1 670 ? -35.233 32.016 40.379 1.00 93.38 670 ASP A C 1
ATOM 5355 O O . ASP A 1 670 ? -34.200 32.679 40.254 1.00 93.38 670 ASP A O 1
ATOM 5359 N N . MET A 1 671 ? -36.433 32.584 40.456 1.00 94.38 671 MET A N 1
ATOM 5360 C CA . MET A 1 671 ? -36.659 34.018 40.323 1.00 94.38 671 MET A CA 1
ATOM 5361 C C . MET A 1 671 ? -37.552 34.563 41.434 1.00 94.38 671 MET A C 1
ATOM 5363 O O . MET A 1 671 ? -38.536 33.942 41.828 1.00 94.38 671 MET A O 1
ATOM 5367 N N . ALA A 1 672 ? -37.238 35.771 41.890 1.00 94.44 672 ALA A N 1
ATOM 5368 C CA . ALA A 1 672 ? -38.131 36.615 42.672 1.00 94.44 672 ALA A CA 1
ATOM 5369 C C . ALA A 1 672 ? -38.359 37.922 41.905 1.00 94.44 672 ALA A C 1
ATOM 5371 O O . ALA A 1 672 ? -37.414 38.681 41.675 1.00 94.44 672 ALA A O 1
ATOM 5372 N N . VAL A 1 673 ? -39.603 38.153 41.486 1.00 94.19 673 VAL A N 1
ATOM 5373 C CA . VAL A 1 673 ? -40.038 39.310 40.700 1.00 94.19 673 VAL A CA 1
ATOM 5374 C C . VAL A 1 673 ? -40.828 40.252 41.602 1.00 94.19 673 VAL A C 1
ATOM 5376 O O . VAL A 1 673 ? -41.941 39.938 42.020 1.00 94.19 673 VAL A O 1
ATOM 5379 N N . THR A 1 674 ? -40.260 41.415 41.906 1.00 94.12 674 THR A N 1
ATOM 5380 C CA . THR A 1 674 ? -40.866 42.420 42.787 1.00 94.12 674 THR A CA 1
ATOM 5381 C C . THR A 1 674 ? -41.572 43.497 41.972 1.00 94.12 674 THR A C 1
ATOM 5383 O O . THR A 1 674 ? -40.961 44.160 41.130 1.00 94.12 674 THR A O 1
ATOM 5386 N N . CYS A 1 675 ? -42.859 43.700 42.255 1.00 91.69 675 CYS A N 1
ATOM 5387 C CA . CYS A 1 675 ? -43.691 44.720 41.629 1.00 91.69 675 CYS A CA 1
ATOM 5388 C C . CYS A 1 675 ? -43.464 46.093 42.280 1.00 91.69 675 CYS A C 1
ATOM 5390 O O . CYS A 1 675 ? -44.018 46.371 43.344 1.00 91.69 675 CYS A O 1
ATOM 5392 N N . ASN A 1 676 ? -42.673 46.977 41.661 1.00 90.44 676 ASN A N 1
ATOM 5393 C CA . ASN A 1 676 ? -42.424 48.323 42.206 1.00 90.44 676 ASN A CA 1
ATOM 5394 C C . ASN A 1 676 ? -43.436 49.370 41.722 1.00 90.44 676 ASN A C 1
ATOM 5396 O O . ASN A 1 676 ? -43.606 50.404 42.377 1.00 90.44 676 ASN A O 1
ATOM 5400 N N . ASP A 1 677 ? -44.116 49.087 40.612 1.00 91.69 677 ASP A N 1
ATOM 5401 C CA . ASP A 1 677 ? -45.216 49.868 40.051 1.00 91.69 677 ASP A CA 1
ATOM 5402 C C . ASP A 1 677 ? -46.324 48.924 39.549 1.00 91.69 677 ASP A C 1
ATOM 5404 O O . ASP A 1 677 ? -45.994 47.859 39.016 1.00 91.69 677 ASP A O 1
ATOM 5408 N N . PRO A 1 678 ? -47.616 49.282 39.688 1.00 89.38 678 PRO A N 1
ATOM 5409 C CA . PRO A 1 678 ? -48.715 48.460 39.190 1.00 89.38 678 PRO A CA 1
ATOM 5410 C C . PRO A 1 678 ? -48.701 48.152 37.688 1.00 89.38 678 PRO A C 1
ATOM 5412 O O . PRO A 1 678 ? -49.417 47.249 37.272 1.00 89.38 678 PRO A O 1
ATOM 5415 N N . TRP A 1 679 ? -47.905 48.851 36.877 1.00 91.31 679 TRP A N 1
ATOM 5416 C CA . TRP A 1 679 ? -47.849 48.686 35.419 1.00 91.31 679 TRP A CA 1
ATOM 5417 C C . TRP A 1 679 ? -46.457 48.306 34.886 1.00 91.31 679 TRP A C 1
ATOM 5419 O O . TRP A 1 679 ? -46.157 48.533 33.714 1.00 91.31 679 TRP A O 1
ATOM 5429 N N . GLY A 1 680 ? -45.584 47.753 35.735 1.00 91.06 680 GLY A N 1
ATOM 5430 C CA . GLY A 1 680 ? -44.219 47.377 35.351 1.00 91.06 680 GLY A CA 1
ATOM 5431 C C . GLY A 1 680 ? -44.106 46.118 34.476 1.00 91.06 680 GLY A C 1
ATOM 5432 O O . GLY A 1 680 ? -44.997 45.270 34.449 1.00 91.06 680 GLY A O 1
ATOM 5433 N N . TRP A 1 681 ? -42.956 45.947 33.818 1.00 93.62 681 TRP A N 1
ATOM 5434 C CA . TRP A 1 681 ? -42.570 44.762 33.045 1.00 93.62 681 TRP A CA 1
ATOM 5435 C C . TRP A 1 681 ? -41.078 44.412 33.182 1.00 93.62 681 TRP A C 1
ATOM 5437 O O . TRP A 1 681 ? -40.245 45.261 33.496 1.00 93.62 681 TRP A O 1
ATOM 5447 N N . SER A 1 682 ? -40.733 43.151 32.925 1.00 93.44 682 SER A N 1
ATOM 5448 C CA . SER A 1 682 ? -39.356 42.665 32.781 1.00 93.44 682 SER A CA 1
ATOM 5449 C C . SER A 1 682 ? -39.337 41.539 31.755 1.00 93.44 682 SER A C 1
ATOM 5451 O O . SER A 1 682 ? -39.822 40.443 32.028 1.00 93.44 682 SER A O 1
ATOM 5453 N N . MET A 1 683 ? -38.836 41.830 30.559 1.00 91.88 683 MET A N 1
ATOM 5454 C CA . MET A 1 683 ? -39.029 41.026 29.354 1.00 91.88 683 MET A CA 1
ATOM 5455 C C . MET A 1 683 ? -37.722 40.882 28.579 1.00 91.88 683 MET A C 1
ATOM 5457 O O . MET A 1 683 ? -36.816 41.709 28.695 1.00 91.88 683 MET A O 1
ATOM 5461 N N . TYR A 1 684 ? -37.628 39.807 27.809 1.00 91.69 684 TYR A N 1
ATOM 5462 C CA . TYR A 1 684 ? -36.539 39.548 26.886 1.00 91.69 684 TYR A CA 1
ATOM 5463 C C . TYR A 1 684 ? -37.100 39.414 25.481 1.00 91.69 684 TYR A C 1
ATOM 5465 O O . TYR A 1 684 ? -37.897 38.512 25.217 1.00 91.69 684 TYR A O 1
ATOM 5473 N N . SER A 1 685 ? -36.700 40.325 24.602 1.00 91.00 685 SER A N 1
ATOM 5474 C CA . SER A 1 685 ? -36.990 40.240 23.174 1.00 91.00 685 SER A CA 1
ATOM 5475 C C . SER A 1 685 ? -35.827 39.551 22.466 1.00 91.00 685 SER A C 1
ATOM 5477 O O . SER A 1 685 ? -34.684 39.992 22.603 1.00 91.00 685 SER A O 1
ATOM 5479 N N . PHE A 1 686 ? -36.134 38.477 21.740 1.00 85.31 686 PHE A N 1
ATOM 5480 C CA . PHE A 1 686 ? -35.157 37.682 20.999 1.00 85.31 686 PHE A CA 1
ATOM 5481 C C . PHE A 1 686 ? -34.653 38.456 19.761 1.00 85.31 686 PHE A C 1
ATOM 5483 O O . PHE A 1 686 ? -35.447 39.173 19.137 1.00 85.31 686 PHE A O 1
ATOM 5490 N N . PRO A 1 687 ? -33.365 38.330 19.384 1.00 83.75 687 PRO A N 1
ATOM 5491 C CA . PRO A 1 687 ? -32.832 38.849 18.123 1.00 83.75 687 PRO A CA 1
ATOM 5492 C C . PRO A 1 687 ? -33.566 38.289 16.897 1.00 83.75 687 PRO A C 1
ATOM 5494 O O . PRO A 1 687 ? -34.066 37.167 16.924 1.00 83.75 687 PRO A O 1
ATOM 5497 N N . SER A 1 688 ? -33.598 39.045 15.794 1.00 73.44 688 SER A N 1
ATOM 5498 C CA . SER A 1 688 ? -34.311 38.648 14.568 1.00 73.44 688 SER A CA 1
ATOM 5499 C C . SER A 1 688 ? -33.879 37.287 14.015 1.00 73.44 688 SER A C 1
ATOM 5501 O O . SER A 1 688 ? -34.739 36.531 13.569 1.00 73.44 688 SER A O 1
ATOM 5503 N N . ASP A 1 689 ? -32.593 36.950 14.099 1.00 60.34 689 ASP A N 1
ATOM 5504 C CA . ASP A 1 689 ? -32.065 35.674 13.603 1.00 60.34 689 ASP A CA 1
ATOM 5505 C C . ASP A 1 689 ? -32.561 34.486 14.444 1.00 60.34 689 ASP A C 1
ATOM 5507 O O . ASP A 1 689 ? -32.965 33.462 13.896 1.00 60.34 689 ASP A O 1
ATOM 5511 N N . GLU A 1 690 ? -32.643 34.646 15.769 1.00 70.94 690 GLU A N 1
ATOM 5512 C CA . GLU A 1 690 ? -33.202 33.629 16.672 1.00 70.94 690 GLU A CA 1
ATOM 5513 C C . GLU A 1 690 ? -34.710 33.452 16.453 1.00 70.94 690 GLU A C 1
ATOM 5515 O O . GLU A 1 690 ? -35.224 32.337 16.482 1.00 70.94 690 GLU A O 1
ATOM 5520 N N . VAL A 1 691 ? -35.434 34.541 16.164 1.00 74.94 691 VAL A N 1
ATOM 5521 C CA . VAL A 1 691 ? -36.858 34.464 15.802 1.00 74.94 691 VAL A CA 1
ATOM 5522 C C . VAL A 1 691 ? -37.045 33.675 14.509 1.00 74.94 691 VAL A C 1
ATOM 5524 O O . VAL A 1 691 ? -37.971 32.872 14.429 1.00 74.94 691 VAL A O 1
ATOM 5527 N N . ILE A 1 692 ? -36.190 33.898 13.504 1.00 66.62 692 ILE A N 1
ATOM 5528 C CA . ILE A 1 692 ? -36.243 33.169 12.232 1.00 66.62 692 ILE A CA 1
ATOM 5529 C C . ILE A 1 692 ? -35.972 31.680 12.458 1.00 66.62 692 ILE A C 1
ATOM 5531 O O . ILE A 1 692 ? -36.728 30.861 11.944 1.00 66.62 692 ILE A O 1
ATOM 5535 N N . ALA A 1 693 ? -34.956 31.344 13.256 1.00 65.94 693 ALA A N 1
ATOM 5536 C CA . ALA A 1 693 ? -34.586 29.962 13.558 1.00 65.94 693 ALA A CA 1
ATOM 5537 C C . ALA A 1 693 ? -35.687 29.183 14.296 1.00 65.94 693 ALA A C 1
ATOM 5539 O O . ALA A 1 693 ? -35.806 27.978 14.122 1.00 65.94 693 ALA A O 1
ATOM 5540 N N . LEU A 1 694 ? -36.509 29.868 15.095 1.00 74.06 694 LEU A N 1
ATOM 5541 C CA . LEU A 1 694 ? -37.581 29.241 15.869 1.00 74.06 694 LEU A CA 1
ATOM 5542 C C . LEU A 1 694 ? -38.928 29.178 15.129 1.00 74.06 694 LEU A C 1
ATOM 5544 O O . LEU A 1 694 ? -39.892 28.649 15.676 1.00 74.06 694 LEU A O 1
ATOM 5548 N N . ARG A 1 695 ? -39.051 29.709 13.906 1.00 80.19 695 ARG A N 1
ATOM 5549 C CA . ARG A 1 695 ? -40.299 29.646 13.119 1.00 80.19 695 ARG A CA 1
ATOM 5550 C C . ARG A 1 695 ? -40.727 28.197 12.872 1.00 80.19 695 ARG A C 1
ATOM 5552 O O . ARG A 1 695 ? -39.929 27.365 12.463 1.00 80.19 695 ARG A O 1
ATOM 5559 N N . GLY A 1 696 ? -41.990 27.887 13.152 1.00 72.31 696 GLY A N 1
ATOM 5560 C CA . GLY A 1 696 ? -42.543 26.537 13.021 1.00 72.31 696 GLY A CA 1
ATOM 5561 C C . GLY A 1 696 ? -42.141 25.574 14.148 1.00 72.31 696 GLY A C 1
ATOM 5562 O O . GLY A 1 696 ? -42.614 24.428 14.180 1.00 72.31 696 GLY A O 1
ATOM 5563 N N . HIS A 1 697 ? -41.298 26.009 15.092 1.00 81.50 697 HIS A N 1
ATOM 5564 C CA . HIS A 1 697 ? -40.912 25.233 16.268 1.00 81.50 697 HIS A CA 1
ATOM 5565 C C . HIS A 1 697 ? -41.943 25.394 17.388 1.00 81.50 697 HIS A C 1
ATOM 5567 O O . HIS A 1 697 ? -42.642 26.407 17.481 1.00 81.50 697 HIS A O 1
ATOM 5573 N N . THR A 1 698 ? -42.081 24.367 18.230 1.00 89.00 698 THR A N 1
ATOM 5574 C CA . THR A 1 698 ? -43.005 24.388 19.374 1.00 89.00 698 THR A CA 1
ATOM 5575 C C . THR A 1 698 ? -42.212 24.507 20.655 1.00 89.00 698 THR A C 1
ATOM 5577 O O . THR A 1 698 ? -41.430 23.624 20.970 1.00 89.00 698 THR A O 1
ATOM 5580 N N . LEU A 1 699 ? -42.430 25.586 21.396 1.00 89.81 699 LEU A N 1
ATOM 5581 C CA . LEU A 1 699 ? -41.725 25.882 22.634 1.00 89.81 699 LEU A CA 1
ATOM 5582 C C . LEU A 1 699 ? -42.576 25.498 23.845 1.00 89.81 699 LEU A C 1
ATOM 5584 O O . LEU A 1 699 ? -43.787 25.703 23.828 1.00 89.81 699 LEU A O 1
ATOM 5588 N N . GLU A 1 700 ? -41.953 25.014 24.915 1.00 92.00 700 GLU A N 1
ATOM 5589 C CA . GLU A 1 700 ? -42.579 24.828 26.226 1.00 92.00 700 GLU A CA 1
ATOM 5590 C C . GLU A 1 700 ? -41.985 25.813 27.236 1.00 92.00 700 GLU A C 1
ATOM 5592 O O . GLU A 1 700 ? -40.790 25.774 27.528 1.00 92.00 700 GLU A O 1
ATOM 5597 N N . LEU A 1 701 ? -42.827 26.695 27.780 1.00 93.75 701 LEU A N 1
ATOM 5598 C CA . LEU A 1 701 ? -42.497 27.597 28.883 1.00 93.75 701 LEU A CA 1
ATOM 5599 C C . LEU A 1 701 ? -43.067 27.006 30.171 1.00 93.75 701 LEU A C 1
ATOM 5601 O O . LEU A 1 701 ? -44.271 26.744 30.234 1.00 93.75 701 LEU A O 1
ATOM 5605 N N . GLY A 1 702 ? -42.253 26.858 31.215 1.00 92.94 702 GLY A N 1
ATOM 5606 C CA . GLY A 1 702 ? -42.744 26.304 32.475 1.00 92.94 702 GLY A CA 1
ATOM 5607 C C . GLY A 1 702 ? -41.892 26.596 33.701 1.00 92.94 702 GLY A C 1
ATOM 5608 O O . GLY A 1 702 ? -40.829 27.209 33.625 1.00 92.94 702 GLY A O 1
ATOM 5609 N N . CYS A 1 703 ? -42.405 26.178 34.856 1.00 93.00 703 CYS A N 1
ATOM 5610 C CA . CYS A 1 703 ? -41.755 26.241 36.162 1.00 93.00 703 CYS A CA 1
ATOM 5611 C C . CYS A 1 703 ? -42.355 25.190 37.114 1.00 93.00 703 CYS A C 1
ATOM 5613 O O . CYS A 1 703 ? -43.463 24.697 36.893 1.00 93.00 703 CYS A O 1
ATOM 5615 N N . SER A 1 704 ? -41.636 24.818 38.178 1.00 91.06 704 SER A N 1
ATOM 5616 C CA . SER A 1 704 ? -42.155 23.846 39.157 1.00 91.06 704 SER A CA 1
ATOM 5617 C C . SER A 1 704 ? -43.099 24.461 40.178 1.00 91.06 704 SER A C 1
ATOM 5619 O O . SER A 1 704 ? -43.988 23.781 40.684 1.00 91.06 704 SER A O 1
ATOM 5621 N N . SER A 1 705 ? -42.930 25.747 40.483 1.00 90.06 705 SER A N 1
ATOM 5622 C CA . SER A 1 705 ? -43.910 26.492 41.267 1.00 90.06 705 SER A CA 1
ATOM 5623 C C . SER A 1 705 ? -43.872 27.983 40.963 1.00 90.06 705 SER A C 1
ATOM 5625 O O . SER A 1 705 ? -42.835 28.555 40.615 1.00 90.06 705 SER A O 1
ATOM 5627 N N . MET A 1 706 ? -45.035 28.607 41.133 1.00 93.12 706 MET A N 1
ATOM 5628 C CA . MET A 1 706 ? -45.264 30.034 40.980 1.00 93.12 706 MET A CA 1
ATOM 5629 C C . MET A 1 706 ? -46.102 30.499 42.178 1.00 93.12 706 MET A C 1
ATOM 5631 O O . MET A 1 706 ? -47.174 29.960 42.435 1.00 93.12 706 MET A O 1
ATOM 5635 N N . THR A 1 707 ? -45.619 31.451 42.975 1.00 93.44 707 THR A N 1
ATOM 5636 C CA . THR A 1 707 ? -46.305 31.867 44.212 1.00 93.44 707 THR A CA 1
ATOM 5637 C C . THR A 1 707 ? -46.207 33.368 44.418 1.00 93.44 707 THR A C 1
ATOM 5639 O O . THR A 1 707 ? -45.111 33.923 44.501 1.00 93.44 707 THR A O 1
ATOM 5642 N N . PHE A 1 708 ? -47.356 34.028 44.540 1.00 93.25 708 PHE A N 1
ATOM 5643 C CA . PHE A 1 708 ? -47.424 35.444 44.879 1.00 93.25 708 PHE A CA 1
ATOM 5644 C C . PHE A 1 708 ? -47.474 35.644 46.396 1.00 93.25 708 PHE A C 1
ATOM 5646 O O . PHE A 1 708 ? -48.213 34.961 47.103 1.00 93.25 708 PHE A O 1
ATOM 5653 N N . SER A 1 709 ? -46.738 36.635 46.903 1.00 92.88 709 SER A N 1
ATOM 5654 C CA . SER A 1 709 ? -46.672 36.957 48.336 1.00 92.88 709 SER A CA 1
ATOM 5655 C C . SER A 1 709 ? -48.010 37.391 48.953 1.00 92.88 709 SER A C 1
ATOM 5657 O O . SER A 1 709 ? -48.153 37.384 50.171 1.00 92.88 709 SER A O 1
ATOM 5659 N N . ASN A 1 710 ? -48.982 37.780 48.127 1.00 89.06 710 ASN A N 1
ATOM 5660 C CA . ASN A 1 710 ? -50.334 38.167 48.533 1.00 89.06 710 ASN A CA 1
ATOM 5661 C C . ASN A 1 710 ? -51.372 37.036 48.366 1.00 89.06 710 ASN A C 1
ATOM 5663 O O . ASN A 1 710 ? -52.551 37.272 48.609 1.00 89.06 710 ASN A O 1
ATOM 5667 N N . GLY A 1 711 ? -50.953 35.828 47.963 1.00 85.50 711 GLY A N 1
ATOM 5668 C CA . GLY A 1 711 ? -51.831 34.664 47.786 1.00 85.50 711 GLY A CA 1
ATOM 5669 C C . GLY A 1 711 ? -52.675 34.667 46.506 1.00 85.50 711 GLY A C 1
ATOM 5670 O O . GLY A 1 711 ? -53.522 33.795 46.337 1.00 85.50 711 GLY A O 1
ATOM 5671 N N . GLU A 1 712 ? -52.462 35.631 45.610 1.00 88.00 712 GLU A N 1
ATOM 5672 C CA . GLU A 1 712 ? -53.184 35.738 44.339 1.00 88.00 712 GLU A CA 1
ATOM 5673 C C . GLU A 1 712 ? -52.682 34.738 43.289 1.00 88.00 712 GLU A C 1
ATOM 5675 O O . GLU A 1 712 ? -51.569 34.224 43.393 1.00 88.00 712 GLU A O 1
ATOM 5680 N N . THR A 1 713 ? -53.478 34.502 42.237 1.00 87.75 713 THR A N 1
ATOM 5681 C CA . THR A 1 713 ? -53.094 33.589 41.140 1.00 87.75 713 THR A CA 1
ATOM 5682 C C . THR A 1 713 ? -52.470 34.271 39.922 1.00 87.75 713 THR A C 1
ATOM 5684 O O . THR A 1 713 ? -51.903 33.618 39.045 1.00 87.75 713 THR A O 1
ATOM 5687 N N . GLY A 1 714 ? -52.585 35.600 39.847 1.00 87.94 714 GLY A N 1
ATOM 5688 C CA . GLY A 1 714 ? -52.168 36.399 38.693 1.00 87.94 714 GLY A CA 1
ATOM 5689 C C . GLY A 1 714 ? -53.179 36.429 37.538 1.00 87.94 714 GLY A C 1
ATOM 5690 O O . GLY A 1 714 ? -52.933 37.136 36.562 1.00 87.94 714 GLY A O 1
ATOM 5691 N N . ARG A 1 715 ? -54.321 35.726 37.631 1.00 89.56 715 ARG A N 1
ATOM 5692 C CA . ARG A 1 715 ? -55.344 35.698 36.568 1.00 89.56 715 ARG A CA 1
ATOM 5693 C C . ARG A 1 715 ? -56.009 37.065 36.309 1.00 89.56 715 ARG A C 1
ATOM 5695 O O . ARG A 1 715 ? -56.171 37.849 37.243 1.00 89.56 715 ARG A O 1
ATOM 5702 N N . PRO A 1 716 ? -56.469 37.319 35.066 1.00 86.62 716 PRO A N 1
ATOM 5703 C CA . PRO A 1 716 ? -57.344 38.438 34.707 1.00 86.62 716 PRO A CA 1
ATOM 5704 C C . PRO A 1 716 ? -58.582 38.548 35.584 1.00 86.62 716 PRO A C 1
ATOM 5706 O O . PRO A 1 716 ? -59.364 37.606 35.700 1.00 86.62 716 PRO A O 1
ATOM 5709 N N . ARG A 1 717 ? -58.776 39.736 36.154 1.00 85.06 717 ARG A N 1
ATOM 5710 C CA . ARG A 1 717 ? -59.993 40.147 36.853 1.00 85.06 717 ARG A CA 1
ATOM 5711 C C . ARG A 1 717 ? -60.848 41.060 35.979 1.00 85.06 717 ARG A C 1
ATOM 5713 O O . ARG A 1 717 ? -60.387 41.621 34.986 1.00 85.06 717 ARG A O 1
ATOM 5720 N N . SER A 1 718 ? -62.105 41.245 36.379 1.00 84.44 718 SER A N 1
ATOM 5721 C CA . SER A 1 718 ? -63.060 42.125 35.692 1.00 84.44 718 SER A CA 1
ATOM 5722 C C . SER A 1 718 ? -62.647 43.602 35.672 1.00 84.44 718 SER A C 1
ATOM 5724 O O . SER A 1 718 ? -63.137 44.358 34.842 1.00 84.44 718 SER A O 1
ATOM 5726 N N . ASP A 1 719 ? -61.765 44.021 36.582 1.00 83.88 719 ASP A N 1
ATOM 5727 C CA . ASP A 1 719 ? -61.182 45.366 36.663 1.00 83.88 719 ASP A CA 1
ATOM 5728 C C . ASP A 1 719 ? -59.874 45.507 35.860 1.00 83.88 719 ASP A C 1
ATOM 5730 O O . ASP A 1 719 ? -59.172 46.503 36.009 1.00 83.88 719 ASP A O 1
ATOM 5734 N N . TRP A 1 720 ? -59.568 44.534 34.993 1.00 79.00 720 TRP A N 1
ATOM 5735 C CA . TRP A 1 720 ? -58.353 44.437 34.173 1.00 79.00 720 TRP A CA 1
ATOM 5736 C C . TRP A 1 720 ? -57.059 44.151 34.947 1.00 79.00 720 TRP A C 1
ATOM 5738 O O . TRP A 1 720 ? -56.003 43.998 34.322 1.00 79.00 720 TRP A O 1
ATOM 5748 N N . THR A 1 721 ? -57.122 43.985 36.271 1.00 85.62 721 THR A N 1
ATOM 5749 C CA . THR A 1 721 ? -55.934 43.709 37.082 1.00 85.62 721 THR A CA 1
ATOM 5750 C C . THR A 1 721 ? -55.455 42.266 36.905 1.00 85.62 721 THR A C 1
ATOM 5752 O O . THR A 1 721 ? -56.229 41.331 37.114 1.00 85.62 721 THR A O 1
ATOM 5755 N N . HIS A 1 722 ? -54.185 42.075 36.523 1.00 89.31 722 HIS A N 1
ATOM 5756 C CA . HIS A 1 722 ? -53.531 40.762 36.406 1.00 89.31 722 HIS A CA 1
ATOM 5757 C C . HIS A 1 722 ? -52.005 40.831 36.342 1.00 89.31 722 HIS A C 1
ATOM 5759 O O . HIS A 1 722 ? -51.420 41.906 36.222 1.00 89.31 722 HIS A O 1
ATOM 5765 N N . PHE A 1 723 ? -51.363 39.664 36.394 1.00 91.00 723 PHE A N 1
ATOM 5766 C CA . PHE A 1 723 ? -49.919 39.521 36.260 1.00 91.00 723 PHE A CA 1
ATOM 5767 C C . PHE A 1 723 ? -49.603 38.377 35.294 1.00 91.00 723 PHE A C 1
ATOM 5769 O O . PHE A 1 723 ? -49.999 37.236 35.523 1.00 91.00 723 PHE A O 1
ATOM 5776 N N . ALA A 1 724 ? -48.910 38.682 34.201 1.00 87.69 724 ALA A N 1
ATOM 5777 C CA . ALA A 1 724 ? -48.550 37.719 33.170 1.00 87.69 724 ALA A CA 1
ATOM 5778 C C . ALA A 1 724 ? -47.097 37.265 33.339 1.00 87.69 724 ALA A C 1
ATOM 5780 O O . ALA A 1 724 ? -46.196 38.099 33.414 1.00 87.69 724 ALA A O 1
ATOM 5781 N N . PHE A 1 725 ? -46.875 35.952 33.340 1.00 93.44 725 PHE A N 1
ATOM 5782 C CA . PHE A 1 725 ? -45.608 35.336 32.955 1.00 93.44 725 PHE A CA 1
ATOM 5783 C C . PHE A 1 725 ? -45.865 34.599 31.645 1.00 93.44 725 PHE A C 1
ATOM 5785 O O . PHE A 1 725 ? -46.732 33.735 31.613 1.00 93.44 725 PHE A O 1
ATOM 5792 N N . GLY A 1 726 ? -45.218 34.962 30.543 1.00 91.75 726 GLY A N 1
ATOM 5793 C CA . GLY A 1 726 ? -45.628 34.407 29.255 1.00 91.75 726 GLY A CA 1
ATOM 5794 C C . GLY A 1 726 ? -44.679 34.672 28.105 1.00 91.75 726 GLY A C 1
ATOM 5795 O O . GLY A 1 726 ? -43.640 35.313 28.270 1.00 91.75 726 GLY A O 1
ATOM 5796 N N . ILE A 1 727 ? -45.084 34.180 26.937 1.00 92.69 727 ILE A N 1
ATOM 5797 C CA . ILE A 1 727 ? -44.398 34.325 25.653 1.00 92.69 727 ILE A CA 1
ATOM 5798 C C . ILE A 1 727 ? -45.321 35.001 24.635 1.00 92.69 727 ILE A C 1
ATOM 5800 O O . ILE A 1 727 ? -46.552 34.927 24.723 1.00 92.69 727 ILE A O 1
ATOM 5804 N N . SER A 1 728 ? -44.733 35.708 23.677 1.00 89.25 728 SER A N 1
ATOM 5805 C CA . SER A 1 728 ? -45.467 36.413 22.632 1.00 89.25 728 SER A CA 1
ATOM 5806 C C . SER A 1 728 ? -44.720 36.489 21.318 1.00 89.25 728 SER A C 1
ATOM 5808 O O . SER A 1 728 ? -43.496 36.575 21.317 1.00 89.25 728 SER A O 1
ATOM 5810 N N . THR A 1 729 ? -45.466 36.505 20.214 1.00 90.50 729 THR A N 1
ATOM 5811 C CA . THR A 1 729 ? -44.932 36.760 18.870 1.00 90.50 729 THR A CA 1
ATOM 5812 C C . THR A 1 729 ? -45.501 38.048 18.294 1.00 90.50 729 THR A C 1
ATOM 5814 O O . THR A 1 729 ? -46.653 38.394 18.549 1.00 90.50 729 THR A O 1
ATOM 5817 N N . ASN A 1 730 ? -44.688 38.778 17.529 1.00 86.25 730 ASN A N 1
ATOM 5818 C CA . ASN A 1 730 ? -45.047 40.031 16.841 1.00 86.25 730 ASN A CA 1
ATOM 5819 C C . ASN A 1 730 ? -45.481 41.195 17.756 1.00 86.25 730 ASN A C 1
ATOM 5821 O O . ASN A 1 730 ? -45.879 42.253 17.275 1.00 86.25 730 ASN A O 1
ATOM 5825 N N . THR A 1 731 ? -45.380 41.025 19.073 1.00 83.56 731 THR A N 1
ATOM 5826 C CA . THR A 1 731 ? -45.638 42.041 20.094 1.00 83.56 731 THR A CA 1
ATOM 5827 C C . THR A 1 731 ? -44.590 41.923 21.198 1.00 83.56 731 THR A C 1
ATOM 5829 O O . THR A 1 731 ? -43.949 40.885 21.353 1.00 83.56 731 THR A O 1
ATOM 5832 N N . THR A 1 732 ? -44.397 42.999 21.956 1.00 76.56 732 THR A N 1
ATOM 5833 C CA . THR A 1 732 ? -43.539 43.009 23.149 1.00 76.56 732 THR A CA 1
ATOM 5834 C C . THR A 1 732 ? -44.297 42.602 24.407 1.00 76.56 732 THR A C 1
ATOM 5836 O O . THR A 1 732 ? -43.694 42.492 25.465 1.00 76.56 732 THR A O 1
ATOM 5839 N N . ASP A 1 733 ? -45.612 42.402 24.322 1.00 82.75 733 ASP A N 1
ATOM 5840 C CA . ASP A 1 733 ? -46.448 42.059 25.464 1.00 82.75 733 ASP A CA 1
ATOM 5841 C C . ASP A 1 733 ? -46.649 40.530 25.582 1.00 82.75 733 ASP A C 1
ATOM 5843 O O . ASP A 1 733 ? -47.244 39.971 24.656 1.00 82.75 733 ASP A O 1
ATOM 5847 N N . PRO A 1 734 ? -46.234 39.847 26.680 1.00 83.50 734 PRO A N 1
ATOM 5848 C CA . PRO A 1 734 ? -46.328 38.388 26.859 1.00 83.50 734 PRO A CA 1
ATOM 5849 C C . PRO A 1 734 ? -47.786 37.891 26.938 1.00 83.50 734 PRO A C 1
ATOM 5851 O O . PRO A 1 734 ? -48.346 37.605 28.001 1.00 83.50 734 PRO A O 1
ATOM 5854 N N . THR A 1 735 ? -48.437 37.836 25.781 1.00 83.00 735 THR A N 1
ATOM 5855 C CA . THR A 1 735 ? -49.884 37.651 25.618 1.00 83.00 735 THR A CA 1
ATOM 5856 C C . THR A 1 735 ? -50.259 36.458 24.751 1.00 83.00 735 THR A C 1
ATOM 5858 O O . THR A 1 735 ? -51.392 36.001 24.870 1.00 83.00 735 THR A O 1
ATOM 5861 N N . SER A 1 736 ? -49.354 35.933 23.917 1.00 85.31 736 SER A N 1
ATOM 5862 C CA . SER A 1 736 ? -49.680 34.815 23.019 1.00 85.31 736 SER A CA 1
ATOM 5863 C C . SER A 1 736 ? -49.863 33.498 23.777 1.00 85.31 736 SER A C 1
ATOM 5865 O O . SER A 1 736 ? -50.756 32.733 23.433 1.00 85.31 736 SER A O 1
ATOM 5867 N N . ALA A 1 737 ? -49.082 33.265 24.836 1.00 88.62 737 ALA A N 1
ATOM 5868 C CA . ALA A 1 737 ? -49.325 32.210 25.821 1.00 88.62 737 ALA A CA 1
ATOM 5869 C C . ALA A 1 737 ? -48.863 32.662 27.217 1.00 88.62 737 ALA A C 1
ATOM 5871 O O . ALA A 1 737 ? -47.877 33.393 27.344 1.00 88.62 737 ALA A O 1
ATOM 5872 N N . ARG A 1 738 ? -49.602 32.276 28.266 1.00 88.88 738 ARG A N 1
ATOM 5873 C CA . ARG A 1 738 ? -49.424 32.780 29.638 1.00 88.88 738 ARG A CA 1
ATOM 5874 C C . ARG A 1 738 ? -49.499 31.669 30.677 1.00 88.88 738 ARG A C 1
ATOM 5876 O O . ARG A 1 738 ? -50.348 30.788 30.594 1.00 88.88 738 ARG A O 1
ATOM 5883 N N . LEU A 1 739 ? -48.671 31.813 31.701 1.00 90.88 739 LEU A N 1
ATOM 5884 C CA . LEU A 1 739 ? -48.641 31.022 32.917 1.00 90.88 739 LEU A CA 1
ATOM 5885 C C . LEU A 1 739 ? -49.287 31.788 34.075 1.00 90.88 739 LEU A C 1
ATOM 5887 O O . LEU A 1 739 ? -49.005 32.968 34.301 1.00 90.88 739 LEU A O 1
ATOM 5891 N N . TYR A 1 740 ? -50.130 31.081 34.823 1.00 90.69 740 TYR A N 1
ATOM 5892 C CA . TYR A 1 740 ? -50.720 31.512 36.091 1.00 90.69 740 TYR A CA 1
ATOM 5893 C C . TYR A 1 740 ? -50.401 30.465 37.155 1.00 90.69 740 TYR A C 1
ATOM 5895 O O . TYR A 1 740 ? -50.187 29.300 36.821 1.00 90.69 740 TYR A O 1
ATOM 5903 N N . SER A 1 741 ? -50.385 30.848 38.432 1.00 89.75 741 SER A N 1
ATOM 5904 C CA . SER A 1 741 ? -49.933 29.931 39.491 1.00 89.75 741 SER A CA 1
ATOM 5905 C C . SER A 1 741 ? -50.863 28.748 39.762 1.00 89.75 741 SER A C 1
ATOM 5907 O O . SER A 1 741 ? -50.491 27.845 40.504 1.00 89.75 741 SER A O 1
ATOM 5909 N N . ASP A 1 742 ? -52.064 28.750 39.183 1.00 88.19 742 ASP A N 1
ATOM 5910 C CA . ASP A 1 742 ? -53.045 27.670 39.278 1.00 88.19 742 ASP A CA 1
ATOM 5911 C C . ASP A 1 742 ? -53.059 26.741 38.049 1.00 88.19 742 ASP A C 1
ATOM 5913 O O . ASP A 1 742 ? -53.875 25.822 37.996 1.00 88.19 742 ASP A O 1
ATOM 5917 N N . ILE A 1 743 ? -52.171 26.953 37.068 1.00 89.38 743 ILE A N 1
ATOM 5918 C CA . ILE A 1 743 ? -52.008 26.045 35.923 1.00 89.38 743 ILE A CA 1
ATOM 5919 C C . ILE A 1 743 ? -51.219 24.804 36.355 1.00 89.38 743 ILE A C 1
ATOM 5921 O O . ILE A 1 743 ? -50.165 24.913 36.988 1.00 89.38 743 ILE A O 1
ATOM 5925 N N . SER A 1 744 ? -51.728 23.631 35.971 1.00 88.56 744 SER A N 1
ATOM 5926 C CA . SER A 1 744 ? -51.104 22.326 36.191 1.00 88.56 744 SER A CA 1
ATOM 5927 C C . SER A 1 744 ? -51.354 21.429 34.977 1.00 88.56 744 SER A C 1
ATOM 5929 O O . SER A 1 744 ? -52.382 20.760 34.891 1.00 88.56 744 SER A O 1
ATOM 5931 N N . GLU A 1 745 ? -50.412 21.444 34.040 1.00 89.88 745 GLU A N 1
ATOM 5932 C CA . GLU A 1 745 ? -50.440 20.674 32.792 1.00 89.88 745 GLU A CA 1
ATOM 5933 C C . GLU A 1 745 ? -49.312 19.636 32.788 1.00 89.88 745 GLU A C 1
ATOM 5935 O O . GLU A 1 745 ? -48.327 19.779 33.515 1.00 89.88 745 GLU A O 1
ATOM 5940 N N . GLU A 1 746 ? -49.453 18.572 31.996 1.00 88.06 746 GLU A N 1
ATOM 5941 C CA . GLU A 1 746 ? -48.375 17.594 31.802 1.00 88.06 746 GLU A CA 1
ATOM 5942 C C . GLU A 1 746 ? -47.271 18.197 30.928 1.00 88.06 746 GLU A C 1
ATOM 5944 O O . GLU A 1 746 ? -47.510 18.598 29.790 1.00 88.06 746 GLU A O 1
ATOM 5949 N N . SER A 1 747 ? -46.054 18.275 31.469 1.00 87.38 747 SER A N 1
ATOM 5950 C CA . SER A 1 747 ? -44.888 18.760 30.730 1.00 87.38 747 SER A CA 1
ATOM 5951 C C . SER A 1 747 ? -44.389 17.710 29.742 1.00 87.38 747 SER A C 1
ATOM 5953 O O . SER A 1 747 ? -44.111 16.575 30.129 1.00 87.38 747 SER A O 1
ATOM 5955 N N . SER A 1 748 ? -44.173 18.126 28.493 1.00 81.75 748 SER A N 1
ATOM 5956 C CA . SER A 1 748 ? -43.557 17.302 27.440 1.00 81.75 748 SER A CA 1
ATOM 5957 C C . SER A 1 748 ? -42.047 17.127 27.646 1.00 81.75 748 SER A C 1
ATOM 5959 O O . SER A 1 748 ? -41.413 16.277 27.021 1.00 81.75 748 SER A O 1
ATOM 5961 N N . VAL A 1 749 ? -41.453 17.962 28.503 1.00 78.12 749 VAL A N 1
ATOM 5962 C CA . VAL A 1 749 ? -40.023 17.958 28.837 1.00 78.12 749 VAL A CA 1
ATOM 5963 C C . VAL A 1 749 ? -39.732 17.048 30.027 1.00 78.12 749 VAL A C 1
ATOM 5965 O O . VAL A 1 749 ? -38.704 16.367 30.040 1.00 78.12 749 VAL A O 1
ATOM 5968 N N . TRP A 1 750 ? -40.605 17.073 31.036 1.00 81.00 750 TRP A N 1
ATOM 5969 C CA . TRP A 1 750 ? -40.366 16.458 32.343 1.00 81.00 750 TRP A CA 1
ATOM 5970 C C . TRP A 1 750 ? -41.278 15.270 32.651 1.00 81.00 750 TRP A C 1
ATOM 5972 O O . TRP A 1 750 ? -41.033 14.580 33.639 1.00 81.00 750 TRP A O 1
ATOM 5982 N N . ASN A 1 751 ? -42.303 15.023 31.827 1.00 80.62 751 ASN A N 1
ATOM 5983 C CA . ASN A 1 751 ? -43.306 13.972 32.023 1.00 80.62 751 ASN A CA 1
ATOM 5984 C C . ASN A 1 751 ? -43.951 14.003 33.426 1.00 80.62 751 ASN A C 1
ATOM 5986 O O . ASN A 1 751 ? -44.276 12.969 34.006 1.00 80.62 751 ASN A O 1
ATOM 5990 N N . GLU A 1 752 ? -44.136 15.203 33.985 1.00 86.19 752 GLU A N 1
ATOM 5991 C CA . GLU A 1 752 ? -44.819 15.442 35.259 1.00 86.19 752 GLU A CA 1
ATOM 5992 C C . GLU A 1 752 ? -45.801 16.613 35.132 1.00 86.19 752 GLU A C 1
ATOM 5994 O O . GLU A 1 752 ? -45.652 17.475 34.261 1.00 86.19 752 GLU A O 1
ATOM 5999 N N . LYS A 1 753 ? -46.810 16.661 36.012 1.00 87.38 753 LYS A N 1
ATOM 6000 C CA . LYS A 1 753 ? -47.743 17.792 36.067 1.00 87.38 753 LYS A CA 1
ATOM 6001 C C . LYS A 1 753 ? -47.110 18.993 36.752 1.00 87.38 753 LYS A C 1
ATOM 6003 O O . LYS A 1 753 ? -46.749 18.916 37.925 1.00 87.38 753 LYS A O 1
ATOM 6008 N N . MET A 1 754 ? -47.043 20.117 36.050 1.00 90.56 754 MET A N 1
ATOM 6009 C CA . MET A 1 754 ? -46.433 21.350 36.543 1.00 90.56 754 MET A CA 1
ATOM 6010 C C . MET A 1 754 ? -47.056 22.598 35.910 1.00 90.56 754 MET A C 1
ATOM 6012 O O . MET A 1 754 ? -47.940 22.516 35.060 1.00 90.56 754 MET A O 1
ATOM 6016 N N . THR A 1 755 ? -46.622 23.780 36.341 1.00 92.38 755 THR A N 1
ATOM 6017 C CA . THR A 1 755 ? -47.072 25.043 35.751 1.00 92.38 755 THR A CA 1
ATOM 6018 C C . THR A 1 755 ? -46.321 25.275 34.440 1.00 92.38 755 THR A C 1
ATOM 6020 O O . THR A 1 755 ? -45.257 25.893 34.429 1.00 92.38 755 THR A O 1
ATOM 6023 N N . CYS A 1 756 ? -46.852 24.753 33.333 1.00 93.00 756 CYS A N 1
ATOM 6024 C CA . CYS A 1 756 ? -46.277 24.900 31.996 1.00 93.00 756 CYS A CA 1
ATOM 6025 C C . CYS A 1 756 ? -47.342 25.146 30.914 1.00 93.00 756 CYS A C 1
ATOM 6027 O O . CYS A 1 756 ? -48.540 24.972 31.132 1.00 93.00 756 CYS A O 1
ATOM 6029 N N . CYS A 1 757 ? -46.890 25.615 29.752 1.00 90.00 757 CYS A N 1
ATOM 6030 C CA . CYS A 1 757 ? -47.698 25.777 28.550 1.00 90.00 757 CYS A CA 1
ATOM 6031 C C . CYS A 1 757 ? -46.820 25.620 27.304 1.00 90.00 757 CYS A C 1
ATOM 6033 O O . CYS A 1 757 ? -45.635 25.965 27.332 1.00 90.00 757 CYS A O 1
ATOM 6035 N N . THR A 1 758 ? -47.408 25.137 26.211 1.00 90.56 758 THR A N 1
ATOM 6036 C CA . THR A 1 758 ? -46.740 25.025 24.911 1.00 90.56 758 THR A CA 1
ATOM 6037 C C . THR A 1 758 ? -47.220 26.105 23.945 1.00 90.56 758 THR A C 1
ATOM 6039 O O . THR A 1 758 ? -48.360 26.570 24.008 1.00 90.56 758 THR A O 1
ATOM 6042 N N . PHE A 1 759 ? -46.334 26.539 23.053 1.00 89.62 759 PHE A N 1
ATOM 6043 C CA . PHE A 1 759 ? -46.615 27.567 22.061 1.00 89.62 759 PHE A CA 1
ATOM 6044 C C . PHE A 1 759 ? -45.785 27.340 20.794 1.00 89.62 759 PHE A C 1
ATOM 6046 O O . PHE A 1 759 ? -44.557 27.333 20.844 1.00 89.62 759 PHE A O 1
ATOM 6053 N N . THR A 1 760 ? -46.448 27.193 19.647 1.00 91.06 760 THR A N 1
ATOM 6054 C CA . THR A 1 760 ? -45.778 27.104 18.342 1.00 91.06 760 THR A CA 1
ATOM 6055 C C . THR A 1 760 ? -45.540 28.496 17.774 1.00 91.06 760 THR A C 1
ATOM 6057 O O . THR A 1 760 ? -46.479 29.277 17.615 1.00 91.06 760 THR A O 1
ATOM 6060 N N . VAL A 1 761 ? -44.286 28.807 17.450 1.00 84.62 761 VAL A N 1
ATOM 6061 C CA . VAL A 1 761 ? -43.919 30.077 16.821 1.00 84.62 761 VAL A CA 1
ATOM 6062 C C . VAL A 1 761 ? -44.428 30.066 15.374 1.00 84.62 761 VAL A C 1
ATOM 6064 O O . VAL A 1 761 ? -44.059 29.172 14.614 1.00 84.62 761 VAL A O 1
ATOM 6067 N N . PRO A 1 762 ? -45.267 31.029 14.953 1.00 83.50 762 PRO A N 1
ATOM 6068 C CA . PRO A 1 762 ? -45.767 31.076 13.583 1.00 83.50 762 PRO A CA 1
ATOM 6069 C C . PRO A 1 762 ? -44.640 31.242 12.562 1.00 83.50 762 PRO A C 1
ATOM 6071 O O . PRO A 1 762 ? -43.709 32.012 12.796 1.00 83.50 762 PRO A O 1
ATOM 6074 N N . ASP A 1 763 ? -44.773 30.621 11.388 1.00 76.69 763 ASP A N 1
ATOM 6075 C CA . ASP A 1 763 ? -43.772 30.703 10.309 1.00 76.69 763 ASP A CA 1
ATOM 6076 C C . ASP A 1 763 ? -43.511 32.136 9.814 1.00 76.69 763 ASP A C 1
ATOM 6078 O O . ASP A 1 763 ? -42.475 32.437 9.229 1.00 76.69 763 ASP A O 1
ATOM 6082 N N . ASN A 1 764 ? -44.445 33.056 10.062 1.00 80.38 764 ASN A N 1
ATOM 6083 C CA . ASN A 1 764 ? -44.335 34.467 9.704 1.00 80.38 764 ASN A CA 1
ATOM 6084 C C . ASN A 1 764 ? -43.957 35.379 10.886 1.00 80.38 764 ASN A C 1
ATOM 6086 O O . ASN A 1 764 ? -44.094 36.598 10.775 1.00 80.38 764 ASN A O 1
ATOM 6090 N N . ALA A 1 765 ? -43.514 34.828 12.022 1.00 78.44 765 ALA A N 1
ATOM 6091 C CA . ALA A 1 765 ? -43.159 35.621 13.195 1.00 78.44 765 ALA A CA 1
ATOM 6092 C C . ALA A 1 765 ? -41.986 36.571 12.897 1.00 78.44 765 ALA A C 1
ATOM 6094 O O . ALA A 1 765 ? -40.917 36.147 12.463 1.00 78.44 765 ALA A O 1
ATOM 6095 N N . THR A 1 766 ? -42.169 37.866 13.142 1.00 84.94 766 THR A N 1
ATOM 6096 C CA . THR A 1 766 ? -41.154 38.919 12.990 1.00 84.94 766 THR A CA 1
ATOM 6097 C C . THR A 1 766 ? -40.533 39.341 14.322 1.00 84.94 766 THR A C 1
ATOM 6099 O O . THR A 1 766 ? -39.528 40.042 14.324 1.00 84.94 766 THR A O 1
ATOM 6102 N N . ALA A 1 767 ? -41.123 38.940 15.452 1.00 87.69 767 ALA A N 1
ATOM 6103 C CA . ALA A 1 767 ? -40.572 39.143 16.791 1.00 87.69 767 ALA A CA 1
ATOM 6104 C C . ALA A 1 767 ? -41.017 38.020 17.742 1.00 87.69 767 ALA A C 1
ATOM 6106 O O . ALA A 1 767 ? -42.119 37.495 17.576 1.00 87.69 767 ALA A O 1
ATOM 6107 N N . LEU A 1 768 ? -40.208 37.715 18.762 1.00 90.56 768 LEU A N 1
ATOM 6108 C CA . LEU A 1 768 ? -40.527 36.808 19.874 1.00 90.56 768 LEU A CA 1
ATOM 6109 C C . LEU A 1 768 ? -40.098 37.469 21.194 1.00 90.56 768 LEU A C 1
ATOM 6111 O O . LEU A 1 768 ? -39.010 38.038 21.272 1.00 90.56 768 LEU A O 1
ATOM 6115 N N . THR A 1 769 ? -40.943 37.431 22.225 1.00 92.25 769 THR A N 1
ATOM 6116 C CA . THR A 1 769 ? -40.642 37.995 23.555 1.00 92.25 769 THR A CA 1
ATOM 6117 C C . THR A 1 769 ? -41.128 37.068 24.665 1.00 92.25 769 THR A C 1
ATOM 6119 O O . THR A 1 769 ? -42.259 36.591 24.596 1.00 92.25 769 THR A O 1
ATOM 6122 N N . VAL A 1 770 ? -40.317 36.867 25.711 1.00 94.12 770 VAL A N 1
ATOM 6123 C CA . VAL A 1 770 ? -40.676 36.119 26.932 1.00 94.12 770 VAL A CA 1
ATOM 6124 C C . VAL A 1 770 ? -40.433 36.965 28.184 1.00 94.12 770 VAL A C 1
ATOM 6126 O O . VAL A 1 770 ? -39.474 37.733 28.247 1.00 94.12 770 VAL A O 1
ATOM 6129 N N . GLY A 1 771 ? -41.282 36.846 29.204 1.00 93.00 771 GLY A N 1
ATOM 6130 C CA . GLY A 1 771 ? -41.035 37.482 30.500 1.00 93.00 771 GLY A CA 1
ATOM 6131 C C . GLY A 1 771 ? -42.293 37.833 31.281 1.00 93.00 771 GLY A C 1
ATOM 6132 O O . GLY A 1 771 ? -43.326 37.177 31.156 1.00 93.00 771 GLY A O 1
ATOM 6133 N N . PHE A 1 772 ? -42.177 38.862 32.120 1.00 93.75 772 PHE A N 1
ATOM 6134 C CA . PHE A 1 772 ? -43.170 39.242 33.120 1.00 93.75 772 PHE A CA 1
ATOM 6135 C C . PHE A 1 772 ? -43.787 40.611 32.843 1.00 93.75 772 PHE A C 1
ATOM 6137 O O . PHE A 1 772 ? -43.076 41.554 32.485 1.00 93.75 772 PHE A O 1
ATOM 6144 N N . LYS A 1 773 ? -45.090 40.755 33.107 1.00 92.50 773 LYS A N 1
ATOM 6145 C CA . LYS A 1 773 ? -45.789 42.044 33.058 1.00 92.50 773 LYS A CA 1
ATOM 6146 C C . LYS A 1 773 ? -46.913 42.143 34.082 1.00 92.50 773 LYS A C 1
ATOM 6148 O O . LYS A 1 773 ? -47.718 41.228 34.232 1.00 92.50 773 LYS A O 1
ATOM 6153 N N . SER A 1 774 ? -46.973 43.285 34.752 1.00 92.19 774 SER A N 1
ATOM 6154 C CA . SER A 1 774 ? -48.013 43.664 35.700 1.00 92.19 774 SER A CA 1
ATOM 6155 C C . SER A 1 774 ? -49.027 44.594 35.034 1.00 92.19 774 SER A C 1
ATOM 6157 O O . SER A 1 774 ? -48.649 45.518 34.312 1.00 92.19 774 SER A O 1
ATOM 6159 N N . TYR A 1 775 ? -50.312 44.366 35.292 1.00 90.88 775 TYR A N 1
ATOM 6160 C CA . TYR A 1 775 ? -51.405 45.242 34.883 1.00 90.88 775 TYR A CA 1
ATOM 6161 C C . TYR A 1 775 ? -52.234 45.563 36.117 1.00 90.88 775 TYR A C 1
ATOM 6163 O O . TYR A 1 775 ? -52.961 44.704 36.605 1.00 90.88 775 TYR A O 1
ATOM 6171 N N . GLY A 1 776 ? -52.083 46.760 36.674 1.00 86.75 776 GLY A N 1
ATOM 6172 C CA . GLY A 1 776 ? -52.775 47.172 37.897 1.00 86.75 776 GLY A CA 1
ATOM 6173 C C . GLY A 1 776 ? -52.456 46.340 39.151 1.00 86.75 776 GLY A C 1
ATOM 6174 O O . GLY A 1 776 ? -53.187 46.450 40.134 1.00 86.75 776 GLY A O 1
ATOM 6175 N N . PHE A 1 777 ? -51.403 45.508 39.159 1.00 87.50 777 PHE A N 1
ATOM 6176 C CA . PHE A 1 777 ? -51.130 44.590 40.276 1.00 87.50 777 PHE A CA 1
ATOM 6177 C C . PHE A 1 777 ? -50.534 45.333 41.490 1.00 87.50 777 PHE A C 1
ATOM 6179 O O . PHE A 1 777 ? -49.766 46.280 41.311 1.00 87.50 777 PHE A O 1
ATOM 6186 N N . PRO A 1 778 ? -50.848 44.958 42.747 1.00 87.12 778 PRO A N 1
ATOM 6187 C CA . PRO A 1 778 ? -50.448 45.759 43.902 1.00 87.12 778 PRO A CA 1
ATOM 6188 C C . PRO A 1 778 ? -48.928 45.923 44.044 1.00 87.12 778 PRO A C 1
ATOM 6190 O O . PRO A 1 778 ? -48.176 44.942 44.067 1.00 87.12 778 PRO A O 1
ATOM 6193 N N . LYS A 1 779 ? -48.480 47.173 44.219 1.00 90.38 779 LYS A N 1
ATOM 6194 C CA . LYS A 1 779 ? -47.083 47.506 44.528 1.00 90.38 779 LYS A CA 1
ATOM 6195 C C . LYS A 1 779 ? -46.621 46.791 45.803 1.00 90.38 779 LYS A C 1
ATOM 6197 O O . LYS A 1 779 ? -47.336 46.767 46.800 1.00 90.38 779 LYS A O 1
ATOM 6202 N N . GLY A 1 780 ? -45.402 46.260 45.776 1.00 86.25 780 GLY A N 1
ATOM 6203 C CA . GLY A 1 780 ? -44.798 45.489 46.864 1.00 86.25 780 GLY A CA 1
ATOM 6204 C C . GLY A 1 780 ? -45.092 43.989 46.802 1.00 86.25 780 GLY A C 1
ATOM 6205 O O . GLY A 1 780 ? -44.534 43.240 47.600 1.00 86.25 780 GLY A O 1
ATOM 6206 N N . THR A 1 781 ? -45.921 43.531 45.857 1.00 90.88 781 THR A N 1
ATOM 6207 C CA . THR A 1 781 ? -46.125 42.094 45.641 1.00 90.88 781 THR A CA 1
ATOM 6208 C C . THR A 1 781 ? -44.867 41.462 45.053 1.00 90.88 781 THR A C 1
ATOM 6210 O O . THR A 1 781 ? -44.287 41.999 44.107 1.00 90.88 781 THR A O 1
ATOM 6213 N N . VAL A 1 782 ? -44.467 40.312 45.596 1.00 93.31 782 VAL A N 1
ATOM 6214 C CA . VAL A 1 782 ? -43.338 39.517 45.105 1.00 93.31 782 VAL A CA 1
ATOM 6215 C C . VAL A 1 782 ? -43.870 38.212 44.533 1.00 93.31 782 VAL A C 1
ATOM 6217 O O . VAL A 1 782 ? -44.544 37.453 45.228 1.00 93.31 782 VAL A O 1
ATOM 6220 N N . LEU A 1 783 ? -43.557 37.953 43.268 1.00 94.38 783 LEU A N 1
ATOM 6221 C CA . LEU A 1 783 ? -43.777 36.671 42.619 1.00 94.38 783 LEU A CA 1
ATOM 6222 C C . LEU A 1 783 ? -42.508 35.824 42.744 1.00 94.38 783 LEU A C 1
ATOM 6224 O O . LEU A 1 783 ? -41.463 36.194 42.216 1.00 94.38 783 LEU A O 1
ATOM 6228 N N . THR A 1 784 ? -42.608 34.681 43.413 1.00 95.75 784 THR A N 1
ATOM 6229 C CA . THR A 1 784 ? -41.540 33.676 43.457 1.00 95.75 784 THR A CA 1
ATOM 6230 C C . THR A 1 784 ? -41.813 32.613 42.402 1.00 95.75 784 THR A C 1
ATOM 6232 O O . THR A 1 784 ? -42.887 32.016 42.402 1.00 95.75 784 THR A O 1
ATOM 6235 N N . VAL A 1 785 ? -40.850 32.377 41.515 1.00 95.00 785 VAL A N 1
ATOM 6236 C CA . VAL A 1 785 ? -40.882 31.325 40.493 1.00 95.00 785 VAL A CA 1
ATOM 6237 C C . VAL A 1 785 ? -39.715 30.380 40.749 1.00 95.00 785 VAL A C 1
ATOM 6239 O O . VAL A 1 785 ? -38.581 30.836 40.894 1.00 95.00 785 VAL A O 1
ATOM 6242 N N . LYS A 1 786 ? -39.976 29.078 40.823 1.00 94.00 786 LYS A N 1
ATOM 6243 C CA . LYS A 1 786 ? -38.939 28.056 41.003 1.00 94.00 786 LYS A CA 1
ATOM 6244 C C . LYS A 1 786 ? -38.736 27.258 39.731 1.00 94.00 786 LYS A C 1
ATOM 6246 O O . LYS A 1 786 ? -39.708 26.879 39.084 1.00 94.00 786 LYS A O 1
ATOM 6251 N N . GLU A 1 787 ? -37.475 26.996 39.408 1.00 92.88 787 GLU A N 1
ATOM 6252 C CA . GLU A 1 787 ? -37.074 26.139 38.290 1.00 92.88 787 GLU A CA 1
ATOM 6253 C C . GLU A 1 787 ? -37.694 26.543 36.939 1.00 92.88 787 GLU A C 1
ATOM 6255 O O . GLU A 1 787 ? -38.163 25.693 36.186 1.00 92.88 787 GLU A O 1
ATOM 6260 N N . ALA A 1 788 ? -37.725 27.837 36.619 1.00 92.19 788 ALA A N 1
ATOM 6261 C CA . ALA A 1 788 ? -38.257 28.313 35.347 1.00 92.19 788 ALA A CA 1
ATOM 6262 C C . ALA A 1 788 ? -37.389 27.890 34.152 1.00 92.19 788 ALA A C 1
ATOM 6264 O O . ALA A 1 788 ? -36.152 27.920 34.225 1.00 92.19 788 ALA A O 1
ATOM 6265 N N . TYR A 1 789 ? -38.046 27.559 33.041 1.00 91.12 789 TYR A N 1
ATOM 6266 C CA . TYR A 1 789 ? -37.423 27.129 31.793 1.00 91.12 789 TYR A CA 1
ATOM 6267 C C . TYR A 1 789 ? -38.239 27.536 30.562 1.00 91.12 789 TYR A C 1
ATOM 6269 O O . TYR A 1 789 ? -39.442 27.778 30.652 1.00 91.12 789 TYR A O 1
ATOM 6277 N N . LEU A 1 790 ? -37.567 27.572 29.413 1.00 91.44 790 LEU A N 1
ATOM 6278 C CA . LEU A 1 790 ? -38.143 27.653 28.075 1.00 91.44 790 LEU A CA 1
ATOM 6279 C C . LEU A 1 790 ? -37.358 26.680 27.189 1.00 91.44 790 LEU A C 1
ATOM 6281 O O . LEU A 1 790 ? -36.151 26.844 27.040 1.00 91.44 790 LEU A O 1
ATOM 6285 N N . TYR A 1 791 ? -38.021 25.667 26.643 1.00 85.81 791 TYR A N 1
ATOM 6286 C CA . TYR A 1 791 ? -37.399 24.603 25.849 1.00 85.81 791 TYR A CA 1
ATOM 6287 C C . TYR A 1 791 ? -38.029 24.509 24.461 1.00 85.81 791 TYR A C 1
ATOM 6289 O O . TYR A 1 791 ? -39.235 24.700 24.332 1.00 85.81 791 TYR A O 1
ATOM 6297 N N . ASP A 1 792 ? -37.238 24.181 23.442 1.00 83.19 792 ASP A N 1
ATOM 6298 C CA . ASP A 1 792 ? -37.729 23.888 22.094 1.00 83.19 792 ASP A CA 1
ATOM 6299 C C . ASP A 1 792 ? -38.009 22.391 21.924 1.00 83.19 792 ASP A C 1
ATOM 6301 O O . ASP A 1 792 ? -37.103 21.566 21.962 1.00 83.19 792 ASP A O 1
ATOM 6305 N N . LEU A 1 793 ? -39.275 22.025 21.724 1.00 75.88 793 LEU A N 1
ATOM 6306 C CA . LEU A 1 793 ? -39.716 20.633 21.652 1.00 75.88 793 LEU A CA 1
ATOM 6307 C C . LEU A 1 793 ? -39.331 19.911 20.347 1.00 75.88 793 LEU A C 1
ATOM 6309 O O . LEU A 1 793 ? -39.535 18.696 20.254 1.00 75.88 793 LEU A O 1
ATOM 6313 N N . LYS A 1 794 ? -38.814 20.637 19.345 1.00 65.94 794 LYS A N 1
ATOM 6314 C CA . LYS A 1 794 ? -38.304 20.081 18.080 1.00 65.94 794 LYS A CA 1
ATOM 6315 C C . LYS A 1 794 ? -36.775 19.972 18.029 1.00 65.94 794 LYS A C 1
ATOM 6317 O O . LYS A 1 794 ? -36.243 19.587 16.994 1.00 65.94 794 LYS A O 1
ATOM 6322 N N . GLU A 1 795 ? -36.071 20.279 19.117 1.00 53.56 795 GLU A N 1
ATOM 6323 C CA . GLU A 1 795 ? -34.622 20.081 19.194 1.00 53.56 795 GLU A CA 1
ATOM 6324 C C . GLU A 1 795 ? -34.294 18.572 19.216 1.00 53.56 795 GLU A C 1
ATOM 6326 O O . GLU A 1 795 ? -34.515 17.871 20.209 1.00 53.56 795 GLU A O 1
ATOM 6331 N N . GLU A 1 796 ? -33.788 18.055 18.092 1.00 41.84 796 GLU A N 1
ATOM 6332 C CA . GLU A 1 796 ? -33.237 16.703 17.974 1.00 41.84 796 GLU A CA 1
ATOM 6333 C C . GLU A 1 796 ? -31.708 16.772 17.928 1.00 41.84 796 GLU A C 1
ATOM 6335 O O . GLU A 1 796 ? -31.121 17.448 17.085 1.00 41.84 796 GLU A O 1
ATOM 6340 N N . VAL A 1 797 ? -31.052 16.057 18.846 1.00 39.50 797 VAL A N 1
ATOM 6341 C CA . VAL A 1 797 ? -29.599 15.862 18.846 1.00 39.50 797 VAL A CA 1
ATOM 6342 C C . VAL A 1 797 ? -29.348 14.358 18.858 1.00 39.50 797 VAL A C 1
ATOM 6344 O O . VAL A 1 797 ? -29.729 13.668 19.802 1.00 39.50 797 VAL A O 1
ATOM 6347 N N . SER A 1 798 ? -28.695 13.833 17.822 1.00 34.88 798 SER A N 1
ATOM 6348 C CA . SER A 1 798 ? -28.186 12.461 17.827 1.00 34.88 798 SER A CA 1
ATOM 6349 C C . SER A 1 798 ? -27.008 12.365 18.804 1.00 34.88 798 SER A C 1
ATOM 6351 O O . SER A 1 798 ? -25.976 13.009 18.602 1.00 34.88 798 SER A O 1
ATOM 6353 N N . ILE A 1 799 ? -27.154 11.578 19.872 1.00 36.19 799 ILE A N 1
ATOM 6354 C CA . ILE A 1 799 ? -26.098 11.311 20.856 1.00 36.19 799 ILE A CA 1
ATOM 6355 C C . ILE A 1 799 ? -25.814 9.806 20.819 1.00 36.19 799 ILE A C 1
ATOM 6357 O O . ILE A 1 799 ? -26.650 9.032 21.266 1.00 36.19 799 ILE A O 1
ATOM 6361 N N . ARG A 1 800 ? -24.639 9.389 20.330 1.00 34.78 800 ARG A N 1
ATOM 6362 C CA . ARG A 1 800 ? -24.117 8.028 20.548 1.00 34.78 800 ARG A CA 1
ATOM 6363 C C . ARG A 1 800 ? -23.335 7.995 21.871 1.00 34.78 800 ARG A C 1
ATOM 6365 O O . ARG A 1 800 ? -22.474 8.847 22.095 1.00 34.78 800 ARG A O 1
ATOM 6372 N N . GLY A 1 801 ? -23.628 7.045 22.757 1.00 31.27 801 GLY A N 1
ATOM 6373 C CA . GLY A 1 801 ? -22.880 6.750 23.995 1.00 31.27 801 GLY A CA 1
ATOM 6374 C C . GLY A 1 801 ? -22.778 5.228 24.145 1.00 31.27 801 GLY A C 1
ATOM 6375 O O . GLY A 1 801 ? -23.638 4.550 23.627 1.00 31.27 801 GLY A O 1
ATOM 6376 N N . ARG A 1 802 ? -21.812 4.599 24.828 1.00 30.23 802 ARG A N 1
ATOM 6377 C CA . ARG A 1 802 ? -21.300 4.891 26.175 1.00 30.23 802 ARG A CA 1
ATOM 6378 C C . ARG A 1 802 ? -20.012 4.082 26.442 1.00 30.23 802 ARG A C 1
ATOM 6380 O O . ARG A 1 802 ? -20.059 3.065 27.117 1.00 30.23 802 ARG A O 1
ATOM 6387 N N . ASP A 1 803 ? -18.856 4.565 25.996 1.00 28.33 803 ASP A N 1
ATOM 6388 C CA . ASP A 1 803 ? -17.570 4.221 26.622 1.00 28.33 803 ASP A CA 1
ATOM 6389 C C . ASP A 1 803 ? -16.559 5.367 26.438 1.00 28.33 803 ASP A C 1
ATOM 6391 O O . ASP A 1 803 ? -16.761 6.268 25.622 1.00 28.33 803 ASP A O 1
ATOM 6395 N N . THR A 1 804 ? -15.510 5.383 27.258 1.00 31.52 804 THR A N 1
ATOM 6396 C CA . THR A 1 804 ? -14.619 6.527 27.567 1.00 31.52 804 THR A CA 1
ATOM 6397 C C . THR A 1 804 ? -13.813 7.148 26.405 1.00 31.52 804 THR A C 1
ATOM 6399 O O . THR A 1 804 ? -12.934 7.976 26.652 1.00 31.52 804 THR A O 1
ATOM 6402 N N . THR A 1 805 ? -14.123 6.828 25.146 1.00 37.75 805 THR A N 1
ATOM 6403 C CA . THR A 1 805 ? -13.387 7.290 23.955 1.00 37.75 805 THR A CA 1
ATOM 6404 C C . THR A 1 805 ? -14.160 8.185 22.980 1.00 37.75 805 THR A C 1
ATOM 6406 O O . THR A 1 805 ? -13.526 8.738 22.087 1.00 37.75 805 THR A O 1
ATOM 6409 N N . ASN A 1 806 ? -15.471 8.420 23.130 1.00 35.94 806 ASN A N 1
ATOM 6410 C CA . ASN A 1 806 ? -16.225 9.152 22.095 1.00 35.94 806 ASN A CA 1
ATOM 6411 C C . ASN A 1 806 ? -16.395 10.655 22.376 1.00 35.94 806 ASN A C 1
ATOM 6413 O O . ASN A 1 806 ? -17.291 11.113 23.085 1.00 35.94 806 ASN A O 1
ATOM 6417 N N . ALA A 1 807 ? -15.507 11.430 21.754 1.00 32.16 807 ALA A N 1
ATOM 6418 C CA . ALA A 1 807 ? -15.592 12.868 21.552 1.00 32.16 807 ALA A CA 1
ATOM 6419 C C . ALA A 1 807 ? -16.452 13.185 20.307 1.00 32.16 807 ALA A C 1
ATOM 6421 O O . ALA A 1 807 ? -15.977 13.058 19.186 1.00 32.16 807 ALA A O 1
ATOM 6422 N N . THR A 1 808 ? -17.700 13.638 20.469 1.00 38.56 808 THR A N 1
ATOM 6423 C CA . THR A 1 808 ? -18.501 14.166 19.341 1.00 38.56 808 THR A CA 1
ATOM 6424 C C . THR A 1 808 ? -17.898 15.480 18.828 1.00 38.56 808 THR A C 1
ATOM 6426 O O . THR A 1 808 ? -17.806 16.424 19.618 1.00 38.56 808 THR A O 1
ATOM 6429 N N . LEU A 1 809 ? -17.533 15.581 17.543 1.00 40.84 809 LEU A N 1
ATOM 6430 C CA . LEU A 1 809 ? -17.098 16.842 16.924 1.00 40.84 809 LEU A CA 1
ATOM 6431 C C . LEU A 1 809 ? -18.319 17.700 16.548 1.00 40.84 809 LEU A C 1
ATOM 6433 O O . LE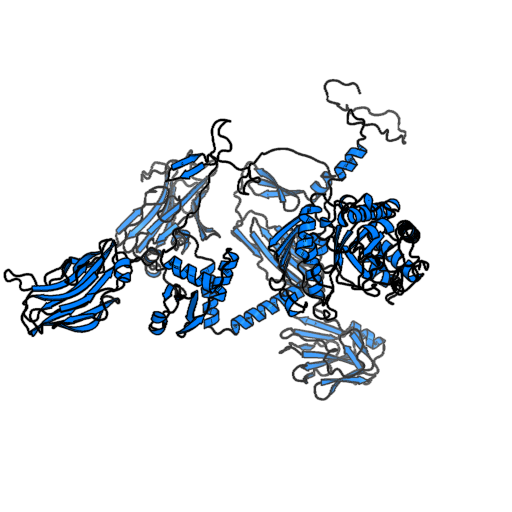U A 1 809 ? -19.106 17.337 15.682 1.00 40.84 809 LEU A O 1
ATOM 6437 N N . ARG A 1 810 ? -18.477 18.856 17.187 1.00 44.06 810 ARG A N 1
ATOM 6438 C CA . ARG A 1 810 ? -19.480 19.877 16.849 1.00 44.06 810 ARG A CA 1
ATOM 6439 C C . ARG A 1 810 ? -18.958 20.767 15.724 1.00 44.06 810 ARG A C 1
ATOM 6441 O O . ARG A 1 810 ? -17.763 21.027 15.672 1.00 44.06 810 ARG A O 1
ATOM 6448 N N . VAL A 1 811 ? -19.829 21.302 14.875 1.00 47.19 811 VAL A N 1
ATOM 6449 C CA . VAL A 1 811 ? -19.460 22.295 13.852 1.00 47.19 811 VAL A CA 1
ATOM 6450 C C . VAL A 1 811 ? -20.165 23.613 14.164 1.00 47.19 811 VAL A C 1
ATOM 6452 O O . VAL A 1 811 ? -21.383 23.651 14.293 1.00 47.19 811 VAL A O 1
ATOM 6455 N N . CYS A 1 812 ? -19.400 24.692 14.318 1.00 50.09 812 CYS A N 1
ATOM 6456 C CA . CYS A 1 812 ? -19.883 25.999 14.742 1.00 50.09 812 CYS A CA 1
ATOM 6457 C C . CYS A 1 812 ? -19.505 27.086 13.741 1.00 50.09 812 CYS A C 1
ATOM 6459 O O . CYS A 1 812 ? -18.355 27.226 13.335 1.00 50.09 812 CYS A O 1
ATOM 6461 N N . ARG A 1 813 ? -20.480 27.925 13.416 1.00 57.62 813 ARG A N 1
ATOM 6462 C CA . ARG A 1 813 ? -20.295 29.144 12.636 1.00 57.62 813 ARG A CA 1
ATOM 6463 C C . ARG A 1 813 ? -20.097 30.323 13.590 1.00 57.62 813 ARG A C 1
ATOM 6465 O O . ARG A 1 813 ? -20.908 30.493 14.494 1.00 57.62 813 ARG A O 1
ATOM 6472 N N . VAL A 1 814 ? -19.039 31.116 13.415 1.00 59.56 814 VAL A N 1
ATOM 6473 C CA . VAL A 1 814 ? -18.695 32.225 14.328 1.00 59.56 814 VAL A CA 1
ATOM 6474 C C . VAL A 1 814 ? -18.204 33.443 13.545 1.00 59.56 814 VAL A C 1
ATOM 6476 O O . VAL A 1 814 ? -17.288 33.333 12.736 1.00 59.56 814 VAL A O 1
ATOM 6479 N N . ASN A 1 815 ? -18.804 34.614 13.762 1.00 64.56 815 ASN A N 1
ATOM 6480 C CA . ASN A 1 815 ? -18.313 35.879 13.195 1.00 64.56 815 ASN A CA 1
ATOM 6481 C C . ASN A 1 815 ? -17.188 36.499 14.057 1.00 64.56 815 ASN A C 1
ATOM 6483 O O . ASN A 1 815 ? -16.953 36.067 15.186 1.00 64.56 815 ASN A O 1
ATOM 6487 N N . GLU A 1 816 ? -16.447 37.481 13.533 1.00 56.81 816 GLU A N 1
ATOM 6488 C CA . GLU A 1 816 ? -15.255 38.003 14.232 1.00 56.81 816 GLU A CA 1
ATOM 6489 C C . GLU A 1 816 ? -15.572 38.719 15.556 1.00 56.81 816 GLU A C 1
ATOM 6491 O O . GLU A 1 816 ? -14.758 38.696 16.481 1.00 56.81 816 GLU A O 1
ATOM 6496 N N . GLU A 1 817 ? -16.755 39.326 15.683 1.00 54.53 817 GLU A N 1
ATOM 6497 C CA . GLU A 1 817 ? -17.200 39.927 16.946 1.00 54.53 817 GLU A CA 1
ATOM 6498 C C . GLU A 1 817 ? -17.562 38.850 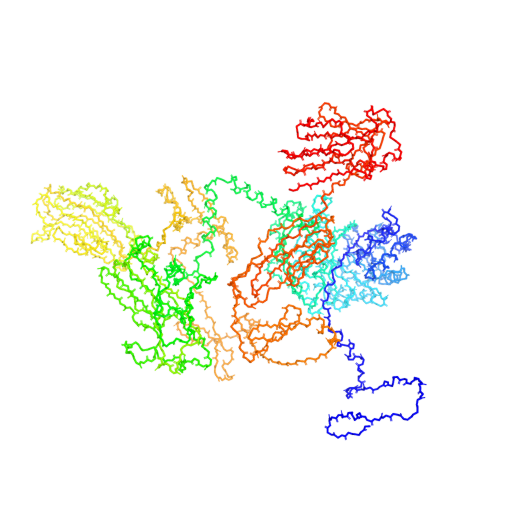17.974 1.00 54.53 817 GLU A C 1
ATOM 6500 O O . GLU A 1 817 ? -17.174 38.964 19.136 1.00 54.53 817 GLU A O 1
ATOM 6505 N N . GLN A 1 818 ? -18.223 37.770 17.543 1.00 47.19 818 GLN A N 1
ATOM 6506 C CA . GLN A 1 818 ? -18.527 36.596 18.360 1.00 47.19 818 GLN A CA 1
ATOM 6507 C C . GLN A 1 818 ? -17.246 35.893 18.812 1.00 47.19 818 GLN A C 1
ATOM 6509 O O . GLN A 1 818 ? -17.179 35.466 19.959 1.00 47.19 818 GLN A O 1
ATOM 6514 N N . GLU A 1 819 ? -16.200 35.823 17.986 1.00 52.47 819 GLU A N 1
ATOM 6515 C CA . GLU A 1 819 ? -14.911 35.204 18.337 1.00 52.47 819 GLU A CA 1
ATOM 6516 C C . GLU A 1 819 ? -14.272 35.823 19.597 1.00 52.47 819 GLU A C 1
ATOM 6518 O O . GLU A 1 819 ? -13.669 35.112 20.401 1.00 52.47 819 GLU A O 1
ATOM 6523 N N . LEU A 1 820 ? -14.445 37.133 19.813 1.00 47.72 820 LEU A N 1
ATOM 6524 C CA . LEU A 1 820 ? -13.870 37.866 20.951 1.00 47.72 820 LEU A CA 1
ATOM 6525 C C . LEU A 1 820 ? -14.635 37.674 22.271 1.00 47.72 820 LEU A C 1
ATOM 6527 O O . LEU A 1 820 ? -14.079 37.929 23.341 1.00 47.72 820 LEU A O 1
ATOM 6531 N N . VAL A 1 821 ? -15.896 37.239 22.205 1.00 42.94 821 VAL A N 1
ATOM 6532 C CA . VAL A 1 821 ? -16.790 37.058 23.367 1.00 42.94 821 VAL A CA 1
ATOM 6533 C C . VAL A 1 821 ? -17.289 35.624 23.534 1.00 42.94 821 VAL A C 1
ATOM 6535 O O . VAL A 1 821 ? -17.970 35.325 24.516 1.00 42.94 821 VAL A O 1
ATOM 6538 N N . THR A 1 822 ? -16.937 34.723 22.612 1.00 46.00 822 THR A N 1
ATOM 6539 C CA . THR A 1 822 ? -17.217 33.291 22.731 1.00 46.00 822 THR A CA 1
ATOM 6540 C C . THR A 1 822 ? -16.494 32.797 23.979 1.00 46.00 822 THR A C 1
ATOM 6542 O O . THR A 1 822 ? -15.276 32.973 24.071 1.00 46.00 822 THR A O 1
ATOM 6545 N N . PRO A 1 823 ? -17.185 32.185 24.958 1.00 42.41 823 PRO A N 1
ATOM 6546 C CA . PRO A 1 823 ? -16.501 31.547 26.064 1.00 42.41 823 PRO A CA 1
ATOM 6547 C C . PRO A 1 823 ? -15.529 30.526 25.476 1.00 42.41 823 PRO A C 1
ATOM 6549 O O . PRO A 1 823 ? -15.938 29.531 24.875 1.00 42.41 823 PRO A O 1
ATOM 6552 N N . SER A 1 824 ? -14.231 30.783 25.624 1.00 48.78 824 SER A N 1
ATOM 6553 C CA . SER A 1 824 ? -13.210 29.755 25.482 1.00 48.78 824 SER A CA 1
ATOM 6554 C C . SER A 1 824 ? -13.688 28.538 26.280 1.00 48.78 824 SER A C 1
ATOM 6556 O O . SER A 1 824 ? -14.068 28.724 27.434 1.00 48.78 824 SER A O 1
ATOM 6558 N N . ASN A 1 825 ? -13.748 27.344 25.656 1.00 44.88 825 ASN A N 1
ATOM 6559 C CA . ASN A 1 825 ? -13.843 25.993 26.267 1.00 44.88 825 ASN A CA 1
ATOM 6560 C C . ASN A 1 825 ? -14.855 24.987 25.662 1.00 44.88 825 ASN A C 1
ATOM 6562 O O . ASN A 1 825 ? -15.010 23.915 26.251 1.00 44.88 825 ASN A O 1
ATOM 6566 N N . PHE A 1 826 ? -15.487 25.199 24.497 1.00 46.19 826 PHE A N 1
ATOM 6567 C CA . PHE A 1 826 ? -16.118 24.050 23.812 1.00 46.19 826 PHE A CA 1
ATOM 6568 C C . PHE A 1 826 ? -15.043 23.208 23.116 1.00 46.19 826 PHE A C 1
ATOM 6570 O O . PHE A 1 826 ? -14.624 23.492 21.993 1.00 46.19 826 PHE A O 1
ATOM 6577 N N . ARG A 1 827 ? -14.554 22.205 23.848 1.00 48.59 827 ARG A N 1
ATOM 6578 C CA . ARG A 1 827 ? -13.657 21.160 23.345 1.00 48.59 827 ARG A CA 1
ATOM 6579 C C . ARG A 1 827 ? -14.486 20.165 22.534 1.00 48.59 827 ARG A C 1
ATOM 6581 O O . ARG A 1 827 ? -15.622 19.883 22.910 1.00 48.59 827 ARG A O 1
ATOM 6588 N N . ASN A 1 828 ? -13.908 19.670 21.440 1.00 47.44 828 ASN A N 1
ATOM 6589 C CA . ASN A 1 828 ? -14.582 18.895 20.390 1.00 47.44 828 ASN A CA 1
ATOM 6590 C C . ASN A 1 828 ? -15.532 19.737 19.514 1.00 47.44 828 ASN A C 1
ATOM 6592 O O . ASN A 1 828 ? -16.640 19.309 19.214 1.00 47.44 828 ASN A O 1
ATOM 6596 N N . THR A 1 829 ? -15.101 20.933 19.091 1.00 52.25 829 THR A N 1
ATOM 6597 C CA . THR A 1 829 ? -15.837 21.790 18.142 1.00 52.25 829 THR A CA 1
ATOM 6598 C C . THR A 1 829 ? -14.909 22.339 17.055 1.00 52.25 829 THR A C 1
ATOM 6600 O O . THR A 1 829 ? -13.824 22.834 17.367 1.00 52.25 829 THR A O 1
ATOM 6603 N N . LEU A 1 830 ? -15.360 22.300 15.803 1.00 59.25 830 LEU A N 1
ATOM 6604 C CA . LEU A 1 830 ? -14.764 22.920 14.627 1.00 59.25 830 LEU A CA 1
ATOM 6605 C C . LEU A 1 830 ? -15.463 24.249 14.320 1.00 59.25 830 LEU A C 1
ATOM 6607 O O . LEU A 1 830 ? -16.680 24.284 14.175 1.00 59.25 830 LEU A O 1
ATOM 6611 N N . TYR A 1 831 ? -14.709 25.336 14.221 1.00 64.56 831 TYR A N 1
ATOM 6612 C CA . TYR A 1 831 ? -15.218 26.692 14.040 1.00 64.56 831 TYR A CA 1
ATOM 6613 C C . TYR A 1 831 ? -14.929 27.208 12.636 1.00 64.56 831 TYR A C 1
ATOM 6615 O O . TYR A 1 831 ? -13.780 27.162 12.208 1.00 64.56 831 TYR A O 1
ATOM 6623 N N . PHE A 1 832 ? -15.943 27.765 11.977 1.00 66.00 832 PHE A N 1
ATOM 6624 C CA . PHE A 1 832 ? -15.866 28.394 10.659 1.00 66.00 832 PHE A CA 1
ATOM 6625 C C . PHE A 1 832 ? -16.189 29.880 10.770 1.00 66.00 832 PHE A C 1
ATOM 6627 O O . PHE A 1 832 ? -17.218 30.245 11.347 1.00 66.00 832 PHE A O 1
ATOM 6634 N N . THR A 1 833 ? -15.338 30.740 10.206 1.00 69.06 833 THR A N 1
ATOM 6635 C CA . THR A 1 833 ? -15.550 32.194 10.251 1.00 69.06 833 THR A CA 1
ATOM 6636 C C . THR A 1 833 ? -16.035 32.790 8.945 1.00 69.06 833 THR A C 1
ATOM 6638 O O . THR A 1 833 ? -15.812 32.246 7.868 1.00 69.06 833 THR A O 1
ATOM 6641 N N . GLU A 1 834 ? -16.628 33.980 9.034 1.00 69.31 834 GLU A N 1
ATOM 6642 C CA . GLU A 1 834 ? -17.089 34.763 7.877 1.00 69.31 834 GLU A CA 1
ATOM 6643 C C . GLU A 1 834 ? -15.952 35.246 6.959 1.00 69.31 834 GLU A C 1
ATOM 6645 O O . GLU A 1 834 ? -16.202 35.792 5.889 1.00 69.31 834 GLU A O 1
ATOM 6650 N N . LYS A 1 835 ? -14.692 35.039 7.364 1.00 73.19 835 LYS A N 1
ATOM 6651 C CA . LYS A 1 835 ? -13.493 35.250 6.537 1.00 73.19 835 LYS A CA 1
ATOM 6652 C C . LYS A 1 835 ? -12.849 33.942 6.070 1.00 73.19 835 LYS A C 1
ATOM 6654 O O . LYS A 1 835 ? -11.730 33.965 5.562 1.00 73.19 835 LYS A O 1
ATOM 6659 N N . GLY A 1 836 ? -13.526 32.814 6.284 1.00 64.06 836 GLY A N 1
ATOM 6660 C CA . GLY A 1 836 ? -13.100 31.499 5.826 1.00 64.06 836 GLY A CA 1
ATOM 6661 C C . GLY A 1 836 ? -12.011 30.827 6.653 1.00 64.06 836 GLY A C 1
ATOM 6662 O O . GLY A 1 836 ? -11.328 29.943 6.146 1.00 64.06 836 GLY A O 1
ATOM 6663 N N . ARG A 1 837 ? -11.815 31.233 7.915 1.00 71.69 837 ARG A N 1
ATOM 6664 C CA . ARG A 1 837 ? -10.896 30.525 8.823 1.00 71.69 837 ARG A CA 1
ATOM 6665 C C . ARG A 1 837 ? -11.575 29.298 9.412 1.00 71.69 837 ARG A C 1
ATOM 6667 O O . ARG A 1 837 ? -12.761 29.360 9.730 1.00 71.69 837 ARG A O 1
ATOM 6674 N N . ILE A 1 838 ? -10.790 28.243 9.621 1.00 67.44 838 ILE A N 1
ATOM 6675 C CA . ILE A 1 838 ? -11.243 26.977 10.201 1.00 67.44 838 ILE A CA 1
ATOM 6676 C C . ILE A 1 838 ? -10.323 26.607 11.371 1.00 67.44 838 ILE A C 1
ATOM 6678 O O . ILE A 1 838 ? -9.119 26.447 11.186 1.00 67.44 838 ILE A O 1
ATOM 6682 N N . TYR A 1 839 ? -10.856 26.480 12.585 1.00 65.62 839 TYR A N 1
ATOM 6683 C CA . TYR A 1 839 ? -10.040 26.200 13.777 1.00 65.62 839 TYR A CA 1
ATOM 6684 C C . TYR A 1 839 ? -10.788 25.379 14.831 1.00 65.62 839 TYR A C 1
ATOM 6686 O O . TYR A 1 839 ? -12.008 25.285 14.804 1.00 65.62 839 TYR A O 1
ATOM 6694 N N . CYS A 1 840 ? -10.070 24.810 15.797 1.00 60.97 840 CYS A N 1
ATOM 6695 C CA . CYS A 1 840 ? -10.635 24.136 16.971 1.00 60.97 840 CYS A CA 1
ATOM 6696 C C . CYS A 1 840 ? -9.869 24.518 18.252 1.00 60.97 840 CYS A C 1
ATOM 6698 O O . CYS A 1 840 ? -8.877 25.245 18.195 1.00 60.97 840 CYS A O 1
ATOM 6700 N N . TYR A 1 841 ? -10.313 24.039 19.417 1.00 58.34 841 TYR A N 1
ATOM 6701 C CA . TYR A 1 841 ? -9.575 24.172 20.681 1.00 58.34 841 TYR A CA 1
ATOM 6702 C C . TYR A 1 841 ? -9.086 22.804 21.165 1.00 58.34 841 TYR A C 1
ATOM 6704 O O . TYR A 1 841 ? -9.858 21.845 21.181 1.00 58.34 841 TYR A O 1
ATOM 6712 N N . ASP A 1 842 ? -7.818 22.716 21.575 1.00 52.97 842 ASP A N 1
ATOM 6713 C CA . ASP A 1 842 ? -7.227 21.489 22.119 1.00 52.97 842 ASP A CA 1
ATOM 6714 C C . ASP A 1 842 ? -7.789 21.129 23.516 1.00 52.97 842 ASP A C 1
ATOM 6716 O O . ASP A 1 842 ? -8.518 21.898 24.157 1.00 52.97 842 ASP A O 1
ATOM 6720 N N . LEU A 1 843 ? -7.407 19.959 24.046 1.00 44.31 843 LEU A N 1
ATOM 6721 C CA . LEU A 1 843 ? -7.799 19.504 25.390 1.00 44.31 843 LEU A CA 1
ATOM 6722 C C . LEU A 1 843 ? -7.231 20.363 26.540 1.00 44.31 843 LEU A C 1
ATOM 6724 O O . LEU A 1 843 ? -7.487 20.071 27.706 1.00 44.31 843 LEU A O 1
ATOM 6728 N N . LYS A 1 844 ? -6.474 21.423 26.258 1.00 44.91 844 LYS A N 1
ATOM 6729 C CA . LYS A 1 844 ? -5.997 22.421 27.226 1.00 44.91 844 LYS A CA 1
ATOM 6730 C C . LYS A 1 844 ? -6.693 23.775 27.044 1.00 44.91 844 LYS A C 1
ATOM 6732 O O . LYS A 1 844 ? -6.573 24.625 27.919 1.00 44.91 844 LYS A O 1
ATOM 6737 N N . GLY A 1 845 ? -7.534 23.928 26.017 1.00 48.00 845 GLY A N 1
ATOM 6738 C CA . GLY A 1 845 ? -8.241 25.168 25.692 1.00 48.00 845 GLY A CA 1
ATOM 6739 C C . GLY A 1 845 ? -7.423 26.128 24.824 1.00 48.00 845 GLY A C 1
ATOM 6740 O O . GLY A 1 845 ? -7.777 27.301 24.723 1.00 48.00 845 GLY A O 1
ATOM 6741 N N . THR A 1 846 ? -6.342 25.658 24.199 1.00 55.50 846 THR A N 1
ATOM 6742 C CA . THR A 1 846 ? -5.536 26.424 23.239 1.00 55.50 846 THR A CA 1
ATOM 6743 C C . THR A 1 846 ? -6.183 26.370 21.861 1.00 55.50 846 THR A C 1
ATOM 6745 O O . THR A 1 846 ? -6.560 25.296 21.399 1.00 55.50 846 THR A O 1
ATOM 6748 N N . LYS A 1 847 ? -6.295 27.516 21.183 1.00 65.56 847 LYS A N 1
ATOM 6749 C CA . LYS A 1 847 ? -6.807 27.595 19.808 1.00 65.56 847 LYS A CA 1
ATOM 6750 C C . LYS A 1 847 ? -5.790 27.005 18.823 1.00 65.56 847 LYS A C 1
ATOM 6752 O O . LYS A 1 847 ? -4.619 27.374 18.868 1.00 65.56 847 LYS A O 1
ATOM 6757 N N . VAL A 1 848 ? -6.246 26.148 17.915 1.00 58.62 848 VAL A N 1
ATOM 6758 C CA . VAL A 1 848 ? -5.441 25.486 16.879 1.00 58.62 848 VAL A CA 1
ATOM 6759 C C . VAL A 1 848 ? -6.109 25.694 15.520 1.00 58.62 848 VAL A C 1
ATOM 6761 O O . VAL A 1 848 ? -7.279 25.362 15.353 1.00 58.62 848 VAL A O 1
ATOM 6764 N N . ASP A 1 849 ? -5.382 26.264 14.559 1.00 67.69 849 ASP A N 1
ATOM 6765 C CA . ASP A 1 849 ? -5.838 26.418 13.170 1.00 67.69 849 ASP A CA 1
ATOM 6766 C C . ASP A 1 849 ? -5.644 25.098 12.418 1.00 67.69 849 ASP A C 1
ATOM 6768 O O . ASP A 1 849 ? -4.560 24.512 12.471 1.00 67.69 849 ASP A O 1
ATOM 6772 N N . ILE A 1 850 ? -6.696 24.620 11.752 1.00 57.94 850 ILE A N 1
ATOM 6773 C CA . ILE A 1 850 ? -6.675 23.347 11.021 1.00 57.94 850 ILE A CA 1
ATOM 6774 C C . ILE A 1 850 ? -7.142 23.491 9.567 1.00 57.94 850 ILE A C 1
ATOM 6776 O O . ILE A 1 850 ? -7.343 22.488 8.882 1.00 57.94 850 ILE A O 1
ATOM 6780 N N . ALA A 1 851 ? -7.284 24.726 9.071 1.00 55.97 851 ALA A N 1
ATOM 6781 C CA . ALA A 1 851 ? -7.819 25.012 7.741 1.00 55.97 851 ALA A CA 1
ATOM 6782 C C . ALA A 1 851 ? -7.031 24.335 6.613 1.00 55.97 851 ALA A C 1
ATOM 6784 O O . ALA A 1 851 ? -7.627 23.851 5.654 1.00 55.97 851 ALA A O 1
ATOM 6785 N N . GLY A 1 852 ? -5.704 24.238 6.748 1.00 53.81 852 GLY A N 1
ATOM 6786 C CA . GLY A 1 852 ? -4.848 23.599 5.746 1.00 53.81 852 GLY A CA 1
ATOM 6787 C C . GLY A 1 852 ? -5.136 22.107 5.547 1.00 53.81 852 GLY A C 1
ATOM 6788 O O . GLY A 1 852 ? -5.100 21.630 4.417 1.00 53.81 852 GLY A O 1
ATOM 6789 N N . SER A 1 853 ? -5.469 21.384 6.618 1.00 52.62 853 SER A N 1
ATOM 6790 C CA . SER A 1 853 ? -5.742 19.942 6.555 1.00 52.62 853 SER A CA 1
ATOM 6791 C C . SER A 1 853 ? -7.125 19.642 5.978 1.00 52.62 853 SER A C 1
ATOM 6793 O O . SER A 1 853 ? -7.270 18.709 5.198 1.00 52.62 853 SER A O 1
ATOM 6795 N N . VAL A 1 854 ? -8.133 20.450 6.325 1.00 50.44 854 VAL A N 1
ATOM 6796 C CA . VAL A 1 854 ? -9.509 20.280 5.820 1.00 50.44 854 VAL A CA 1
ATOM 6797 C C . VAL A 1 854 ? -9.605 20.687 4.346 1.00 50.44 854 VAL A C 1
ATOM 6799 O O . VAL A 1 854 ? -10.268 20.022 3.556 1.00 50.44 854 VAL A O 1
ATOM 6802 N N . TYR A 1 855 ? -8.899 21.748 3.950 1.00 53.34 855 TYR A N 1
ATOM 6803 C CA . TYR A 1 855 ? -8.874 22.213 2.565 1.00 53.34 855 TYR A CA 1
ATOM 6804 C C . TYR A 1 855 ? -8.203 21.222 1.602 1.00 53.34 855 TYR A C 1
ATOM 6806 O O . TYR A 1 855 ? -8.659 21.074 0.472 1.00 53.34 855 TYR A O 1
ATOM 6814 N N . ALA A 1 856 ? -7.158 20.510 2.040 1.00 47.72 856 ALA A N 1
ATOM 6815 C CA . ALA A 1 856 ? -6.468 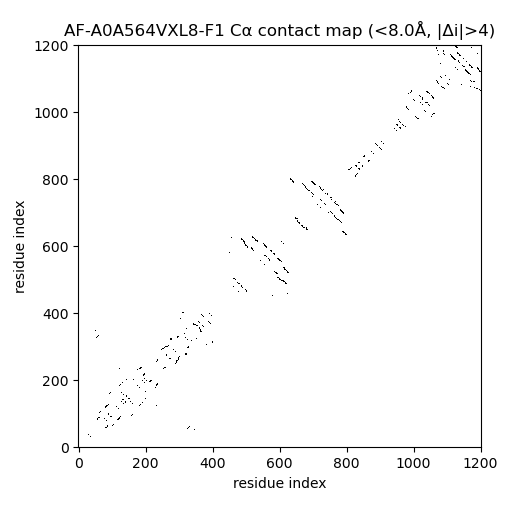19.531 1.198 1.00 47.72 856 ALA A CA 1
ATOM 6816 C C . ALA A 1 856 ? -7.412 18.431 0.670 1.00 47.72 856 ALA A C 1
ATOM 6818 O O . ALA A 1 856 ? -7.363 18.119 -0.516 1.00 47.72 856 ALA A O 1
ATOM 6819 N N . GLY A 1 857 ? -8.320 17.918 1.510 1.00 44.41 857 GLY A N 1
ATOM 6820 C CA . GLY A 1 857 ? -9.320 16.927 1.087 1.00 44.41 857 GLY A CA 1
ATOM 6821 C C . GLY A 1 857 ? -10.397 17.494 0.153 1.00 44.41 857 GLY A C 1
ATOM 6822 O O . GLY A 1 857 ? -10.880 16.799 -0.734 1.00 44.41 857 GLY A O 1
ATOM 6823 N N . ALA A 1 858 ? -10.747 18.776 0.289 1.00 43.75 858 ALA A N 1
ATOM 6824 C CA . ALA A 1 858 ? -11.706 19.426 -0.606 1.00 43.75 858 ALA A CA 1
ATOM 6825 C C . ALA A 1 858 ? -11.156 19.620 -2.025 1.00 43.75 858 ALA A C 1
ATOM 6827 O O . ALA A 1 858 ? -11.887 19.455 -2.999 1.00 43.75 858 ALA A O 1
ATOM 6828 N N . VAL A 1 859 ? -9.862 19.934 -2.141 1.00 48.81 859 VAL A N 1
ATOM 6829 C CA . VAL A 1 859 ? -9.167 20.025 -3.433 1.00 48.81 859 VAL A CA 1
ATOM 6830 C C . VAL A 1 859 ? -9.124 18.661 -4.126 1.00 48.81 859 VAL A C 1
ATOM 6832 O O . VAL A 1 859 ? -9.369 18.587 -5.327 1.00 48.81 859 VAL A O 1
ATOM 6835 N N . GLU A 1 860 ? -8.887 17.578 -3.379 1.00 44.56 860 GLU A N 1
ATOM 6836 C CA . GLU A 1 860 ? -8.940 16.204 -3.908 1.00 44.56 860 GLU A CA 1
ATOM 6837 C C . GLU A 1 860 ? -10.354 15.814 -4.386 1.00 44.56 860 GLU A C 1
ATOM 6839 O O . GLU A 1 860 ? -10.489 15.095 -5.372 1.00 44.56 860 GLU A O 1
ATOM 6844 N N . ALA A 1 861 ? -11.407 16.371 -3.779 1.00 39.84 861 ALA A N 1
ATOM 6845 C CA . ALA A 1 861 ? -12.798 16.234 -4.227 1.00 39.84 861 ALA A CA 1
ATOM 6846 C C . ALA A 1 861 ? -13.201 17.206 -5.365 1.00 39.84 861 ALA A C 1
ATOM 6848 O O . ALA A 1 861 ? -14.381 17.311 -5.702 1.00 39.84 861 ALA A O 1
ATOM 6849 N N . GLY A 1 862 ? -12.242 17.928 -5.958 1.00 44.31 862 GLY A N 1
ATOM 6850 C CA . GLY A 1 862 ? -12.458 18.794 -7.123 1.00 44.31 862 GLY A CA 1
ATOM 6851 C C . GLY A 1 862 ? -12.801 20.258 -6.815 1.00 44.31 862 GLY A C 1
ATOM 6852 O O . GLY A 1 862 ? -13.177 20.997 -7.726 1.00 44.31 862 GLY A O 1
ATOM 6853 N N . TYR A 1 863 ? -12.671 20.715 -5.565 1.00 49.62 863 TYR A N 1
ATOM 6854 C CA . TYR A 1 863 ? -12.886 22.121 -5.211 1.00 49.62 863 TYR A CA 1
ATOM 6855 C C . TYR A 1 863 ? -11.687 22.990 -5.642 1.00 49.62 863 TYR A C 1
ATOM 6857 O O . TYR A 1 863 ? -10.567 22.800 -5.171 1.00 49.62 863 TYR A O 1
ATOM 6865 N N . ALA A 1 864 ? -11.909 23.954 -6.541 1.00 68.56 864 ALA A N 1
ATOM 6866 C CA . ALA A 1 864 ? -10.836 24.694 -7.225 1.00 68.56 864 ALA A CA 1
ATOM 6867 C C . ALA A 1 864 ? -10.481 26.067 -6.611 1.00 68.56 864 ALA A C 1
ATOM 6869 O O . ALA A 1 864 ? -9.514 26.704 -7.032 1.00 68.56 864 ALA A O 1
ATOM 6870 N N . ASP A 1 865 ? -11.256 26.544 -5.637 1.00 71.12 865 ASP A N 1
ATOM 6871 C CA . ASP A 1 865 ? -11.099 27.871 -5.031 1.00 71.12 865 ASP A CA 1
ATOM 6872 C C . ASP A 1 865 ? -10.151 27.864 -3.816 1.00 71.12 865 ASP A C 1
ATOM 6874 O O . ASP A 1 865 ? -9.757 26.810 -3.334 1.00 71.12 865 ASP A O 1
ATOM 6878 N N . SER A 1 866 ? -9.737 29.035 -3.308 1.00 74.94 866 SER A N 1
ATOM 6879 C CA . SER A 1 866 ? -8.736 29.157 -2.218 1.00 74.94 866 SER A CA 1
ATOM 6880 C C . SER A 1 866 ? -9.204 28.585 -0.858 1.00 74.94 866 SER A C 1
ATOM 6882 O O . SER A 1 866 ? -10.408 28.541 -0.618 1.00 74.94 866 SER A O 1
ATOM 6884 N N . PRO A 1 867 ? -8.305 28.252 0.100 1.00 65.50 867 PRO A N 1
ATOM 6885 C CA . PRO A 1 867 ? -8.703 27.747 1.424 1.00 65.50 867 PRO A CA 1
ATOM 6886 C C . PRO A 1 867 ? -9.660 28.672 2.180 1.00 65.50 867 PRO A C 1
ATOM 6888 O O . PRO A 1 867 ? -10.619 28.221 2.803 1.00 65.50 867 PRO A O 1
ATOM 6891 N N . SER A 1 868 ? -9.427 29.983 2.088 1.00 70.25 868 SER A N 1
ATOM 6892 C CA . SER A 1 868 ? -10.314 30.987 2.675 1.00 70.25 868 SER A CA 1
ATOM 6893 C C . SER A 1 868 ? -11.664 31.041 1.957 1.00 70.25 868 SER A C 1
ATOM 6895 O O . SER A 1 868 ? -12.686 31.287 2.586 1.00 70.25 868 SER A O 1
ATOM 6897 N N . GLN A 1 869 ? -11.697 30.802 0.644 1.00 75.19 869 GLN A N 1
ATOM 6898 C CA . GLN A 1 869 ? -12.949 30.753 -0.110 1.00 75.19 869 GLN A CA 1
ATOM 6899 C C . GLN A 1 869 ? -13.735 29.474 0.202 1.00 75.19 869 GLN A C 1
ATOM 6901 O O . GLN A 1 869 ? -14.936 29.550 0.421 1.00 75.19 869 GLN A O 1
ATOM 6906 N N . PHE A 1 870 ? -13.048 28.344 0.371 1.00 69.38 870 PHE A N 1
ATOM 6907 C CA . PHE A 1 870 ? -13.631 27.084 0.824 1.00 69.38 870 PHE A CA 1
ATOM 6908 C C . PHE A 1 870 ? -14.282 27.209 2.203 1.00 69.38 870 PHE A C 1
ATOM 6910 O O . PHE A 1 870 ? -15.455 26.881 2.384 1.00 69.38 870 PHE A O 1
ATOM 6917 N N . GLY A 1 871 ? -13.548 27.759 3.177 1.00 62.94 871 GLY A N 1
ATOM 6918 C CA . GLY A 1 871 ? -14.095 28.025 4.505 1.00 62.94 871 GLY A CA 1
ATOM 6919 C C . GLY A 1 871 ? -15.280 28.994 4.464 1.00 62.94 871 GLY A C 1
ATOM 6920 O O . GLY A 1 871 ? -16.229 28.830 5.228 1.00 62.94 871 GLY A O 1
ATOM 6921 N N . LEU A 1 872 ? -15.255 29.979 3.560 1.00 68.56 872 LEU A N 1
ATOM 6922 C CA . LEU A 1 872 ? -16.345 30.933 3.359 1.00 68.56 872 LEU A CA 1
ATOM 6923 C C . LEU A 1 872 ? -17.574 30.292 2.695 1.00 68.56 872 LEU A C 1
ATOM 6925 O O . LEU A 1 872 ? -18.703 30.623 3.048 1.00 68.56 872 LEU A O 1
ATOM 6929 N N . ASP A 1 873 ? -17.382 29.384 1.747 1.00 62.88 873 ASP A N 1
ATOM 6930 C CA . ASP A 1 873 ? -18.475 28.706 1.058 1.00 62.88 873 ASP A CA 1
ATOM 6931 C C . ASP A 1 873 ? -19.164 27.701 1.975 1.00 62.88 873 ASP A C 1
ATOM 6933 O O . ASP A 1 873 ? -20.390 27.666 2.002 1.00 62.88 873 ASP A O 1
ATOM 6937 N N . ILE A 1 874 ? -18.417 26.992 2.829 1.00 55.06 874 ILE A N 1
ATOM 6938 C CA . ILE A 1 874 ? -19.002 26.200 3.921 1.00 55.06 874 ILE A CA 1
ATOM 6939 C C . ILE A 1 874 ? -19.737 27.111 4.907 1.00 55.06 874 ILE A C 1
ATOM 6941 O O . ILE A 1 874 ? -20.874 26.826 5.279 1.00 55.06 874 ILE A O 1
ATOM 6945 N N . TYR A 1 875 ? -19.136 28.241 5.287 1.00 59.19 875 TYR A N 1
ATOM 6946 C CA . TYR A 1 875 ? -19.778 29.227 6.160 1.00 59.19 875 TYR A CA 1
ATOM 6947 C C . TYR A 1 875 ? -21.121 29.731 5.588 1.00 59.19 875 TYR A C 1
ATOM 6949 O O . TYR A 1 875 ? -22.064 29.941 6.352 1.00 59.19 875 TYR A O 1
ATOM 6957 N N . LYS A 1 876 ? -21.234 29.891 4.259 1.00 56.00 876 LYS A N 1
ATOM 6958 C CA . LYS A 1 876 ? -22.481 30.253 3.553 1.00 56.00 876 LYS A CA 1
ATOM 6959 C C . LYS A 1 876 ? -23.443 29.075 3.387 1.00 56.00 876 LYS A C 1
ATOM 6961 O O . LYS A 1 876 ? -24.649 29.260 3.522 1.00 56.00 876 LYS A O 1
ATOM 6966 N N . LEU A 1 877 ? -22.934 27.872 3.122 1.00 52.50 877 LEU A N 1
ATOM 6967 C CA . LEU A 1 877 ? -23.724 26.641 3.022 1.00 52.50 877 LEU A CA 1
ATOM 6968 C C . LEU A 1 877 ? -24.457 26.368 4.340 1.00 52.50 877 LEU A C 1
ATOM 6970 O O . LEU A 1 877 ? -25.653 26.095 4.340 1.00 52.50 877 LEU A O 1
ATOM 6974 N N . MET A 1 878 ? -23.764 26.561 5.467 1.00 46.38 878 MET A N 1
ATOM 6975 C CA . MET A 1 878 ? -24.338 26.502 6.816 1.00 46.38 878 MET A CA 1
ATOM 6976 C C . MET A 1 878 ? -25.448 27.542 7.060 1.00 46.38 878 MET A C 1
ATOM 6978 O O . MET A 1 878 ? -26.135 27.462 8.074 1.00 46.38 878 MET A O 1
ATOM 6982 N N . ASN A 1 879 ? -25.620 28.521 6.165 1.00 47.22 879 ASN A N 1
ATOM 6983 C CA . ASN A 1 879 ? -26.662 29.547 6.216 1.00 47.22 879 ASN A CA 1
ATOM 6984 C C . ASN A 1 879 ? -27.816 29.300 5.222 1.00 47.22 879 ASN A C 1
ATOM 6986 O O . ASN A 1 879 ? -28.773 30.065 5.213 1.00 47.22 879 ASN A O 1
ATOM 6990 N N . GLY A 1 880 ? -27.742 28.254 4.385 1.00 41.41 880 GLY A N 1
ATOM 6991 C CA . GLY A 1 880 ? -28.785 27.916 3.406 1.00 41.41 880 GLY A CA 1
ATOM 6992 C C . GLY A 1 880 ? -28.848 28.819 2.163 1.00 41.41 880 GLY A C 1
ATOM 6993 O O . GLY A 1 880 ? -29.842 28.791 1.443 1.00 41.41 880 GLY A O 1
ATOM 6994 N N . ASP A 1 881 ? -27.805 29.604 1.876 1.00 39.78 881 ASP A N 1
ATOM 6995 C CA . ASP A 1 881 ? -27.835 30.682 0.870 1.00 39.78 881 ASP A CA 1
ATOM 6996 C C . ASP A 1 881 ? -27.566 30.254 -0.600 1.00 39.78 881 ASP A C 1
ATOM 6998 O O . ASP A 1 881 ? -27.343 31.114 -1.454 1.00 39.78 881 ASP A O 1
ATOM 7002 N N . ILE A 1 882 ? -27.585 28.959 -0.957 1.00 36.69 882 ILE A N 1
ATOM 7003 C CA . ILE A 1 882 ? -27.329 28.515 -2.348 1.00 36.69 882 ILE A CA 1
ATOM 7004 C C . ILE A 1 882 ? -28.624 28.055 -3.038 1.00 36.69 882 ILE A C 1
ATOM 7006 O O . ILE A 1 882 ? -29.061 26.917 -2.892 1.00 36.69 882 ILE A O 1
ATOM 7010 N N . VAL A 1 883 ? -29.203 28.940 -3.857 1.00 38.28 883 VAL A N 1
ATOM 7011 C CA . VAL A 1 883 ? -30.190 28.613 -4.903 1.00 38.28 883 VAL A CA 1
ATOM 7012 C C . VAL A 1 883 ? -29.467 28.639 -6.254 1.00 38.28 883 VAL A C 1
ATOM 7014 O O . VAL A 1 883 ? -29.047 29.706 -6.698 1.00 38.28 883 VAL A O 1
ATOM 7017 N N . GLY A 1 884 ? -29.325 27.493 -6.933 1.00 31.86 884 GLY A N 1
ATOM 7018 C CA . GLY A 1 884 ? -28.710 27.452 -8.267 1.00 31.86 884 GLY A CA 1
ATOM 7019 C C . GLY A 1 884 ? -28.727 26.088 -8.968 1.00 31.86 884 GLY A C 1
ATOM 7020 O O . GLY A 1 884 ? -27.823 25.291 -8.777 1.00 31.86 884 GLY A O 1
ATOM 7021 N N . ASN A 1 885 ? -29.757 25.870 -9.796 1.00 34.75 885 ASN A N 1
ATOM 7022 C CA . ASN A 1 885 ? -29.904 24.931 -10.927 1.00 34.75 885 ASN A CA 1
ATOM 7023 C C . ASN A 1 885 ? -28.814 23.860 -11.169 1.00 34.75 885 ASN A C 1
ATOM 7025 O O . ASN A 1 885 ? -27.796 24.145 -11.798 1.00 34.75 885 ASN A O 1
ATOM 7029 N N . ILE A 1 886 ? -29.135 22.594 -10.884 1.00 35.94 886 ILE A N 1
ATOM 7030 C CA . ILE A 1 886 ? -28.501 21.433 -11.532 1.00 35.94 886 ILE A CA 1
ATOM 7031 C C . ILE A 1 886 ? -29.476 20.933 -12.614 1.00 35.94 886 ILE A C 1
ATOM 7033 O O . ILE A 1 886 ? -30.629 20.631 -12.313 1.00 35.94 886 ILE A O 1
ATOM 7037 N N . LYS A 1 887 ? -29.060 20.923 -13.889 1.00 40.00 887 LYS A N 1
ATOM 7038 C CA . LYS A 1 887 ? -29.863 20.391 -15.009 1.00 40.00 887 LYS A CA 1
ATOM 7039 C C . LYS A 1 887 ? -29.759 18.865 -15.027 1.00 40.00 887 LYS A C 1
ATOM 7041 O O . LYS A 1 887 ? -28.660 18.354 -15.203 1.00 40.00 887 LYS A O 1
ATOM 7046 N N . ASP A 1 888 ? -30.888 18.170 -14.915 1.00 42.75 888 ASP A N 1
ATOM 7047 C CA . ASP A 1 888 ? -30.966 16.705 -14.986 1.00 42.75 888 ASP A CA 1
ATOM 7048 C C . ASP A 1 888 ? -31.491 16.288 -16.380 1.00 42.75 888 ASP A C 1
ATOM 7050 O O . ASP A 1 888 ? -32.599 16.672 -16.774 1.00 42.75 888 ASP A O 1
ATOM 7054 N N . LEU A 1 889 ? -30.672 15.579 -17.165 1.00 40.91 889 LEU A N 1
ATOM 7055 C CA . LEU A 1 889 ? -30.973 15.140 -18.539 1.00 40.91 889 LEU A CA 1
ATOM 7056 C C . LEU A 1 889 ? -31.066 13.611 -18.575 1.00 40.91 889 LEU A C 1
ATOM 7058 O O . LEU A 1 889 ? -30.187 12.932 -18.052 1.00 40.91 889 LEU A O 1
ATOM 7062 N N . ARG A 1 890 ? -32.1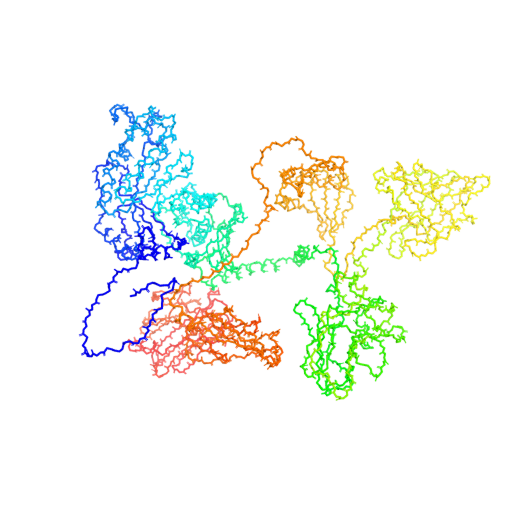09 13.054 -19.208 1.00 44.50 890 ARG A N 1
ATOM 7063 C CA . ARG A 1 890 ? -32.284 11.594 -19.343 1.00 44.50 890 ARG A CA 1
ATOM 7064 C C . ARG A 1 890 ? -32.661 11.199 -20.768 1.00 44.50 890 ARG A C 1
ATOM 7066 O O . ARG A 1 890 ? -33.525 11.824 -21.378 1.00 44.50 890 ARG A O 1
ATOM 7073 N N . LEU A 1 891 ? -32.033 10.146 -21.284 1.00 40.72 891 LEU A N 1
ATOM 7074 C CA . LEU A 1 891 ? -32.424 9.494 -22.537 1.00 40.72 891 LEU A CA 1
ATOM 7075 C C . LEU A 1 891 ? -33.717 8.699 -22.317 1.00 40.72 891 LEU A C 1
ATOM 7077 O O . LEU A 1 891 ? -33.831 7.970 -21.330 1.00 40.72 891 LEU A O 1
ATOM 7081 N N . LEU A 1 892 ? -34.696 8.854 -23.213 1.00 37.09 892 LEU A N 1
ATOM 7082 C CA . LEU A 1 892 ? -35.885 8.001 -23.204 1.00 37.09 892 LEU A CA 1
ATOM 7083 C C . LEU A 1 892 ? -35.495 6.589 -23.638 1.00 37.09 892 LEU A C 1
ATOM 7085 O O . LEU A 1 892 ? -34.923 6.434 -24.716 1.00 37.09 892 LEU A O 1
ATOM 7089 N N . PRO A 1 893 ? -35.847 5.553 -22.870 1.00 42.38 893 PRO A N 1
ATOM 7090 C CA . PRO A 1 893 ? -35.934 4.225 -23.430 1.00 42.38 893 PRO A CA 1
ATOM 7091 C C . PRO A 1 893 ? -37.312 4.057 -24.108 1.00 42.38 893 PRO A C 1
ATOM 7093 O O . PRO A 1 893 ? -38.269 4.764 -23.776 1.00 42.38 893 PRO A O 1
ATOM 7096 N N . ILE A 1 894 ? -37.439 2.987 -24.904 1.00 45.19 894 ILE A N 1
ATOM 7097 C CA . ILE A 1 894 ? -38.693 2.288 -25.276 1.00 45.19 894 ILE A CA 1
ATOM 7098 C C . ILE A 1 894 ? -39.601 3.033 -26.309 1.00 45.19 894 ILE A C 1
ATOM 7100 O O . ILE A 1 894 ? -39.537 4.255 -26.357 1.00 45.19 894 ILE A O 1
ATOM 7104 N N . PRO A 1 895 ? -40.524 2.433 -27.119 1.00 35.47 895 PRO A N 1
ATOM 7105 C CA . PRO A 1 895 ? -40.810 1.055 -27.570 1.00 35.47 895 PRO A CA 1
ATOM 7106 C C . PRO A 1 895 ? -40.893 0.890 -29.124 1.00 35.47 895 PRO A C 1
ATOM 7108 O O . PRO A 1 895 ? -41.307 -0.166 -29.605 1.00 35.47 895 PRO A O 1
ATOM 7111 N N . THR A 1 896 ? -40.542 1.907 -29.927 1.00 42.16 896 THR A N 1
ATOM 7112 C CA . THR A 1 896 ? -40.559 1.862 -31.410 1.00 42.16 896 THR A CA 1
ATOM 7113 C C . THR A 1 896 ? -39.423 2.686 -32.028 1.00 42.16 896 THR A C 1
ATOM 7115 O O . THR A 1 896 ? -39.023 3.698 -31.461 1.00 42.16 896 THR A O 1
ATOM 7118 N N . ALA A 1 897 ? -38.964 2.297 -33.225 1.00 44.78 897 ALA A N 1
ATOM 7119 C CA . ALA A 1 897 ? -37.768 2.812 -33.915 1.00 44.78 897 ALA A CA 1
ATOM 7120 C C . ALA A 1 897 ? -37.730 4.330 -34.235 1.00 44.78 897 ALA A C 1
ATOM 7122 O O . ALA A 1 897 ? -36.706 4.818 -34.700 1.00 44.78 897 ALA A O 1
ATOM 7123 N N . GLU A 1 898 ? -38.807 5.094 -34.006 1.00 45.38 898 GLU A N 1
ATOM 7124 C CA . GLU A 1 898 ? -38.824 6.562 -34.189 1.00 45.38 898 GLU A CA 1
ATOM 7125 C C . GLU A 1 898 ? -38.511 7.367 -32.906 1.00 45.38 898 GLU A C 1
ATOM 7127 O O . GLU A 1 898 ? -38.333 8.589 -32.982 1.00 45.38 898 GLU A O 1
ATOM 7132 N N . ASP A 1 899 ? -38.425 6.718 -31.738 1.00 42.59 899 ASP A N 1
ATOM 7133 C CA . ASP A 1 899 ? -38.176 7.373 -30.438 1.00 42.59 899 ASP A CA 1
ATOM 7134 C C . ASP A 1 899 ? -36.821 7.026 -29.798 1.00 42.59 899 ASP A C 1
ATOM 7136 O O . ASP A 1 899 ? -36.440 7.613 -28.784 1.00 42.59 899 ASP A O 1
ATOM 7140 N N . GLU A 1 900 ? -36.052 6.141 -30.429 1.00 44.31 900 GLU A N 1
ATOM 7141 C CA . GLU A 1 900 ? -34.706 5.764 -30.003 1.00 44.31 900 GLU A CA 1
ATOM 7142 C C . GLU A 1 900 ? -33.727 6.944 -30.205 1.00 44.31 900 GLU A C 1
ATOM 7144 O O . GLU A 1 900 ? -33.577 7.468 -31.309 1.00 44.31 900 GLU A O 1
ATOM 7149 N N . GLY A 1 901 ? -33.093 7.412 -29.120 1.00 49.16 901 GLY A N 1
ATOM 7150 C CA . GLY A 1 901 ? -32.067 8.470 -29.156 1.00 49.16 901 GLY A CA 1
ATOM 7151 C C . GLY A 1 901 ? -32.520 9.909 -28.845 1.00 49.16 901 GLY A C 1
ATOM 7152 O O . GLY A 1 901 ? -31.723 10.835 -29.001 1.00 49.16 901 GLY A O 1
ATOM 7153 N N . LYS A 1 902 ? -33.760 10.147 -28.383 1.00 49.62 902 LYS A N 1
ATOM 7154 C CA . LYS A 1 902 ? -34.221 11.487 -27.939 1.00 49.62 902 LYS A CA 1
ATOM 7155 C C . LYS A 1 902 ? -33.912 11.746 -26.450 1.00 49.62 902 LYS A C 1
ATOM 7157 O O . LYS A 1 902 ? -34.118 10.877 -25.604 1.00 49.62 902 LYS A O 1
ATOM 7162 N N . ILE A 1 903 ? -33.469 12.967 -26.115 1.00 52.69 903 ILE A N 1
ATOM 7163 C CA . ILE A 1 903 ? -33.173 13.409 -24.734 1.00 52.69 903 ILE A CA 1
ATOM 7164 C C . ILE A 1 903 ? -34.376 14.167 -24.153 1.00 52.69 903 ILE A C 1
ATOM 7166 O O . ILE A 1 903 ? -34.893 15.102 -24.770 1.00 52.69 903 ILE A O 1
ATOM 7170 N N . LEU A 1 904 ? -34.802 13.790 -22.948 1.00 46.06 904 LEU A N 1
ATOM 7171 C CA . LEU A 1 904 ? -35.769 14.534 -22.148 1.00 46.06 904 LEU A CA 1
ATOM 7172 C C . LEU A 1 904 ? -35.072 15.494 -21.182 1.00 46.06 904 LEU A C 1
ATOM 7174 O O . LEU A 1 904 ? -34.053 15.165 -20.572 1.00 46.06 904 LEU A O 1
ATOM 7178 N N . GLN A 1 905 ? -35.695 16.653 -20.979 1.00 49.78 905 GLN A N 1
ATOM 7179 C CA . GLN A 1 905 ? -35.350 17.600 -19.921 1.00 49.78 905 GLN A CA 1
ATOM 7180 C C . GLN A 1 905 ? -36.565 17.870 -19.025 1.00 49.78 905 GLN A C 1
ATOM 7182 O O . GLN A 1 905 ? -37.711 17.840 -19.487 1.00 49.78 905 GLN A O 1
ATOM 7187 N N . VAL A 1 906 ? -36.315 18.153 -17.745 1.00 43.38 906 VAL A N 1
ATOM 7188 C CA . VAL A 1 906 ? -37.357 18.592 -16.807 1.00 43.38 906 VAL A CA 1
ATOM 7189 C C . VAL A 1 906 ? -37.511 20.106 -16.908 1.00 43.38 906 VAL A C 1
ATOM 7191 O O . VAL A 1 906 ? -36.605 20.854 -16.548 1.00 43.38 906 VAL A O 1
ATOM 7194 N N . VAL A 1 907 ? -38.674 20.563 -17.372 1.00 48.53 907 VAL A N 1
ATOM 7195 C CA . VAL A 1 907 ? -39.064 21.981 -17.350 1.00 48.53 907 VAL A CA 1
ATOM 7196 C C . VAL A 1 907 ? -40.356 22.083 -16.550 1.00 48.53 907 VAL A C 1
ATOM 7198 O O . VAL A 1 907 ? -41.322 21.374 -16.831 1.00 48.53 907 VAL A O 1
ATOM 7201 N N . ASP A 1 908 ? -40.354 22.907 -15.502 1.00 38.78 908 ASP A N 1
ATOM 7202 C CA . ASP A 1 908 ? -41.489 23.102 -14.587 1.00 38.78 908 ASP A CA 1
ATOM 7203 C C . ASP A 1 908 ? -42.062 21.792 -14.005 1.00 38.78 908 ASP A C 1
ATOM 7205 O O . ASP A 1 908 ? -43.275 21.612 -13.867 1.00 38.78 908 ASP A O 1
ATOM 7209 N N . GLY A 1 909 ? -41.178 20.840 -13.685 1.00 35.41 909 GLY A N 1
ATOM 7210 C CA . GLY A 1 909 ? -41.550 19.550 -13.093 1.00 35.41 909 GLY A CA 1
ATOM 7211 C C . GLY A 1 909 ? -42.240 18.575 -14.055 1.00 35.41 909 GLY A C 1
ATOM 7212 O O . GLY A 1 909 ? -42.776 17.563 -13.605 1.00 35.41 909 GLY A O 1
ATOM 7213 N N . LYS A 1 910 ? -42.241 18.852 -15.368 1.00 37.53 910 LYS A N 1
ATOM 7214 C CA . LYS A 1 910 ? -42.757 17.952 -16.410 1.00 37.53 910 LYS A CA 1
ATOM 7215 C C . LYS A 1 910 ? -41.666 17.582 -17.413 1.00 37.53 910 LYS A C 1
ATOM 7217 O O . LYS A 1 910 ? -40.837 18.410 -17.784 1.00 37.53 910 LYS A O 1
ATOM 7222 N N . TRP A 1 911 ? -41.692 16.329 -17.861 1.00 45.34 911 TRP A N 1
ATOM 7223 C CA . TRP A 1 911 ? -40.758 15.801 -18.853 1.00 45.34 911 TRP A CA 1
ATOM 7224 C C . TRP A 1 911 ? -41.169 16.224 -20.263 1.00 45.34 911 TRP A C 1
ATOM 7226 O O . TRP A 1 911 ? -42.290 15.947 -20.693 1.00 45.34 911 TRP A O 1
ATOM 7236 N N . VAL A 1 912 ? -40.261 16.887 -20.979 1.00 51.84 912 VAL A N 1
ATOM 7237 C CA . VAL A 1 912 ? -40.454 17.318 -22.372 1.00 51.84 912 VAL A CA 1
ATOM 7238 C C . VAL A 1 912 ? -39.245 16.928 -23.225 1.00 51.84 912 VAL A C 1
ATOM 7240 O O . VAL A 1 912 ? -38.115 16.924 -22.735 1.00 51.84 912 VAL A O 1
ATOM 7243 N N . VAL A 1 913 ? -39.473 16.588 -24.499 1.00 53.88 913 VAL A N 1
ATOM 7244 C CA . VAL A 1 913 ? -38.404 16.261 -25.462 1.00 53.88 913 VAL A CA 1
ATOM 7245 C C . VAL A 1 913 ? -37.631 17.534 -25.798 1.00 53.88 913 VAL A C 1
ATOM 7247 O O . VAL A 1 913 ? -38.231 18.554 -26.133 1.00 53.88 913 VAL A O 1
ATOM 7250 N N . ALA A 1 914 ? -36.303 17.496 -25.680 1.00 54.44 914 ALA A N 1
ATOM 7251 C CA . ALA A 1 914 ? -35.447 18.633 -25.992 1.00 54.44 914 ALA A CA 1
ATOM 7252 C C . ALA A 1 914 ? -35.480 18.925 -27.507 1.00 54.44 914 ALA A C 1
ATOM 7254 O O . ALA A 1 914 ? -35.009 18.126 -28.310 1.00 54.44 914 ALA A O 1
ATOM 7255 N N . GLU A 1 915 ? -36.046 20.069 -27.910 1.00 47.75 915 GLU A N 1
ATOM 7256 C CA . GLU A 1 915 ? -36.321 20.383 -29.327 1.00 47.75 915 GLU A CA 1
ATOM 7257 C C . GLU A 1 915 ? -35.083 20.753 -30.169 1.00 47.75 915 GLU A C 1
ATOM 7259 O O . GLU A 1 915 ? -35.202 20.898 -31.380 1.00 47.75 915 GLU A O 1
ATOM 7264 N N . ASN A 1 916 ? -33.887 20.876 -29.581 1.00 47.00 916 ASN A N 1
ATOM 7265 C CA . ASN A 1 916 ? -32.662 21.186 -30.324 1.00 47.00 916 ASN A CA 1
ATOM 7266 C C . ASN A 1 916 ? -31.502 20.292 -29.880 1.00 47.00 916 ASN A C 1
ATOM 7268 O O . ASN A 1 916 ? -31.013 20.412 -28.758 1.00 47.00 916 ASN A O 1
ATOM 7272 N N . ASN A 1 917 ? -31.054 19.436 -30.798 1.00 40.91 917 ASN A N 1
ATOM 7273 C CA . ASN A 1 917 ? -29.921 18.532 -30.640 1.00 40.91 917 ASN A CA 1
ATOM 7274 C C . ASN A 1 917 ? -28.723 19.052 -31.463 1.00 40.91 917 ASN A C 1
ATOM 7276 O O . ASN A 1 917 ? -28.768 18.968 -32.693 1.00 40.91 917 ASN A O 1
ATOM 7280 N N . PRO A 1 918 ? -27.661 19.611 -30.855 1.00 33.72 918 PRO A N 1
ATOM 7281 C CA . PRO A 1 918 ? -26.364 19.721 -31.502 1.00 33.72 918 PRO A CA 1
ATOM 7282 C C . PRO A 1 918 ? -25.536 18.476 -31.165 1.00 33.72 918 PRO A C 1
ATOM 7284 O O . PRO A 1 918 ? -25.264 18.200 -30.001 1.00 33.72 918 PRO A O 1
ATOM 7287 N N . ALA A 1 919 ? -25.156 17.735 -32.206 1.00 42.44 919 ALA A N 1
ATOM 7288 C CA . ALA A 1 919 ? -24.337 16.533 -32.141 1.00 42.44 919 ALA A CA 1
ATOM 7289 C C . ALA A 1 919 ? -23.095 16.713 -31.250 1.00 42.44 919 ALA A C 1
ATOM 7291 O O . ALA A 1 919 ? -22.252 17.567 -31.528 1.00 42.44 919 ALA A O 1
ATOM 7292 N N . VAL A 1 920 ? -22.976 15.875 -30.219 1.00 33.94 920 VAL A N 1
ATOM 7293 C CA . VAL A 1 920 ? -21.730 15.652 -29.484 1.00 33.94 920 VAL A CA 1
ATOM 7294 C C . VAL A 1 920 ? -21.570 14.149 -29.283 1.00 33.94 920 VAL A C 1
ATOM 7296 O O . VAL A 1 920 ? -22.418 13.493 -28.686 1.00 33.94 920 VAL A O 1
ATOM 7299 N N . ASP A 1 921 ? -20.481 13.648 -29.847 1.00 30.62 921 ASP A N 1
ATOM 7300 C CA . ASP A 1 921 ? -19.878 12.331 -29.668 1.00 30.62 921 ASP A CA 1
ATOM 7301 C C . ASP A 1 921 ? -18.636 12.552 -28.765 1.00 30.62 921 ASP A C 1
ATOM 7303 O O . ASP A 1 921 ? -17.963 13.573 -28.971 1.00 30.62 921 ASP A O 1
ATOM 7307 N N . PRO A 1 922 ? -18.304 11.693 -27.777 1.00 44.41 922 PRO A N 1
ATOM 7308 C CA . PRO A 1 922 ? -18.918 10.413 -27.441 1.00 44.41 922 PRO A CA 1
ATOM 7309 C C . PRO A 1 922 ? -19.712 10.382 -26.122 1.00 44.41 922 PRO A C 1
ATOM 7311 O O . PRO A 1 922 ? -19.695 11.304 -25.307 1.00 44.41 922 PRO A O 1
ATOM 7314 N N . VAL A 1 923 ? -20.456 9.283 -25.988 1.00 38.03 923 VAL A N 1
ATOM 7315 C CA . VAL A 1 923 ? -21.404 8.911 -24.925 1.00 38.03 923 VAL A CA 1
ATOM 7316 C C . VAL A 1 923 ? -20.708 8.773 -23.553 1.00 38.03 923 VAL A C 1
ATOM 7318 O O . VAL A 1 923 ? -19.585 8.279 -23.515 1.00 38.03 923 VAL A O 1
ATOM 7321 N N . PRO A 1 924 ? -21.346 9.164 -22.428 1.00 35.47 924 PRO A N 1
ATOM 7322 C CA . PRO A 1 924 ? -20.781 9.011 -21.081 1.00 35.47 924 PRO A CA 1
ATOM 7323 C C . PRO A 1 924 ? -20.549 7.544 -20.663 1.00 35.47 924 PRO A C 1
ATOM 7325 O O . PRO A 1 924 ? -21.338 6.665 -21.008 1.00 35.47 924 PRO A O 1
ATOM 7328 N N . ASP A 1 925 ? -19.504 7.317 -19.860 1.00 37.78 925 ASP A N 1
ATOM 7329 C CA . ASP A 1 925 ? -18.900 6.023 -19.468 1.00 37.78 925 ASP A CA 1
ATOM 7330 C C . ASP A 1 925 ? -19.786 5.032 -18.675 1.00 37.78 925 ASP A C 1
ATOM 7332 O O . ASP A 1 925 ? -19.300 4.036 -18.144 1.00 37.78 925 ASP A O 1
ATOM 7336 N N . ASN A 1 926 ? -21.089 5.267 -18.548 1.00 31.50 926 ASN A N 1
ATOM 7337 C CA . ASN A 1 926 ? -21.976 4.523 -17.648 1.00 31.50 926 ASN A CA 1
ATOM 7338 C C . ASN A 1 926 ? -23.046 3.668 -18.353 1.00 31.50 926 ASN A C 1
ATOM 7340 O O . ASN A 1 926 ? -24.073 3.355 -17.750 1.00 31.50 926 ASN A O 1
ATOM 7344 N N . VAL A 1 927 ? -22.810 3.245 -19.600 1.00 28.31 927 VAL A N 1
ATOM 7345 C CA . VAL A 1 927 ? -23.692 2.312 -20.327 1.00 28.31 927 VAL A CA 1
ATOM 7346 C C . VAL A 1 927 ? -22.889 1.107 -20.828 1.00 28.31 927 VAL A C 1
ATOM 7348 O O . VAL A 1 927 ? -22.078 1.234 -21.739 1.00 28.31 927 VAL A O 1
ATOM 7351 N N . VAL A 1 928 ? -23.132 -0.070 -20.239 1.00 29.41 928 VAL A N 1
ATOM 7352 C CA . VAL A 1 928 ? -22.516 -1.353 -20.625 1.00 29.41 928 VAL A CA 1
ATOM 7353 C C . VAL A 1 928 ? -23.562 -2.222 -21.329 1.00 29.41 928 VAL A C 1
ATOM 7355 O O . VAL A 1 928 ? -24.655 -2.418 -20.799 1.00 29.41 928 VAL A O 1
ATOM 7358 N N . LEU A 1 929 ? -23.227 -2.758 -22.506 1.00 27.42 929 LEU A N 1
ATOM 7359 C CA . LEU A 1 929 ? -23.998 -3.792 -23.206 1.00 27.42 929 LEU A CA 1
ATOM 7360 C C . LEU A 1 929 ? -23.165 -5.084 -23.234 1.00 27.42 929 LEU A C 1
ATOM 7362 O O . LEU A 1 929 ? -22.005 -5.049 -23.637 1.00 27.42 929 LEU A O 1
ATOM 7366 N N . PHE A 1 930 ? -23.747 -6.198 -22.785 1.00 26.86 930 PHE A N 1
ATOM 7367 C CA . PHE A 1 930 ? -23.124 -7.528 -22.751 1.00 26.86 930 PHE A CA 1
ATOM 7368 C C . PHE A 1 930 ? -23.695 -8.427 -23.860 1.00 26.86 930 PHE A C 1
ATOM 7370 O O . PHE A 1 930 ? -24.912 -8.460 -24.034 1.00 26.86 930 PHE A O 1
ATOM 7377 N N . GLU A 1 931 ? -22.839 -9.210 -24.526 1.00 28.02 931 GLU A N 1
ATOM 7378 C CA . GLU A 1 931 ? -23.220 -10.426 -25.266 1.00 28.02 931 GLU A CA 1
ATOM 7379 C C . GLU A 1 931 ? -22.239 -11.577 -24.957 1.00 28.02 931 GLU A C 1
ATOM 7381 O O . GLU A 1 931 ? -21.049 -11.354 -24.732 1.00 28.02 931 GLU A O 1
ATOM 7386 N N . GLU A 1 932 ? -22.783 -12.797 -24.907 1.00 28.28 932 GLU A N 1
ATOM 7387 C CA . GLU A 1 932 ? -22.186 -14.060 -24.440 1.00 28.28 932 GLU A CA 1
ATOM 7388 C C . GLU A 1 932 ? -21.789 -15.022 -25.588 1.00 28.28 932 GLU A C 1
ATOM 7390 O O . GLU A 1 932 ? -22.407 -15.014 -26.653 1.00 28.28 932 GLU A O 1
ATOM 7395 N N . SER A 1 933 ? -20.877 -15.955 -25.252 1.00 28.03 933 SER A N 1
ATOM 7396 C CA . SER A 1 933 ? -20.864 -17.405 -25.590 1.00 28.03 933 SER A CA 1
ATOM 7397 C C . SER A 1 933 ? -19.876 -17.998 -26.646 1.00 28.03 933 SER A C 1
ATOM 7399 O O . SER A 1 933 ? -19.869 -17.623 -27.816 1.00 28.03 933 SER A O 1
ATOM 7401 N N . ASP A 1 934 ? -19.076 -18.963 -26.137 1.00 27.11 934 ASP A N 1
ATOM 7402 C CA . ASP A 1 934 ? -18.851 -20.376 -26.560 1.00 27.11 934 ASP A CA 1
ATOM 7403 C C . ASP A 1 934 ? -17.639 -20.901 -27.405 1.00 27.11 934 ASP A C 1
ATOM 7405 O O . ASP A 1 934 ? -17.497 -20.645 -28.597 1.00 27.11 934 ASP A O 1
ATOM 7409 N N . GLU A 1 935 ? -16.865 -21.772 -26.711 1.00 28.88 935 GLU A N 1
ATOM 7410 C CA . GLU A 1 935 ? -16.263 -23.100 -27.050 1.00 28.88 935 GLU A CA 1
ATOM 7411 C C . GLU A 1 935 ? -14.897 -23.318 -27.791 1.00 28.88 935 GLU A C 1
ATOM 7413 O O . GLU A 1 935 ? -14.762 -23.155 -29.000 1.00 28.88 935 GLU A O 1
ATOM 7418 N N . GLU A 1 936 ? -13.916 -23.790 -26.983 1.00 30.09 936 GLU A N 1
ATOM 7419 C CA . GLU A 1 936 ? -13.032 -25.005 -27.013 1.00 30.09 936 GLU A CA 1
ATOM 7420 C C . GLU A 1 936 ? -11.968 -25.383 -28.107 1.00 30.09 936 GLU A C 1
ATOM 7422 O O . GLU A 1 936 ? -12.277 -25.682 -29.257 1.00 30.09 936 GLU A O 1
ATOM 7427 N N . ASP A 1 937 ? -10.720 -25.558 -27.589 1.00 32.06 937 ASP A N 1
ATOM 7428 C CA . ASP A 1 937 ? -9.676 -26.623 -27.760 1.00 32.06 937 ASP A CA 1
ATOM 7429 C C . ASP A 1 937 ? -8.795 -26.803 -29.025 1.00 32.06 937 ASP A C 1
ATOM 7431 O O . ASP A 1 937 ? -9.231 -26.598 -30.148 1.00 32.06 937 ASP A O 1
ATOM 7435 N N . SER A 1 938 ? -7.566 -27.372 -29.009 1.00 37.88 938 SER A N 1
ATOM 7436 C CA . SER A 1 938 ? -6.345 -27.496 -28.152 1.00 37.88 938 SER A CA 1
ATOM 7437 C C . SER A 1 938 ? -5.261 -28.187 -29.057 1.00 37.88 938 SER A C 1
ATOM 7439 O O . SER A 1 938 ? -5.575 -28.583 -30.178 1.00 37.88 938 SER A O 1
ATOM 7441 N N . VAL A 1 939 ? -3.944 -28.272 -28.785 1.00 34.25 939 VAL A N 1
ATOM 7442 C CA . VAL A 1 939 ? -3.286 -29.359 -28.015 1.00 34.25 939 VAL A CA 1
ATOM 7443 C C . VAL A 1 939 ? -1.751 -29.103 -27.937 1.00 34.25 939 VAL A C 1
ATOM 7445 O O . VAL A 1 939 ? -1.028 -29.167 -28.933 1.00 34.25 939 VAL A O 1
ATOM 7448 N N . ILE A 1 940 ? -1.266 -28.836 -26.716 1.00 34.53 940 ILE A N 1
ATOM 7449 C CA . ILE A 1 940 ? 0.101 -29.085 -26.187 1.00 34.53 940 ILE A CA 1
ATOM 7450 C C . ILE A 1 940 ? 0.294 -30.618 -26.045 1.00 34.53 940 ILE A C 1
ATOM 7452 O O . ILE A 1 940 ? -0.693 -31.335 -26.134 1.00 34.53 940 ILE A O 1
ATOM 7456 N N . ASP A 1 941 ? 1.488 -31.180 -25.784 1.00 42.22 941 ASP A N 1
ATOM 7457 C CA . ASP A 1 941 ? 1.588 -32.568 -25.250 1.00 42.22 941 ASP A CA 1
ATOM 7458 C C . ASP A 1 941 ? 1.060 -32.600 -23.804 1.00 42.22 941 ASP A C 1
ATOM 7460 O O . ASP A 1 941 ? 1.766 -32.690 -22.796 1.00 42.22 941 ASP A O 1
ATOM 7464 N N . VAL A 1 942 ? -0.245 -32.386 -23.759 1.00 38.19 942 VAL A N 1
ATOM 7465 C CA . VAL A 1 942 ? -1.121 -32.215 -22.627 1.00 38.19 942 VAL A CA 1
ATOM 7466 C C . VAL A 1 942 ? -1.099 -33.501 -21.829 1.00 38.19 942 VAL A C 1
ATOM 7468 O O . VAL A 1 942 ? -1.084 -33.433 -20.615 1.00 38.19 942 VAL A O 1
ATOM 7471 N N . GLU A 1 943 ? -0.992 -34.667 -22.468 1.00 33.75 943 GLU A N 1
ATOM 7472 C CA . GLU A 1 943 ? -1.093 -35.956 -21.789 1.00 33.75 943 GLU A CA 1
ATOM 7473 C C . GLU A 1 943 ? -0.020 -36.134 -20.702 1.00 33.75 943 GLU A C 1
ATOM 7475 O O . GLU A 1 943 ? -0.309 -36.650 -19.622 1.00 33.75 943 GLU A O 1
ATOM 7480 N N . SER A 1 944 ? 1.198 -35.648 -20.939 1.00 36.31 944 SER A N 1
ATOM 7481 C CA . SER A 1 944 ? 2.314 -35.751 -19.992 1.00 36.31 944 SER A CA 1
ATOM 7482 C C . SER A 1 944 ? 2.292 -34.661 -18.908 1.00 36.31 944 SER A C 1
ATOM 7484 O O . SER A 1 944 ? 2.646 -34.926 -17.755 1.00 36.31 944 SER A O 1
ATOM 7486 N N . LEU A 1 945 ? 1.856 -33.440 -19.247 1.00 40.97 945 LEU A N 1
ATOM 7487 C CA . LEU A 1 945 ? 1.715 -32.324 -18.297 1.00 40.97 945 LEU A CA 1
ATOM 7488 C C . LEU A 1 945 ? 0.490 -32.495 -17.393 1.00 40.97 945 LEU A C 1
ATOM 7490 O O . LEU A 1 945 ? 0.601 -32.270 -16.187 1.00 40.97 945 LEU A O 1
ATOM 7494 N N . ILE A 1 946 ? -0.619 -32.978 -17.960 1.00 41.19 946 ILE A N 1
ATOM 7495 C CA . ILE A 1 946 ? -1.779 -33.504 -17.245 1.00 41.19 946 ILE A CA 1
ATOM 7496 C C . ILE A 1 946 ? -1.300 -34.627 -16.344 1.00 41.19 946 ILE A C 1
ATOM 7498 O O . ILE A 1 946 ? -1.352 -34.439 -15.148 1.00 41.19 946 ILE A O 1
ATOM 7502 N N . LYS A 1 947 ? -0.724 -35.735 -16.824 1.00 42.41 947 LYS A N 1
ATOM 7503 C CA . LYS A 1 947 ? -0.392 -36.868 -15.930 1.00 42.41 947 LYS A CA 1
ATOM 7504 C C . LYS A 1 947 ? 0.482 -36.525 -14.711 1.00 42.41 947 LYS A C 1
ATOM 7506 O O . LYS A 1 947 ? 0.338 -37.190 -13.693 1.00 42.41 947 LYS A O 1
ATOM 7511 N N . ASN A 1 948 ? 1.363 -35.523 -14.797 1.00 41.94 948 ASN A N 1
ATOM 7512 C CA . ASN A 1 948 ? 2.251 -35.132 -13.692 1.00 41.94 948 ASN A CA 1
ATOM 7513 C C . ASN A 1 948 ? 1.684 -34.047 -12.762 1.00 41.94 948 ASN A C 1
ATOM 7515 O O . ASN A 1 948 ? 2.154 -33.929 -11.634 1.00 41.94 948 ASN A O 1
ATOM 7519 N N . ASN A 1 949 ? 0.727 -33.238 -13.226 1.00 48.16 949 ASN A N 1
ATOM 7520 C CA . ASN A 1 949 ? 0.116 -32.164 -12.432 1.00 48.16 949 ASN A CA 1
ATOM 7521 C C . ASN A 1 949 ? -1.372 -32.406 -12.147 1.00 48.16 949 ASN A C 1
ATOM 7523 O O . ASN A 1 949 ? -1.937 -31.684 -11.331 1.00 48.16 949 ASN A O 1
ATOM 7527 N N . LEU A 1 950 ? -1.995 -33.400 -12.787 1.00 42.47 950 LEU A N 1
ATOM 7528 C CA . LEU A 1 950 ? -3.307 -33.899 -12.413 1.00 42.47 950 LEU A CA 1
ATOM 7529 C C . LEU A 1 950 ? -3.162 -34.686 -11.128 1.00 42.47 950 LEU A C 1
ATOM 7531 O O . LEU A 1 950 ? -2.514 -35.735 -11.091 1.00 42.47 950 LEU A O 1
ATOM 7535 N N . THR A 1 951 ? -3.841 -34.214 -10.103 1.00 48.62 951 THR A N 1
ATOM 7536 C CA . THR A 1 951 ? -4.065 -34.975 -8.888 1.00 48.62 951 THR A CA 1
ATOM 7537 C C . THR A 1 951 ? -5.560 -35.208 -8.739 1.00 48.62 951 THR A C 1
ATOM 7539 O O . THR A 1 951 ? -6.391 -34.360 -9.061 1.00 48.62 951 THR A O 1
ATOM 7542 N N . LEU A 1 952 ? -5.905 -36.422 -8.324 1.00 38.94 952 LEU A N 1
ATOM 7543 C CA . LEU A 1 952 ? -7.251 -36.749 -7.885 1.00 38.94 952 LEU A CA 1
ATOM 7544 C C . LEU A 1 952 ? -7.276 -36.566 -6.380 1.00 38.94 952 LEU A C 1
ATOM 7546 O O . LEU A 1 952 ? -6.487 -37.172 -5.654 1.00 38.94 952 LEU A O 1
ATOM 7550 N N . ASP A 1 953 ? -8.179 -35.717 -5.947 1.00 47.56 953 ASP A N 1
ATOM 7551 C CA . ASP A 1 953 ? -8.433 -35.393 -4.564 1.00 47.56 953 ASP A CA 1
ATOM 7552 C C . ASP A 1 953 ? -9.912 -35.648 -4.297 1.00 47.56 953 ASP A C 1
ATOM 7554 O O . ASP A 1 953 ? -10.728 -35.615 -5.211 1.00 47.56 953 ASP A O 1
ATOM 7558 N N . ALA A 1 954 ? -10.272 -36.003 -3.077 1.00 46.88 954 ALA A N 1
ATOM 7559 C CA . ALA A 1 954 ? -11.645 -36.361 -2.762 1.00 46.88 954 ALA A CA 1
ATOM 7560 C C . ALA A 1 954 ? -12.001 -35.826 -1.384 1.00 46.88 954 ALA A C 1
ATOM 7562 O O . ALA A 1 954 ? -11.194 -35.916 -0.456 1.00 46.88 954 ALA A O 1
ATOM 7563 N N . ASP A 1 955 ? -13.222 -35.325 -1.253 1.00 56.38 955 ASP A N 1
ATOM 7564 C CA . ASP A 1 955 ? -13.936 -35.350 0.017 1.00 56.38 955 ASP A CA 1
ATOM 7565 C C . ASP A 1 955 ? -15.094 -36.357 -0.071 1.00 56.38 955 ASP A C 1
ATOM 7567 O O . ASP A 1 955 ? -15.246 -37.073 -1.066 1.00 56.38 955 ASP A O 1
ATOM 7571 N N . ASP A 1 956 ? -15.884 -36.462 0.996 1.00 45.06 956 ASP A N 1
ATOM 7572 C CA . ASP A 1 956 ? -16.955 -37.457 1.069 1.00 45.06 956 ASP A CA 1
ATOM 7573 C C . ASP A 1 956 ? -18.175 -37.114 0.179 1.00 45.06 956 ASP A C 1
ATOM 7575 O O . ASP A 1 956 ? -19.092 -37.929 0.060 1.00 45.06 956 ASP A O 1
ATOM 7579 N N . GLU A 1 957 ? -18.197 -35.939 -0.465 1.00 43.84 957 GLU A N 1
ATOM 7580 C CA . GLU A 1 957 ? -19.259 -35.498 -1.379 1.00 43.84 957 GLU A CA 1
ATOM 7581 C C . GLU A 1 957 ? -18.784 -35.394 -2.834 1.00 43.84 957 GLU A C 1
ATOM 7583 O O . GLU A 1 957 ? -19.581 -35.582 -3.758 1.00 43.84 957 GLU A O 1
ATOM 7588 N N . PHE A 1 958 ? -17.501 -35.111 -3.071 1.00 47.88 958 PHE A N 1
ATOM 7589 C CA . PHE A 1 958 ? -16.975 -34.838 -4.397 1.00 47.88 958 PHE A CA 1
ATOM 7590 C C . PHE A 1 958 ? -15.557 -35.361 -4.614 1.00 47.88 958 PHE A C 1
ATOM 7592 O O . PHE A 1 958 ? -14.651 -35.197 -3.801 1.00 47.88 958 PHE A O 1
ATOM 7599 N N . LEU A 1 959 ? -15.353 -35.915 -5.804 1.00 45.12 959 LEU A N 1
ATOM 7600 C CA . LEU A 1 959 ? -14.044 -36.197 -6.365 1.00 45.12 959 LEU A CA 1
ATOM 7601 C C . LEU A 1 959 ? -13.593 -34.962 -7.151 1.00 45.12 959 LEU A C 1
ATOM 7603 O O . LEU A 1 959 ? -14.197 -34.603 -8.165 1.00 45.12 959 LEU A O 1
ATOM 7607 N N . TYR A 1 960 ? -12.544 -34.309 -6.679 1.00 52.16 960 TYR A N 1
ATOM 7608 C CA . TYR A 1 960 ? -11.908 -33.163 -7.303 1.00 52.16 960 TYR A CA 1
ATOM 7609 C C . TYR A 1 960 ? -10.773 -33.620 -8.211 1.00 52.16 960 TYR A C 1
ATOM 7611 O O . TYR A 1 960 ? -9.840 -34.313 -7.807 1.00 52.16 960 TYR A O 1
ATOM 7619 N N . LEU A 1 961 ? -10.841 -33.194 -9.460 1.00 49.53 961 LEU A N 1
ATOM 7620 C CA . LEU A 1 961 ? -9.729 -33.265 -10.386 1.00 49.53 961 LEU A CA 1
ATOM 7621 C C . LEU A 1 961 ? -8.997 -31.927 -10.307 1.00 49.53 961 LEU A C 1
ATOM 7623 O O . LEU A 1 961 ? -9.564 -30.896 -10.669 1.00 49.53 961 LEU A O 1
ATOM 7627 N N . LEU A 1 962 ? -7.770 -31.937 -9.802 1.00 50.00 962 LEU A N 1
ATOM 7628 C CA . LEU A 1 962 ? -6.946 -30.745 -9.612 1.00 50.00 962 LEU A CA 1
ATOM 7629 C C . LEU A 1 962 ? -5.830 -30.720 -10.653 1.00 50.00 962 LEU A C 1
ATOM 7631 O O . LEU A 1 962 ? -5.273 -31.767 -10.976 1.00 50.00 962 LEU A O 1
ATOM 7635 N N . TYR A 1 963 ? -5.474 -29.535 -11.144 1.00 48.06 963 TYR A N 1
ATOM 7636 C CA . TYR A 1 963 ? -4.229 -29.299 -11.870 1.00 48.06 963 TYR A CA 1
ATOM 7637 C C . TYR A 1 963 ? -3.352 -28.429 -10.978 1.00 48.06 963 TYR A C 1
ATOM 7639 O O . TYR A 1 963 ? -3.613 -27.239 -10.811 1.00 48.06 963 TYR A O 1
ATOM 7647 N N . ARG A 1 964 ? -2.331 -29.024 -10.357 1.00 61.34 964 ARG A N 1
ATOM 7648 C CA . ARG A 1 964 ? -1.597 -28.421 -9.230 1.00 61.34 964 ARG A CA 1
ATOM 7649 C C . ARG A 1 964 ? -2.530 -28.114 -8.048 1.00 61.34 964 ARG A C 1
ATOM 7651 O O . ARG A 1 964 ? -2.950 -29.048 -7.373 1.00 61.34 964 ARG A O 1
ATOM 7658 N N . GLU A 1 965 ? -2.829 -26.839 -7.785 1.00 52.75 965 GLU A N 1
ATOM 7659 C CA . GLU A 1 965 ? -3.718 -26.393 -6.699 1.00 52.75 965 GLU A CA 1
ATOM 7660 C C . GLU A 1 965 ? -5.076 -25.868 -7.196 1.00 52.75 965 GLU A C 1
ATOM 7662 O O . GLU A 1 965 ? -5.967 -25.629 -6.380 1.00 52.75 965 GLU A O 1
ATOM 7667 N N . GLU A 1 966 ? -5.264 -25.722 -8.513 1.00 45.72 966 GLU A N 1
ATOM 7668 C CA . GLU A 1 966 ? -6.525 -25.260 -9.100 1.00 45.72 966 GLU A CA 1
ATOM 7669 C C . GLU A 1 966 ? -7.479 -26.423 -9.390 1.00 45.72 966 GLU A C 1
ATOM 7671 O O . GLU A 1 966 ? -7.100 -27.461 -9.939 1.00 45.72 966 GLU A O 1
ATOM 7676 N N . GLN A 1 967 ? -8.749 -26.231 -9.034 1.00 60.50 967 GLN A N 1
ATOM 7677 C CA . GLN A 1 967 ? -9.832 -27.177 -9.289 1.00 60.50 967 GLN A CA 1
ATOM 7678 C C . GLN A 1 967 ? -10.255 -27.140 -10.756 1.00 60.50 967 GLN A C 1
ATOM 7680 O O . GLN A 1 967 ? -10.894 -26.189 -11.194 1.00 60.50 967 GLN A O 1
ATOM 7685 N N . ILE A 1 968 ? -9.967 -28.218 -11.488 1.00 51.22 968 ILE A N 1
ATOM 7686 C CA . ILE A 1 968 ? -10.403 -28.399 -12.880 1.00 51.22 968 ILE A CA 1
ATOM 7687 C C . ILE A 1 968 ? -11.825 -28.953 -12.928 1.00 51.22 968 ILE A C 1
ATOM 7689 O O . ILE A 1 968 ? -12.638 -28.555 -13.753 1.00 51.22 968 ILE A O 1
ATOM 7693 N N . SER A 1 969 ? -12.124 -29.928 -12.068 1.00 43.34 969 SER A N 1
ATOM 7694 C CA . SER A 1 969 ? -13.425 -30.589 -12.052 1.00 43.34 969 SER A CA 1
ATOM 7695 C C . SER A 1 969 ? -13.789 -31.038 -10.650 1.00 43.34 969 SER A C 1
ATOM 7697 O O . SER A 1 969 ? -12.921 -31.335 -9.833 1.00 43.34 969 SER A O 1
ATOM 7699 N N . LYS A 1 970 ? -15.089 -31.083 -10.380 1.00 56.81 970 LYS A N 1
ATOM 7700 C CA . LYS A 1 970 ? -15.675 -31.496 -9.112 1.00 56.81 970 LYS A CA 1
ATOM 7701 C C . LYS A 1 970 ? -16.840 -32.418 -9.444 1.00 56.81 970 LYS A C 1
ATOM 7703 O O . LYS A 1 970 ? -17.888 -31.961 -9.894 1.00 56.81 970 LYS A O 1
ATOM 7708 N N . VAL A 1 971 ? -16.638 -33.720 -9.281 1.00 43.69 971 VAL A N 1
ATOM 7709 C CA . VAL A 1 971 ? -17.643 -34.740 -9.588 1.00 43.69 971 VAL A CA 1
ATOM 7710 C C . VAL A 1 971 ? -18.356 -35.113 -8.298 1.00 43.69 971 VAL A C 1
ATOM 7712 O O . VAL A 1 971 ? -17.691 -35.624 -7.400 1.00 43.69 971 VAL A O 1
ATOM 7715 N N . PRO A 1 972 ? -19.680 -34.908 -8.190 1.00 40.78 972 PRO A N 1
ATOM 7716 C CA . PRO A 1 972 ? -20.438 -35.388 -7.046 1.00 40.78 972 PRO A CA 1
ATOM 7717 C C . PRO A 1 972 ? -20.322 -36.907 -6.979 1.00 40.78 972 PRO A C 1
ATOM 7719 O O . PRO A 1 972 ? -20.753 -37.619 -7.891 1.00 40.78 972 PRO A O 1
ATOM 7722 N N . MET A 1 973 ? -19.712 -37.410 -5.913 1.00 47.66 973 MET A N 1
ATOM 7723 C CA . MET A 1 973 ? -19.696 -38.833 -5.638 1.00 47.66 973 MET A CA 1
ATOM 7724 C C . MET A 1 973 ? -21.081 -39.191 -5.109 1.00 47.66 973 MET A C 1
ATOM 7726 O O . MET A 1 973 ? -21.508 -38.722 -4.057 1.00 47.66 973 MET A O 1
ATOM 7730 N N . ALA A 1 974 ? -21.830 -39.979 -5.882 1.00 38.72 974 ALA A N 1
ATOM 7731 C CA . ALA A 1 974 ? -23.148 -40.433 -5.470 1.00 38.72 974 ALA A CA 1
ATOM 7732 C C . ALA A 1 974 ? -23.016 -41.335 -4.231 1.00 38.72 974 ALA A C 1
ATOM 7734 O O . ALA A 1 974 ? -22.748 -42.529 -4.350 1.00 38.72 974 ALA A O 1
ATOM 7735 N N . GLY A 1 975 ? -23.236 -40.747 -3.057 1.00 42.28 975 GLY A N 1
ATOM 7736 C CA . GLY A 1 975 ? -23.533 -41.463 -1.825 1.00 42.28 975 GLY A CA 1
ATOM 7737 C C . GLY A 1 975 ? -22.399 -41.555 -0.802 1.00 42.28 975 GLY A C 1
ATOM 7738 O O . GLY A 1 975 ? -21.466 -42.339 -0.945 1.00 42.28 975 GLY A O 1
ATOM 7739 N N . SER A 1 976 ? -22.663 -40.868 0.312 1.00 42.62 976 SER A N 1
ATOM 7740 C CA . SER A 1 976 ? -22.397 -41.238 1.708 1.00 42.62 976 SER A CA 1
ATOM 7741 C C . SER A 1 976 ? -20.998 -41.023 2.305 1.00 42.62 976 SER A C 1
ATOM 7743 O O . SER A 1 976 ? -20.207 -41.957 2.425 1.00 42.62 976 SER A O 1
ATOM 7745 N N . GLY A 1 977 ? -20.814 -39.847 2.906 1.00 44.03 977 GLY A N 1
ATOM 7746 C CA . GLY A 1 977 ? -20.051 -39.668 4.142 1.00 44.03 977 GLY A CA 1
ATOM 7747 C C . GLY A 1 977 ? -20.291 -38.273 4.729 1.00 44.03 977 GLY A C 1
ATOM 7748 O O . GLY A 1 977 ? -20.431 -37.306 3.995 1.00 44.03 977 GLY A O 1
ATOM 7749 N N . ASN A 1 978 ? -20.418 -38.160 6.053 1.00 53.47 978 ASN A N 1
ATOM 7750 C CA . ASN A 1 978 ? -20.561 -36.866 6.728 1.00 53.47 978 ASN A CA 1
ATOM 7751 C C . ASN A 1 978 ? -19.236 -36.087 6.623 1.00 53.47 978 ASN A C 1
ATOM 7753 O O . ASN A 1 978 ? -18.364 -36.301 7.468 1.00 53.47 978 ASN A O 1
ATOM 7757 N N . VAL A 1 979 ? -19.096 -35.184 5.641 1.00 50.19 979 VAL A N 1
ATOM 7758 C CA . VAL A 1 979 ? -17.929 -34.290 5.564 1.00 50.19 979 VAL A CA 1
ATOM 7759 C C . VAL A 1 979 ? -17.951 -33.351 6.763 1.00 50.19 979 VAL A C 1
ATOM 7761 O O . VAL A 1 979 ? -18.824 -32.490 6.897 1.00 50.19 979 VAL A O 1
ATOM 7764 N N . VAL A 1 980 ? -16.986 -33.503 7.663 1.00 69.88 980 VAL A N 1
ATOM 7765 C CA . VAL A 1 980 ? -16.781 -32.546 8.747 1.00 69.88 980 VAL A CA 1
ATOM 7766 C C . VAL A 1 980 ? -15.763 -31.530 8.254 1.00 69.88 980 VAL A C 1
ATOM 7768 O O . VAL A 1 980 ? -14.571 -31.823 8.181 1.00 69.88 980 VAL A O 1
ATOM 7771 N N . TYR A 1 981 ? -16.244 -30.342 7.898 1.00 71.56 981 TYR A N 1
ATOM 7772 C CA . TYR A 1 981 ? -15.411 -29.260 7.381 1.00 71.56 981 TYR A CA 1
ATOM 7773 C C . TYR A 1 981 ? -14.493 -28.669 8.458 1.00 71.56 981 TYR A C 1
ATOM 7775 O O . TYR A 1 981 ? -14.897 -28.479 9.609 1.00 71.56 981 TYR A O 1
ATOM 7783 N N . CYS A 1 982 ? -13.264 -28.352 8.060 1.00 77.75 982 CYS A N 1
ATOM 7784 C CA . CYS A 1 982 ? -12.301 -27.611 8.857 1.00 77.75 982 CYS A CA 1
ATOM 7785 C C . CYS A 1 982 ? -12.806 -26.181 9.055 1.00 77.75 982 CYS A C 1
ATOM 7787 O O . CYS A 1 982 ? -13.082 -25.484 8.086 1.00 77.75 982 CYS A O 1
ATOM 7789 N N . THR A 1 983 ? -12.886 -25.744 10.308 1.00 82.50 983 THR A N 1
ATOM 7790 C CA . THR A 1 983 ? -13.201 -24.368 10.725 1.00 82.50 983 THR A CA 1
ATOM 7791 C C . THR A 1 983 ? -11.988 -23.676 11.352 1.00 82.50 983 THR A C 1
ATOM 7793 O O . THR A 1 983 ? -12.110 -22.631 11.979 1.00 82.50 983 THR A O 1
ATOM 7796 N N . GLY A 1 984 ? -10.817 -24.311 11.301 1.00 78.69 984 GLY A N 1
ATOM 7797 C CA . GLY A 1 984 ? -9.583 -23.762 11.839 1.00 78.69 984 GLY A CA 1
ATOM 7798 C C . GLY A 1 984 ? -8.476 -24.802 11.870 1.00 78.69 984 GLY A C 1
ATOM 7799 O O . GLY A 1 984 ? -8.686 -25.940 12.287 1.00 78.69 984 GLY A O 1
ATOM 7800 N N . ILE A 1 985 ? -7.280 -24.397 11.459 1.00 92.31 985 ILE A N 1
ATOM 7801 C CA . ILE A 1 985 ? -6.067 -25.204 11.558 1.00 92.31 985 ILE A CA 1
ATOM 7802 C C . ILE A 1 985 ? -4.994 -24.404 12.282 1.00 92.31 985 ILE A C 1
ATOM 7804 O O . ILE A 1 985 ? -4.861 -23.198 12.087 1.00 92.31 985 ILE A O 1
ATOM 7808 N N . ARG A 1 986 ? -4.223 -25.078 13.129 1.00 92.00 986 ARG A N 1
ATOM 7809 C CA . ARG A 1 986 ? -3.080 -24.488 13.818 1.00 92.00 986 ARG A CA 1
ATOM 7810 C C . ARG A 1 986 ? -1.947 -25.497 13.909 1.00 92.00 986 ARG A C 1
ATOM 7812 O O . ARG A 1 986 ? -2.125 -26.556 14.505 1.00 92.00 986 ARG A O 1
ATOM 7819 N N . ILE A 1 987 ? -0.779 -25.143 13.385 1.00 93.19 987 ILE A N 1
ATOM 7820 C CA . ILE A 1 987 ? 0.466 -25.864 13.667 1.00 93.19 987 ILE A CA 1
ATOM 7821 C C . ILE A 1 987 ? 0.808 -25.646 15.148 1.00 93.19 987 ILE A C 1
ATOM 7823 O O . ILE A 1 987 ? 0.717 -24.527 15.663 1.00 93.19 987 ILE A O 1
ATOM 7827 N N . GLN A 1 988 ? 1.100 -26.728 15.865 1.00 89.88 988 GLN A N 1
ATOM 7828 C CA . GLN A 1 988 ? 1.302 -26.692 17.315 1.00 89.88 988 GLN A CA 1
ATOM 7829 C C . GLN A 1 988 ? 2.695 -26.188 17.687 1.00 89.88 988 GLN A C 1
ATOM 7831 O O . GLN A 1 988 ? 2.873 -25.543 18.722 1.00 89.88 988 GLN A O 1
ATOM 7836 N N . GLU A 1 989 ? 3.675 -26.487 16.848 1.00 91.75 989 GLU A N 1
ATOM 7837 C CA . GLU A 1 989 ? 5.056 -26.091 17.024 1.00 91.75 989 GLU A CA 1
ATOM 7838 C C . GLU A 1 989 ? 5.249 -24.596 16.732 1.00 91.75 989 GLU A C 1
ATOM 7840 O O . GLU A 1 989 ? 4.560 -23.990 15.913 1.00 91.75 989 GLU A O 1
ATOM 7845 N N . SER A 1 990 ? 6.216 -23.986 17.415 1.00 87.50 990 SER A N 1
ATOM 7846 C CA . SER A 1 990 ? 6.697 -22.644 17.083 1.00 87.50 990 SER A CA 1
ATOM 7847 C C . SER A 1 990 ? 7.663 -22.682 15.896 1.00 87.50 990 SER A C 1
ATOM 7849 O O . SER A 1 990 ? 8.087 -23.757 15.470 1.00 87.50 990 SER A O 1
ATOM 7851 N N . ASP A 1 991 ? 8.105 -21.512 15.436 1.00 87.81 991 ASP A N 1
ATOM 7852 C CA . ASP A 1 991 ? 9.195 -21.396 14.463 1.00 87.81 991 ASP A CA 1
ATOM 7853 C C . ASP A 1 991 ? 10.412 -22.250 14.854 1.00 87.81 991 ASP A C 1
ATOM 7855 O O . ASP A 1 991 ? 10.882 -22.233 16.000 1.00 87.81 991 ASP A O 1
ATOM 7859 N N . GLN A 1 992 ? 10.928 -22.992 13.876 1.00 85.12 992 GLN A N 1
ATOM 7860 C CA . GLN A 1 992 ? 12.032 -23.927 14.039 1.00 85.12 992 GLN A CA 1
ATOM 7861 C C . GLN A 1 992 ? 13.340 -23.286 13.580 1.00 85.12 992 GLN A C 1
ATOM 7863 O O . GLN A 1 992 ? 13.425 -22.718 12.492 1.00 85.12 992 GLN A O 1
ATOM 7868 N N . ILE A 1 993 ? 14.393 -23.411 14.393 1.00 81.88 993 ILE A N 1
ATOM 7869 C CA . ILE A 1 993 ? 15.757 -23.038 13.997 1.00 81.88 993 ILE A CA 1
ATOM 7870 C C . ILE A 1 993 ? 16.627 -24.287 14.012 1.00 81.88 993 ILE A C 1
ATOM 7872 O O . ILE A 1 993 ? 16.859 -24.883 15.062 1.00 81.88 993 ILE A O 1
ATOM 7876 N N . CYS A 1 994 ? 17.130 -24.657 12.841 1.00 78.19 994 CYS A N 1
ATOM 7877 C CA . CYS A 1 994 ? 17.922 -25.858 12.627 1.00 78.19 994 CYS A CA 1
ATOM 7878 C C . CYS A 1 994 ? 19.373 -25.493 12.316 1.00 78.19 994 CYS A C 1
ATOM 7880 O O . CYS A 1 994 ? 19.649 -24.492 11.658 1.00 78.19 994 CYS A O 1
ATOM 7882 N N . SER A 1 995 ? 20.314 -26.322 12.765 1.00 76.00 995 SER A N 1
ATOM 7883 C CA . SER A 1 995 ? 21.707 -26.216 12.323 1.00 76.00 995 SER A CA 1
ATOM 7884 C C . SER A 1 995 ? 21.856 -26.846 10.942 1.00 76.00 995 SER A C 1
ATOM 7886 O O . SER A 1 995 ? 21.334 -27.937 10.718 1.00 76.00 995 SER A O 1
ATOM 7888 N N . ILE A 1 996 ? 22.643 -26.233 10.056 1.00 75.81 996 ILE A N 1
ATOM 7889 C CA . ILE A 1 996 ? 23.047 -26.850 8.779 1.00 75.81 996 ILE A CA 1
ATOM 7890 C C . ILE A 1 996 ? 23.813 -28.174 8.971 1.00 75.81 996 ILE A C 1
ATOM 7892 O O . ILE A 1 996 ? 23.874 -29.008 8.078 1.00 75.81 996 ILE A O 1
ATOM 7896 N N . GLU A 1 997 ? 24.376 -28.414 10.157 1.00 71.25 997 GLU A N 1
ATOM 7897 C CA . GLU A 1 997 ? 25.011 -29.695 10.502 1.00 71.25 997 GLU A CA 1
ATOM 7898 C C . GLU A 1 997 ? 24.001 -30.847 10.627 1.00 71.25 997 GLU A C 1
ATOM 7900 O O . GLU A 1 997 ? 24.390 -32.011 10.603 1.00 71.25 997 GLU A O 1
ATOM 7905 N N . ASN A 1 998 ? 22.709 -30.522 10.734 1.00 71.94 998 ASN A N 1
ATOM 7906 C CA . ASN A 1 998 ? 21.606 -31.469 10.833 1.00 71.94 998 ASN A CA 1
ATOM 7907 C C . ASN A 1 998 ? 20.871 -31.637 9.487 1.00 71.94 998 ASN A C 1
ATOM 7909 O O . ASN A 1 998 ? 19.677 -31.933 9.486 1.00 71.94 998 ASN A O 1
ATOM 7913 N N . ILE A 1 999 ? 21.536 -31.437 8.339 1.00 77.62 999 ILE A N 1
ATOM 7914 C CA . ILE A 1 999 ? 20.948 -31.780 7.029 1.00 77.62 999 ILE A CA 1
ATOM 7915 C C . ILE A 1 999 ? 20.469 -33.238 7.054 1.00 77.62 999 ILE A C 1
ATOM 7917 O O . ILE A 1 999 ? 21.182 -34.146 7.479 1.00 77.62 999 ILE A O 1
ATOM 7921 N N . GLY A 1 1000 ? 19.241 -33.453 6.592 1.00 76.00 1000 GLY A N 1
ATOM 7922 C CA . GLY A 1 1000 ? 18.544 -34.733 6.629 1.00 76.00 1000 GLY A CA 1
ATOM 7923 C C . GLY A 1 1000 ? 17.788 -35.011 7.930 1.00 76.00 1000 GLY A C 1
ATOM 7924 O O . GLY A 1 1000 ? 17.110 -36.035 7.998 1.00 76.00 1000 GLY A O 1
ATOM 7925 N N . ALA A 1 1001 ? 17.864 -34.138 8.943 1.00 80.44 1001 ALA A N 1
ATOM 7926 C CA . ALA A 1 1001 ? 17.040 -34.261 10.142 1.00 80.44 1001 ALA A CA 1
ATOM 7927 C C . ALA A 1 1001 ? 15.553 -34.117 9.802 1.00 80.44 1001 ALA A C 1
ATOM 7929 O O . ALA A 1 1001 ? 15.178 -33.284 8.975 1.00 80.44 1001 ALA A O 1
ATOM 7930 N N . LEU A 1 1002 ? 14.735 -34.935 10.466 1.00 87.94 1002 LEU A N 1
ATOM 7931 C CA . LEU A 1 1002 ? 13.286 -34.977 10.310 1.00 87.94 1002 LEU A CA 1
ATOM 7932 C C . LEU A 1 1002 ? 12.617 -34.323 11.522 1.00 87.94 1002 LEU A C 1
ATOM 7934 O O . LEU A 1 1002 ? 12.919 -34.673 12.664 1.00 87.94 1002 LEU A O 1
ATOM 7938 N N . ILE A 1 1003 ? 11.711 -33.391 11.261 1.00 88.00 1003 ILE A N 1
ATOM 7939 C CA . ILE A 1 1003 ? 10.923 -32.649 12.241 1.00 88.00 1003 ILE A CA 1
ATOM 7940 C C . ILE A 1 1003 ? 9.464 -32.959 11.941 1.00 88.00 1003 ILE A C 1
ATOM 7942 O O . ILE A 1 1003 ? 8.942 -32.536 10.917 1.00 88.00 1003 ILE A O 1
ATOM 7946 N N . ALA A 1 1004 ? 8.810 -33.721 12.810 1.00 90.12 1004 ALA A N 1
ATOM 7947 C CA . ALA A 1 1004 ? 7.379 -33.952 12.682 1.00 90.12 1004 ALA A CA 1
ATOM 7948 C C . ALA A 1 1004 ? 6.635 -32.707 13.173 1.00 90.12 1004 ALA A C 1
ATOM 7950 O O . ALA A 1 1004 ? 6.824 -32.304 14.322 1.00 90.12 1004 ALA A O 1
ATOM 7951 N N . LEU A 1 1005 ? 5.827 -32.103 12.305 1.00 92.00 1005 LEU A N 1
ATOM 7952 C CA . LEU A 1 1005 ? 4.913 -31.035 12.682 1.00 92.00 1005 LEU A CA 1
ATOM 7953 C C . LEU A 1 1005 ? 3.532 -31.614 12.959 1.00 92.00 1005 LEU A C 1
ATOM 7955 O O . LEU A 1 1005 ? 3.039 -32.480 12.235 1.00 92.00 1005 LEU A O 1
ATOM 7959 N N . SER A 1 1006 ? 2.899 -31.105 14.004 1.00 89.25 1006 SER A N 1
ATOM 7960 C CA . SER A 1 1006 ? 1.585 -31.537 14.451 1.00 89.25 1006 SER A CA 1
ATOM 7961 C C . SER A 1 1006 ? 0.593 -30.409 14.219 1.00 89.25 1006 SER A C 1
ATOM 7963 O O . SER A 1 1006 ? 0.857 -29.249 14.535 1.00 89.25 1006 SER A O 1
ATOM 7965 N N . VAL A 1 1007 ? -0.593 -30.732 13.715 1.00 90.06 1007 VAL A N 1
ATOM 7966 C CA . VAL A 1 1007 ? -1.665 -29.749 13.525 1.00 90.06 1007 VAL A CA 1
ATOM 7967 C C . VAL A 1 1007 ? -2.844 -30.048 14.431 1.00 90.06 1007 VAL A C 1
ATOM 7969 O O . VAL A 1 1007 ? -3.261 -31.192 14.596 1.00 90.06 1007 VAL A O 1
ATOM 7972 N N . PHE A 1 1008 ? -3.397 -28.998 15.028 1.00 90.38 1008 PHE A N 1
ATOM 7973 C CA . PHE A 1 1008 ? -4.736 -29.027 15.585 1.00 90.38 1008 PHE A CA 1
ATOM 7974 C C . PHE A 1 1008 ? -5.711 -28.579 14.502 1.00 90.38 1008 PHE A C 1
ATOM 7976 O O . PHE A 1 1008 ? -5.621 -27.448 14.025 1.00 90.38 1008 PHE A O 1
ATOM 7983 N N . VAL A 1 1009 ? -6.625 -29.466 14.121 1.00 85.38 1009 VAL A N 1
ATOM 7984 C CA . VAL A 1 1009 ? -7.709 -29.166 13.184 1.00 85.38 1009 VAL A CA 1
ATOM 7985 C C . VAL A 1 1009 ? -9.008 -29.111 13.981 1.00 85.38 1009 VAL A C 1
ATOM 7987 O O . VAL A 1 1009 ? -9.299 -30.014 14.769 1.00 85.38 1009 VAL A O 1
ATOM 7990 N N . SER A 1 1010 ? -9.758 -28.025 13.820 1.00 82.94 1010 SER A N 1
ATOM 7991 C CA . SER A 1 1010 ? -11.053 -27.812 14.454 1.00 82.94 1010 SER A CA 1
ATOM 7992 C C . SER A 1 1010 ? -12.174 -27.990 13.429 1.00 82.94 1010 SER A C 1
ATOM 7994 O O . SER A 1 1010 ? -12.061 -27.441 12.337 1.00 82.94 1010 SER A O 1
ATOM 7996 N N . PRO A 1 1011 ? -13.262 -28.703 13.768 1.00 80.62 1011 PRO A N 1
ATOM 7997 C CA . PRO A 1 1011 ? -13.394 -29.558 14.950 1.00 80.62 1011 PRO A CA 1
ATOM 7998 C C . PRO A 1 1011 ? -12.486 -30.801 14.840 1.00 80.62 1011 PRO A C 1
ATOM 8000 O O . PRO A 1 1011 ? -12.107 -31.205 13.746 1.00 80.62 1011 PRO A O 1
ATOM 8003 N N . SER A 1 1012 ? -12.177 -31.466 15.962 1.00 71.56 1012 SER A N 1
ATOM 8004 C CA . SER A 1 1012 ? -11.233 -32.606 16.005 1.00 71.56 1012 SER A CA 1
ATOM 8005 C C . SER A 1 1012 ? -11.664 -33.849 15.208 1.00 71.56 1012 SER A C 1
ATOM 8007 O O . SER A 1 1012 ? -10.914 -34.817 15.136 1.00 71.56 1012 SER A O 1
ATOM 8009 N N . GLY A 1 1013 ? -12.886 -33.846 14.669 1.00 70.56 1013 GLY A N 1
ATOM 8010 C CA . GLY A 1 1013 ? -13.418 -34.866 13.765 1.00 70.56 1013 GLY A CA 1
ATOM 8011 C C . GLY A 1 1013 ? -13.445 -34.438 12.298 1.00 70.56 1013 GLY A C 1
ATOM 8012 O O . GLY A 1 1013 ? -14.159 -35.077 11.538 1.00 70.56 1013 GLY A O 1
ATOM 8013 N N . CYS A 1 1014 ? -12.747 -33.355 11.930 1.00 78.38 1014 CYS A N 1
ATOM 8014 C CA . CYS A 1 1014 ? -12.611 -32.892 10.550 1.00 78.38 1014 CYS A CA 1
ATOM 8015 C C . CYS A 1 1014 ? -12.191 -34.046 9.631 1.00 78.38 1014 CYS A C 1
ATOM 8017 O O . CYS A 1 1014 ? -11.199 -34.722 9.911 1.00 78.38 1014 CYS A O 1
ATOM 8019 N N . THR A 1 1015 ? -12.949 -34.272 8.558 1.00 73.12 1015 THR A N 1
ATOM 8020 C CA . THR A 1 1015 ? -12.663 -35.325 7.572 1.00 73.12 1015 THR A CA 1
ATOM 8021 C C . THR A 1 1015 ? -11.876 -34.794 6.374 1.00 73.12 1015 THR A C 1
ATOM 8023 O O . THR A 1 1015 ? -11.390 -35.582 5.566 1.00 73.12 1015 THR A O 1
ATOM 8026 N N . GLN A 1 1016 ? -11.677 -33.472 6.280 1.00 75.75 1016 GLN A N 1
ATOM 8027 C CA . GLN A 1 1016 ? -10.833 -32.868 5.250 1.00 75.75 1016 GLN A CA 1
ATOM 8028 C C . GLN A 1 1016 ? -9.349 -33.157 5.511 1.00 75.75 1016 GLN A C 1
ATOM 8030 O O . GLN A 1 1016 ? -8.857 -33.081 6.638 1.00 75.75 1016 GLN A O 1
ATOM 8035 N N . THR A 1 1017 ? -8.624 -33.472 4.439 1.00 80.56 1017 THR A N 1
ATOM 8036 C CA . THR A 1 1017 ? -7.203 -33.817 4.515 1.00 80.56 1017 THR A CA 1
ATOM 8037 C C . THR A 1 1017 ? -6.347 -32.564 4.695 1.00 80.56 1017 THR A C 1
ATOM 8039 O O . THR A 1 1017 ? -6.508 -31.576 3.977 1.00 80.56 1017 THR A O 1
ATOM 8042 N N . VAL A 1 1018 ? -5.394 -32.622 5.626 1.00 84.44 1018 VAL A N 1
ATOM 8043 C CA . VAL A 1 1018 ? -4.382 -31.576 5.803 1.00 84.44 1018 VAL A CA 1
ATOM 8044 C C . VAL A 1 1018 ? -3.323 -31.716 4.715 1.00 84.44 1018 VAL A C 1
ATOM 8046 O O . VAL A 1 1018 ? -2.710 -32.771 4.567 1.00 84.44 1018 VAL A O 1
ATOM 8049 N N . ARG A 1 1019 ? -3.086 -30.637 3.973 1.00 82.50 1019 ARG A N 1
ATOM 8050 C CA . ARG A 1 1019 ? -2.037 -30.526 2.960 1.00 82.50 1019 ARG A CA 1
ATOM 8051 C C . ARG A 1 1019 ? -0.885 -29.708 3.494 1.00 82.50 1019 ARG A C 1
ATOM 8053 O O . ARG A 1 1019 ? -1.101 -28.686 4.138 1.00 82.50 1019 ARG A O 1
ATOM 8060 N N . TRP A 1 1020 ? 0.322 -30.143 3.177 1.00 90.94 1020 TRP A N 1
ATOM 8061 C CA . TRP A 1 1020 ? 1.542 -29.458 3.558 1.00 90.94 1020 TRP A CA 1
ATOM 8062 C C . TRP A 1 1020 ? 2.265 -28.955 2.321 1.00 90.94 1020 TRP A C 1
ATOM 8064 O O . TRP A 1 1020 ? 2.382 -29.676 1.331 1.00 90.94 1020 TRP A O 1
ATOM 8074 N N . SER A 1 1021 ? 2.772 -27.733 2.392 1.00 86.88 1021 SER A N 1
ATOM 8075 C CA . SER A 1 1021 ? 3.630 -27.155 1.366 1.00 86.88 1021 SER A CA 1
ATOM 8076 C C . SER A 1 1021 ? 4.822 -26.452 2.003 1.00 86.88 1021 SER A C 1
ATOM 8078 O O . SER A 1 1021 ? 4.786 -26.041 3.165 1.00 86.88 1021 SER A O 1
ATOM 8080 N N . SER A 1 1022 ? 5.908 -26.361 1.240 1.00 92.19 1022 SER A N 1
ATOM 8081 C CA . SER A 1 1022 ? 7.094 -25.593 1.600 1.00 92.19 1022 SER A CA 1
ATOM 8082 C C . SER A 1 1022 ? 7.300 -24.499 0.571 1.00 92.19 1022 SER A C 1
ATOM 8084 O O . SER A 1 1022 ? 7.274 -24.777 -0.629 1.00 92.19 1022 SER A O 1
ATOM 8086 N N . SER A 1 1023 ? 7.544 -23.275 1.034 1.00 90.44 1023 SER A N 1
ATOM 8087 C CA . SER A 1 1023 ? 7.906 -22.161 0.155 1.00 90.44 1023 SER A CA 1
ATOM 8088 C C . SER A 1 1023 ? 9.264 -22.366 -0.527 1.00 90.44 1023 SER A C 1
ATOM 8090 O O . SER A 1 1023 ? 9.524 -21.752 -1.554 1.00 90.44 1023 SER A O 1
ATOM 8092 N N . ASP A 1 1024 ? 10.141 -23.194 0.056 1.00 87.44 1024 ASP A N 1
ATOM 8093 C CA . ASP A 1 1024 ? 11.433 -23.565 -0.522 1.00 87.44 1024 ASP A CA 1
ATOM 8094 C C . ASP A 1 1024 ? 11.826 -25.001 -0.110 1.00 87.44 1024 ASP A C 1
ATOM 8096 O O . ASP A 1 1024 ? 12.493 -25.215 0.915 1.00 87.44 1024 ASP A O 1
ATOM 8100 N N . PRO A 1 1025 ? 11.448 -26.011 -0.918 1.00 86.94 1025 PRO A N 1
ATOM 8101 C CA . PRO A 1 1025 ? 11.815 -27.406 -0.682 1.00 86.94 1025 PRO A CA 1
ATOM 8102 C C . PRO A 1 1025 ? 13.328 -27.669 -0.698 1.00 86.94 1025 PRO A C 1
ATOM 8104 O O . PRO A 1 1025 ? 13.770 -28.701 -0.195 1.00 86.94 1025 PRO A O 1
ATOM 8107 N N . THR A 1 1026 ? 14.142 -26.761 -1.257 1.00 87.12 1026 THR A N 1
ATOM 8108 C CA . THR A 1 1026 ? 15.609 -26.898 -1.270 1.00 87.12 1026 THR A CA 1
ATOM 8109 C C . THR A 1 1026 ? 16.248 -26.518 0.069 1.00 87.12 1026 THR A C 1
ATOM 8111 O O . THR A 1 1026 ? 17.380 -26.915 0.348 1.00 87.12 1026 THR A O 1
ATOM 8114 N N . VAL A 1 1027 ? 15.504 -25.818 0.931 1.00 86.31 1027 VAL A N 1
ATOM 8115 C CA . VAL A 1 1027 ? 15.881 -25.482 2.311 1.00 86.31 1027 VAL A CA 1
ATOM 8116 C C . VAL A 1 1027 ? 15.223 -26.443 3.298 1.00 86.31 1027 VAL A C 1
ATOM 8118 O O . VAL A 1 1027 ? 15.913 -27.039 4.131 1.00 86.31 1027 VAL A O 1
ATOM 8121 N N . ALA A 1 1028 ? 13.907 -26.632 3.192 1.00 87.31 1028 ALA A N 1
ATOM 8122 C CA . ALA A 1 1028 ? 13.152 -27.569 4.014 1.00 87.31 1028 ALA A CA 1
ATOM 8123 C C . ALA A 1 1028 ? 12.053 -28.236 3.178 1.00 87.31 1028 ALA A C 1
ATOM 8125 O O . ALA A 1 1028 ? 11.114 -27.585 2.732 1.00 87.31 1028 ALA A O 1
ATOM 8126 N N . GLU A 1 1029 ? 12.167 -29.541 2.965 1.00 91.88 1029 GLU A N 1
ATOM 8127 C CA . GLU A 1 1029 ? 11.185 -30.355 2.244 1.00 91.88 1029 GLU A CA 1
ATOM 8128 C C . GLU A 1 1029 ? 10.128 -30.846 3.239 1.00 91.88 1029 GLU A C 1
ATOM 8130 O O . GLU A 1 1029 ? 10.488 -31.253 4.338 1.00 91.88 1029 GLU A O 1
ATOM 8135 N N . VAL A 1 1030 ? 8.840 -30.829 2.894 1.00 94.25 1030 VAL A N 1
ATOM 8136 C CA . VAL A 1 1030 ? 7.773 -31.350 3.766 1.00 94.25 1030 VAL A CA 1
ATOM 8137 C C . VAL A 1 1030 ? 7.019 -32.476 3.071 1.00 94.25 1030 VAL A C 1
ATOM 8139 O O . VAL A 1 1030 ? 6.661 -32.367 1.901 1.00 94.25 1030 VAL A O 1
ATOM 8142 N N . THR A 1 1031 ? 6.810 -33.582 3.779 1.00 85.56 1031 THR A N 1
ATOM 8143 C CA . THR A 1 1031 ? 6.043 -34.735 3.297 1.00 85.56 1031 THR A CA 1
ATOM 8144 C C . THR A 1 1031 ? 4.548 -34.567 3.572 1.00 85.56 1031 THR A C 1
ATOM 8146 O O . THR A 1 1031 ? 4.126 -33.726 4.365 1.00 85.56 1031 THR A O 1
ATOM 8149 N N . LEU A 1 1032 ? 3.724 -35.411 2.940 1.00 78.25 1032 LEU A N 1
ATOM 8150 C CA . LEU A 1 1032 ? 2.258 -35.370 3.060 1.00 78.25 1032 LEU A CA 1
ATOM 8151 C C . LEU A 1 1032 ? 1.738 -35.544 4.499 1.00 78.25 1032 LEU A C 1
ATOM 8153 O O . LEU A 1 1032 ? 0.637 -35.102 4.802 1.00 78.25 1032 LEU A O 1
ATOM 8157 N N . ASP A 1 1033 ? 2.513 -36.174 5.381 1.00 83.06 1033 ASP A N 1
ATOM 8158 C CA . ASP A 1 1033 ? 2.172 -36.388 6.791 1.00 83.06 1033 ASP A CA 1
ATOM 8159 C C . ASP A 1 1033 ? 2.661 -35.263 7.725 1.00 83.06 1033 ASP A C 1
ATOM 8161 O O . ASP A 1 1033 ? 2.512 -35.376 8.939 1.00 83.06 1033 ASP A O 1
ATOM 8165 N N . GLY A 1 1034 ? 3.229 -34.180 7.181 1.00 85.12 1034 GLY A N 1
ATOM 8166 C CA . GLY A 1 1034 ? 3.739 -33.051 7.964 1.00 85.12 1034 GLY A CA 1
ATOM 8167 C C . GLY A 1 1034 ? 5.150 -33.248 8.514 1.00 85.12 1034 GLY A C 1
ATOM 8168 O O . GLY A 1 1034 ? 5.581 -32.492 9.386 1.00 85.12 1034 GLY A O 1
ATOM 8169 N N . THR A 1 1035 ? 5.898 -34.238 8.019 1.00 92.19 1035 THR A N 1
ATOM 8170 C CA . THR A 1 1035 ? 7.312 -34.396 8.377 1.00 92.19 1035 THR A CA 1
ATOM 8171 C C . THR A 1 1035 ? 8.187 -33.482 7.521 1.00 92.19 1035 THR A C 1
ATOM 8173 O O . THR A 1 1035 ? 8.291 -33.633 6.307 1.00 92.19 1035 THR A O 1
ATOM 8176 N N . VAL A 1 1036 ? 8.868 -32.539 8.166 1.00 92.25 1036 VAL A N 1
ATOM 8177 C CA . VAL A 1 1036 ? 9.816 -31.624 7.531 1.00 92.25 1036 VAL A CA 1
ATOM 8178 C C . VAL A 1 1036 ? 11.221 -32.207 7.580 1.00 92.25 1036 VAL A C 1
ATOM 8180 O O . VAL A 1 1036 ? 11.752 -32.501 8.648 1.00 92.25 1036 VAL A O 1
ATOM 8183 N N . LYS A 1 1037 ? 11.860 -32.330 6.425 1.00 91.50 1037 LYS A N 1
ATOM 8184 C CA . LYS A 1 1037 ? 13.259 -32.701 6.268 1.00 91.50 1037 LYS A CA 1
ATOM 8185 C C . LYS A 1 1037 ? 14.097 -31.461 5.985 1.00 91.50 1037 LYS A C 1
ATOM 8187 O O . LYS A 1 1037 ? 13.853 -30.738 5.025 1.00 91.50 1037 LYS A O 1
ATOM 8192 N N . VAL A 1 1038 ? 15.133 -31.243 6.787 1.00 87.44 1038 VAL A N 1
ATOM 8193 C CA . VAL A 1 1038 ? 16.108 -30.166 6.560 1.00 87.44 1038 VAL A CA 1
ATOM 8194 C C . VAL A 1 1038 ? 16.985 -30.513 5.354 1.00 87.44 1038 VAL A C 1
ATOM 8196 O O . VAL A 1 1038 ? 17.619 -31.570 5.348 1.00 87.44 1038 VAL A O 1
ATOM 8199 N N . VAL A 1 1039 ? 17.049 -29.641 4.346 1.00 86.75 1039 VAL A N 1
ATOM 8200 C CA . VAL A 1 1039 ? 17.768 -29.896 3.082 1.00 86.75 1039 VAL A CA 1
ATOM 8201 C C . VAL A 1 1039 ? 18.972 -28.969 2.900 1.00 86.75 1039 VAL A C 1
ATOM 8203 O O . VAL A 1 1039 ? 20.055 -29.456 2.571 1.00 86.75 1039 VAL A O 1
ATOM 8206 N N . GLY A 1 1040 ? 18.827 -27.667 3.166 1.00 79.31 1040 GLY A N 1
ATOM 8207 C CA . GLY A 1 1040 ? 19.848 -26.660 2.851 1.00 79.31 1040 GLY A CA 1
ATOM 8208 C C . GLY A 1 1040 ? 19.797 -25.422 3.748 1.00 79.31 1040 GLY A C 1
ATOM 8209 O O . GLY A 1 1040 ? 18.848 -25.234 4.501 1.00 79.31 1040 GLY A O 1
ATOM 8210 N N . GLU A 1 1041 ? 20.846 -24.592 3.708 1.00 81.88 1041 GLU A N 1
ATOM 8211 C CA . GLU A 1 1041 ? 20.925 -23.345 4.487 1.00 81.88 1041 GLU A CA 1
ATOM 8212 C C . GLU A 1 1041 ? 19.967 -22.306 3.898 1.00 81.88 1041 GLU A C 1
ATOM 8214 O O . GLU A 1 1041 ? 19.987 -22.068 2.694 1.00 81.88 1041 GLU A O 1
ATOM 8219 N N . GLY A 1 1042 ? 19.143 -21.676 4.734 1.00 83.06 1042 GLY A N 1
ATOM 8220 C CA . GLY A 1 1042 ? 18.123 -20.739 4.272 1.00 83.06 1042 GLY A CA 1
ATOM 8221 C C . GLY A 1 1042 ? 16.938 -20.650 5.224 1.00 83.06 1042 GLY A C 1
ATOM 8222 O O . GLY A 1 1042 ? 17.006 -21.080 6.375 1.00 83.06 1042 GLY A O 1
ATOM 8223 N N . THR A 1 1043 ? 15.839 -20.051 4.774 1.00 89.06 1043 THR A N 1
ATOM 8224 C CA . THR A 1 1043 ? 14.572 -20.049 5.519 1.00 89.06 1043 THR A CA 1
ATOM 8225 C C . THR A 1 1043 ? 13.444 -20.444 4.580 1.00 89.06 1043 THR A C 1
ATOM 8227 O O . THR A 1 1043 ? 13.327 -19.869 3.506 1.00 89.06 1043 THR A O 1
ATOM 8230 N N . ALA A 1 1044 ? 12.641 -21.417 4.999 1.00 89.25 1044 ALA A N 1
ATOM 8231 C CA . ALA A 1 1044 ? 11.449 -21.870 4.297 1.00 89.25 1044 ALA A CA 1
ATOM 8232 C C . ALA A 1 1044 ? 10.230 -21.704 5.208 1.00 89.25 1044 ALA A C 1
ATOM 8234 O O . ALA A 1 1044 ? 10.319 -21.920 6.419 1.00 89.25 1044 ALA A O 1
ATOM 8235 N N . ILE A 1 1045 ? 9.096 -21.329 4.628 1.00 94.50 1045 ILE A N 1
ATOM 8236 C CA . ILE A 1 1045 ? 7.805 -21.296 5.308 1.00 94.50 1045 ILE A CA 1
ATOM 8237 C C . ILE A 1 1045 ? 7.122 -22.627 5.028 1.00 94.50 1045 ILE A C 1
ATOM 8239 O O . ILE A 1 1045 ? 6.932 -22.993 3.868 1.00 94.50 1045 ILE A O 1
ATOM 8243 N N . ILE A 1 1046 ? 6.775 -23.348 6.091 1.00 96.00 1046 ILE A N 1
ATOM 8244 C CA . ILE A 1 1046 ? 6.000 -24.581 5.996 1.00 96.00 1046 ILE A CA 1
ATOM 8245 C C . ILE A 1 1046 ? 4.550 -24.252 6.320 1.00 96.00 1046 ILE A C 1
ATOM 8247 O O . ILE A 1 1046 ? 4.254 -23.768 7.415 1.00 96.00 1046 ILE A O 1
ATOM 8251 N N . THR A 1 1047 ? 3.657 -24.518 5.372 1.00 93.38 1047 THR A N 1
ATOM 8252 C CA . THR A 1 1047 ? 2.231 -24.210 5.477 1.00 93.38 1047 THR A CA 1
ATOM 8253 C C . THR A 1 1047 ? 1.423 -25.495 5.533 1.00 93.38 1047 THR A C 1
ATOM 8255 O O . THR A 1 1047 ? 1.529 -26.340 4.649 1.00 93.38 1047 THR A O 1
ATOM 8258 N N . ALA A 1 1048 ? 0.593 -25.624 6.566 1.00 90.31 1048 ALA A N 1
ATOM 8259 C CA . ALA A 1 1048 ? -0.463 -26.619 6.655 1.00 90.31 1048 ALA A CA 1
ATOM 8260 C C . ALA A 1 1048 ? -1.793 -25.981 6.248 1.00 90.31 1048 ALA A C 1
ATOM 8262 O O . ALA A 1 1048 ? -2.207 -24.981 6.839 1.00 90.31 1048 ALA A O 1
ATOM 8263 N N . LYS A 1 1049 ? -2.484 -26.566 5.275 1.00 87.44 1049 LYS A N 1
ATOM 8264 C CA . LYS A 1 1049 ? -3.783 -26.110 4.775 1.00 87.44 1049 LYS A CA 1
ATOM 8265 C C . LYS A 1 1049 ? -4.817 -27.216 4.919 1.00 87.44 1049 LYS A C 1
ATOM 8267 O O . LYS A 1 1049 ? -4.543 -28.364 4.592 1.00 87.44 1049 LYS A O 1
ATOM 8272 N N . CYS A 1 1050 ? -6.008 -26.881 5.394 1.00 84.06 1050 CYS A N 1
ATOM 8273 C CA . CYS A 1 1050 ? -7.127 -27.811 5.494 1.00 84.06 1050 CYS A CA 1
ATOM 8274 C C . CYS A 1 1050 ? -8.415 -27.052 5.158 1.00 84.06 1050 CYS A C 1
ATOM 8276 O O . CYS A 1 1050 ? -8.811 -26.139 5.884 1.00 84.06 1050 CYS A O 1
ATOM 8278 N N . GLY A 1 1051 ? -9.037 -27.384 4.025 1.00 80.69 1051 GLY A N 1
ATOM 8279 C CA . GLY A 1 1051 ? -10.105 -26.561 3.451 1.00 80.69 1051 GLY A CA 1
ATOM 8280 C C . GLY A 1 1051 ? -9.602 -25.161 3.061 1.00 80.69 1051 GLY A C 1
ATOM 8281 O O . GLY A 1 1051 ? -8.560 -25.026 2.415 1.00 80.69 1051 GLY A O 1
ATOM 8282 N N . SER A 1 1052 ? -10.335 -24.120 3.463 1.00 76.94 1052 SER A N 1
ATOM 8283 C CA . SER A 1 1052 ? -9.973 -22.707 3.261 1.00 76.94 1052 SER A CA 1
ATOM 8284 C C . SER A 1 1052 ? -8.994 -22.158 4.307 1.00 76.94 1052 SER A C 1
ATOM 8286 O O . SER A 1 1052 ? -8.441 -21.079 4.111 1.00 76.94 1052 SER A O 1
ATOM 8288 N N . TYR A 1 1053 ? -8.755 -22.885 5.402 1.00 86.50 1053 TYR A N 1
ATOM 8289 C CA . TYR A 1 1053 ? -7.925 -22.420 6.511 1.00 86.50 1053 TYR A CA 1
ATOM 8290 C C . TYR A 1 1053 ? -6.472 -22.866 6.345 1.00 86.50 1053 TYR A C 1
ATOM 8292 O O . TYR A 1 1053 ? -6.188 -23.988 5.915 1.00 86.50 1053 TYR A O 1
ATOM 8300 N N . SER A 1 1054 ? -5.542 -22.002 6.749 1.00 89.56 1054 SER A N 1
ATOM 8301 C CA . SER A 1 1054 ? -4.106 -22.275 6.712 1.00 89.56 1054 SER A CA 1
ATOM 8302 C C . SER A 1 1054 ? -3.412 -21.844 7.996 1.00 89.56 1054 SER A C 1
ATOM 8304 O O . SER A 1 1054 ? -3.782 -20.848 8.613 1.00 89.56 1054 SER A O 1
ATOM 8306 N N . SER A 1 1055 ? -2.354 -22.559 8.355 1.00 92.00 1055 SER A N 1
ATOM 8307 C CA . SER A 1 1055 ? -1.417 -22.190 9.410 1.00 92.00 1055 SER A CA 1
ATOM 8308 C C . SER A 1 1055 ? -0.006 -22.370 8.876 1.00 92.00 1055 SER A C 1
ATOM 8310 O O . SER A 1 1055 ? 0.274 -23.364 8.212 1.00 92.00 1055 SER A O 1
ATOM 8312 N N . SER A 1 1056 ? 0.890 -21.448 9.209 1.00 94.00 1056 SER A N 1
ATOM 8313 C CA . SER A 1 1056 ? 2.270 -21.468 8.719 1.00 94.00 1056 SER A CA 1
ATOM 8314 C C . SER A 1 1056 ? 3.263 -21.335 9.866 1.00 94.00 1056 SER A C 1
ATOM 8316 O O . SER A 1 1056 ? 2.963 -20.680 10.864 1.00 94.00 1056 SER A O 1
ATOM 8318 N N . ILE A 1 1057 ? 4.443 -21.936 9.711 1.00 93.69 1057 ILE A N 1
ATOM 8319 C CA . ILE A 1 1057 ? 5.598 -21.727 10.593 1.00 93.69 1057 ILE A CA 1
ATOM 8320 C C . ILE A 1 1057 ? 6.855 -21.449 9.772 1.00 93.69 1057 ILE A C 1
ATOM 8322 O O . ILE A 1 1057 ? 6.986 -21.925 8.642 1.00 93.69 1057 ILE A O 1
ATOM 8326 N N . ASN A 1 1058 ? 7.813 -20.736 10.358 1.00 91.25 1058 ASN A N 1
ATOM 8327 C CA . ASN A 1 1058 ? 9.124 -20.549 9.747 1.00 91.25 1058 ASN A CA 1
ATOM 8328 C C . ASN A 1 1058 ? 10.075 -21.678 10.152 1.00 91.25 1058 ASN A C 1
ATOM 8330 O O . ASN A 1 1058 ? 10.250 -21.969 11.337 1.00 91.25 1058 ASN A O 1
ATOM 8334 N N . VAL A 1 1059 ? 10.766 -22.259 9.175 1.00 88.50 1059 VAL A N 1
ATOM 8335 C CA . VAL A 1 1059 ? 11.892 -23.173 9.381 1.00 88.50 1059 VAL A CA 1
ATOM 8336 C C . VAL A 1 1059 ? 13.155 -22.488 8.875 1.00 88.50 1059 VAL A C 1
ATOM 8338 O O . VAL A 1 1059 ? 13.356 -22.320 7.676 1.00 88.50 1059 VAL A O 1
ATOM 8341 N N . SER A 1 1060 ? 14.019 -22.070 9.800 1.00 87.31 1060 SER A N 1
ATOM 8342 C CA . SER A 1 1060 ? 15.275 -21.386 9.492 1.00 87.31 1060 SER A CA 1
ATOM 8343 C C . SER A 1 1060 ? 16.462 -22.310 9.736 1.00 87.31 1060 SER A C 1
ATOM 8345 O O . SER A 1 1060 ? 16.756 -22.681 10.872 1.00 87.31 1060 SER A O 1
ATOM 8347 N N . VAL A 1 1061 ? 17.166 -22.677 8.672 1.00 84.12 1061 VAL A N 1
ATOM 8348 C CA . VAL A 1 1061 ? 18.362 -23.516 8.719 1.00 84.12 1061 VAL A CA 1
ATOM 8349 C C . VAL A 1 1061 ? 19.575 -22.601 8.650 1.00 84.12 1061 VAL A C 1
ATOM 8351 O O . VAL A 1 1061 ? 19.818 -21.955 7.633 1.00 84.12 1061 VAL A O 1
ATOM 8354 N N . LYS A 1 1062 ? 20.337 -22.518 9.739 1.00 79.00 1062 LYS A N 1
ATOM 8355 C CA . LYS A 1 1062 ? 21.475 -21.603 9.867 1.00 79.00 1062 LYS A CA 1
ATOM 8356 C C . LYS A 1 1062 ? 22.761 -22.363 10.128 1.00 79.00 1062 LYS A C 1
ATOM 8358 O O . LYS A 1 1062 ? 22.781 -23.366 10.847 1.00 79.00 1062 LYS A O 1
ATOM 8363 N N . ASN A 1 1063 ? 23.870 -21.838 9.625 1.00 75.44 1063 ASN A N 1
ATOM 8364 C CA . ASN A 1 1063 ? 25.172 -22.249 10.116 1.00 75.44 1063 ASN A CA 1
ATOM 8365 C C . ASN A 1 1063 ? 25.437 -21.634 11.501 1.00 75.44 1063 ASN A C 1
ATOM 8367 O O . ASN A 1 1063 ? 25.689 -20.437 11.628 1.00 75.44 1063 ASN A O 1
ATOM 8371 N N . LEU A 1 1064 ? 25.373 -22.454 12.552 1.00 76.31 1064 LEU A N 1
ATOM 8372 C CA . LEU A 1 1064 ? 25.643 -22.013 13.926 1.00 76.31 1064 LEU A CA 1
ATOM 8373 C C . LEU A 1 1064 ? 27.144 -21.897 14.237 1.00 76.31 1064 LEU A C 1
ATOM 8375 O O . LEU A 1 1064 ? 27.503 -21.419 15.316 1.00 76.31 1064 LEU A O 1
ATOM 8379 N N . ASN A 1 1065 ? 28.023 -22.305 13.315 1.00 80.19 1065 ASN A N 1
ATOM 8380 C CA . ASN A 1 1065 ? 29.462 -22.140 13.467 1.00 80.19 1065 ASN A CA 1
ATOM 8381 C C . ASN A 1 1065 ? 29.903 -20.752 13.007 1.00 80.19 1065 ASN A C 1
ATOM 8383 O O . ASN A 1 1065 ? 29.663 -20.332 11.873 1.00 80.19 1065 ASN A O 1
ATOM 8387 N N . VAL A 1 1066 ? 30.632 -20.057 13.873 1.00 87.12 1066 VAL A N 1
ATOM 8388 C CA . VAL A 1 1066 ? 31.236 -18.770 13.540 1.00 87.12 1066 VAL A CA 1
ATOM 8389 C C . VAL A 1 1066 ? 32.515 -19.012 12.743 1.00 87.12 1066 VAL A C 1
ATOM 8391 O O . VAL A 1 1066 ? 33.476 -19.604 13.242 1.00 87.12 1066 VAL A O 1
ATOM 8394 N N . LYS A 1 1067 ? 32.534 -18.548 11.489 1.00 86.88 1067 LYS A N 1
ATOM 8395 C CA . LYS A 1 1067 ? 33.706 -18.650 10.610 1.00 86.88 1067 LYS A CA 1
ATOM 8396 C C . LYS A 1 1067 ? 34.793 -17.674 11.053 1.00 86.88 1067 LYS A C 1
ATOM 8398 O O . LYS A 1 1067 ? 34.547 -16.478 11.183 1.00 86.88 1067 LYS A O 1
ATOM 8403 N N . VAL A 1 1068 ? 36.008 -18.187 11.228 1.00 91.94 1068 VAL A N 1
ATOM 8404 C CA . VAL A 1 1068 ? 37.192 -17.403 11.599 1.00 91.94 1068 VAL A CA 1
ATOM 8405 C C . VAL A 1 1068 ? 38.404 -17.855 10.800 1.00 91.94 1068 VAL A C 1
ATOM 8407 O O . VAL A 1 1068 ? 38.532 -19.027 10.445 1.00 91.94 1068 VAL A O 1
ATOM 8410 N N . ASN A 1 1069 ? 39.334 -16.938 10.569 1.00 95.00 1069 ASN A N 1
ATOM 8411 C CA . ASN A 1 1069 ? 40.642 -17.258 10.020 1.00 95.00 1069 ASN A CA 1
ATOM 8412 C C . ASN A 1 1069 ? 41.650 -17.442 11.153 1.00 95.00 1069 ASN A C 1
ATOM 8414 O O . ASN A 1 1069 ? 41.615 -16.708 12.136 1.00 95.00 1069 ASN A O 1
ATOM 8418 N N . ILE A 1 1070 ? 42.580 -18.392 11.007 1.00 96.25 1070 ILE A N 1
ATOM 8419 C CA . ILE A 1 1070 ? 43.682 -18.589 11.962 1.00 96.25 1070 ILE A CA 1
ATOM 8420 C C . ILE A 1 1070 ? 45.019 -18.384 11.256 1.00 96.25 1070 ILE A C 1
ATOM 8422 O O . ILE A 1 1070 ? 45.319 -19.041 10.251 1.00 96.25 1070 ILE A O 1
ATOM 8426 N N . ALA A 1 1071 ? 45.836 -17.494 11.813 1.00 95.50 1071 ALA A N 1
ATOM 8427 C CA . ALA A 1 1071 ? 47.196 -17.207 11.366 1.00 95.50 1071 ALA A CA 1
ATOM 8428 C C . ALA A 1 1071 ? 48.199 -17.339 12.523 1.00 95.50 1071 ALA A C 1
ATOM 8430 O O . ALA A 1 1071 ? 47.818 -17.420 13.690 1.00 95.50 1071 ALA A O 1
ATOM 8431 N N . LYS A 1 1072 ? 49.494 -17.405 12.195 1.00 95.06 1072 LYS A N 1
ATOM 8432 C CA . LYS A 1 1072 ? 50.598 -17.618 13.147 1.00 95.06 1072 LYS A CA 1
ATOM 8433 C C . LYS A 1 1072 ? 51.572 -16.439 13.188 1.00 95.06 1072 LYS A C 1
ATOM 8435 O O . LYS A 1 1072 ? 51.467 -15.515 12.390 1.00 95.06 1072 LYS A O 1
ATOM 8440 N N . ALA A 1 1073 ? 52.545 -16.526 14.094 1.00 93.94 1073 ALA A N 1
ATOM 8441 C CA . ALA A 1 1073 ? 53.644 -15.577 14.288 1.00 93.94 1073 ALA A CA 1
ATOM 8442 C C . ALA A 1 1073 ? 53.259 -14.221 14.904 1.00 93.94 1073 ALA A C 1
ATOM 8444 O O . ALA A 1 1073 ? 54.085 -13.307 14.950 1.00 93.94 1073 ALA A O 1
ATOM 8445 N N . ALA A 1 1074 ? 52.052 -14.108 15.453 1.00 95.62 1074 ALA A N 1
ATOM 8446 C CA . ALA A 1 1074 ? 51.595 -12.962 16.230 1.00 95.62 1074 ALA A CA 1
ATOM 8447 C C . ALA A 1 1074 ? 50.520 -13.387 17.240 1.00 95.62 1074 ALA A C 1
ATOM 8449 O O . ALA A 1 1074 ? 50.130 -14.555 17.288 1.00 95.62 1074 ALA A O 1
ATOM 8450 N N . GLY A 1 1075 ? 50.067 -12.452 18.072 1.00 94.94 1075 GLY A N 1
ATOM 8451 C CA . GLY A 1 1075 ? 48.955 -12.671 18.989 1.00 94.94 1075 GLY A CA 1
ATOM 8452 C C . GLY A 1 1075 ? 48.300 -11.376 19.459 1.00 94.94 1075 GLY A C 1
ATOM 8453 O O . GLY A 1 1075 ? 48.913 -10.305 19.431 1.00 94.94 1075 GLY A O 1
ATOM 8454 N N . TRP A 1 1076 ? 47.059 -11.507 19.921 1.00 96.12 1076 TRP A N 1
ATOM 8455 C CA . TRP A 1 1076 ? 46.287 -10.441 20.548 1.00 96.12 1076 TRP A CA 1
ATOM 8456 C C . TRP A 1 1076 ? 46.701 -10.250 22.007 1.00 96.12 1076 TRP A C 1
ATOM 8458 O O . TRP A 1 1076 ? 46.811 -11.211 22.774 1.00 96.12 1076 TRP A O 1
ATOM 8468 N N . PHE A 1 1077 ? 46.883 -9.004 22.418 1.00 93.88 1077 PHE A N 1
ATOM 8469 C CA . PHE A 1 1077 ? 47.142 -8.620 23.800 1.00 93.88 1077 PHE A CA 1
ATOM 8470 C C . PHE A 1 1077 ? 46.271 -7.426 24.187 1.00 93.88 1077 PHE A C 1
ATOM 8472 O O . PHE A 1 1077 ? 45.716 -6.750 23.333 1.00 93.88 1077 PHE A O 1
ATOM 8479 N N . SER A 1 1078 ? 46.153 -7.141 25.480 1.00 92.94 1078 SER A N 1
ATOM 8480 C CA . SER A 1 1078 ? 45.449 -5.945 25.946 1.00 92.94 1078 SER A CA 1
ATOM 8481 C C . SER A 1 1078 ? 46.424 -4.775 26.056 1.00 92.94 1078 SER A C 1
ATOM 8483 O O . SER A 1 1078 ? 47.396 -4.860 26.807 1.00 92.94 1078 SER A O 1
ATOM 8485 N N . SER A 1 1079 ? 46.149 -3.676 25.355 1.00 90.69 1079 SER A N 1
ATOM 8486 C CA . SER A 1 1079 ? 46.851 -2.399 25.507 1.00 90.69 1079 SER A CA 1
ATOM 8487 C C . SER A 1 1079 ? 45.870 -1.349 26.010 1.00 90.69 1079 SER A C 1
ATOM 8489 O O . SER A 1 1079 ? 44.942 -0.985 25.299 1.00 90.69 1079 SER A O 1
ATOM 8491 N N . ASN A 1 1080 ? 46.027 -0.903 27.261 1.00 88.19 1080 ASN A N 1
ATOM 8492 C CA . ASN A 1 1080 ? 45.120 0.060 27.906 1.00 88.19 1080 ASN A CA 1
ATOM 8493 C C . ASN A 1 1080 ? 43.624 -0.310 27.815 1.00 88.19 1080 ASN A C 1
ATOM 8495 O O . ASN A 1 1080 ? 42.776 0.567 27.720 1.00 88.19 1080 ASN A O 1
ATOM 8499 N N . GLY A 1 1081 ? 43.299 -1.607 27.842 1.00 85.25 1081 GLY A N 1
ATOM 8500 C CA . GLY A 1 1081 ? 41.915 -2.081 27.757 1.00 85.25 1081 GLY A CA 1
ATOM 8501 C C . GLY A 1 1081 ? 41.361 -2.214 26.336 1.00 85.25 1081 GLY A C 1
ATOM 8502 O O . GLY A 1 1081 ? 40.184 -2.507 26.201 1.00 85.25 1081 GLY A O 1
ATOM 8503 N N . ILE A 1 1082 ? 42.186 -2.059 25.297 1.00 90.94 1082 ILE A N 1
ATOM 8504 C CA . ILE A 1 1082 ? 41.818 -2.200 23.876 1.00 90.94 1082 ILE A CA 1
ATOM 8505 C C . ILE A 1 1082 ? 42.651 -3.343 23.250 1.00 90.94 1082 ILE A C 1
ATOM 8507 O O . ILE A 1 1082 ? 43.777 -3.588 23.712 1.00 90.94 1082 ILE A O 1
ATOM 8511 N N . PRO A 1 1083 ? 42.144 -4.065 22.230 1.00 94.19 1083 PRO A N 1
ATOM 8512 C CA . PRO A 1 1083 ? 42.894 -5.128 21.562 1.00 94.19 1083 PRO A CA 1
ATOM 8513 C C . PRO A 1 1083 ? 44.122 -4.594 20.800 1.00 94.19 1083 PRO A C 1
ATOM 8515 O O . PRO A 1 1083 ? 44.048 -3.924 19.772 1.00 94.19 1083 PRO A O 1
ATOM 8518 N N . GLY A 1 1084 ? 45.302 -4.925 21.317 1.00 94.06 1084 GLY A N 1
ATOM 8519 C CA . GLY A 1 1084 ? 46.595 -4.744 20.669 1.00 94.06 1084 GLY A CA 1
ATOM 8520 C C . GLY A 1 1084 ? 47.035 -6.002 19.922 1.00 94.06 1084 GLY A C 1
ATOM 8521 O O . GLY A 1 1084 ? 46.654 -7.117 20.275 1.00 94.06 1084 GLY A O 1
ATOM 8522 N N . PHE A 1 1085 ? 47.881 -5.830 18.910 1.00 95.44 1085 PHE A N 1
ATOM 8523 C CA . PHE A 1 1085 ? 48.389 -6.918 18.076 1.00 95.44 1085 PHE A CA 1
ATOM 8524 C C . PHE A 1 1085 ? 49.908 -6.835 17.947 1.00 95.44 1085 PHE A C 1
ATOM 8526 O O . PHE A 1 1085 ? 50.453 -5.748 17.741 1.00 95.44 1085 PHE A O 1
ATOM 8533 N N . GLY A 1 1086 ? 50.609 -7.958 18.118 1.00 93.56 1086 GLY A N 1
ATOM 8534 C CA . GLY A 1 1086 ? 52.073 -7.956 18.161 1.00 93.56 1086 GLY A CA 1
ATOM 8535 C C . GLY A 1 1086 ? 52.709 -9.277 17.750 1.00 93.56 1086 GLY A C 1
ATOM 8536 O O . GLY A 1 1086 ? 52.183 -10.354 18.032 1.00 93.56 1086 GLY A O 1
ATOM 8537 N N . GLY A 1 1087 ? 53.868 -9.179 17.095 1.00 93.19 1087 GLY A N 1
ATOM 8538 C CA . GLY A 1 1087 ? 54.633 -10.323 16.603 1.00 93.19 1087 GLY A CA 1
ATOM 8539 C C . GLY A 1 1087 ? 55.104 -11.247 17.727 1.00 93.19 1087 GLY A C 1
ATOM 8540 O O . GLY A 1 1087 ? 55.708 -10.812 18.706 1.00 93.19 1087 GLY A O 1
ATOM 8541 N N . ASN A 1 1088 ? 54.832 -12.542 17.577 1.00 93.62 1088 ASN A N 1
ATOM 8542 C CA . ASN A 1 1088 ? 55.226 -13.591 18.506 1.00 93.62 1088 ASN A CA 1
ATOM 8543 C C . ASN A 1 1088 ? 55.215 -14.952 17.794 1.00 93.62 1088 ASN A C 1
ATOM 8545 O O . ASN A 1 1088 ? 54.158 -15.536 17.555 1.00 93.62 1088 ASN A O 1
ATOM 8549 N N . ALA A 1 1089 ? 56.400 -15.486 17.491 1.00 90.75 1089 ALA A N 1
ATOM 8550 C CA . ALA A 1 1089 ? 56.560 -16.756 16.777 1.00 90.75 1089 ALA A CA 1
ATOM 8551 C C . ALA A 1 1089 ? 55.924 -17.965 17.500 1.00 90.75 1089 ALA A C 1
ATOM 8553 O O . ALA A 1 1089 ? 55.574 -18.953 16.857 1.00 90.75 1089 ALA A O 1
ATOM 8554 N N . ALA A 1 1090 ? 55.732 -17.883 18.821 1.00 93.94 1090 ALA A N 1
ATOM 8555 C CA . ALA A 1 1090 ? 55.125 -18.931 19.642 1.00 93.94 1090 ALA A CA 1
ATOM 8556 C C . ALA A 1 1090 ? 53.596 -18.800 19.784 1.00 93.94 1090 ALA A C 1
ATOM 8558 O O . ALA A 1 1090 ? 52.986 -19.423 20.663 1.00 93.94 1090 ALA A O 1
ATOM 8559 N N . ARG A 1 1091 ? 52.962 -17.949 18.968 1.00 95.88 1091 ARG A N 1
ATOM 8560 C CA . ARG A 1 1091 ? 51.521 -17.700 19.000 1.00 95.88 1091 ARG A CA 1
ATOM 8561 C C . ARG A 1 1091 ? 50.883 -17.859 17.627 1.00 95.88 1091 ARG A C 1
ATOM 8563 O O . ARG A 1 1091 ? 51.500 -17.637 16.582 1.00 95.88 1091 ARG A O 1
ATOM 8570 N N . ALA A 1 1092 ? 49.626 -18.261 17.678 1.00 97.00 1092 ALA A N 1
ATOM 8571 C CA . ALA A 1 1092 ? 48.670 -18.118 16.600 1.00 97.00 1092 ALA A CA 1
ATOM 8572 C C . ALA A 1 1092 ? 47.434 -17.400 17.143 1.00 97.00 1092 ALA A C 1
ATOM 8574 O O . ALA A 1 1092 ? 47.260 -17.290 18.357 1.00 97.00 1092 ALA A O 1
ATOM 8575 N N . TYR A 1 1093 ? 46.597 -16.887 16.258 1.00 97.06 1093 TYR A N 1
ATOM 8576 C CA . TYR A 1 1093 ? 45.460 -16.056 16.625 1.00 97.06 1093 TYR A CA 1
ATOM 8577 C C . TYR A 1 1093 ? 44.327 -16.220 15.618 1.00 97.06 1093 TYR A C 1
ATOM 8579 O O . TYR A 1 1093 ? 44.574 -16.506 14.444 1.00 97.06 1093 TYR A O 1
ATOM 8587 N N . ALA A 1 1094 ? 43.096 -16.053 16.101 1.00 96.81 1094 ALA A N 1
ATOM 8588 C CA . ALA A 1 1094 ? 41.908 -15.990 15.263 1.00 96.81 1094 ALA A CA 1
ATOM 8589 C C . ALA A 1 1094 ? 41.602 -14.536 14.877 1.00 96.81 1094 ALA A C 1
ATOM 8591 O O . ALA A 1 1094 ? 41.876 -13.625 15.663 1.00 96.81 1094 ALA A O 1
ATOM 8592 N N . TYR A 1 1095 ? 41.037 -14.328 13.692 1.00 95.31 1095 TYR A N 1
ATOM 8593 C CA . TYR A 1 1095 ? 40.544 -13.030 13.236 1.00 95.31 1095 TYR A CA 1
ATOM 8594 C C . TYR A 1 1095 ? 39.391 -13.189 12.236 1.00 95.31 1095 TYR A C 1
ATOM 8596 O O . TYR A 1 1095 ? 39.251 -14.234 11.591 1.00 95.31 1095 TYR A O 1
ATOM 8604 N N . VAL A 1 1096 ? 38.590 -12.134 12.097 1.00 91.50 1096 VAL A N 1
ATOM 8605 C CA . VAL A 1 1096 ? 37.544 -11.990 11.073 1.00 91.50 1096 VAL A CA 1
ATOM 8606 C C . VAL A 1 1096 ? 38.042 -11.070 9.949 1.00 91.50 1096 VAL A C 1
ATOM 8608 O O . VAL A 1 1096 ? 38.859 -10.182 10.184 1.00 91.50 1096 VAL A O 1
ATOM 8611 N N . GLY A 1 1097 ? 37.583 -11.303 8.716 1.00 85.44 1097 GLY A N 1
ATOM 8612 C CA . GLY A 1 1097 ? 37.958 -10.529 7.525 1.00 85.44 1097 GLY A CA 1
ATOM 8613 C C . GLY A 1 1097 ? 38.872 -11.287 6.556 1.00 85.44 1097 GLY A C 1
ATOM 8614 O O . GLY A 1 1097 ? 39.449 -12.318 6.895 1.00 85.44 1097 GLY A O 1
ATOM 8615 N N . SER A 1 1098 ? 38.990 -10.790 5.323 1.00 81.81 1098 SER A N 1
ATOM 8616 C CA . SER A 1 1098 ? 39.732 -11.450 4.233 1.00 81.81 1098 SER A CA 1
ATOM 8617 C C . SER A 1 1098 ? 41.255 -11.308 4.327 1.00 81.81 1098 SER A C 1
ATOM 8619 O O . SER A 1 1098 ? 41.979 -12.042 3.657 1.00 81.81 1098 SER A O 1
ATOM 8621 N N . THR A 1 1099 ? 41.748 -10.373 5.143 1.00 87.75 1099 THR A N 1
ATOM 8622 C CA . THR A 1 1099 ? 43.172 -10.029 5.248 1.00 87.75 1099 THR A CA 1
ATOM 8623 C C . THR A 1 1099 ? 43.640 -10.156 6.692 1.00 87.75 1099 THR A C 1
ATOM 8625 O O . THR A 1 1099 ? 42.964 -9.691 7.607 1.00 87.75 1099 THR A O 1
ATOM 8628 N N . ALA A 1 1100 ? 44.809 -10.769 6.901 1.00 89.94 1100 ALA A N 1
ATOM 8629 C CA . ALA A 1 1100 ? 45.380 -10.926 8.233 1.00 89.94 1100 ALA A CA 1
ATOM 8630 C C . ALA A 1 1100 ? 45.753 -9.563 8.863 1.00 89.94 1100 ALA A C 1
ATOM 8632 O O . ALA A 1 1100 ? 46.321 -8.713 8.171 1.00 89.94 1100 ALA A O 1
ATOM 8633 N N . PRO A 1 1101 ? 45.499 -9.364 10.170 1.00 92.06 1101 PRO A N 1
ATOM 8634 C CA . PRO A 1 1101 ? 45.927 -8.188 10.914 1.00 92.06 1101 PRO A CA 1
ATOM 8635 C C . PRO A 1 1101 ? 47.433 -7.937 10.794 1.00 92.06 1101 PRO A C 1
ATOM 8637 O O . PRO A 1 1101 ? 48.251 -8.853 10.911 1.00 92.06 1101 PRO A O 1
ATOM 8640 N N . VAL A 1 1102 ? 47.801 -6.668 10.617 1.00 88.88 1102 VAL A N 1
ATOM 8641 C CA . VAL A 1 1102 ? 49.203 -6.205 10.568 1.00 88.88 1102 VAL A CA 1
ATOM 8642 C C . VAL A 1 1102 ? 49.540 -5.189 11.667 1.00 88.88 1102 VAL A C 1
ATOM 8644 O O . VAL A 1 1102 ? 50.707 -4.858 11.864 1.00 88.88 1102 VAL A O 1
ATOM 8647 N N . SER A 1 1103 ? 48.541 -4.711 12.412 1.00 89.06 1103 SER A N 1
ATOM 8648 C CA . SER A 1 1103 ? 48.673 -3.714 13.481 1.00 89.06 1103 SER A CA 1
ATOM 8649 C C . SER A 1 1103 ? 47.583 -3.891 14.542 1.00 89.06 1103 SER A C 1
ATOM 8651 O O . SER A 1 1103 ? 46.683 -4.712 14.375 1.00 89.06 1103 SER A O 1
ATOM 8653 N N . ALA A 1 1104 ? 47.667 -3.122 15.634 1.00 88.88 1104 ALA A N 1
ATOM 8654 C CA . ALA A 1 1104 ? 46.633 -3.087 16.670 1.00 88.88 1104 ALA A CA 1
ATOM 8655 C C . ALA A 1 1104 ? 45.249 -2.755 16.088 1.00 88.88 1104 ALA A C 1
ATOM 8657 O O . ALA A 1 1104 ? 45.147 -1.993 15.124 1.00 88.88 1104 ALA A O 1
ATOM 8658 N N . ASP A 1 1105 ? 44.207 -3.314 16.700 1.00 86.62 1105 ASP A N 1
ATOM 8659 C CA . ASP A 1 1105 ? 42.828 -3.169 16.253 1.00 86.62 1105 ASP A CA 1
ATOM 8660 C C . ASP A 1 1105 ? 42.108 -2.113 17.094 1.00 86.62 1105 ASP A C 1
ATOM 8662 O O . ASP A 1 1105 ? 41.510 -2.394 18.127 1.00 86.62 1105 ASP A O 1
ATOM 8666 N N . THR A 1 1106 ? 42.194 -0.852 16.682 1.00 85.50 1106 THR A N 1
ATOM 8667 C CA . THR A 1 1106 ? 41.501 0.241 17.381 1.00 85.50 1106 THR A CA 1
ATOM 8668 C C . THR A 1 1106 ? 40.032 0.372 16.971 1.00 85.50 1106 THR A C 1
ATOM 8670 O O . THR A 1 1106 ? 39.265 1.046 17.664 1.00 85.50 1106 THR A O 1
ATOM 8673 N N . GLY A 1 1107 ? 39.653 -0.258 15.855 1.00 86.88 1107 GLY A N 1
ATOM 8674 C CA . GLY A 1 1107 ? 38.318 -0.215 15.262 1.00 86.88 1107 GLY A CA 1
ATOM 8675 C C . GLY A 1 1107 ? 37.451 -1.433 15.573 1.00 86.88 1107 GLY A C 1
ATOM 8676 O O . GLY A 1 1107 ? 36.290 -1.423 15.189 1.00 86.88 1107 GLY A O 1
ATOM 8677 N N . TYR A 1 1108 ? 37.990 -2.431 16.278 1.00 91.88 1108 TYR A N 1
ATOM 8678 C CA . TYR A 1 1108 ? 37.318 -3.690 16.609 1.00 91.88 1108 TYR A CA 1
ATOM 8679 C C . TYR A 1 1108 ? 36.955 -4.532 15.368 1.00 91.88 1108 TYR A C 1
ATOM 8681 O O . TYR A 1 1108 ? 36.068 -5.374 15.401 1.00 91.88 1108 TYR A O 1
ATOM 8689 N N . ILE A 1 1109 ? 37.656 -4.319 14.250 1.00 90.81 1109 ILE A N 1
ATOM 8690 C CA . ILE A 1 1109 ? 37.294 -4.875 12.935 1.00 90.81 1109 ILE A CA 1
ATOM 8691 C C . ILE A 1 1109 ? 37.744 -6.327 12.725 1.00 90.81 1109 ILE A C 1
ATOM 8693 O O . ILE A 1 1109 ? 37.267 -6.989 11.806 1.00 90.81 1109 ILE A O 1
ATOM 8697 N N . TYR A 1 1110 ? 38.688 -6.815 13.532 1.00 94.19 1110 TYR A N 1
ATOM 8698 C CA . TYR A 1 1110 ? 39.214 -8.182 13.447 1.00 94.19 1110 TYR A CA 1
ATOM 8699 C C . TYR A 1 1110 ? 38.647 -9.106 14.526 1.00 94.19 1110 TYR A C 1
ATOM 8701 O O . TYR A 1 1110 ? 38.876 -10.320 14.471 1.00 94.19 1110 TYR A O 1
ATOM 8709 N N . GLY A 1 1111 ? 37.953 -8.530 15.509 1.00 92.44 1111 GLY A N 1
ATOM 8710 C CA . GLY A 1 1111 ? 37.242 -9.257 16.545 1.00 92.44 1111 GLY A CA 1
ATOM 8711 C C . GLY A 1 1111 ? 36.020 -9.975 15.988 1.00 92.44 1111 GLY A C 1
ATOM 8712 O O . GLY A 1 1111 ? 35.513 -9.669 14.912 1.00 92.44 1111 GLY A O 1
ATOM 8713 N N . ILE A 1 1112 ? 35.573 -10.986 16.719 1.00 95.00 1112 ILE A N 1
ATOM 8714 C CA . ILE A 1 1112 ? 34.343 -11.703 16.413 1.00 95.00 1112 ILE A CA 1
ATOM 8715 C C . ILE A 1 1112 ? 33.216 -10.974 17.145 1.00 95.00 1112 ILE A C 1
ATOM 8717 O O . ILE A 1 1112 ? 33.196 -11.046 18.379 1.00 95.00 1112 ILE A O 1
ATOM 8721 N N . PRO A 1 1113 ? 32.297 -10.300 16.435 1.00 93.44 1113 PRO A N 1
ATOM 8722 C CA . PRO A 1 1113 ? 31.228 -9.560 17.084 1.00 93.44 1113 PRO A CA 1
ATOM 8723 C C . PRO A 1 1113 ? 30.291 -10.531 17.797 1.00 93.44 1113 PRO A C 1
ATOM 8725 O O . PRO A 1 1113 ? 29.898 -11.565 17.242 1.00 93.44 1113 PRO A O 1
ATOM 8728 N N . LEU A 1 1114 ? 29.962 -10.204 19.042 1.00 93.31 1114 LEU A N 1
ATOM 8729 C CA . LEU A 1 1114 ? 29.058 -10.972 19.879 1.00 93.31 1114 LEU A CA 1
ATOM 8730 C C . LEU A 1 1114 ? 27.720 -10.242 20.025 1.00 93.31 1114 LEU A C 1
ATOM 8732 O O . LEU A 1 1114 ? 27.670 -9.022 20.150 1.00 93.31 1114 LEU A O 1
ATOM 8736 N N . GLU A 1 1115 ? 26.647 -11.024 20.042 1.00 89.62 1115 GLU A N 1
ATOM 8737 C CA . GLU A 1 1115 ? 25.261 -10.548 20.125 1.00 89.62 1115 GLU A CA 1
ATOM 8738 C C . GLU A 1 1115 ? 24.738 -10.713 21.558 1.00 89.62 1115 GLU A C 1
ATOM 8740 O O . GLU A 1 1115 ? 24.906 -11.788 22.151 1.00 89.62 1115 GLU A O 1
ATOM 8745 N N . GLN A 1 1116 ? 24.111 -9.672 22.118 1.00 91.00 1116 GLN A N 1
ATOM 8746 C CA . GLN A 1 1116 ? 23.547 -9.706 23.467 1.00 91.00 1116 GLN A CA 1
ATOM 8747 C C . GLN A 1 1116 ? 22.588 -10.892 23.655 1.00 91.00 1116 GLN A C 1
ATOM 8749 O O . GLN A 1 1116 ? 21.699 -11.144 22.845 1.00 91.00 1116 GLN A O 1
ATOM 8754 N N . GLY A 1 1117 ? 22.759 -11.629 24.756 1.00 83.38 1117 GLY A N 1
ATOM 8755 C CA . GLY A 1 1117 ? 21.874 -12.733 25.140 1.00 83.38 1117 GLY A CA 1
ATOM 8756 C C . GLY A 1 1117 ? 22.122 -14.074 24.436 1.00 83.38 1117 GLY A C 1
ATOM 8757 O O . GLY A 1 1117 ? 21.570 -15.076 24.882 1.00 83.38 1117 GLY A O 1
ATOM 8758 N N . ILE A 1 1118 ? 22.977 -14.140 23.408 1.00 85.62 1118 ILE A N 1
ATOM 8759 C CA . ILE A 1 1118 ? 23.328 -15.397 22.721 1.00 85.62 1118 ILE A CA 1
ATOM 8760 C C . ILE A 1 1118 ? 24.517 -16.069 23.416 1.00 85.62 1118 ILE A C 1
ATOM 8762 O O . ILE A 1 1118 ? 25.557 -15.443 23.606 1.00 85.62 1118 ILE A O 1
ATOM 8766 N N . GLU A 1 1119 ? 24.412 -17.347 23.784 1.00 91.88 1119 GLU A N 1
ATOM 8767 C CA . GLU A 1 1119 ? 25.551 -18.074 24.355 1.00 91.88 1119 GLU A CA 1
ATOM 8768 C C . GLU A 1 1119 ? 26.505 -18.545 23.244 1.00 91.88 1119 GLU A C 1
ATOM 8770 O O . GLU A 1 1119 ? 26.102 -19.153 22.255 1.00 91.88 1119 GLU A O 1
ATOM 8775 N N . TYR A 1 1120 ? 27.800 -18.292 23.413 1.00 93.31 1120 TYR A N 1
ATOM 8776 C CA . TYR A 1 1120 ? 28.856 -18.759 22.520 1.00 93.31 1120 TYR A CA 1
ATOM 8777 C C . TYR A 1 1120 ? 29.687 -19.841 23.204 1.00 93.31 1120 TYR A C 1
ATOM 8779 O O . TYR A 1 1120 ? 30.313 -19.568 24.228 1.00 93.31 1120 TYR A O 1
ATOM 8787 N N . THR A 1 1121 ? 29.772 -21.030 22.603 1.00 94.00 1121 THR A N 1
ATOM 8788 C CA . THR A 1 1121 ? 30.699 -22.096 23.013 1.00 94.00 1121 THR A CA 1
ATOM 8789 C C . THR A 1 1121 ? 31.956 -22.068 22.158 1.00 94.00 1121 THR A C 1
ATOM 8791 O O . THR A 1 1121 ? 31.921 -22.313 20.952 1.00 94.00 1121 THR A O 1
ATOM 8794 N N . ILE A 1 1122 ? 33.098 -21.819 22.795 1.00 95.88 1122 ILE A N 1
ATOM 8795 C CA . ILE A 1 1122 ? 34.424 -21.837 22.179 1.00 95.88 1122 ILE A CA 1
ATOM 8796 C C . ILE A 1 1122 ? 35.179 -23.087 22.621 1.00 95.88 1122 ILE A C 1
ATOM 8798 O O . ILE A 1 1122 ? 35.402 -23.305 23.818 1.00 95.88 1122 ILE A O 1
ATOM 8802 N N . ARG A 1 1123 ? 35.626 -23.882 21.645 1.00 93.25 1123 ARG A N 1
ATOM 8803 C CA . ARG A 1 1123 ? 36.277 -25.173 21.877 1.00 93.25 1123 ARG A CA 1
ATOM 8804 C C . ARG A 1 1123 ? 37.483 -25.378 20.967 1.00 93.25 1123 ARG A C 1
ATOM 8806 O O . ARG A 1 1123 ? 37.523 -24.928 19.826 1.00 93.25 1123 ARG A O 1
ATOM 8813 N N . LEU A 1 1124 ? 38.455 -26.125 21.486 1.00 94.75 1124 LEU A N 1
ATOM 8814 C CA . LEU A 1 1124 ? 39.561 -26.693 20.721 1.00 94.75 1124 LEU A CA 1
ATOM 8815 C C . LEU A 1 1124 ? 39.574 -28.215 20.916 1.00 94.75 1124 LEU A C 1
ATOM 8817 O O . LEU A 1 1124 ? 39.747 -28.682 22.040 1.00 94.75 1124 LEU A O 1
ATOM 8821 N N . ASN A 1 1125 ? 39.365 -28.990 19.854 1.00 92.44 1125 ASN A N 1
ATOM 8822 C CA . ASN A 1 1125 ? 39.274 -30.450 19.898 1.00 92.44 1125 ASN A CA 1
ATOM 8823 C C . ASN A 1 1125 ? 40.636 -31.097 20.243 1.00 92.44 1125 ASN A C 1
ATOM 8825 O O . ASN A 1 1125 ? 41.630 -30.862 19.559 1.00 92.44 1125 ASN A O 1
ATOM 8829 N N . THR A 1 1126 ? 40.687 -31.926 21.294 1.00 91.81 1126 THR A N 1
ATOM 8830 C CA . THR A 1 1126 ? 41.914 -32.609 21.760 1.00 91.81 1126 THR A CA 1
ATOM 8831 C C . THR A 1 1126 ? 42.448 -33.657 20.793 1.00 91.81 1126 THR A C 1
ATOM 8833 O O . THR A 1 1126 ? 43.656 -33.863 20.747 1.00 91.81 1126 THR A O 1
ATOM 8836 N N . GLU A 1 1127 ? 41.585 -34.329 20.036 1.00 91.06 1127 GLU A N 1
ATOM 8837 C CA . GLU A 1 1127 ? 42.000 -35.366 19.086 1.00 91.06 1127 GLU A CA 1
ATOM 8838 C C . GLU A 1 1127 ? 42.716 -34.747 17.882 1.00 91.06 1127 GLU A C 1
ATOM 8840 O O . GLU A 1 1127 ? 43.722 -35.276 17.416 1.00 91.06 1127 GLU A O 1
ATOM 8845 N N . LEU A 1 1128 ? 42.242 -33.582 17.429 1.00 90.62 1128 LEU A N 1
ATOM 8846 C CA . LEU A 1 1128 ? 42.802 -32.863 16.281 1.00 90.62 1128 LEU A CA 1
ATOM 8847 C C . LEU A 1 1128 ? 43.972 -31.946 16.671 1.00 90.62 1128 LEU A C 1
ATOM 8849 O O . LEU A 1 1128 ? 44.959 -31.849 15.944 1.00 90.62 1128 LEU A O 1
ATOM 8853 N N . ALA A 1 1129 ? 43.882 -31.287 17.828 1.00 91.25 1129 ALA A N 1
ATOM 8854 C CA . ALA A 1 1129 ? 44.827 -30.268 18.287 1.00 91.25 1129 ALA A CA 1
ATOM 8855 C C . ALA A 1 1129 ? 45.391 -30.569 19.689 1.00 91.25 1129 ALA A C 1
ATOM 8857 O O . ALA A 1 1129 ? 45.550 -29.675 20.525 1.00 91.25 1129 ALA A O 1
ATOM 8858 N N . GLY A 1 1130 ? 45.698 -31.837 19.966 1.00 89.25 1130 GLY A N 1
ATOM 8859 C CA . GLY A 1 1130 ? 46.289 -32.264 21.234 1.00 89.25 1130 GLY A CA 1
ATOM 8860 C C . GLY A 1 1130 ? 47.608 -31.545 21.548 1.00 89.25 1130 GLY A C 1
ATOM 8861 O O . GLY A 1 1130 ? 48.476 -31.384 20.691 1.00 89.25 1130 GLY A O 1
ATOM 8862 N N . GLY A 1 1131 ? 47.764 -31.092 22.796 1.00 89.88 1131 GLY A N 1
ATOM 8863 C CA . GLY A 1 1131 ? 48.940 -30.327 23.242 1.00 89.88 1131 GLY A CA 1
ATOM 8864 C C . GLY A 1 1131 ? 48.898 -28.831 22.899 1.00 89.88 1131 GLY A C 1
ATOM 8865 O O . GLY A 1 1131 ? 49.788 -28.080 23.317 1.00 89.88 1131 GLY A O 1
ATOM 8866 N N . CYS A 1 1132 ? 47.859 -28.377 22.193 1.00 95.12 1132 CYS A N 1
ATOM 8867 C CA . CYS A 1 1132 ? 47.565 -26.966 21.985 1.00 95.12 1132 CYS A CA 1
ATOM 8868 C C . CYS A 1 1132 ? 46.692 -26.393 23.112 1.00 95.12 1132 CYS A C 1
ATOM 8870 O O . CYS A 1 1132 ? 45.991 -27.097 23.843 1.00 95.12 1132 CYS A O 1
ATOM 8872 N N . TYR A 1 1133 ? 46.744 -25.072 23.243 1.00 96.31 1133 TYR A N 1
ATOM 8873 C CA . TYR A 1 1133 ? 45.960 -24.296 24.193 1.00 96.31 1133 TYR A CA 1
ATOM 8874 C C . TYR A 1 1133 ? 45.366 -23.085 23.484 1.00 96.31 1133 TYR A C 1
ATOM 8876 O O . TYR A 1 1133 ? 46.000 -22.540 22.578 1.00 96.31 1133 TYR A O 1
ATOM 8884 N N . TYR A 1 1134 ? 44.205 -22.628 23.942 1.00 97.38 1134 TYR A N 1
ATOM 8885 C CA . TYR A 1 1134 ? 43.551 -21.415 23.458 1.00 97.38 1134 TYR A CA 1
ATOM 8886 C C . TYR A 1 1134 ? 43.267 -20.449 24.611 1.00 97.38 1134 TYR A C 1
ATOM 8888 O O . TYR A 1 1134 ? 43.201 -20.859 25.767 1.00 97.38 1134 TYR A O 1
ATOM 8896 N N . GLY A 1 1135 ? 43.152 -19.160 24.323 1.00 96.56 1135 GLY A N 1
ATOM 8897 C CA . GLY A 1 1135 ? 42.798 -18.135 25.299 1.00 96.56 1135 GLY A CA 1
ATOM 8898 C C . GLY A 1 1135 ? 41.874 -17.109 24.668 1.00 96.56 1135 GLY A C 1
ATOM 8899 O O . GLY A 1 1135 ? 42.153 -16.626 23.574 1.00 96.56 1135 GLY A O 1
ATOM 8900 N N . VAL A 1 1136 ? 40.784 -16.804 25.360 1.00 97.31 1136 VAL A N 1
ATOM 8901 C CA . VAL A 1 1136 ? 39.706 -15.918 24.928 1.00 97.31 1136 VAL A CA 1
ATOM 8902 C C . VAL A 1 1136 ? 39.840 -14.576 25.640 1.00 97.31 1136 VAL A C 1
ATOM 8904 O O . VAL A 1 1136 ? 40.011 -14.526 26.856 1.00 97.31 1136 VAL A O 1
ATOM 8907 N N . GLN A 1 1137 ? 39.750 -13.489 24.884 1.00 96.94 1137 GLN A N 1
ATOM 8908 C CA . GLN A 1 1137 ? 39.645 -12.130 25.403 1.00 96.94 1137 GLN A CA 1
ATOM 8909 C C . GLN A 1 1137 ? 38.434 -11.457 24.768 1.00 96.94 1137 GLN A C 1
ATOM 8911 O O . GLN A 1 1137 ? 38.249 -11.572 23.562 1.00 96.94 1137 GLN A O 1
ATOM 8916 N N . ILE A 1 1138 ? 37.624 -10.764 25.565 1.00 97.31 1138 ILE A N 1
ATOM 8917 C CA . ILE A 1 1138 ? 36.456 -10.030 25.067 1.00 97.31 1138 ILE A CA 1
ATOM 8918 C C . ILE A 1 1138 ? 36.611 -8.573 25.462 1.00 97.31 1138 ILE A C 1
ATOM 8920 O O . ILE A 1 1138 ? 36.912 -8.265 26.622 1.00 97.31 1138 ILE A O 1
ATOM 8924 N N . PHE A 1 1139 ? 36.437 -7.690 24.491 1.00 96.38 1139 PHE A N 1
ATOM 8925 C CA . PHE A 1 1139 ? 36.574 -6.253 24.660 1.00 96.38 1139 PHE A CA 1
ATOM 8926 C C . PHE A 1 1139 ? 35.256 -5.567 24.323 1.00 96.38 1139 PHE A C 1
ATOM 8928 O O . PHE A 1 1139 ? 34.565 -5.987 23.403 1.00 96.38 1139 PHE A O 1
ATOM 8935 N N . SER A 1 1140 ? 34.923 -4.511 25.059 1.00 94.75 1140 SER A N 1
ATOM 8936 C CA . SER A 1 1140 ? 33.786 -3.654 24.738 1.00 94.75 1140 SER A CA 1
ATOM 8937 C C . SER A 1 1140 ? 34.253 -2.517 23.844 1.00 94.75 1140 SER A C 1
ATOM 8939 O O . SER A 1 1140 ? 35.073 -1.680 24.242 1.00 94.75 1140 SER A O 1
ATOM 8941 N N . SER A 1 1141 ? 33.716 -2.476 22.629 1.00 90.81 1141 SER A N 1
ATOM 8942 C CA . SER A 1 1141 ? 33.912 -1.369 21.696 1.00 90.81 1141 SER A CA 1
ATOM 8943 C C . SER A 1 1141 ? 33.293 -0.067 22.217 1.00 90.81 1141 SER A C 1
ATOM 8945 O O . SER A 1 1141 ? 33.746 1.011 21.824 1.00 90.81 1141 SER A O 1
ATOM 8947 N N . VAL A 1 1142 ? 32.339 -0.153 23.150 1.00 90.69 1142 VAL A N 1
ATOM 8948 C CA . VAL A 1 1142 ? 31.664 0.985 23.783 1.00 90.69 1142 VAL A CA 1
ATOM 8949 C C . VAL A 1 1142 ? 32.513 1.559 24.916 1.00 90.69 1142 VAL A C 1
ATOM 8951 O O . VAL A 1 1142 ? 32.945 2.709 24.841 1.00 90.69 1142 VAL A O 1
ATOM 8954 N N . SER A 1 1143 ? 32.810 0.765 25.951 1.00 90.31 1143 SER A N 1
ATOM 8955 C CA . SER A 1 1143 ? 33.551 1.250 27.126 1.00 90.31 1143 SER A CA 1
ATOM 8956 C C . SER A 1 1143 ? 35.064 1.301 26.917 1.00 90.31 1143 SER A C 1
ATOM 8958 O O . SER A 1 1143 ? 35.777 1.827 27.772 1.00 90.31 1143 SER A O 1
ATOM 8960 N N . LYS A 1 1144 ? 35.564 0.770 25.793 1.00 90.81 1144 LYS A N 1
ATOM 8961 C CA . LYS A 1 1144 ? 36.995 0.662 25.464 1.00 90.81 1144 LYS A CA 1
ATOM 8962 C C . LYS A 1 1144 ? 37.788 -0.060 26.558 1.00 90.81 1144 LYS A C 1
ATOM 8964 O O . LYS A 1 1144 ? 38.892 0.346 26.922 1.00 90.81 1144 LYS A O 1
ATOM 8969 N N . THR A 1 1145 ? 37.206 -1.128 27.098 1.00 92.19 1145 THR A N 1
ATOM 8970 C CA . THR A 1 1145 ? 37.815 -1.960 28.140 1.00 92.19 1145 THR A CA 1
ATOM 8971 C C . THR A 1 1145 ? 37.779 -3.436 27.768 1.00 92.19 1145 THR A C 1
ATOM 8973 O O . THR A 1 1145 ? 36.883 -3.911 27.071 1.00 92.19 1145 THR A O 1
ATOM 8976 N N . ARG A 1 1146 ? 38.748 -4.195 28.289 1.00 94.94 1146 ARG A N 1
ATOM 8977 C CA . ARG A 1 1146 ? 38.713 -5.655 28.247 1.00 94.94 1146 ARG A CA 1
ATOM 8978 C C . ARG A 1 1146 ? 37.833 -6.159 29.378 1.00 94.94 1146 ARG A C 1
ATOM 8980 O O . ARG A 1 1146 ? 38.207 -6.030 30.543 1.00 94.94 1146 ARG A O 1
ATOM 8987 N N . ILE A 1 1147 ? 36.696 -6.738 29.028 1.00 94.44 1147 ILE A N 1
ATOM 8988 C CA . ILE A 1 1147 ? 35.698 -7.207 29.988 1.00 94.44 1147 ILE A CA 1
ATOM 8989 C C . ILE A 1 1147 ? 35.928 -8.663 30.405 1.00 94.44 1147 ILE A C 1
ATOM 8991 O O . ILE A 1 1147 ? 35.597 -9.038 31.527 1.00 94.44 1147 ILE A O 1
ATOM 8995 N N . VAL A 1 1148 ? 36.546 -9.479 29.542 1.00 96.00 1148 VAL A N 1
ATOM 8996 C CA . VAL A 1 1148 ? 36.834 -10.894 29.824 1.00 96.00 1148 VAL A CA 1
ATOM 8997 C C . VAL A 1 1148 ? 38.248 -11.257 29.385 1.00 96.00 1148 VAL A C 1
ATOM 8999 O O . VAL A 1 1148 ? 38.706 -10.867 28.312 1.00 96.00 1148 VAL A O 1
ATOM 9002 N N . ASP A 1 1149 ? 38.924 -12.053 30.211 1.00 95.38 1149 ASP A N 1
ATOM 9003 C CA . ASP A 1 1149 ? 40.141 -12.793 29.873 1.00 95.38 1149 ASP A CA 1
ATOM 9004 C C . ASP A 1 1149 ? 40.005 -14.200 30.465 1.00 95.38 1149 ASP A C 1
ATOM 9006 O O . ASP A 1 1149 ? 39.966 -14.371 31.685 1.00 95.38 1149 ASP A O 1
ATOM 9010 N N . SER A 1 1150 ? 39.884 -15.215 29.611 1.00 94.88 1150 SER A N 1
ATOM 9011 C CA . SER A 1 1150 ? 39.664 -16.592 30.058 1.00 94.88 1150 SER A CA 1
ATOM 9012 C C . SER A 1 1150 ? 40.914 -17.249 30.640 1.00 94.88 1150 SER A C 1
ATOM 9014 O O . SER A 1 1150 ? 40.829 -18.384 31.116 1.00 94.88 1150 SER A O 1
ATOM 9016 N N . GLY A 1 1151 ? 42.084 -16.614 30.499 1.00 93.75 1151 GLY A N 1
ATOM 9017 C CA . GLY A 1 1151 ? 43.371 -17.286 30.619 1.00 93.75 1151 GLY A CA 1
ATOM 9018 C C . GLY A 1 1151 ? 43.555 -18.389 29.568 1.00 93.75 1151 GLY A C 1
ATOM 9019 O O . GLY A 1 1151 ? 42.739 -18.571 28.661 1.00 93.75 1151 GLY A O 1
ATOM 9020 N N . TRP A 1 1152 ? 44.650 -19.145 29.687 1.00 95.25 1152 TRP A N 1
ATOM 9021 C CA . TRP A 1 1152 ? 44.938 -20.267 28.790 1.00 95.25 1152 TRP A CA 1
ATOM 9022 C C . TRP A 1 1152 ? 44.162 -21.521 29.185 1.00 95.25 1152 TRP A C 1
ATOM 9024 O O . TRP A 1 1152 ? 44.262 -21.996 30.314 1.00 95.25 1152 TRP A O 1
ATOM 9034 N N . ARG A 1 1153 ? 43.481 -22.106 28.208 1.00 94.44 1153 ARG A N 1
ATOM 9035 C CA . ARG A 1 1153 ? 42.693 -23.332 28.299 1.00 94.44 1153 ARG A CA 1
ATOM 9036 C C . ARG A 1 1153 ? 43.319 -24.426 27.454 1.00 94.44 1153 ARG A C 1
ATOM 9038 O O . ARG A 1 1153 ? 43.882 -24.146 26.400 1.00 94.44 1153 ARG A O 1
ATOM 9045 N N . THR A 1 1154 ? 43.275 -25.663 27.935 1.00 92.81 1154 THR A N 1
ATOM 9046 C CA . THR A 1 1154 ? 43.832 -26.814 27.213 1.00 92.81 1154 THR A CA 1
ATOM 9047 C C . THR A 1 1154 ? 42.840 -27.324 26.170 1.00 92.81 1154 THR A C 1
ATOM 9049 O O . THR A 1 1154 ? 41.630 -27.192 26.350 1.00 92.81 1154 THR A O 1
ATOM 9052 N N . SER A 1 1155 ? 43.334 -27.897 25.071 1.00 90.19 1155 SER A N 1
ATOM 9053 C CA . SER A 1 1155 ? 42.489 -28.608 24.109 1.00 90.19 1155 SER A CA 1
ATOM 9054 C C . SER A 1 1155 ? 41.618 -29.647 24.827 1.00 90.19 1155 SER A C 1
ATOM 9056 O O . SER A 1 1155 ? 42.146 -30.478 25.571 1.00 90.19 1155 SER A O 1
ATOM 9058 N N . GLY A 1 1156 ? 40.308 -29.616 24.593 1.00 85.38 1156 GLY A N 1
ATOM 9059 C CA . GLY A 1 1156 ? 39.314 -30.488 25.230 1.00 85.38 1156 GLY A CA 1
ATOM 9060 C C . GLY A 1 1156 ? 38.449 -29.817 26.279 1.00 85.38 1156 GLY A C 1
ATOM 9061 O O . GLY A 1 1156 ? 37.453 -30.403 26.686 1.00 85.38 1156 GLY A O 1
ATOM 9062 N N . THR A 1 1157 ? 38.782 -28.598 26.702 1.00 89.81 1157 THR A N 1
ATOM 9063 C CA . THR A 1 1157 ? 37.877 -27.808 27.540 1.00 89.81 1157 THR A CA 1
ATOM 9064 C C . THR A 1 1157 ? 37.060 -26.851 26.691 1.00 89.81 1157 THR A C 1
ATOM 9066 O O . THR A 1 1157 ? 37.533 -26.387 25.653 1.00 89.81 1157 THR A O 1
ATOM 9069 N N . GLU A 1 1158 ? 35.872 -26.516 27.176 1.00 92.19 1158 GLU A N 1
ATOM 9070 C CA . GLU A 1 1158 ? 34.972 -25.544 26.561 1.00 92.19 1158 GLU A CA 1
ATOM 9071 C C . GLU A 1 1158 ? 35.020 -24.216 27.328 1.00 92.19 1158 GLU A C 1
ATOM 9073 O O . GLU A 1 1158 ? 35.375 -24.156 28.514 1.00 92.19 1158 GLU A O 1
ATOM 9078 N N . PHE A 1 1159 ? 34.715 -23.126 26.634 1.00 95.31 1159 PHE A N 1
ATOM 9079 C CA . PHE A 1 1159 ? 34.497 -21.814 27.225 1.00 95.31 1159 PHE A CA 1
ATOM 9080 C C . PHE A 1 1159 ? 33.175 -21.277 26.701 1.00 95.31 1159 PHE A C 1
ATOM 9082 O O . PHE A 1 1159 ? 33.059 -21.049 25.501 1.00 95.31 1159 PHE A O 1
ATOM 9089 N N . ASN A 1 1160 ? 32.215 -21.095 27.602 1.00 95.50 1160 ASN A N 1
ATOM 9090 C CA . ASN A 1 1160 ? 30.902 -20.557 27.278 1.00 95.50 1160 ASN A CA 1
ATOM 9091 C C . ASN A 1 1160 ? 30.830 -19.101 27.726 1.00 95.50 1160 ASN A C 1
ATOM 9093 O O . ASN A 1 1160 ? 31.322 -18.760 28.807 1.00 95.50 1160 ASN A O 1
ATOM 9097 N N . TYR A 1 1161 ? 30.239 -18.252 26.896 1.00 95.50 1161 TYR A N 1
ATOM 9098 C CA . TYR A 1 1161 ? 30.038 -16.849 27.218 1.00 95.50 1161 TYR A CA 1
ATOM 9099 C C . TYR A 1 1161 ? 28.738 -16.324 26.620 1.00 95.50 1161 TYR A C 1
ATOM 9101 O O . TYR A 1 1161 ? 28.520 -16.456 25.420 1.00 95.50 1161 TYR A O 1
ATOM 9109 N N . THR A 1 1162 ? 27.926 -15.676 27.453 1.00 95.31 1162 THR A N 1
ATOM 9110 C CA . THR A 1 1162 ? 26.712 -14.966 27.041 1.00 95.31 1162 THR A CA 1
ATOM 9111 C C . THR A 1 1162 ? 26.951 -13.463 27.212 1.00 95.31 1162 THR A C 1
ATOM 9113 O O . THR A 1 1162 ? 27.137 -13.012 28.348 1.00 95.31 1162 THR A O 1
ATOM 9116 N N . PRO A 1 1163 ? 26.992 -12.677 26.124 1.00 93.75 1163 PRO A N 1
ATOM 9117 C CA . PRO A 1 1163 ? 27.181 -11.233 26.183 1.00 93.75 1163 PRO A CA 1
ATOM 9118 C C . PRO A 1 1163 ? 26.026 -10.562 26.932 1.00 93.75 1163 PRO A C 1
ATOM 9120 O O . PRO A 1 1163 ? 24.855 -10.810 26.644 1.00 93.75 1163 PRO A O 1
ATOM 9123 N N . ALA A 1 1164 ? 26.362 -9.719 27.909 1.00 90.44 1164 ALA A N 1
ATOM 9124 C CA . ALA A 1 1164 ? 25.382 -8.979 28.708 1.00 90.44 1164 ALA A CA 1
ATOM 9125 C C . ALA A 1 1164 ? 24.931 -7.667 28.041 1.00 90.44 1164 ALA A C 1
ATOM 9127 O O . ALA A 1 1164 ? 23.896 -7.120 28.413 1.00 90.44 1164 ALA A O 1
ATOM 9128 N N . GLU A 1 1165 ? 25.699 -7.186 27.064 1.00 89.75 1165 GLU A N 1
ATOM 9129 C CA . GLU A 1 1165 ? 25.476 -5.965 26.291 1.00 89.75 1165 GLU A CA 1
ATOM 9130 C C . GLU A 1 1165 ? 25.947 -6.179 24.846 1.00 89.75 1165 GLU A C 1
ATOM 9132 O O . GLU A 1 1165 ? 26.771 -7.062 24.588 1.00 89.75 1165 GLU A O 1
ATOM 9137 N N . ASP A 1 1166 ? 25.427 -5.376 23.919 1.00 90.38 1166 ASP A N 1
ATOM 9138 C CA . ASP A 1 1166 ? 25.917 -5.316 22.542 1.00 90.38 1166 ASP A CA 1
ATOM 9139 C C . ASP A 1 1166 ? 27.226 -4.515 22.438 1.00 90.38 1166 ASP A C 1
ATOM 9141 O O . ASP A 1 1166 ? 27.600 -3.747 23.328 1.00 90.38 1166 ASP A O 1
ATOM 9145 N N . GLY A 1 1167 ? 27.934 -4.676 21.318 1.00 92.06 1167 GLY A N 1
ATOM 9146 C CA . GLY A 1 1167 ? 29.214 -4.002 21.077 1.00 92.06 1167 GLY A CA 1
ATOM 9147 C C . GLY A 1 1167 ? 30.407 -4.690 21.745 1.00 92.06 1167 GLY A C 1
ATOM 9148 O O . GLY A 1 1167 ? 31.414 -4.030 22.021 1.00 92.06 1167 GLY A O 1
ATOM 9149 N N . LEU A 1 1168 ? 30.297 -5.994 22.012 1.00 96.44 1168 LEU A N 1
ATOM 9150 C CA . LEU A 1 1168 ? 31.366 -6.834 22.546 1.00 96.44 1168 LEU A CA 1
ATOM 9151 C C . LEU A 1 1168 ? 32.025 -7.661 21.439 1.00 96.44 1168 LEU A C 1
ATOM 9153 O O . LEU A 1 1168 ? 31.339 -8.332 20.674 1.00 96.44 1168 LEU A O 1
ATOM 9157 N N . ASP A 1 1169 ? 33.356 -7.685 21.417 1.00 96.38 1169 ASP A N 1
ATOM 9158 C CA . ASP A 1 1169 ? 34.141 -8.382 20.397 1.00 96.38 1169 ASP A CA 1
ATOM 9159 C C . ASP A 1 1169 ? 35.095 -9.408 21.014 1.00 96.38 1169 ASP A C 1
ATOM 9161 O O . ASP A 1 1169 ? 35.887 -9.106 21.916 1.00 96.38 1169 ASP A O 1
ATOM 9165 N N . LEU A 1 1170 ? 35.028 -10.637 20.504 1.00 97.00 1170 LEU A N 1
ATOM 9166 C CA . LEU A 1 1170 ? 35.814 -11.788 20.935 1.00 97.00 1170 LEU A CA 1
ATOM 9167 C C . LEU A 1 1170 ? 37.107 -11.933 20.120 1.00 97.00 1170 LEU A C 1
ATOM 9169 O O . LEU A 1 1170 ? 37.095 -12.039 18.897 1.00 97.00 1170 LEU A O 1
ATOM 9173 N N . TYR A 1 1171 ? 38.227 -12.059 20.825 1.00 96.88 1171 TYR A N 1
ATOM 9174 C CA . TYR A 1 1171 ? 39.557 -12.313 20.280 1.00 96.88 1171 TYR A CA 1
ATOM 9175 C C . TYR A 1 1171 ? 40.134 -13.591 20.875 1.00 96.88 1171 TYR A C 1
ATOM 9177 O O . TYR A 1 1171 ? 40.070 -13.818 22.086 1.00 96.88 1171 TYR A O 1
ATOM 9185 N N . VAL A 1 1172 ? 40.749 -14.423 20.033 1.00 97.62 1172 VAL A N 1
ATOM 9186 C CA . VAL A 1 1172 ? 41.280 -15.725 20.457 1.00 97.62 1172 VAL A CA 1
ATOM 9187 C C . VAL A 1 1172 ? 42.754 -15.851 20.105 1.00 97.62 1172 VAL A C 1
ATOM 9189 O O . VAL A 1 1172 ? 43.174 -15.569 18.984 1.00 97.62 1172 VAL A O 1
ATOM 9192 N N . ASN A 1 1173 ? 43.542 -16.297 21.078 1.00 97.31 1173 ASN A N 1
ATOM 9193 C CA . ASN A 1 1173 ? 44.943 -16.662 20.912 1.00 97.31 1173 ASN A CA 1
ATOM 9194 C C . ASN A 1 1173 ? 45.145 -18.161 21.082 1.00 97.31 1173 ASN A C 1
ATOM 9196 O O . ASN A 1 1173 ? 44.426 -18.810 21.836 1.00 97.31 1173 ASN A O 1
ATOM 9200 N N . PHE A 1 1174 ? 46.212 -18.677 20.483 1.00 97.88 1174 PHE A N 1
ATOM 9201 C CA . PHE A 1 1174 ? 46.631 -20.068 20.562 1.00 97.88 1174 PHE A CA 1
ATOM 9202 C C . PHE A 1 1174 ? 48.112 -20.186 20.919 1.00 97.88 1174 PHE A C 1
ATOM 9204 O O . PHE A 1 1174 ? 48.931 -19.334 20.559 1.00 97.88 1174 PHE A O 1
ATOM 9211 N N . LYS A 1 1175 ? 48.470 -21.275 21.602 1.00 96.25 1175 LYS A N 1
ATOM 9212 C CA . LYS A 1 1175 ? 49.861 -21.672 21.861 1.00 96.25 1175 LYS A CA 1
ATOM 9213 C C . LYS A 1 1175 ? 50.019 -23.190 21.824 1.00 96.25 1175 LYS A C 1
ATOM 9215 O O . LYS A 1 1175 ? 49.050 -23.921 22.020 1.00 96.25 1175 LYS A O 1
ATOM 9220 N N . TYR A 1 1176 ? 51.254 -23.654 21.650 1.00 94.75 1176 TYR A N 1
ATOM 9221 C CA . TYR A 1 1176 ? 51.613 -25.068 21.746 1.00 94.75 1176 TYR A CA 1
ATOM 9222 C C . TYR A 1 1176 ? 52.485 -25.340 22.976 1.00 94.75 1176 TYR A C 1
ATOM 9224 O O . TYR A 1 1176 ? 53.426 -24.592 23.264 1.00 94.75 1176 TYR A O 1
ATOM 9232 N N . GLY A 1 1177 ? 52.158 -26.411 23.705 1.00 88.94 1177 GLY A N 1
ATOM 9233 C CA . GLY A 1 1177 ? 52.803 -26.789 24.959 1.00 88.94 1177 GLY A CA 1
ATOM 9234 C C . GLY A 1 1177 ? 52.450 -25.866 26.133 1.00 88.94 1177 GLY A C 1
ATOM 9235 O O . GLY A 1 1177 ? 52.200 -24.669 25.976 1.00 88.94 1177 GLY A O 1
ATOM 9236 N N . ALA A 1 1178 ? 52.464 -26.413 27.351 1.00 85.31 1178 ALA A N 1
ATOM 9237 C CA . ALA A 1 1178 ? 52.062 -25.682 28.558 1.00 85.31 1178 ALA A CA 1
ATOM 9238 C C . ALA A 1 1178 ? 52.868 -24.382 28.768 1.00 85.31 1178 ALA A C 1
ATOM 9240 O O . ALA A 1 1178 ? 52.291 -23.330 29.064 1.00 85.31 1178 ALA A O 1
ATOM 9241 N N . ALA A 1 1179 ? 54.184 -24.434 28.522 1.00 86.25 1179 ALA A N 1
ATOM 9242 C CA . ALA A 1 1179 ? 55.086 -23.285 28.616 1.00 86.25 1179 ALA A CA 1
ATOM 9243 C C . ALA A 1 1179 ? 54.810 -22.203 27.554 1.00 86.25 1179 ALA A C 1
ATOM 9245 O O . ALA A 1 1179 ? 55.070 -21.027 27.794 1.00 86.25 1179 ALA A O 1
ATOM 9246 N N . GLY A 1 1180 ? 54.260 -22.571 26.389 1.00 84.25 1180 GLY A N 1
ATOM 9247 C CA . GLY A 1 1180 ? 53.932 -21.624 25.324 1.00 84.25 1180 GLY A CA 1
ATOM 9248 C C . GLY A 1 1180 ? 55.126 -20.901 24.707 1.00 84.25 1180 GLY A C 1
ATOM 9249 O O . GLY A 1 1180 ? 54.941 -19.790 24.217 1.00 84.25 1180 GLY A O 1
ATOM 9250 N N . SER A 1 1181 ? 56.328 -21.470 24.778 1.00 87.69 1181 SER A N 1
ATOM 9251 C CA . SER A 1 1181 ? 57.555 -20.913 24.193 1.00 87.69 1181 SER A CA 1
ATOM 9252 C C . SER A 1 1181 ? 57.918 -21.532 22.839 1.00 87.69 1181 SER A C 1
ATOM 9254 O O . SER A 1 1181 ? 58.810 -21.030 22.162 1.00 87.69 1181 SER A O 1
ATOM 9256 N N . ALA A 1 1182 ? 57.240 -22.610 22.435 1.00 89.69 1182 ALA A N 1
ATOM 9257 C CA . ALA A 1 1182 ? 57.487 -23.290 21.171 1.00 89.69 1182 ALA A CA 1
ATOM 9258 C C . ALA A 1 1182 ? 56.885 -22.516 19.990 1.00 89.69 1182 ALA A C 1
ATOM 9260 O O . ALA A 1 1182 ? 55.727 -22.099 20.044 1.00 89.69 1182 ALA A O 1
ATOM 9261 N N . THR A 1 1183 ? 57.663 -22.370 18.917 1.00 93.12 1183 THR A N 1
ATOM 9262 C CA . THR A 1 1183 ? 57.207 -21.788 17.649 1.00 93.12 1183 THR A CA 1
ATOM 9263 C C . THR A 1 1183 ? 56.041 -22.587 17.069 1.00 93.12 1183 THR A C 1
ATOM 9265 O O . THR A 1 1183 ? 56.091 -23.817 17.029 1.00 93.12 1183 THR A O 1
ATOM 9268 N N . ILE A 1 1184 ? 55.013 -21.896 16.573 1.00 96.12 1184 ILE A N 1
ATOM 9269 C CA . ILE A 1 1184 ? 53.905 -22.537 15.855 1.00 96.12 1184 ILE A CA 1
ATOM 9270 C C . ILE A 1 1184 ? 54.378 -22.893 14.439 1.00 96.12 1184 ILE A C 1
ATOM 9272 O O . ILE A 1 1184 ? 54.612 -22.016 13.607 1.00 96.12 1184 ILE A O 1
ATOM 9276 N N . THR A 1 1185 ? 54.555 -24.184 14.162 1.00 94.88 1185 THR A N 1
ATOM 9277 C CA . THR A 1 1185 ? 54.869 -24.696 12.817 1.00 94.88 1185 THR A CA 1
ATOM 9278 C C . THR A 1 1185 ? 53.616 -24.709 11.934 1.00 94.88 1185 THR A C 1
ATOM 9280 O O . THR A 1 1185 ? 52.507 -24.535 12.435 1.00 94.88 1185 THR A O 1
ATOM 9283 N N . ASP A 1 1186 ? 53.767 -24.897 10.617 1.00 94.88 1186 ASP A N 1
ATOM 9284 C CA . ASP A 1 1186 ? 52.608 -25.063 9.719 1.00 94.88 1186 ASP A CA 1
ATOM 9285 C C . ASP A 1 1186 ? 51.765 -26.286 10.091 1.00 94.88 1186 ASP A C 1
ATOM 9287 O O . ASP A 1 1186 ? 50.547 -26.179 10.159 1.00 94.88 1186 ASP A O 1
ATOM 9291 N N . GLU A 1 1187 ? 52.407 -27.386 10.489 1.00 94.50 1187 GLU A N 1
ATOM 9292 C CA . GLU A 1 1187 ? 51.715 -28.582 10.987 1.00 94.50 1187 GLU A CA 1
ATOM 9293 C C . GLU A 1 1187 ? 50.841 -28.277 12.220 1.00 94.50 1187 GLU A C 1
ATOM 9295 O O . GLU A 1 1187 ? 49.701 -28.725 12.321 1.00 94.50 1187 GLU A O 1
ATOM 9300 N N . ILE A 1 1188 ? 51.348 -27.487 13.174 1.00 94.31 1188 ILE A N 1
ATOM 9301 C CA . ILE A 1 1188 ? 50.566 -27.084 14.353 1.00 94.31 1188 ILE A CA 1
ATOM 9302 C C . ILE A 1 1188 ? 49.447 -26.115 13.950 1.00 94.31 1188 ILE A C 1
ATOM 9304 O O . ILE A 1 1188 ? 48.344 -26.197 14.488 1.00 94.31 1188 ILE A O 1
ATOM 9308 N N . LEU A 1 1189 ? 49.705 -25.203 13.010 1.00 95.81 1189 LEU A N 1
ATOM 9309 C CA . LEU A 1 1189 ? 48.698 -24.271 12.502 1.00 95.81 1189 LEU A CA 1
ATOM 9310 C C . LEU A 1 1189 ? 47.538 -25.007 11.814 1.00 95.81 1189 LEU A C 1
ATOM 9312 O O . LEU A 1 1189 ? 46.382 -24.650 12.035 1.00 95.81 1189 LEU A O 1
ATOM 9316 N N . GLU A 1 1190 ? 47.824 -26.041 11.026 1.00 95.00 1190 GLU A N 1
ATOM 9317 C CA . GLU A 1 1190 ? 46.808 -26.893 10.400 1.00 95.00 1190 GLU A CA 1
ATOM 9318 C C . GLU A 1 1190 ? 45.974 -27.638 11.445 1.00 95.00 1190 GLU A C 1
ATOM 9320 O O . GLU A 1 1190 ? 44.746 -27.623 11.366 1.00 95.00 1190 GLU A O 1
ATOM 9325 N N . LYS A 1 1191 ? 46.611 -28.188 12.489 1.00 93.69 1191 LYS A N 1
ATOM 9326 C CA . LYS A 1 1191 ? 45.903 -28.805 13.627 1.00 93.69 1191 LYS A CA 1
ATOM 9327 C C . LYS A 1 1191 ? 44.970 -27.820 14.331 1.00 93.69 1191 LYS A C 1
ATOM 9329 O O . LYS A 1 1191 ? 43.835 -28.167 14.643 1.00 93.69 1191 LYS A O 1
ATOM 9334 N N . LEU A 1 1192 ? 45.414 -26.579 14.550 1.00 95.44 1192 LEU A N 1
ATOM 9335 C CA . LEU A 1 1192 ? 44.582 -25.524 15.139 1.00 95.44 1192 LEU A CA 1
ATOM 9336 C C . LEU A 1 1192 ? 43.383 -25.173 14.248 1.00 95.44 1192 LEU A C 1
ATOM 9338 O O . LEU A 1 1192 ? 42.277 -25.052 14.762 1.00 95.44 1192 LEU A O 1
ATOM 9342 N N . ARG A 1 1193 ? 43.583 -25.047 12.930 1.00 94.38 1193 ARG A N 1
ATOM 9343 C CA . ARG A 1 1193 ? 42.502 -24.778 11.962 1.00 94.38 1193 ARG A CA 1
ATOM 9344 C C . ARG A 1 1193 ? 41.475 -25.901 11.908 1.00 94.38 1193 ARG A C 1
ATOM 9346 O O . ARG A 1 1193 ? 40.289 -25.618 11.835 1.00 94.38 1193 ARG A O 1
ATOM 9353 N N . ALA A 1 1194 ? 41.926 -27.150 11.968 1.00 89.12 1194 ALA A N 1
ATOM 9354 C CA . ALA A 1 1194 ? 41.037 -28.306 11.970 1.00 89.12 1194 ALA A CA 1
ATOM 9355 C C . ALA A 1 1194 ? 40.303 -28.481 13.311 1.00 89.12 1194 ALA A C 1
ATOM 9357 O O . ALA A 1 1194 ? 39.166 -28.937 13.339 1.00 89.12 1194 ALA A O 1
ATOM 9358 N N . GLY A 1 1195 ? 40.958 -28.155 14.429 1.00 91.25 1195 GLY A N 1
ATOM 9359 C CA . GLY A 1 1195 ? 40.443 -28.439 15.766 1.00 91.25 1195 GLY A CA 1
ATOM 9360 C C . GLY A 1 1195 ? 39.648 -27.316 16.431 1.00 91.25 1195 GLY A C 1
ATOM 9361 O O . GLY A 1 1195 ? 38.995 -27.587 17.438 1.00 91.25 1195 GLY A O 1
ATOM 9362 N N . PHE A 1 1196 ? 39.742 -26.070 15.961 1.00 95.06 1196 PHE A N 1
ATOM 9363 C CA . PHE A 1 1196 ? 39.112 -24.920 16.612 1.00 95.06 1196 PHE A CA 1
ATOM 9364 C C . PHE A 1 1196 ? 37.707 -24.645 16.078 1.00 95.06 1196 PHE A C 1
ATOM 9366 O O . PHE A 1 1196 ? 37.501 -24.575 14.870 1.00 95.06 1196 PHE A O 1
ATOM 9373 N N . SER A 1 1197 ? 36.758 -24.414 16.983 1.00 91.81 1197 SER A N 1
ATOM 9374 C CA . SER A 1 1197 ? 35.378 -24.084 16.634 1.00 91.81 1197 SER A CA 1
ATOM 9375 C C . SER A 1 1197 ? 34.769 -23.093 17.621 1.00 91.81 1197 SER A C 1
ATOM 9377 O O . SER A 1 1197 ? 35.033 -23.140 18.827 1.00 91.81 1197 SER A O 1
ATOM 9379 N N . ILE A 1 1198 ? 33.895 -22.236 17.103 1.00 93.50 1198 ILE A N 1
ATOM 9380 C CA . ILE A 1 1198 ? 33.039 -21.341 17.880 1.00 93.50 1198 ILE A CA 1
ATOM 9381 C C . ILE A 1 1198 ? 31.613 -21.600 17.425 1.00 93.50 1198 ILE A C 1
ATOM 9383 O O . ILE A 1 1198 ? 31.326 -21.484 16.235 1.00 93.50 1198 ILE A O 1
ATOM 9387 N N . ARG A 1 1199 ? 30.734 -21.939 18.363 1.00 88.56 1199 ARG A N 1
ATOM 9388 C CA . ARG A 1 1199 ? 29.336 -22.256 18.089 1.00 88.56 1199 ARG A CA 1
ATOM 9389 C C . ARG A 1 1199 ? 28.419 -21.288 18.820 1.00 88.56 1199 ARG A C 1
ATOM 9391 O O . ARG A 1 1199 ? 28.651 -20.989 19.989 1.00 88.56 1199 ARG A O 1
ATOM 9398 N N . ARG A 1 1200 ? 27.388 -20.817 18.124 1.00 86.25 1200 ARG A N 1
ATOM 9399 C CA . ARG A 1 1200 ? 26.260 -20.080 18.699 1.00 86.25 1200 ARG A CA 1
ATOM 9400 C C . ARG A 1 1200 ? 25.246 -21.083 19.251 1.00 86.25 1200 ARG A C 1
ATOM 9402 O O . ARG A 1 1200 ? 24.792 -21.955 18.508 1.00 86.25 1200 ARG A O 1
ATOM 9409 N N . ASN A 1 1201 ? 24.886 -20.949 20.520 1.00 78.06 1201 ASN A N 1
ATOM 9410 C CA . ASN A 1 1201 ? 23.831 -21.715 21.173 1.00 78.06 1201 ASN A CA 1
ATOM 9411 C C . ASN A 1 1201 ? 22.656 -20.772 21.454 1.00 78.06 1201 ASN A C 1
ATOM 9413 O O . ASN A 1 1201 ? 22.861 -19.641 21.902 1.00 78.06 1201 ASN A O 1
ATOM 9417 N N . LYS A 1 1202 ? 21.443 -21.232 21.141 1.00 56.75 1202 LYS A N 1
ATOM 9418 C CA . LYS A 1 1202 ? 20.201 -20.499 21.395 1.00 56.75 1202 LYS A CA 1
ATOM 9419 C C . LYS A 1 1202 ? 19.604 -20.918 22.729 1.00 56.75 1202 LYS A C 1
ATOM 9421 O O . LYS A 1 1202 ? 19.653 -22.137 23.011 1.00 56.75 1202 LYS A O 1
#

Nearest PDB structures (foldseek):
  7quz-assembly2_DDD  TM=4.758E-01  e=9.017E-10  Paenibacillus illinoisensis
  4uid-assembly1_A  TM=3.464E-01  e=1.218E-03  Geobacillus stearothermophilus
  4uic-assembly1_A  TM=1.957E-01  e=3.983E-06  Geobacillus stearothermophilus
  4uj6-assembly1_A  TM=1.988E-01  e=1.006E-05  Geobacillus stearothermophilus
  5ftx-assembly1_A  TM=1.373E-01  e=2.043E-05  Geobacillus stearothermophilus

pLDDT: mean 75.06, std 20.31, range [26.86, 97.88]

Radius of gyration: 45.41 Å; Cα contacts (8 Å, |Δi|>4): 2436; chains: 1; bounding box: 121×110×103 Å

Sequence (1202 aa):
MAKYNGSVELISGITQANNQDFPLMESHAIQVDDDGTRLDEVLDTMKQGKIMRQDFGLAWIYWTNNLELGNGIENDAIMYSKHDLVLTQRLDLNSLATSKPTFAGDSKAILKRAKELNPKLRQFEYIQSESGRIDFTYNGDHAHLNSDGTWIGSTAELSGCTKIYTYEQICDWLDYFKETGSDGVFWDDWGYDFAKEDVCYQMGLNPADYDTLNAALNEKWKMLITACHKRGLALITNGGRPFNVGDWYSYLNENDVIAMESCMISSAGNTWQNGHTSLYDYYTNWYVNGKCKAKIWSLDYAPKSSGDYRNQLITYLCAMSLACGAHYISAGVNFFMEKPFFIETLTEGTKKIITKMDDNTYHLQVGDHELEVHRWKSADGTVSESSISKCYYLYDSTPFNNAFLTASGIGYQFSGRLSTVESRIDGMTEDNRKNSSSFWRMAIDDWQPDLSYLDYRNLAALDVVNFTYSHPENVKAILRKNDDGTVDLEITYTNCEYNNVAFYVITSSNYESLNLTGQPLEFGFSDVIFNMSEESWTLPNGTAYYGANIWGYPSFRPYLHYVTDGVDDELTWIKGVGSEVGESTGHYERTKSGTITSARIYVWARSPGSSQLLNGTVTLKNLYLIDTGEHSDEISKKWYTNIFPSDFNNTSALTVTKTTSKKQTRPVYDMAVTCNDPWGWSMYSFPSDEVIALRGHTLELGCSSMTFSNGETGRPRSDWTHFAFGISTNTTDPTSARLYSDISEESSVWNEKMTCCTFTVPDNATALTVGFKSYGFPKGTVLTVKEAYLYDLKEEVSIRGRDTTNATLRVCRVNEEQELVTPSNFRNTLYFTEKGRIYCYDLKGTKVDIAGSVYAGAVEAGYADSPSQFGLDIYKLMNGDIVGNIKDLRLLPIPTAEDEGKILQVVDGKWVVAENNPAVDPVPDNVVLFEESDEEDSVIDVESLIKNNLTLDADDEFLYLLYREEQISKVPMAGSGNVVYCTGIRIQESDQICSIENIGALIALSVFVSPSGCTQTVRWSSSDPTVAEVTLDGTVKVVGEGTAIITAKCGSYSSSINVSVKNLNVKVNIAKAAGWFSSNGIPGFGGNAARAYAYVGSTAPVSADTGYIYGIPLEQGIEYTIRLNTELAGGCYYGVQIFSSVSKTRIVDSGWRTSGTEFNYTPAEDGLDLYVNFKYGAAGSATITDEILEKLRAGFSIRRNK

InterPro domains:
  IPR003343 Bacterial Ig-like domain, group 2 [PF02368] (1002-1048)
  IPR003343 Bacterial Ig-like domain, group 2 [SM00635] (981-1060)
  IPR008964 Invasin/intimin cell-adhesion fragments [SSF49373] (980-1061)
  IPR017853 Glycoside hydrolase superfamily [SSF51445] (168-332)

Foldseek 3Di:
DDDDDDDDDDDPDDDDPDDDDDDDDDPDDDDDDPVGDGPVVVVVVVVPPPQPQLAEFAEAEAADLEQDPPPALQVSLVLLLSGLEYEYAQDQQQDELPPLDHRDPSRVSSPVSSCVSHVSRAYAYEDEDQQQDQVQDDVRDGDAADLVLDCVPPPTDCRRGYPQQAPVSLLVVLLSCLVRPHQAYEYHPLLRHDDLSRLQSRHVHDSVVDDDNLRSSLVSLLSNLVSQVVSNHEYEYEDPPPPPSDLSLQSHALRHEYEDACQQFHPVQRAGDLNLVVLLCCVPVCPVVPSGNHAYEYHAADDPPCPVPVQLVLVQQSLSCVLSSHSYYDHHHRDRDHDFPCPVVLSPARDWDWDDPDSQWIWIDGPLKIKIWGQDPPRTDHDDPVRSQSIWMAISNRIDSGRVDDPVRRVVVVVVVVVVVVVVLVVDDPQVVLVVVLVVVVPPDPPDPAFALLNFPFLVPPDDDDKDKPCPVFKDWDWDQAPSRFIKIKMFGHLAQKMKIKDWSFALVCLVVVVFPLAWKKWFFADKDDDFDPLADDDPPPDDPDDDPDPQDWHKFKWKWWAFPNDTDIQRDQPAADDPRGGRTGITPTDHRHRTRIMMIMIIGHDNDSNHGTGGMMMGHRTGIGRPCPCVLQPWDQDWAFPDDPAFPDWDQKDKDWDWDDDVRHIFIKIKIARQDQWIWGKHKDDQVVLQVQAQWKKKWFFAAKQKPVRDFQDQDPVRWGKFFAKDFPDQDRDQDTWTRPAWDQDPVPRGTGGMDMDRRHNPTRIMMGTMTGHRYDHGMMMITHRTGMTTRPRIDRDDDDDDSDQAAAEEEAEPVRVVVPPQDPARYWYFYCQQWIWGADPVSHIGTDLVVVVVVVVVVVDDDDSSVVSNVVSVVVVVPDDDDDWDKDQDDDDDPVRHPWIWTQDPNDTDTDPDDDDDDDDDPPDDDDDDYDDYDDDDVCVVLCVVQFDFDDDQQWTFTGRNPHTPDTHGDPDDDDADAFPEKEWPDAAAEAEQVQQFDKDAIDMDTPPNPHRFQKAKDKPDVCQWNADSRRIIGGHDAAKIKIWIDTPPYIYIHIHGYHHQWDDWDKDAQKFWDDDVFFTWIGGDQQKMWIFDDDDDDPTGCLPLRGFAFADAFKKKKKAFACVLQNQKWKWKWKGANVVSHTPDTRPIDGHPDIDIDHDNDGRMTMIMMMGGHPVSNDGQDVSNRVSRVVGIIMGIDD